Protein AF-A0A963FMV9-F1 (afdb_monomer)

Sequence (1105 aa):
KDSAADVFRNVFNWAGANNTKIDSLSILSHGTEGAFQLGTDWITKSTLDADTELWQQLGGYMTADANIYILGCDVAGDEGEGQPLLDELASLTGADLFASDDITGVGGDWVLETASAGSDDELSSGIVLPFDMQSLKATDVSLAWFDVNWGYRQQVTIDQSMVSGSNDLSNFAVLVTLTDASLKSTSNGGNVGQTDGGDIVFTSADGTTQLDHQIESYNAATGELVVWVEIPTLSATADTELFLYYGNAGAVNQWNDAGTWDASYAGVWHLGADYQDSTSNNNDGTNSGTTNDPTGQIGAGDDFNGTSNYISTTSNEAKTANSFTISTWFNADATDYAHHLLWEGTATGNGWGSPEAEMHISLGTNNDGSPLSDYVSFFLGDDSAFGQDPLEIFTAFTDTTGWHQVTVVVSDMSTTPTAAMYLDGVLVGTDTGSLADTSRSNWNTDLQFGKPGLASRYFDGQLDEVRLATTTRSADWIATEYNNQNAPATYLTFGSESTPNDIINTVPGSQTTNEDTALVFSSGNGNAISVTGDAGQTYYMVLSVTNGSLSLSGVSGLTFTDGDGTSDASMSFSGTLEDVNAALAGLGFSPTADYNGGSTLTITSNDATLYQLNIDANLKGYYSFDNTGDLGNDDSPGGTNDGTVNGATATVNGTRGDVLSFDGNDYAQINGHFGNPANVTLAAWVNLTAADTSGSEVISLGDSVALRLDAPTHGVQAFMYNGSTWTNINSGQFLAGSGWHHVAYTYDNATHVQTLYIDGVAAGSNTVSGSISYTLGANSFIGKHGDGQTTFDFNGLIDDVRVYDRTLDASEVGALADDLNLQDTDTVAITVTPVNDAPTGTNGTITAIEDTDYVFTTSDFGFSDADGDAFDRVWIATLPSQGTLKWNGSGFSAGNYIMAEDIDLGLLTWTPPANVSGAALTSFTFQVQDDSASSNLDLTPNTMTVDVTAQNDLPTAGNNTVTTNEDTSYTFAAGDFNFADIDGDTLSSVKVTSLESAGSLKLNGSDVTLNQVISKADIDAGLLTFAPAANANGNGYDSFNFSVNDGTADSASSYTMTVDVTAQNDLPTAGNNTVTTDEDVTYTFAAGDFNFADIDGDTLASVKV

Solvent-accessible surface area (backbone atoms only — not comparable to full-atom values): 56507 Å² total; per-residue (Å²): 134,47,41,48,69,55,52,50,49,52,53,52,51,52,32,62,74,68,75,48,67,39,58,66,48,79,45,81,36,61,32,38,69,24,26,36,42,38,70,74,36,70,48,30,57,74,47,44,71,73,44,47,69,60,44,36,51,52,22,73,41,38,40,85,84,11,38,36,40,40,52,15,20,17,25,34,18,92,90,71,45,8,56,63,31,34,39,50,52,22,70,43,29,54,29,46,28,35,22,10,48,43,61,38,54,94,96,32,83,66,61,61,83,38,54,15,89,86,43,58,70,46,59,77,72,54,76,82,67,99,62,67,69,68,58,66,76,60,66,75,70,76,67,36,70,65,50,89,64,37,49,30,36,26,43,37,36,37,49,17,90,62,36,41,66,85,56,63,42,68,46,40,60,44,59,46,56,53,72,37,63,56,51,4,9,49,93,56,74,21,47,21,42,31,69,77,47,36,27,45,46,40,19,38,65,64,29,54,54,73,39,36,19,29,75,80,44,64,38,30,75,63,10,35,38,37,31,35,36,29,30,68,70,43,38,30,82,43,65,42,52,27,30,43,32,26,29,19,60,82,53,66,74,55,65,32,45,45,64,16,46,48,90,50,47,58,31,35,32,52,46,45,79,74,32,47,24,46,29,84,68,60,33,38,43,46,79,47,75,49,42,69,32,82,82,27,83,64,70,25,5,32,38,25,74,35,59,73,17,25,34,38,34,66,40,51,55,90,61,69,43,52,22,26,24,40,35,33,35,37,30,48,76,59,48,91,44,61,20,19,53,36,26,34,21,26,81,81,16,59,85,68,28,57,86,23,36,37,35,37,36,32,38,17,34,58,89,84,77,62,92,47,68,30,28,41,35,42,41,34,16,36,53,70,61,95,88,66,40,40,30,61,40,74,36,80,40,86,79,62,76,63,79,44,39,44,36,38,32,34,39,41,61,83,73,60,26,32,36,38,38,25,50,68,40,38,81,63,44,66,34,72,21,40,62,81,20,48,48,52,84,72,44,73,46,41,38,21,36,18,38,44,47,33,78,86,15,19,18,28,28,35,42,25,53,38,34,34,27,55,42,69,70,52,68,38,54,43,29,25,51,37,53,36,62,75,43,29,67,80,37,47,48,72,50,70,79,44,54,78,64,59,54,43,73,46,69,42,73,76,44,74,35,47,38,72,38,67,42,61,24,17,69,93,69,76,36,36,41,43,64,45,50,52,75,91,42,50,34,38,37,38,41,36,39,75,52,33,26,33,27,44,59,49,65,68,73,51,48,68,83,40,56,83,52,63,70,25,40,46,35,26,35,33,20,34,52,69,36,46,34,52,16,33,48,39,26,30,41,32,44,35,78,81,40,61,45,79,31,44,40,37,44,32,41,28,61,29,71,50,59,74,69,44,60,69,63,57,42,50,35,24,35,56,37,68,47,87,88,53,74,23,50,29,73,24,89,85,44,80,51,48,28,52,65,42,85,47,42,77,45,83,39,101,82,58,47,36,24,37,36,27,84,36,81,17,30,30,45,25,81,37,48,74,84,64,49,70,18,31,23,44,36,28,35,37,28,36,63,56,68,40,90,63,11,23,20,51,41,13,40,9,61,15,35,37,39,33,38,28,23,75,95,29,14,35,31,37,39,38,19,42,77,84,55,75,51,74,49,58,51,65,48,71,49,52,65,73,47,79,43,28,42,34,39,28,30,35,56,90,77,26,38,37,38,35,29,48,60,28,39,77,55,40,74,50,76,58,78,72,53,74,31,80,78,65,29,74,31,19,22,36,21,24,36,21,77,69,55,69,71,22,25,18,37,29,39,43,33,51,37,36,34,27,53,39,53,66,51,66,68,57,43,26,50,65,40,73,51,73,55,71,60,30,77,50,72,34,48,33,38,27,38,80,65,92,61,48,22,46,51,40,69,26,77,48,81,38,47,35,71,38,72,36,65,46,46,64,81,56,51,39,80,49,44,81,85,64,57,54,79,38,30,38,37,29,65,42,65,46,86,52,44,47,52,23,47,76,86,38,81,60,65,61,76,40,74,45,48,32,68,45,21,68,71,50,30,31,32,36,36,50,42,77,90,52,59,33,81,64,62,26,45,29,30,32,28,32,20,37,57,93,59,88,72,21,43,20,90,59,78,27,45,41,35,35,25,24,42,79,65,92,66,68,24,46,65,43,66,35,77,49,78,34,45,37,71,36,65,38,65,48,48,68,77,62,48,46,70,49,45,87,83,65,59,53,76,38,29,41,29,29,71,37,67,60,88,58,51,47,53,21,48,75,84,39,77,65,53,80,64,40,74,42,45,37,69,45,24,68,68,50,30,33,32,40,34,51,41,82,87,39,60,32,83,67,54,29,44,31,29,29,30,43,21,42,79,85,47,63,20,91,60,76,36,45,44,30,36,26,23,41,81,69,92,66,78,72,45,71,42,93,67,86,88,86,73,62,88,98,52,90,79,81,88,53,80,82,60,41,52,68,50,38,88,82,66,65,73,93,82,79,81,91,130

Mean predicted aligned error: 20.45 Å

Secondary structure (DSSP, 8-state):
---HHHHHHHHHHHHHHHT--EEEEEEE--EETTEEEETTEEEEHHHHHHSHHHHHHHHTTEEEEEEEEEE-TTTT-TTTTHHHHHHHHHHHH-SEEEE-SS--STTS-----EE-TT-HHHHHH----SS-HHHHHT-------S-TT--EEEEEEE-GGGS-SSSPEEEEEEEEEEE-STTSBGGGTSSBSSTT-TT-EEEETTSSSEEPEEEEEEETTTTEEEEEEEEEEE-SSSPEEEEEEE--TTPPP---HHHHS-TTEEEEE--TT----SSTT----EESS-EEETT-SSS-EEEEESSS--EE-S--HHHH-SSEEEEEEEEES--SS-EEEEEEE-TT--SS-SS--EEEEEEEE-TTS-S-SEEEEEEEE--SSTT---EEEEEE----SS-EEEEEEEE-TTSS-EEEEEETTEEEEEEE--TTTT--TT--S--EES--SSTT---EEEEEEEEEESSPPPHHHHHHHHHHHH-HHHHEEEEEEE-TT--EEE--S-EEEETT--EEE-GGGT---EEE--TT-EEEEEEEESSEEEE-S--TT-EEEE--SSSBSEEEEEEEHHHHHHHHTTEEEEEPTT--EEEEEEEEEEEHHHHHTTTTTTEEEEE----TT-TT---STT----EEEES-EEEEETTTEEEEEEESS-EEEEEB-TT--SSEEEEEEEEESS--TT-EEEEEETTTEEEEEEETTTEEEEEEE-SS-EEEEE-----TTS--EEEEEEEETTTTEEEEEETTEEEEEEE-SS-----S-SEEEESS-TT--STT--EEEEEEEEEESS---HHHHHHHHH-S---EEEEEEEEEE--PPPPEE--EEEEEETTSPEEP-GGGS-EE-SS-----EEEE-S--SSSEEEETTEEP-TTEEEEHHHHHTT-EEEEPPTT--EEEEEEEEEEEESSSSTT-B-SS-EEEEEEEE--PPPPB---EEEEEETT--EE--GGGG--B-SS-----EEEEEE--SSSEEEETTEEP-TT-EEEHHHHHTT-EEEEPPTT--EEEEEEEEEEEE-SS-B-SS-EEEEEEEE--PPPPEE--------TT------GGGG-EE-TT---------

Radius of gyration: 59.3 Å; Cα contacts (8 Å, |Δi|>4): 2983; chains: 1; bounding box: 165×88×192 Å

Nearest PDB structures (foldseek):
  5hon-assembly2_B  TM=8.305E-01  e=1.292E-09  Geobacillus stearothermophilus
  1okq-assembly1_A  TM=3.606E-01  e=1.432E-09  Mus musculus
  5ho0-assembly1_A  TM=3.288E-01  e=2.246E-10  Geobacillus stearothermophilus
  3v0b-assembly1_B  TM=4.441E-01  e=4.269E-08  Clostridium botulinum
  8qft-assembly1_A  TM=4.259E-01  e=3.342E-07  Clostridium botulinum

Foldseek 3Di:
DAQLLRVVVVVCVVCVVVVAAAQEEEAEFAAAAQWTDDDNDIQHPVVCVVVLVSLLVQLVRHDQAHEYEYQHAQQLADPPNNQVSQQSSCVSNNYKYFAPNHGGDVLDPSDGQDIHPPCVVCVVVPDDDLADPVVVVVPDDQQAAQDQLQFKKKKKKFDLCLQFDQAKDFFFWFKDKDWDQQLADVVQQHQALDQQSQFKWKAFRSNHHTWAKDWPDAHNNGSITIMITTDRIGHNRDIGMMMITHRNNPDGRHHDQQRSHPPQWCFKAQAQPFQFGSHPNGQRKDWDDWDWACPDLGGIWTFWALFTTKIATNAPLVLPFQKKKKKWKWAAPDQAAKAFQKKFWALQDDNPQPQTFIWTWTWHADPPPDPQGIWTKIWGFHPHDPPFFTWIDIDRDDDNDDMKMKMKIWHGLPAWTKIWIDILLHTRDIGIGDNRGRNRPRIDGHMMGQDDSDSNHGTGGIMGTIIMGSDGDDSSSSSSVSSSSNCVVVRIDMGDMDGAWDKDKDFAAAAEDAAQDKDWAASSVVTAIAIRHHFPFKKKKKKAKDFWFKAWPDQPQKDWPADDRHRHRMTIIMGTRVNVSNRSRTIITHGHHLDFFKMKMKMKMFGCVLVVLVLLVQWQAKQFCQPQVANQFGPRDVYDFGWDWDPWHWDQDPQFGTWTFFALQIKTWTFAQSVQFFKKKKKWKFAAQAAAQQWAWFKPRLVQWTWTARGPQFGTKIWHDAPPDIDMDGLSHHRHPSGIKMWMWTADQVQQKIFIDILLHTSDIDHDPHTTDSPHARIMMGQDDSNGDSSRGTGGIIRTIIMGSHGDDSVSSNCVNSDSDRMDMDMHMYGHHYDFAAKAWAAFEDEAAAQDKDFAAPVRTHIDGSVPFAFFKKAWQFAKPFWFWFAQNHGDDHRDIDTNVSSNVRRTITHGDHLDFAFQNIKTWMWIARDDDPNHIHPDIHMYGYGYDYDFDAKDWAAAEEEDAAQDKDFAAPVRGRIDGSVPFDWFWKFWQFDKPFFAWFAQNHGDDHRDIGGNVSSNVSRTITHGDHQDFAFQSIKTKIWTGRPPDTHPDIYMYGYGYHYDFDDKDWDDADDDDDPPDDDDDDPVRTRIDGSVPDDDDDDDD

pLDDT: mean 87.96, std 10.29, range [36.44, 98.69]

Structure (mmCIF, N/CA/C/O backbone):
data_AF-A0A963FMV9-F1
#
_entry.id   AF-A0A963FMV9-F1
#
loop_
_atom_site.group_PDB
_atom_site.id
_atom_site.type_symbol
_atom_site.label_atom_id
_atom_site.label_alt_id
_atom_site.label_comp_id
_atom_site.label_asym_id
_atom_site.label_entity_id
_atom_site.label_seq_id
_atom_site.pdbx_PDB_ins_code
_atom_site.Cartn_x
_atom_site.Cartn_y
_atom_site.Cartn_z
_atom_site.occupancy
_atom_site.B_iso_or_equiv
_atom_site.auth_seq_id
_atom_site.auth_comp_id
_atom_site.auth_asym_id
_atom_site.auth_atom_id
_atom_site.pdbx_PDB_model_num
ATOM 1 N N . LYS A 1 1 ? -2.535 32.143 -3.770 1.00 53.50 1 LYS A N 1
ATOM 2 C CA . LYS A 1 1 ? -1.208 32.198 -3.128 1.00 53.50 1 LYS A CA 1
ATOM 3 C C . LYS A 1 1 ? -1.382 33.122 -1.947 1.00 53.50 1 LYS A C 1
ATOM 5 O O . LYS A 1 1 ? -1.699 34.286 -2.165 1.00 53.50 1 LYS A O 1
ATOM 10 N N . ASP A 1 2 ? -1.333 32.546 -0.762 1.00 80.00 2 ASP A N 1
ATOM 11 C CA . ASP A 1 2 ? -1.685 33.211 0.486 1.00 80.00 2 ASP A CA 1
ATOM 12 C C . ASP A 1 2 ? -0.477 34.020 0.974 1.00 80.00 2 ASP A C 1
ATOM 14 O O . ASP A 1 2 ? 0.660 33.595 0.777 1.00 80.00 2 ASP A O 1
ATOM 18 N N . SER A 1 3 ? -0.709 35.205 1.541 1.00 88.31 3 SER A N 1
ATOM 19 C CA . SER A 1 3 ? 0.335 35.982 2.230 1.00 88.31 3 SER A CA 1
ATOM 20 C C . SER A 1 3 ? 0.704 35.332 3.571 1.00 88.31 3 SER A C 1
ATOM 22 O O . SER A 1 3 ? -0.048 34.492 4.074 1.00 88.31 3 SER A O 1
ATOM 24 N N . ALA A 1 4 ? 1.797 35.748 4.213 1.00 85.94 4 ALA A N 1
ATOM 25 C CA . ALA A 1 4 ? 2.149 35.271 5.556 1.00 85.94 4 ALA A CA 1
ATOM 26 C C . ALA A 1 4 ? 1.018 35.531 6.574 1.00 85.94 4 ALA A C 1
ATOM 28 O O . ALA A 1 4 ? 0.709 34.691 7.421 1.00 85.94 4 ALA A O 1
ATOM 29 N N . ALA A 1 5 ? 0.324 36.666 6.441 1.00 87.75 5 ALA A N 1
ATOM 30 C CA . ALA A 1 5 ? -0.841 36.996 7.257 1.00 87.75 5 ALA A CA 1
ATOM 31 C C . ALA A 1 5 ? -2.038 36.063 6.994 1.00 87.75 5 ALA A C 1
ATOM 33 O O . ALA A 1 5 ? -2.768 35.712 7.924 1.00 87.75 5 ALA A O 1
ATOM 34 N N . ASP A 1 6 ? -2.251 35.649 5.741 1.00 87.06 6 ASP A N 1
ATOM 35 C CA . ASP A 1 6 ? -3.307 34.697 5.391 1.00 87.06 6 ASP A CA 1
ATOM 36 C C . ASP A 1 6 ? -3.003 33.297 5.949 1.00 87.06 6 ASP A C 1
ATOM 38 O O . ASP A 1 6 ? -3.913 32.657 6.482 1.00 87.06 6 ASP A O 1
ATOM 42 N N . VAL A 1 7 ? -1.733 32.869 5.906 1.00 85.62 7 VAL A N 1
ATOM 43 C CA . VAL A 1 7 ? -1.257 31.607 6.498 1.00 85.62 7 VAL A CA 1
ATOM 44 C C . VAL A 1 7 ? -1.500 31.603 8.007 1.00 85.62 7 VAL A C 1
ATOM 46 O O . VAL A 1 7 ? -2.199 30.727 8.521 1.00 85.62 7 VAL A O 1
ATOM 49 N N . PHE A 1 8 ? -1.023 32.620 8.730 1.00 89.62 8 PHE A N 1
ATOM 50 C CA . PHE A 1 8 ? -1.202 32.671 10.182 1.00 89.62 8 PHE A CA 1
ATOM 51 C C . PHE A 1 8 ? -2.652 32.851 10.614 1.00 89.62 8 PHE A C 1
ATOM 53 O O . PHE A 1 8 ? -3.048 32.333 11.655 1.00 89.62 8 PHE A O 1
ATOM 60 N N . ARG A 1 9 ? -3.498 33.502 9.810 1.00 87.25 9 ARG A N 1
ATOM 61 C CA . ARG A 1 9 ? -4.933 33.575 10.107 1.00 87.25 9 ARG A CA 1
ATOM 62 C C . ARG A 1 9 ? -5.572 32.187 10.178 1.00 87.25 9 ARG A C 1
ATOM 64 O O . ARG A 1 9 ? -6.443 31.982 11.021 1.00 87.25 9 ARG A O 1
ATOM 71 N N . ASN A 1 10 ? -5.148 31.242 9.341 1.00 82.94 10 ASN A N 1
ATOM 72 C CA . ASN A 1 10 ? -5.631 29.862 9.419 1.00 82.94 10 ASN A CA 1
ATOM 73 C C . ASN A 1 10 ? -5.149 29.176 10.704 1.00 82.94 10 ASN A C 1
ATOM 75 O O . ASN A 1 10 ? -5.958 28.558 11.392 1.00 82.94 10 ASN A O 1
ATOM 79 N N . VAL A 1 11 ? -3.883 29.383 11.083 1.00 84.38 11 VAL A N 1
ATOM 80 C CA . VAL A 1 11 ? -3.312 28.882 12.347 1.00 84.38 11 VAL A CA 1
ATOM 81 C C . VAL A 1 11 ? -4.075 29.432 13.559 1.00 84.38 11 VAL A C 1
ATOM 83 O O . VAL A 1 11 ? -4.491 28.673 14.433 1.00 84.38 11 VAL A O 1
ATOM 86 N N . PHE A 1 12 ? -4.351 30.738 13.590 1.00 89.50 12 PHE A N 1
ATOM 87 C CA . PHE A 1 12 ? -5.097 31.379 14.679 1.00 89.50 12 PHE A CA 1
ATOM 88 C C . PHE A 1 12 ? -6.544 30.894 14.754 1.00 89.50 12 PHE A C 1
ATOM 90 O O . PHE A 1 12 ? -7.062 30.670 15.847 1.00 89.50 12 PHE A O 1
ATOM 97 N N . ASN A 1 13 ? -7.204 30.727 13.604 1.00 85.88 13 ASN A N 1
ATOM 98 C CA . ASN A 1 13 ? -8.569 30.210 13.549 1.00 85.88 13 ASN A CA 1
ATOM 99 C C . ASN A 1 13 ? -8.635 28.770 14.064 1.00 85.88 13 ASN A C 1
ATOM 101 O O . ASN A 1 13 ? -9.553 28.443 14.813 1.00 85.88 13 ASN A O 1
ATOM 105 N N . TRP A 1 14 ? -7.663 27.931 13.699 1.00 84.50 14 TRP A N 1
ATOM 106 C CA . TRP A 1 14 ? -7.573 26.556 14.178 1.00 84.50 14 TRP A CA 1
ATOM 107 C C . TRP A 1 14 ? -7.334 26.497 15.693 1.00 84.50 14 TRP A C 1
ATOM 109 O O . TRP A 1 14 ? -8.122 25.876 16.406 1.00 84.50 14 TRP A O 1
ATOM 119 N N . ALA A 1 15 ? -6.324 27.203 16.211 1.00 80.50 15 ALA A N 1
ATOM 120 C CA . ALA A 1 15 ? -6.013 27.210 17.644 1.00 80.50 15 ALA A CA 1
ATOM 121 C C . ALA A 1 15 ? -7.169 27.800 18.474 1.00 80.50 15 ALA A C 1
ATOM 123 O O . ALA A 1 15 ? -7.563 27.263 19.510 1.00 80.50 15 ALA A O 1
ATOM 124 N N . GLY A 1 16 ? -7.782 28.879 17.976 1.00 80.62 16 GLY A N 1
ATOM 125 C CA . GLY A 1 16 ? -8.936 29.517 18.601 1.00 80.62 16 GLY A CA 1
ATOM 126 C C . GLY A 1 16 ? -10.192 28.640 18.620 1.00 80.62 16 GLY A C 1
ATOM 127 O O . GLY A 1 16 ? -10.906 28.639 19.620 1.00 80.62 16 GLY A O 1
ATOM 128 N N . ALA A 1 17 ? -10.461 27.879 17.553 1.00 79.56 17 ALA A N 1
ATOM 129 C CA . ALA A 1 17 ? -11.604 26.965 17.490 1.00 79.56 17 ALA A CA 1
ATOM 130 C C . ALA A 1 17 ? -11.465 25.777 18.454 1.00 79.56 17 ALA A C 1
ATOM 132 O O . ALA A 1 17 ? -12.466 25.324 19.006 1.00 79.56 17 ALA A O 1
ATOM 133 N N . ASN A 1 18 ? -10.235 25.313 18.685 1.00 75.31 18 ASN A N 1
ATOM 134 C CA . ASN A 1 18 ? -9.944 24.169 19.549 1.00 75.31 18 ASN A CA 1
ATOM 135 C C . ASN A 1 18 ? -9.617 24.561 21.002 1.00 75.31 18 ASN A C 1
ATOM 137 O O . ASN A 1 18 ? -9.492 23.690 21.857 1.00 75.31 18 ASN A O 1
ATOM 141 N N . ASN A 1 19 ? -9.515 25.862 21.307 1.00 84.94 19 ASN A N 1
ATOM 142 C CA . ASN A 1 19 ? -9.095 26.381 22.615 1.00 84.94 19 ASN A CA 1
ATOM 143 C C . ASN A 1 19 ? -7.755 25.777 23.093 1.00 84.94 19 ASN A C 1
ATOM 145 O O . ASN A 1 19 ? -7.551 25.546 24.287 1.00 84.94 19 ASN A O 1
ATOM 149 N N . THR A 1 20 ? -6.848 25.527 22.149 1.00 83.19 20 THR A N 1
ATOM 150 C CA . THR A 1 20 ? -5.520 24.948 22.370 1.00 83.19 20 THR A CA 1
ATOM 151 C C . THR A 1 20 ? -4.431 25.998 22.157 1.00 83.19 20 THR A C 1
ATOM 153 O O . THR A 1 20 ? -4.591 26.953 21.392 1.00 83.19 20 THR A O 1
ATOM 156 N N . LYS A 1 21 ? -3.321 25.845 22.882 1.00 88.94 21 LYS A N 1
ATOM 157 C CA . LYS A 1 21 ? -2.078 26.589 22.651 1.00 88.94 21 LYS A CA 1
ATOM 158 C C . LYS A 1 21 ? -1.136 25.741 21.801 1.00 88.94 21 LYS A C 1
ATOM 160 O O . LYS A 1 21 ? -1.277 24.523 21.777 1.00 88.94 21 LYS A O 1
ATOM 165 N N . ILE A 1 22 ? -0.227 26.392 21.088 1.00 90.69 22 ILE A N 1
ATOM 166 C CA . ILE A 1 22 ? 0.716 25.744 20.177 1.00 90.69 22 ILE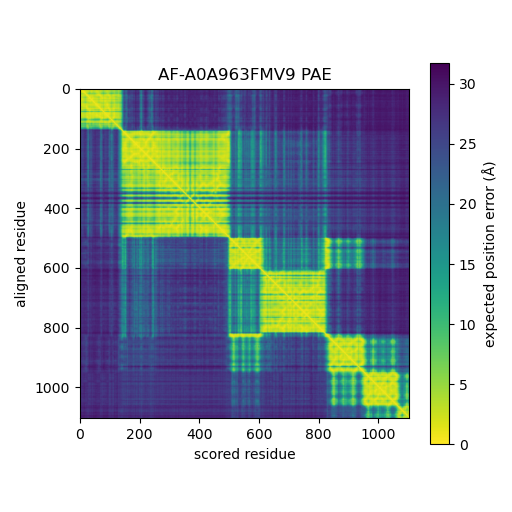 A CA 1
ATOM 167 C C . ILE A 1 22 ? 2.029 25.508 20.932 1.00 90.69 22 ILE A C 1
ATOM 169 O O . ILE A 1 22 ? 2.647 26.469 21.385 1.00 90.69 22 ILE A O 1
ATOM 173 N N . ASP A 1 23 ? 2.416 24.241 21.077 1.00 89.25 23 ASP A N 1
ATOM 174 C CA . ASP A 1 23 ? 3.684 23.836 21.703 1.00 89.25 23 ASP A CA 1
ATOM 175 C C . ASP A 1 23 ? 4.843 23.790 20.701 1.00 89.25 23 ASP A C 1
ATOM 177 O O . ASP A 1 23 ? 5.993 24.012 21.060 1.00 89.25 23 ASP A O 1
ATOM 181 N N . SER A 1 24 ? 4.563 23.530 19.423 1.00 90.12 24 SER A N 1
ATOM 182 C CA . SER A 1 24 ? 5.574 23.630 18.373 1.00 90.12 24 SER A CA 1
ATOM 183 C C . SER A 1 24 ? 4.977 24.030 17.028 1.00 90.12 24 SER A C 1
ATOM 185 O O . SER A 1 24 ? 3.820 23.727 16.726 1.00 90.12 24 SER A O 1
ATOM 187 N N . LEU A 1 25 ? 5.769 24.723 16.209 1.00 90.06 25 LEU A N 1
ATOM 188 C CA . LEU A 1 25 ? 5.427 25.108 14.843 1.00 90.06 25 LEU A CA 1
ATOM 189 C C . LEU A 1 25 ? 6.611 24.833 13.919 1.00 90.06 25 LEU A C 1
ATOM 191 O O . LEU A 1 25 ? 7.680 25.406 14.086 1.00 90.06 25 LEU A O 1
ATOM 195 N N . SER A 1 26 ? 6.403 24.002 12.904 1.00 89.75 26 SER A N 1
ATOM 196 C CA . SER A 1 26 ? 7.406 23.770 11.861 1.00 89.75 26 SER A CA 1
ATOM 197 C C . SER A 1 26 ? 7.026 24.522 10.590 1.00 89.75 26 SER A C 1
ATOM 199 O O . SER A 1 26 ? 5.882 24.452 10.140 1.00 89.75 26 SER A O 1
ATOM 201 N N . ILE A 1 27 ? 7.977 25.256 10.020 1.00 89.88 27 ILE A N 1
ATOM 202 C CA . ILE A 1 27 ? 7.827 26.035 8.793 1.00 89.88 27 ILE A CA 1
ATOM 203 C C . ILE A 1 27 ? 8.748 25.430 7.742 1.00 89.88 27 ILE A C 1
ATOM 205 O O . ILE A 1 27 ? 9.957 25.632 7.779 1.00 89.88 27 ILE A O 1
ATOM 209 N N . LEU A 1 28 ? 8.164 24.713 6.786 1.00 86.94 28 LEU A N 1
ATOM 210 C CA . LEU A 1 28 ? 8.874 24.233 5.606 1.00 86.94 28 LEU A CA 1
ATOM 211 C C . LEU A 1 28 ? 8.822 25.300 4.514 1.00 86.94 28 LEU A C 1
ATOM 213 O O . LEU A 1 28 ? 7.735 25.708 4.096 1.00 86.94 28 LEU A O 1
ATOM 217 N N . SER A 1 29 ? 9.980 25.779 4.067 1.00 87.25 29 SER A N 1
ATOM 218 C CA . SER A 1 29 ? 10.051 26.880 3.106 1.00 87.25 29 SER A CA 1
ATOM 219 C C . SER A 1 29 ? 11.324 26.862 2.268 1.00 87.25 29 SER A C 1
ATOM 221 O O . SER A 1 29 ? 12.273 26.153 2.570 1.00 87.25 29 SER A O 1
ATOM 223 N N . HIS A 1 30 ? 11.367 27.674 1.212 1.00 87.62 30 HIS A N 1
ATOM 224 C CA . HIS A 1 30 ? 12.655 28.068 0.649 1.00 87.62 30 HIS A CA 1
ATOM 225 C C . HIS A 1 30 ? 13.301 29.109 1.561 1.00 87.62 30 HIS A C 1
ATOM 227 O O . HIS A 1 30 ? 12.621 30.026 2.032 1.00 87.62 30 HIS A O 1
ATOM 233 N N . GLY A 1 31 ? 14.606 28.979 1.767 1.00 89.62 31 GLY A N 1
ATOM 234 C CA . GLY A 1 31 ? 15.411 29.918 2.533 1.00 89.62 31 GLY A CA 1
ATOM 235 C C . GLY A 1 31 ? 16.593 30.439 1.727 1.00 89.62 31 GLY A C 1
ATOM 236 O O . GLY A 1 31 ? 16.942 29.887 0.680 1.00 89.62 31 GLY A O 1
ATOM 237 N N . THR A 1 32 ? 17.170 31.520 2.229 1.00 91.75 32 THR A N 1
ATOM 238 C CA . THR A 1 32 ? 18.525 32.002 1.941 1.00 91.75 32 THR A CA 1
ATOM 239 C C . THR A 1 32 ? 19.047 32.685 3.205 1.00 91.75 32 THR A C 1
ATOM 241 O O . THR A 1 32 ? 18.236 33.047 4.057 1.00 91.75 32 THR A O 1
ATOM 244 N N . GLU A 1 33 ? 20.335 33.012 3.275 1.00 92.06 33 GLU A N 1
ATOM 245 C CA . GLU A 1 33 ? 20.893 33.735 4.427 1.00 92.06 33 GLU A CA 1
ATOM 246 C C . GLU A 1 33 ? 20.064 34.959 4.866 1.00 92.06 33 GLU A C 1
ATOM 248 O O . GLU A 1 33 ? 19.763 35.870 4.081 1.00 92.06 33 GLU A O 1
ATOM 253 N N . GLY A 1 34 ? 19.634 34.941 6.133 1.00 93.81 34 GLY A N 1
ATOM 254 C CA . GLY A 1 34 ? 18.797 35.966 6.761 1.00 93.81 34 GLY A CA 1
ATOM 255 C C . GLY A 1 34 ? 17.360 36.081 6.230 1.00 93.81 34 GLY A C 1
ATOM 256 O O . GLY A 1 34 ? 16.714 37.118 6.457 1.00 93.81 34 GLY A O 1
ATOM 257 N N . ALA A 1 35 ? 16.839 35.077 5.513 1.00 94.00 35 ALA A N 1
ATOM 258 C CA . ALA A 1 35 ? 15.493 35.118 4.943 1.00 94.00 35 ALA A CA 1
ATOM 259 C C . ALA A 1 35 ? 14.840 33.743 4.710 1.00 94.00 35 ALA A C 1
ATOM 261 O O . ALA A 1 35 ? 15.469 32.803 4.243 1.00 94.00 35 ALA A O 1
ATOM 262 N N . PHE A 1 36 ? 13.522 33.650 4.890 1.00 94.88 36 PHE A N 1
ATOM 263 C CA . PHE A 1 36 ? 12.745 32.481 4.449 1.00 94.88 36 PHE A CA 1
ATOM 264 C C . PHE A 1 36 ? 11.396 32.878 3.859 1.00 94.88 36 PHE A C 1
ATOM 266 O O . PHE A 1 36 ? 10.861 33.946 4.157 1.00 94.88 36 PHE A O 1
ATOM 273 N N . GLN A 1 37 ? 10.829 32.038 2.999 1.00 93.00 37 GLN A N 1
ATOM 274 C CA . GLN A 1 37 ? 9.565 32.329 2.333 1.00 93.00 37 GLN A CA 1
ATOM 275 C C . GLN A 1 37 ? 8.366 31.761 3.105 1.00 93.00 37 GLN A C 1
ATOM 277 O O . GLN A 1 37 ? 8.268 30.559 3.313 1.00 93.00 37 GLN A O 1
ATOM 282 N N . LEU A 1 38 ? 7.385 32.596 3.453 1.00 90.88 38 LEU A N 1
ATOM 283 C CA . LEU A 1 38 ? 6.119 32.155 4.042 1.00 90.88 38 LEU A CA 1
ATOM 284 C C . LEU A 1 38 ? 4.943 32.648 3.198 1.00 90.88 38 LEU A C 1
ATOM 286 O O . LEU A 1 38 ? 4.632 33.840 3.144 1.00 90.88 38 LEU A O 1
ATOM 290 N N . GLY A 1 39 ? 4.286 31.713 2.511 1.00 86.06 39 GLY A N 1
ATOM 291 C CA . GLY A 1 39 ? 3.282 32.059 1.510 1.00 86.06 39 GLY A CA 1
ATOM 292 C C . GLY A 1 39 ? 3.922 32.788 0.324 1.00 86.06 39 GLY A C 1
ATOM 293 O O . GLY A 1 39 ? 4.855 32.284 -0.297 1.00 86.06 39 GLY A O 1
ATOM 294 N N . THR A 1 40 ? 3.420 33.972 -0.030 1.00 86.44 40 THR A N 1
ATOM 295 C CA . THR A 1 40 ? 4.046 34.831 -1.053 1.00 86.44 40 THR A CA 1
ATOM 296 C C . THR A 1 40 ? 5.155 35.732 -0.530 1.00 86.44 40 THR A C 1
ATOM 298 O O . THR A 1 40 ? 5.828 36.371 -1.343 1.00 86.44 40 THR A O 1
ATOM 301 N N . ASP A 1 41 ? 5.327 35.820 0.786 1.00 91.31 41 ASP A N 1
ATOM 302 C CA . ASP A 1 41 ? 6.137 36.858 1.411 1.00 91.31 41 ASP A CA 1
ATOM 303 C C . ASP A 1 41 ? 7.495 36.299 1.832 1.00 91.31 41 ASP A C 1
ATOM 305 O O . ASP A 1 41 ? 7.598 35.175 2.315 1.00 91.31 41 ASP A O 1
ATOM 309 N N . TRP A 1 42 ? 8.546 37.094 1.642 1.00 93.25 42 TRP A N 1
ATOM 310 C CA . TRP A 1 42 ? 9.867 36.795 2.186 1.00 93.25 42 TRP A CA 1
ATOM 311 C C . TRP A 1 42 ? 9.983 37.412 3.571 1.00 93.25 42 TRP A C 1
ATOM 313 O O . TRP A 1 42 ? 9.899 38.632 3.723 1.00 93.25 42 TRP A O 1
ATOM 323 N N . ILE A 1 43 ? 10.171 36.563 4.569 1.00 94.81 43 ILE A N 1
ATOM 324 C CA . ILE A 1 43 ? 10.375 36.944 5.954 1.00 94.81 43 ILE A CA 1
ATOM 325 C C . ILE A 1 43 ? 11.856 37.237 6.149 1.00 94.81 43 ILE A C 1
ATOM 327 O O . ILE A 1 43 ? 12.699 36.356 6.072 1.00 94.81 43 ILE A O 1
ATOM 331 N N . THR A 1 44 ? 12.145 38.508 6.389 1.00 94.19 44 THR A N 1
ATOM 332 C CA . THR A 1 44 ? 13.455 39.074 6.714 1.00 94.19 44 THR A CA 1
ATOM 333 C C . THR A 1 44 ? 13.305 39.935 7.964 1.00 94.19 44 THR A C 1
ATOM 335 O O . THR A 1 44 ? 12.190 40.327 8.320 1.00 94.19 44 THR A O 1
ATOM 338 N N . LYS A 1 45 ? 14.408 40.369 8.578 1.00 88.69 45 LYS A N 1
ATOM 339 C CA . LYS A 1 45 ? 14.341 41.317 9.704 1.00 88.69 45 LYS A CA 1
ATOM 340 C C . LYS A 1 45 ? 13.521 42.574 9.371 1.00 88.69 45 LYS A C 1
ATOM 342 O O . LYS A 1 45 ? 12.691 43.021 10.155 1.00 88.69 45 LYS A O 1
ATOM 347 N N . SER A 1 46 ? 13.695 43.105 8.159 1.00 86.12 46 SER A N 1
ATOM 348 C CA . SER A 1 46 ? 13.011 44.325 7.714 1.00 86.12 46 SER A CA 1
ATOM 349 C C . SER A 1 46 ? 11.493 44.176 7.578 1.00 86.12 46 SER A C 1
ATOM 351 O O . SER A 1 46 ? 10.755 45.139 7.789 1.00 86.12 46 SER A O 1
ATOM 353 N N . THR A 1 47 ? 11.018 42.980 7.228 1.00 88.25 47 THR A N 1
ATOM 354 C CA . THR A 1 47 ? 9.585 42.693 7.103 1.00 88.25 47 THR A CA 1
ATOM 355 C C . THR A 1 47 ? 8.983 42.325 8.455 1.00 88.25 47 THR A C 1
ATOM 357 O O . THR A 1 47 ? 7.841 42.683 8.715 1.00 88.25 47 THR A O 1
ATOM 360 N N . LEU A 1 48 ? 9.753 41.716 9.365 1.00 87.81 48 LEU A N 1
ATOM 361 C CA . LEU A 1 48 ? 9.331 41.530 10.761 1.00 87.81 48 LEU A CA 1
ATOM 362 C C . LEU A 1 48 ? 9.081 42.864 11.472 1.00 87.81 48 LEU A C 1
ATOM 364 O O . LEU A 1 48 ? 8.070 43.019 12.158 1.00 87.81 48 LEU A O 1
ATOM 368 N N . ASP A 1 49 ? 9.954 43.849 11.254 1.00 83.00 49 ASP A N 1
ATOM 369 C CA . ASP A 1 49 ? 9.775 45.208 11.780 1.00 83.00 49 ASP A CA 1
ATOM 370 C C . ASP A 1 49 ? 8.501 45.878 11.233 1.00 83.00 49 ASP A C 1
ATOM 372 O O . ASP A 1 49 ? 7.885 46.711 11.902 1.00 83.00 49 ASP A O 1
ATOM 376 N N . ALA A 1 50 ? 8.100 45.537 10.004 1.00 83.50 50 ALA A N 1
ATOM 377 C CA . ALA A 1 50 ? 6.884 46.054 9.385 1.00 83.50 50 ALA A CA 1
ATOM 378 C C . ALA A 1 50 ? 5.615 45.360 9.912 1.00 83.50 50 ALA A C 1
ATOM 380 O O . ALA A 1 50 ? 4.589 46.025 10.066 1.00 83.50 50 ALA A O 1
ATOM 381 N N . ASP A 1 51 ? 5.707 44.067 10.242 1.00 86.88 51 ASP A N 1
ATOM 382 C CA . ASP A 1 51 ? 4.584 43.200 10.622 1.00 86.88 51 ASP A CA 1
ATOM 383 C C . ASP A 1 51 ? 4.666 42.693 12.075 1.00 86.88 51 ASP A C 1
ATOM 385 O O . ASP A 1 51 ? 4.168 41.620 12.417 1.00 86.88 51 ASP A O 1
ATOM 389 N N . THR A 1 52 ? 5.258 43.484 12.972 1.00 91.44 52 THR A N 1
ATOM 390 C CA . THR A 1 52 ? 5.488 43.130 14.385 1.00 91.44 52 THR A CA 1
ATOM 391 C C . THR A 1 52 ? 4.226 42.633 15.104 1.00 91.44 52 THR A C 1
ATOM 393 O O . THR A 1 52 ? 4.285 41.689 15.891 1.00 91.44 52 THR A O 1
ATOM 396 N N . GLU A 1 53 ? 3.067 43.242 14.830 1.00 91.62 53 GLU A N 1
ATOM 397 C CA . GLU A 1 53 ? 1.794 42.865 15.462 1.00 91.62 53 GLU A CA 1
ATOM 398 C C . GLU A 1 53 ? 1.363 41.430 15.107 1.00 91.62 53 GLU A C 1
ATOM 400 O O . GLU A 1 53 ? 0.793 40.742 15.953 1.00 91.62 53 GLU A O 1
ATOM 405 N N . LEU A 1 54 ? 1.666 40.955 13.892 1.00 92.12 54 LEU A N 1
ATOM 406 C CA . LEU A 1 54 ? 1.312 39.611 13.426 1.00 92.12 54 LEU A CA 1
ATOM 407 C C . LEU A 1 54 ? 2.091 38.531 14.188 1.00 92.12 54 LEU A C 1
ATOM 409 O O . LEU A 1 54 ? 1.514 37.542 14.640 1.00 92.12 54 LEU A O 1
ATOM 413 N N . TRP A 1 55 ? 3.390 38.747 14.382 1.00 93.31 55 TRP A N 1
ATOM 414 C CA . TRP A 1 55 ? 4.272 37.809 15.081 1.00 93.31 55 TRP A CA 1
ATOM 415 C C . TRP A 1 55 ? 4.056 37.820 16.598 1.00 93.31 55 TRP A C 1
ATOM 417 O O . TRP A 1 55 ? 4.042 36.764 17.226 1.00 93.31 55 TRP A O 1
ATOM 427 N N . GLN A 1 56 ? 3.749 38.982 17.184 1.00 94.81 56 GLN A N 1
ATOM 428 C CA . GLN A 1 56 ? 3.291 39.058 18.578 1.00 94.81 56 GLN A CA 1
ATOM 429 C C . GLN A 1 56 ? 1.946 38.359 18.784 1.00 94.81 56 GLN A C 1
ATOM 431 O O . GLN A 1 56 ? 1.711 37.738 19.823 1.00 94.81 56 GLN A O 1
ATOM 436 N N . GLN A 1 57 ? 1.053 38.439 17.795 1.00 93.56 57 GLN A N 1
ATOM 437 C CA . GLN A 1 57 ? -0.201 37.700 17.829 1.00 93.56 57 GLN A CA 1
ATOM 438 C C . GLN A 1 57 ? 0.045 36.190 17.791 1.00 93.56 57 GLN A C 1
ATOM 440 O O . GLN A 1 57 ? -0.590 35.481 18.570 1.00 93.56 57 GLN A O 1
ATOM 445 N N . LEU A 1 58 ? 0.981 35.709 16.964 1.00 93.19 58 LEU A N 1
ATOM 446 C CA . LEU A 1 58 ? 1.408 34.307 16.965 1.00 93.19 58 LEU A CA 1
ATOM 447 C C . LEU A 1 58 ? 1.927 33.878 18.339 1.00 93.19 58 LEU A C 1
ATOM 449 O O . LEU A 1 58 ? 1.438 32.884 18.872 1.00 93.19 58 LEU A O 1
ATOM 453 N N . GLY A 1 59 ? 2.798 34.673 18.965 1.00 93.62 59 GLY A N 1
ATOM 454 C CA . GLY A 1 59 ? 3.258 34.421 20.335 1.00 93.62 59 GLY A CA 1
ATOM 455 C C . GLY A 1 59 ? 2.124 34.347 21.361 1.00 93.62 59 GLY A C 1
ATOM 456 O O . GLY A 1 59 ? 2.120 33.513 22.262 1.00 93.62 59 GLY A O 1
ATOM 457 N N . GLY A 1 60 ? 1.066 35.138 21.168 1.00 92.62 60 GLY A N 1
ATOM 458 C CA . GLY A 1 60 ? -0.160 35.060 21.961 1.00 92.62 60 GLY A CA 1
ATOM 459 C C . GLY A 1 60 ? -0.907 33.721 21.874 1.00 92.62 60 GLY A C 1
ATOM 460 O O . GLY A 1 60 ? -1.753 33.465 22.734 1.00 92.62 60 GLY A O 1
ATOM 461 N N . TYR A 1 61 ? -0.611 32.861 20.896 1.00 92.06 61 TYR A N 1
ATOM 462 C CA . TYR A 1 61 ? -1.160 31.505 20.744 1.00 92.06 61 TYR A CA 1
ATOM 463 C C . TYR A 1 61 ? -0.160 30.387 21.078 1.00 92.06 61 TYR A C 1
ATOM 465 O O . TYR A 1 61 ? -0.586 29.239 21.183 1.00 92.06 61 TYR A O 1
ATOM 473 N N . MET A 1 62 ? 1.109 30.709 21.328 1.00 92.94 62 MET A N 1
ATOM 474 C CA . MET A 1 62 ? 2.140 29.752 21.746 1.00 92.94 62 MET A CA 1
ATOM 475 C C . MET A 1 62 ? 2.084 29.474 23.262 1.00 92.94 62 MET A C 1
ATOM 477 O O . MET A 1 62 ? 1.509 30.263 24.033 1.00 92.94 62 MET A O 1
ATOM 481 N N . THR A 1 63 ? 2.627 28.335 23.699 1.00 93.00 63 THR A N 1
ATOM 482 C CA . THR A 1 63 ? 2.937 28.068 25.116 1.00 93.00 63 THR A CA 1
ATOM 483 C C . THR A 1 63 ? 4.241 28.747 25.546 1.00 93.00 63 THR A C 1
ATOM 485 O O . THR A 1 63 ? 4.883 29.430 24.757 1.00 93.00 63 THR A O 1
ATOM 488 N N . ALA A 1 64 ? 4.571 28.669 26.841 1.00 86.81 64 ALA A N 1
ATOM 489 C CA . ALA A 1 64 ? 5.724 29.376 27.406 1.00 86.81 64 ALA A CA 1
ATOM 490 C C . ALA A 1 64 ? 7.081 28.765 27.012 1.00 86.81 64 ALA A C 1
ATOM 492 O O . ALA A 1 64 ? 8.076 29.474 27.094 1.00 86.81 64 ALA A O 1
ATOM 493 N N . ASP A 1 65 ? 7.081 27.497 26.592 1.00 86.62 65 ASP A N 1
ATOM 494 C CA . ASP A 1 65 ? 8.259 26.709 26.208 1.00 86.62 65 ASP A CA 1
ATOM 495 C C . ASP A 1 65 ? 8.095 26.208 24.755 1.00 86.62 65 ASP A C 1
ATOM 497 O O . ASP A 1 65 ? 8.400 25.063 24.435 1.00 86.62 65 ASP A O 1
ATOM 501 N N . ALA A 1 66 ? 7.460 27.021 23.902 1.00 91.75 66 ALA A N 1
ATOM 502 C CA . ALA A 1 66 ? 7.132 26.619 22.540 1.00 91.75 66 ALA A CA 1
ATOM 503 C C . ALA A 1 66 ? 8.347 26.712 21.612 1.00 91.75 66 ALA A C 1
ATOM 505 O O . ALA A 1 66 ? 9.136 27.646 21.730 1.00 91.75 66 ALA A O 1
ATOM 506 N N . ASN A 1 67 ? 8.416 25.820 20.622 1.00 92.62 67 ASN A N 1
ATOM 507 C CA . ASN A 1 67 ? 9.509 25.775 19.647 1.00 92.62 67 ASN A CA 1
ATOM 508 C C . ASN A 1 67 ? 9.033 26.102 18.226 1.00 92.62 67 ASN A C 1
ATOM 510 O O . ASN A 1 67 ? 7.982 25.633 17.783 1.00 92.62 67 ASN A O 1
ATOM 514 N N . ILE A 1 68 ? 9.819 26.869 17.474 1.00 93.25 68 ILE A N 1
ATOM 515 C CA . ILE A 1 68 ? 9.594 27.143 16.055 1.00 93.25 68 ILE A CA 1
ATOM 516 C C . ILE A 1 68 ? 10.791 26.634 15.245 1.00 93.25 68 ILE A C 1
ATOM 518 O O . ILE A 1 68 ? 11.908 27.125 15.387 1.00 93.25 68 ILE A O 1
ATOM 522 N N . TYR A 1 69 ? 10.538 25.682 14.351 1.00 92.38 69 TYR A N 1
ATOM 523 C CA . TYR A 1 69 ? 11.541 25.076 13.475 1.00 92.38 69 TYR A CA 1
ATOM 524 C C . TYR A 1 69 ? 11.391 25.633 12.058 1.00 92.38 69 TYR A C 1
ATOM 526 O O . TYR A 1 69 ? 10.342 25.454 11.438 1.00 92.38 69 TYR A O 1
ATOM 534 N N . ILE A 1 70 ? 12.408 26.312 11.530 1.00 92.94 70 ILE A N 1
ATOM 535 C CA . ILE A 1 70 ? 12.416 26.865 10.172 1.00 92.94 70 ILE A CA 1
ATOM 536 C C . ILE A 1 70 ? 13.301 25.985 9.296 1.00 92.94 70 ILE A C 1
ATOM 538 O O . ILE A 1 70 ? 14.525 26.029 9.367 1.00 92.94 70 ILE A O 1
ATOM 542 N N . LEU A 1 71 ? 12.657 25.203 8.440 1.00 87.94 71 LEU A N 1
ATOM 543 C CA . LEU A 1 71 ? 13.300 24.294 7.499 1.00 87.94 71 LEU A CA 1
ATOM 544 C C . LEU A 1 71 ? 13.344 24.990 6.145 1.00 87.94 71 LEU A C 1
ATOM 546 O O . LEU A 1 71 ? 12.505 24.753 5.273 1.00 87.94 71 LEU A O 1
ATOM 550 N N . GLY A 1 72 ? 14.263 25.938 6.026 1.00 85.06 72 GLY A N 1
ATOM 551 C CA . GLY A 1 72 ? 14.599 26.586 4.769 1.00 85.06 72 GLY A CA 1
ATOM 552 C C . GLY A 1 72 ? 16.103 26.567 4.571 1.00 85.06 72 GLY A C 1
ATOM 553 O O . GLY A 1 72 ? 16.849 26.634 5.547 1.00 85.06 72 GLY A O 1
ATOM 554 N N . CYS A 1 73 ? 16.534 26.466 3.313 1.00 87.56 73 CYS A N 1
ATOM 555 C CA . CYS A 1 73 ? 17.950 26.457 2.963 1.00 87.56 73 CYS A CA 1
ATOM 556 C C . CYS A 1 73 ? 18.654 27.691 3.547 1.00 87.56 73 CYS A C 1
ATOM 558 O O . CYS A 1 73 ? 18.233 28.808 3.264 1.00 87.56 73 CYS A O 1
ATOM 560 N N . ASP A 1 74 ? 19.726 27.501 4.308 1.00 90.00 74 ASP A N 1
ATOM 561 C CA . ASP A 1 74 ? 20.697 28.533 4.679 1.00 90.00 74 ASP A CA 1
ATOM 562 C C . ASP A 1 74 ? 20.070 29.739 5.400 1.00 90.00 74 ASP A C 1
ATOM 564 O O . ASP A 1 74 ? 20.530 30.858 5.262 1.00 90.00 74 ASP A O 1
ATOM 568 N N . VAL A 1 75 ? 18.966 29.572 6.136 1.00 94.12 75 VAL A N 1
ATOM 569 C CA . VAL A 1 75 ? 18.247 30.705 6.765 1.00 94.12 75 VAL A CA 1
ATOM 570 C C . VAL A 1 75 ? 19.083 31.388 7.852 1.00 94.12 75 VAL A C 1
ATOM 572 O O . VAL A 1 75 ? 18.922 32.589 8.093 1.00 94.12 75 VAL A O 1
ATOM 575 N N . ALA A 1 76 ? 19.937 30.619 8.523 1.00 92.56 76 ALA A N 1
ATOM 576 C CA . ALA A 1 76 ? 20.772 31.033 9.641 1.00 92.56 76 ALA A CA 1
ATOM 577 C C . ALA A 1 76 ? 22.274 31.038 9.314 1.00 92.56 76 ALA A C 1
ATOM 579 O O . ALA A 1 76 ? 23.083 30.942 10.233 1.00 92.56 76 ALA A O 1
ATOM 580 N N . GLY A 1 77 ? 22.632 31.144 8.036 1.00 87.19 77 GLY A N 1
ATOM 581 C CA . GLY A 1 77 ? 24.008 31.197 7.562 1.00 87.19 77 GLY A CA 1
ATOM 582 C C . GLY A 1 77 ? 24.906 32.248 8.243 1.00 87.19 77 GLY A C 1
ATOM 583 O O . GLY A 1 77 ? 24.504 33.161 8.971 1.00 87.19 77 GLY A O 1
ATOM 584 N N . ASP A 1 78 ? 26.205 32.117 7.982 1.00 77.19 78 ASP A N 1
ATOM 585 C CA . ASP A 1 78 ? 27.267 32.809 8.725 1.00 77.19 78 ASP A CA 1
ATOM 586 C C . ASP A 1 78 ? 27.618 34.225 8.203 1.00 77.19 78 ASP A C 1
ATOM 588 O O . ASP A 1 78 ? 28.599 34.838 8.651 1.00 77.19 78 ASP A O 1
ATOM 592 N N . GLU A 1 79 ? 26.857 34.796 7.257 1.00 76.12 79 GLU A N 1
ATOM 593 C CA . GLU A 1 79 ? 27.159 36.131 6.696 1.00 76.12 79 GLU A CA 1
ATOM 594 C C . GLU A 1 79 ? 26.653 37.301 7.561 1.00 76.12 79 GLU A C 1
ATOM 596 O O . GLU A 1 79 ? 26.986 38.465 7.301 1.00 76.12 79 GLU A O 1
ATOM 601 N N . GLY A 1 80 ? 25.950 36.997 8.655 1.00 80.19 80 GLY A N 1
ATOM 602 C CA . GLY A 1 80 ? 25.681 37.915 9.761 1.00 80.19 80 GLY A CA 1
ATOM 603 C C . GLY A 1 80 ? 24.254 38.455 9.834 1.00 80.19 80 GLY A C 1
ATOM 604 O O . GLY A 1 80 ? 24.004 39.333 10.665 1.00 80.19 80 GLY A O 1
ATOM 605 N N . GLU A 1 81 ? 23.329 37.947 9.016 1.00 86.50 81 GLU A N 1
ATOM 606 C CA . GLU A 1 81 ? 21.915 38.350 9.006 1.00 86.50 81 GLU A CA 1
ATOM 607 C C . GLU A 1 81 ? 20.975 37.231 9.501 1.00 86.50 81 GLU A C 1
ATOM 609 O O . GLU A 1 81 ? 19.895 37.544 10.014 1.00 86.50 81 GLU A O 1
ATOM 614 N N . GLY A 1 82 ? 21.407 35.964 9.463 1.00 91.94 82 GLY A N 1
ATOM 615 C CA . GLY A 1 82 ? 20.689 34.802 9.996 1.00 91.94 82 GLY A CA 1
ATOM 616 C C . GLY A 1 82 ? 20.386 34.877 11.499 1.00 91.94 82 GLY A C 1
ATOM 617 O O . GLY A 1 82 ? 19.224 34.932 11.910 1.00 91.94 82 GLY A O 1
ATOM 618 N N . GLN A 1 83 ? 21.414 34.974 12.350 1.00 92.44 83 GLN A N 1
ATOM 619 C CA . GLN A 1 83 ? 21.225 35.050 13.811 1.00 92.44 83 GLN A CA 1
ATOM 620 C C . GLN A 1 83 ? 20.331 36.233 14.257 1.00 92.44 83 GLN A C 1
ATOM 622 O O . GLN A 1 83 ? 19.408 36.029 15.051 1.00 92.44 83 GLN A O 1
ATOM 627 N N . PRO A 1 84 ? 20.511 37.472 13.743 1.00 93.31 84 PRO A N 1
ATOM 628 C CA . PRO A 1 84 ? 19.615 38.583 14.067 1.00 93.31 84 PRO A CA 1
ATOM 629 C C . PRO A 1 84 ? 18.148 38.386 13.665 1.00 93.31 84 PRO A C 1
ATOM 631 O O . PRO A 1 84 ? 17.293 39.081 14.226 1.00 93.31 84 PRO A O 1
ATOM 634 N N . LEU A 1 85 ? 17.854 37.530 12.678 1.00 94.56 85 LEU A N 1
ATOM 635 C CA . LEU A 1 85 ? 16.491 37.165 12.291 1.00 94.56 85 LEU A CA 1
ATOM 636 C C . LEU A 1 85 ? 15.863 36.230 13.333 1.00 94.56 85 LEU A C 1
ATOM 638 O O . LEU A 1 85 ? 14.752 36.507 13.792 1.00 94.56 85 LEU A O 1
ATOM 642 N N . LEU A 1 86 ? 16.578 35.173 13.735 1.00 95.12 86 LEU A N 1
ATOM 643 C CA . LEU A 1 86 ? 16.104 34.209 14.738 1.00 95.12 86 LEU A CA 1
ATOM 644 C C . LEU A 1 86 ? 15.852 34.877 16.092 1.00 95.12 86 LEU A C 1
ATOM 646 O O . LEU A 1 86 ? 14.791 34.690 16.686 1.00 95.12 86 LEU A O 1
ATOM 650 N N . ASP A 1 87 ? 16.778 35.725 16.542 1.00 94.12 87 ASP A N 1
ATOM 651 C CA . ASP A 1 87 ? 16.658 36.444 17.815 1.00 94.12 87 ASP A CA 1
ATOM 652 C C . ASP A 1 87 ? 15.448 37.397 17.837 1.00 94.12 87 ASP A C 1
ATOM 654 O O . ASP A 1 87 ? 14.775 37.555 18.860 1.00 94.12 87 ASP A O 1
ATOM 658 N N . GLU A 1 88 ? 15.148 38.048 16.706 1.00 94.38 88 GLU A N 1
ATOM 659 C CA . GLU A 1 88 ? 13.988 38.938 16.590 1.00 94.38 88 GLU A CA 1
ATOM 660 C C . GLU A 1 88 ? 12.681 38.136 16.620 1.00 94.38 88 GLU A C 1
ATOM 662 O O . GLU A 1 88 ? 11.752 38.500 17.341 1.00 94.38 88 GLU A O 1
ATOM 667 N N . LEU A 1 89 ? 12.612 37.013 15.896 1.00 94.25 89 LEU A N 1
ATOM 668 C CA . LEU A 1 89 ? 11.457 36.110 15.919 1.00 94.25 89 LEU A CA 1
ATOM 669 C C . LEU A 1 89 ? 11.193 35.552 17.317 1.00 94.25 89 LEU A C 1
ATOM 671 O O . LEU A 1 89 ? 10.045 35.580 17.769 1.00 94.25 89 LEU A O 1
ATOM 675 N N . ALA A 1 90 ? 12.239 35.118 18.020 1.00 94.81 90 ALA A N 1
ATOM 676 C CA . ALA A 1 90 ? 12.147 34.643 19.398 1.00 94.81 90 ALA A CA 1
ATOM 677 C C . ALA A 1 90 ? 11.625 35.740 20.334 1.00 94.81 90 ALA A C 1
ATOM 679 O O . ALA A 1 90 ? 10.687 35.531 21.101 1.00 94.81 90 ALA A O 1
ATOM 680 N N . SER A 1 91 ? 12.144 36.965 20.210 1.00 94.31 91 SER A N 1
ATOM 681 C CA . SER A 1 91 ? 11.682 38.125 20.985 1.00 94.31 91 SER A CA 1
ATOM 682 C C . SER A 1 91 ? 10.205 38.468 20.735 1.00 94.31 91 SER A C 1
ATOM 684 O O . SER A 1 91 ? 9.484 38.851 21.661 1.00 94.31 91 SER A O 1
ATOM 686 N N . LEU A 1 92 ? 9.734 38.340 19.491 1.00 94.62 92 LEU A N 1
ATOM 687 C CA . LEU A 1 92 ? 8.357 38.670 19.117 1.00 94.62 92 LEU A CA 1
ATOM 688 C C . LEU A 1 92 ? 7.351 37.582 19.493 1.00 94.62 92 LEU A C 1
ATOM 690 O O . LEU A 1 92 ? 6.229 37.911 19.881 1.00 94.62 92 LEU A O 1
ATOM 694 N N . THR A 1 93 ? 7.732 36.314 19.372 1.00 94.06 93 THR A N 1
ATOM 695 C CA . THR A 1 93 ? 6.836 35.169 19.595 1.00 94.06 93 THR A CA 1
ATOM 696 C C . THR A 1 93 ? 6.926 34.608 21.014 1.00 94.06 93 THR A C 1
ATOM 698 O O . THR A 1 93 ? 5.948 34.057 21.510 1.00 94.06 93 THR A O 1
ATOM 701 N N . GLY A 1 94 ? 8.061 34.781 21.691 1.00 92.88 94 GLY A N 1
ATOM 702 C CA . GLY A 1 94 ? 8.359 34.132 22.967 1.00 92.88 94 GLY A CA 1
ATOM 703 C C . GLY A 1 94 ? 8.668 32.637 22.851 1.00 92.88 94 GLY A C 1
ATOM 704 O O . GLY A 1 94 ? 8.727 31.986 23.887 1.00 92.88 94 GLY A O 1
ATOM 705 N N . ALA A 1 95 ? 8.823 32.117 21.630 1.00 93.94 95 ALA A N 1
ATOM 706 C CA . ALA A 1 95 ? 9.230 30.745 21.346 1.00 93.94 95 ALA A CA 1
ATOM 707 C C . ALA A 1 95 ? 10.747 30.659 21.118 1.00 93.94 95 ALA A C 1
ATOM 709 O O . ALA A 1 95 ? 11.367 31.659 20.745 1.00 93.94 95 ALA A O 1
ATOM 710 N N . ASP A 1 96 ? 11.317 29.470 21.285 1.00 93.94 96 ASP A N 1
ATOM 711 C CA . ASP A 1 96 ? 12.683 29.156 20.870 1.00 93.94 96 ASP A CA 1
ATOM 712 C C . ASP A 1 96 ? 12.705 28.848 19.365 1.00 93.94 96 ASP A C 1
ATOM 714 O O . ASP A 1 96 ? 11.843 28.134 18.851 1.00 93.94 96 ASP A O 1
ATOM 718 N N . LEU A 1 97 ? 13.649 29.435 18.628 1.00 94.19 97 LEU A N 1
ATOM 719 C CA . LEU A 1 97 ? 13.733 29.335 17.168 1.00 94.19 97 LEU A CA 1
ATOM 720 C C . LEU A 1 97 ? 14.923 28.474 16.769 1.00 94.19 97 LEU A C 1
ATOM 722 O O . LEU A 1 97 ? 16.009 28.668 17.303 1.00 94.19 97 LEU A O 1
ATOM 726 N N . PHE A 1 98 ? 14.738 27.613 15.771 1.00 94.00 98 PHE A N 1
ATOM 727 C CA . PHE A 1 98 ? 15.785 26.760 15.209 1.00 94.00 98 PHE A CA 1
ATOM 728 C C . PHE A 1 98 ? 15.752 26.827 13.685 1.00 94.00 98 PHE A C 1
ATOM 730 O O . PHE A 1 98 ? 14.675 26.760 13.089 1.00 94.00 98 PHE A O 1
ATOM 737 N N . ALA A 1 99 ? 16.910 26.958 13.052 1.00 93.69 99 ALA A N 1
ATOM 738 C CA . ALA A 1 99 ? 17.052 27.033 11.603 1.00 93.69 99 ALA A CA 1
ATOM 739 C C . ALA A 1 99 ? 18.415 26.477 11.175 1.00 93.69 99 ALA A C 1
ATOM 741 O O . ALA A 1 99 ? 19.306 26.310 12.009 1.00 93.69 99 ALA A O 1
ATOM 742 N N . SER A 1 100 ? 18.562 26.198 9.883 1.00 91.06 100 SER A N 1
ATOM 743 C CA . SER A 1 100 ? 19.822 25.696 9.348 1.00 91.06 100 SER A CA 1
ATOM 744 C C . SER A 1 100 ? 20.759 26.804 8.885 1.00 91.06 100 SER A C 1
ATOM 746 O O . SER A 1 100 ? 20.286 27.821 8.365 1.00 91.06 100 SER A O 1
ATOM 748 N N . ASP A 1 101 ? 22.061 26.598 9.078 1.00 89.88 101 ASP A N 1
ATOM 749 C CA . ASP A 1 101 ? 23.141 27.441 8.548 1.00 89.88 101 ASP A CA 1
ATOM 750 C C . ASP A 1 101 ? 23.715 26.930 7.211 1.00 89.88 101 ASP A C 1
ATOM 752 O O . ASP A 1 101 ? 24.677 27.502 6.692 1.00 89.88 101 ASP A O 1
ATOM 756 N N . ASP A 1 102 ? 23.107 25.889 6.629 1.00 85.62 102 ASP A N 1
ATOM 757 C CA . ASP A 1 102 ? 23.470 25.326 5.335 1.00 85.62 102 ASP A CA 1
ATOM 758 C C . ASP A 1 102 ? 22.248 24.847 4.515 1.00 85.62 102 ASP A C 1
ATOM 760 O O . ASP A 1 102 ? 21.092 25.215 4.749 1.00 85.62 102 ASP A O 1
ATOM 764 N N . ILE A 1 103 ? 22.485 24.092 3.439 1.00 79.06 103 ILE A N 1
ATOM 765 C CA . ILE A 1 103 ? 21.402 23.615 2.576 1.00 79.06 103 ILE A CA 1
ATOM 766 C C . ILE A 1 103 ? 20.595 22.530 3.306 1.00 79.06 103 ILE A C 1
ATOM 768 O O . ILE A 1 103 ? 21.039 21.396 3.444 1.00 79.06 103 ILE A O 1
ATOM 772 N N . THR A 1 104 ? 19.331 22.831 3.610 1.00 72.56 104 THR A N 1
ATOM 773 C CA . THR A 1 104 ? 18.306 21.845 3.998 1.00 72.56 104 THR A CA 1
ATOM 774 C C . THR A 1 104 ? 17.381 21.520 2.825 1.00 72.56 104 THR A C 1
ATOM 776 O O . THR A 1 104 ? 17.105 22.381 1.988 1.00 72.56 104 THR A O 1
ATOM 779 N N . GLY A 1 105 ? 16.899 20.274 2.723 1.00 67.94 105 GLY A N 1
ATOM 780 C CA . GLY A 1 105 ? 16.046 19.830 1.610 1.00 67.94 105 GLY A CA 1
ATOM 781 C C . GLY A 1 105 ? 16.666 18.744 0.720 1.00 67.94 105 GLY A C 1
ATOM 782 O O . GLY A 1 105 ? 17.456 17.914 1.173 1.00 67.94 105 GLY A O 1
ATOM 783 N N . VAL A 1 106 ? 16.279 18.711 -0.560 1.00 51.09 106 VAL A N 1
ATOM 784 C CA . VAL A 1 106 ? 16.880 17.822 -1.575 1.00 51.09 106 VAL A CA 1
ATOM 785 C C . VAL A 1 106 ? 18.350 18.217 -1.765 1.00 51.09 106 VAL A C 1
ATOM 787 O O . VAL A 1 106 ? 18.633 19.364 -2.093 1.00 51.09 106 VAL A O 1
ATOM 790 N N . GLY A 1 107 ? 19.277 17.286 -1.508 1.00 59.38 107 GLY A N 1
ATOM 791 C CA . GLY A 1 107 ? 20.726 17.550 -1.480 1.00 59.38 107 GLY A CA 1
ATOM 792 C C . GLY A 1 107 ? 21.274 18.068 -0.139 1.00 59.38 107 GLY A C 1
ATOM 793 O O . GLY A 1 107 ? 22.484 18.229 -0.012 1.00 59.38 107 GLY A O 1
ATOM 794 N N . GLY A 1 108 ? 20.405 18.285 0.856 1.00 67.38 108 GLY A N 1
ATOM 795 C CA . GLY A 1 108 ? 20.737 18.733 2.211 1.00 67.38 108 GLY A CA 1
ATOM 796 C C . GLY A 1 108 ? 20.602 17.649 3.288 1.00 67.38 108 GLY A C 1
ATOM 797 O O . GLY A 1 108 ? 19.999 16.583 3.068 1.00 67.38 108 GLY A O 1
ATOM 798 N N . ASP A 1 109 ? 21.133 17.909 4.482 1.00 73.81 109 ASP A N 1
ATOM 799 C CA . ASP A 1 109 ? 21.121 16.946 5.593 1.00 73.81 109 ASP A CA 1
ATOM 800 C C . ASP A 1 109 ? 19.896 17.071 6.522 1.00 73.81 109 ASP A C 1
ATOM 802 O O . ASP A 1 109 ? 19.617 16.139 7.279 1.00 73.81 109 ASP A O 1
ATOM 806 N N . TRP A 1 110 ? 19.098 18.136 6.352 1.00 79.12 110 TRP A N 1
ATOM 807 C CA . TRP A 1 110 ? 17.897 18.443 7.146 1.00 79.12 110 TRP A CA 1
ATOM 808 C C . TRP A 1 110 ? 18.175 18.660 8.637 1.00 79.12 110 TRP A C 1
ATOM 810 O O . TRP A 1 110 ? 17.277 18.499 9.471 1.00 79.12 110 TRP A O 1
ATOM 820 N N . VAL A 1 111 ? 19.407 19.023 8.973 1.00 84.44 111 VAL A N 1
ATOM 821 C CA . VAL A 1 111 ? 19.801 19.411 10.318 1.00 84.44 111 VAL A CA 1
ATOM 822 C C . VAL A 1 111 ? 19.500 20.906 10.506 1.00 84.44 111 VAL A C 1
ATOM 824 O O . VAL A 1 111 ? 19.347 21.663 9.552 1.00 84.44 111 VAL A O 1
ATOM 827 N N . LEU A 1 112 ? 19.215 21.297 11.750 1.00 89.25 112 LEU A N 1
ATOM 828 C CA . LEU A 1 112 ? 19.060 22.695 12.145 1.00 89.25 112 LEU A CA 1
ATOM 829 C C . LEU A 1 112 ? 20.189 22.988 13.130 1.00 89.25 112 LEU A C 1
ATOM 831 O O . LEU A 1 112 ? 20.150 22.541 14.277 1.00 89.25 112 LEU A O 1
ATOM 835 N N . GLU A 1 113 ? 21.226 23.665 12.663 1.00 89.50 113 GLU A N 1
ATOM 836 C CA . GLU A 1 113 ? 22.489 23.854 13.381 1.00 89.50 113 GLU A CA 1
ATOM 837 C C . GLU A 1 113 ? 22.446 25.053 14.322 1.00 89.50 113 GLU A C 1
ATOM 839 O O . GLU A 1 113 ? 23.221 25.119 15.280 1.00 89.50 113 GLU A O 1
ATOM 844 N N . THR A 1 114 ? 21.535 25.992 14.060 1.00 92.19 114 THR A N 1
ATOM 845 C CA . THR A 1 114 ? 21.506 27.297 14.714 1.00 92.19 114 THR A CA 1
ATOM 846 C C . THR A 1 114 ? 20.185 27.525 15.438 1.00 92.19 114 THR A C 1
ATOM 848 O O . THR A 1 114 ? 19.111 27.137 14.974 1.00 92.19 114 THR A O 1
ATOM 851 N N . ALA A 1 115 ? 20.263 28.185 16.595 1.00 93.25 115 ALA A N 1
ATOM 852 C CA . ALA A 1 115 ? 19.118 28.528 17.423 1.00 93.25 115 ALA A CA 1
ATOM 853 C C . ALA A 1 115 ? 19.103 30.018 17.794 1.00 93.25 115 ALA A C 1
ATOM 855 O O . ALA A 1 115 ? 20.114 30.715 17.692 1.00 93.25 115 ALA A O 1
ATOM 856 N N . SER A 1 116 ? 17.957 30.531 18.243 1.00 92.75 116 SER A N 1
ATOM 857 C CA . SER A 1 116 ? 17.875 31.866 18.845 1.00 92.75 116 SER A CA 1
ATOM 858 C C . SER A 1 116 ? 18.674 31.971 20.144 1.00 92.75 116 SER A C 1
ATOM 860 O O . SER A 1 116 ? 18.784 31.019 20.918 1.00 92.75 116 SER A O 1
ATOM 862 N N . ALA A 1 117 ? 19.167 33.174 20.441 1.00 84.81 117 ALA A N 1
ATOM 863 C CA . ALA A 1 117 ? 19.969 33.451 21.624 1.00 84.81 117 ALA A CA 1
ATOM 864 C C . ALA A 1 117 ? 19.243 33.076 22.934 1.00 84.81 117 ALA A C 1
ATOM 866 O O . ALA A 1 117 ? 18.323 33.767 23.377 1.00 84.81 117 ALA A O 1
ATOM 867 N N . GLY A 1 118 ? 19.735 32.029 23.602 1.00 76.06 118 GLY A N 1
ATOM 868 C CA . GLY A 1 118 ? 19.178 31.494 24.852 1.00 76.06 118 GLY A CA 1
ATOM 869 C C . GLY A 1 118 ? 18.713 30.039 24.762 1.00 76.06 118 GLY A C 1
ATOM 870 O O . GLY A 1 118 ? 18.614 29.399 25.807 1.00 76.06 118 GLY A O 1
ATOM 871 N N . SER A 1 119 ? 18.521 29.521 23.546 1.00 82.00 119 SER A N 1
ATOM 872 C CA . SER A 1 119 ? 18.019 28.168 23.256 1.00 82.00 119 SER A CA 1
ATOM 873 C C . SER A 1 119 ? 19.140 27.189 22.840 1.00 82.00 119 SER A C 1
ATOM 875 O O . SER A 1 119 ? 18.891 26.008 22.611 1.00 82.00 119 SER A O 1
ATOM 877 N N . ASP A 1 120 ? 20.399 27.654 22.801 1.00 72.62 120 ASP A N 1
ATOM 878 C CA . ASP A 1 120 ? 21.594 26.893 22.375 1.00 72.62 120 ASP A CA 1
ATOM 879 C C . ASP A 1 120 ? 21.822 25.577 23.147 1.00 72.62 120 ASP A C 1
ATOM 881 O O . ASP A 1 120 ? 22.430 24.633 22.636 1.00 72.62 120 ASP A O 1
ATOM 885 N N . ASP A 1 121 ? 21.347 25.492 24.393 1.00 72.38 121 ASP A N 1
ATOM 886 C CA . ASP A 1 121 ? 21.479 24.283 25.212 1.00 72.38 121 ASP A CA 1
ATOM 887 C C . ASP A 1 121 ? 20.647 23.110 24.640 1.00 72.38 121 ASP A C 1
ATOM 889 O O . ASP A 1 121 ? 21.031 21.945 24.818 1.00 72.38 121 ASP A O 1
ATOM 893 N N . GLU A 1 122 ? 19.564 23.383 23.900 1.00 75.81 122 GLU A N 1
ATOM 894 C CA . GLU A 1 122 ? 18.736 22.352 23.255 1.00 75.81 122 GLU A CA 1
ATOM 895 C C . GLU A 1 122 ? 19.447 21.695 22.065 1.00 75.81 122 GLU A C 1
ATOM 897 O O . GLU A 1 122 ? 19.430 20.468 21.953 1.00 75.81 122 GLU A O 1
ATOM 902 N N . LEU A 1 123 ? 20.186 22.465 21.254 1.00 79.88 123 LEU A N 1
ATOM 903 C CA . LEU A 1 123 ? 21.030 21.933 20.171 1.00 79.88 123 LEU A CA 1
ATOM 904 C C . LEU A 1 123 ? 22.034 20.900 20.695 1.00 79.88 123 LEU A C 1
ATOM 906 O O . LEU A 1 123 ? 22.228 19.837 20.106 1.00 79.88 123 LEU A O 1
ATOM 910 N N . SER A 1 124 ? 22.635 21.177 21.858 1.00 72.88 124 SER A N 1
ATOM 911 C CA . SER A 1 124 ? 23.613 20.281 22.488 1.00 72.88 124 SER A CA 1
ATOM 912 C C . SER A 1 124 ? 23.012 18.958 22.985 1.00 72.88 124 SER A C 1
ATOM 914 O O . SER A 1 124 ? 23.733 17.967 23.135 1.00 72.88 124 SER A O 1
ATOM 916 N N . SER A 1 125 ? 21.699 18.941 23.225 1.00 71.38 125 SER A N 1
ATOM 917 C CA . SER A 1 125 ? 20.936 17.760 23.641 1.00 71.38 125 SER A CA 1
ATOM 918 C C . SER A 1 125 ? 20.329 16.999 22.453 1.00 71.38 125 SER A C 1
ATOM 920 O O . SER A 1 125 ? 19.823 15.892 22.645 1.00 71.38 125 SER A O 1
ATOM 922 N N . GLY A 1 126 ? 20.444 17.555 21.242 1.00 70.88 126 GLY A N 1
ATOM 923 C CA . GLY A 1 126 ? 19.777 17.097 20.029 1.00 70.88 126 GLY A CA 1
ATOM 924 C C . GLY A 1 126 ? 18.360 17.661 19.931 1.00 70.88 126 GLY A C 1
ATOM 925 O O . GLY A 1 126 ? 17.556 17.488 20.847 1.00 70.88 126 GLY A O 1
ATOM 926 N N . ILE A 1 127 ? 18.043 18.308 18.806 1.00 78.06 127 ILE A N 1
ATOM 927 C CA . ILE A 1 127 ? 16.682 18.776 18.532 1.00 78.06 127 ILE A CA 1
ATOM 928 C C . ILE A 1 127 ? 15.788 17.566 18.248 1.00 78.06 127 ILE A C 1
ATOM 930 O O . ILE A 1 127 ? 16.058 16.776 17.342 1.00 78.06 127 ILE A O 1
ATOM 934 N N . VAL A 1 128 ? 14.687 17.449 18.988 1.00 71.50 128 VAL A N 1
ATOM 935 C CA . VAL A 1 128 ? 13.599 16.527 18.649 1.00 71.50 128 VAL A CA 1
ATOM 936 C C . VAL A 1 128 ? 12.629 17.269 17.737 1.00 71.50 128 VAL A C 1
ATOM 938 O O . VAL A 1 128 ? 11.842 18.090 18.203 1.00 71.50 128 VAL A O 1
ATOM 941 N N . LEU A 1 129 ? 12.700 17.004 16.432 1.00 72.75 129 LEU A N 1
ATOM 942 C CA . LEU A 1 129 ? 11.744 17.559 15.476 1.00 72.75 129 LEU A CA 1
ATOM 943 C C . LEU A 1 129 ? 10.381 16.861 15.632 1.00 72.75 129 LEU A C 1
ATOM 945 O O . LEU A 1 129 ? 10.335 15.649 15.851 1.00 72.75 129 LEU A O 1
ATOM 949 N N . PRO A 1 130 ? 9.258 17.591 15.508 1.00 64.50 130 PRO A N 1
ATOM 950 C CA . PRO A 1 130 ? 7.921 17.030 15.702 1.00 64.50 130 PRO A CA 1
ATOM 951 C C . PRO A 1 130 ? 7.440 16.151 14.531 1.00 64.50 130 PRO A C 1
ATOM 953 O O . PRO A 1 130 ? 6.282 15.745 14.515 1.00 64.50 130 PRO A O 1
ATOM 956 N N . PHE A 1 131 ? 8.298 15.863 13.548 1.00 64.06 131 PHE A N 1
ATOM 957 C CA . PHE A 1 131 ? 8.011 15.000 12.404 1.00 64.06 131 PHE A CA 1
ATOM 958 C C . PHE A 1 131 ? 9.288 14.274 11.946 1.00 64.06 131 PHE A C 1
ATOM 960 O O . PHE A 1 131 ? 10.402 14.760 12.147 1.00 64.06 131 PHE A O 1
ATOM 967 N N . ASP A 1 132 ? 9.124 13.088 11.353 1.00 64.19 132 ASP A N 1
ATOM 968 C CA . ASP A 1 132 ? 10.235 12.275 10.852 1.00 64.19 132 ASP A CA 1
ATOM 969 C C . ASP A 1 132 ? 10.745 12.816 9.507 1.00 64.19 132 ASP A C 1
ATOM 971 O O . ASP A 1 132 ? 10.102 12.658 8.466 1.00 64.19 132 ASP A O 1
ATOM 975 N N . MET A 1 133 ? 11.930 13.427 9.520 1.00 56.22 133 MET A N 1
ATOM 976 C CA . MET A 1 133 ? 12.589 13.978 8.331 1.00 56.22 133 MET A CA 1
ATOM 977 C C . MET A 1 133 ? 12.865 12.934 7.242 1.00 56.22 133 MET A C 1
ATOM 979 O O . MET A 1 133 ? 12.912 13.285 6.061 1.00 56.22 133 MET A O 1
ATOM 983 N N . GLN A 1 134 ? 13.038 11.656 7.605 1.00 50.50 134 GLN A N 1
ATOM 984 C CA . GLN A 1 134 ? 13.264 10.589 6.626 1.00 50.50 134 GLN A CA 1
ATOM 985 C C . GLN A 1 134 ? 11.993 10.287 5.826 1.00 50.50 134 GLN A C 1
ATOM 987 O O . GLN A 1 134 ? 12.084 10.033 4.628 1.00 50.50 134 GLN A O 1
ATOM 992 N N . SER A 1 135 ? 10.814 10.419 6.442 1.00 50.69 135 SER A N 1
ATOM 993 C CA . SER A 1 135 ? 9.524 10.250 5.757 1.00 50.69 135 SER A CA 1
ATOM 994 C C . SER A 1 135 ? 9.247 11.344 4.718 1.00 50.69 135 SER A C 1
ATOM 996 O O . SER A 1 135 ? 8.657 11.066 3.680 1.00 50.69 135 SER A O 1
ATOM 998 N N . LEU A 1 136 ? 9.734 12.574 4.941 1.00 47.25 136 LEU A N 1
ATOM 999 C CA . LEU A 1 136 ? 9.574 13.678 3.987 1.00 47.25 136 LEU A CA 1
ATOM 1000 C C . LEU A 1 136 ? 10.488 13.527 2.759 1.00 47.25 136 LEU A C 1
ATOM 1002 O O . LEU A 1 136 ? 10.083 13.891 1.655 1.00 47.25 136 LEU A O 1
ATOM 1006 N N . LYS A 1 137 ? 11.694 12.957 2.938 1.00 44.62 137 LYS A N 1
ATOM 1007 C CA . LYS A 1 137 ? 12.584 12.554 1.830 1.00 44.62 137 LYS A CA 1
ATOM 1008 C C . LYS A 1 137 ? 11.983 11.429 0.981 1.00 44.62 137 LYS A C 1
ATOM 1010 O O . LYS A 1 137 ? 12.257 11.381 -0.209 1.00 44.62 137 LYS A O 1
ATOM 1015 N N . ALA A 1 138 ? 11.179 10.562 1.595 1.00 40.12 138 ALA A N 1
ATOM 1016 C CA . ALA A 1 138 ? 10.594 9.365 0.995 1.00 40.12 138 ALA A CA 1
ATOM 1017 C C . ALA A 1 138 ? 9.141 9.561 0.524 1.00 40.12 138 ALA A C 1
ATOM 1019 O O . ALA A 1 138 ? 8.388 8.593 0.455 1.00 40.12 138 ALA A O 1
ATOM 1020 N N . THR A 1 139 ? 8.711 10.798 0.236 1.00 38.66 139 THR A N 1
ATOM 1021 C CA . THR A 1 139 ? 7.376 11.020 -0.344 1.00 38.66 139 THR A CA 1
ATOM 1022 C C . THR A 1 139 ? 7.397 10.570 -1.807 1.00 38.66 139 THR A C 1
ATOM 1024 O O . THR A 1 139 ? 7.537 11.391 -2.713 1.00 38.66 139 THR A O 1
ATOM 1027 N N . ASP A 1 140 ? 7.301 9.259 -2.019 1.00 38.75 140 ASP A N 1
ATOM 1028 C CA . ASP A 1 140 ? 7.114 8.622 -3.317 1.00 38.75 140 ASP A CA 1
ATOM 1029 C C . ASP A 1 140 ? 5.814 9.147 -3.928 1.00 38.75 140 ASP A C 1
ATOM 1031 O O . ASP A 1 140 ? 4.699 8.799 -3.528 1.00 38.75 140 ASP A O 1
ATOM 1035 N N . VAL A 1 141 ? 5.952 10.050 -4.894 1.00 36.44 141 VAL A N 1
ATOM 1036 C CA . VAL A 1 141 ? 4.858 10.402 -5.792 1.00 36.44 141 VAL A CA 1
ATOM 1037 C C . VAL A 1 141 ? 4.577 9.151 -6.618 1.00 36.44 141 VAL A C 1
ATOM 1039 O O . VAL A 1 141 ? 5.490 8.633 -7.252 1.00 36.44 141 VAL A O 1
ATOM 1042 N N . SER A 1 142 ? 3.332 8.666 -6.622 1.00 45.47 142 SER A N 1
ATOM 1043 C CA . SER A 1 142 ? 2.902 7.561 -7.487 1.00 45.47 142 SER A CA 1
ATOM 1044 C C . SER A 1 142 ? 3.395 7.800 -8.922 1.00 45.47 142 SER A C 1
ATOM 1046 O O . SER A 1 142 ? 2.962 8.756 -9.576 1.00 45.47 142 SER A O 1
ATOM 1048 N N . LEU A 1 143 ? 4.332 6.975 -9.388 1.00 58.34 143 LEU A N 1
ATOM 1049 C CA . LEU A 1 143 ? 5.029 7.169 -10.657 1.00 58.34 143 LEU A CA 1
ATOM 1050 C C . LEU A 1 143 ? 4.114 6.796 -11.824 1.00 58.34 143 LEU A C 1
ATOM 1052 O O . LEU A 1 143 ? 3.897 5.613 -12.093 1.00 58.34 143 LEU A O 1
ATOM 1056 N N . ALA A 1 144 ? 3.588 7.808 -12.513 1.00 65.12 144 ALA A N 1
ATOM 1057 C CA . ALA A 1 144 ? 2.681 7.634 -13.640 1.00 65.12 144 ALA A CA 1
ATOM 1058 C C . ALA A 1 144 ? 3.311 6.785 -14.763 1.00 65.12 144 ALA A C 1
ATOM 1060 O O . ALA A 1 144 ? 4.512 6.850 -15.022 1.00 65.12 144 ALA A O 1
ATOM 1061 N N . TRP A 1 145 ? 2.490 5.966 -15.420 1.00 76.38 145 TRP A N 1
ATOM 1062 C CA . TRP A 1 145 ? 2.904 5.135 -16.551 1.00 76.38 145 TRP A CA 1
ATOM 1063 C C . TRP A 1 145 ? 2.914 5.950 -17.854 1.00 76.38 145 TRP A C 1
ATOM 1065 O O . TRP A 1 145 ? 2.010 6.759 -18.067 1.00 76.38 145 TRP A O 1
ATOM 1075 N N . PHE A 1 146 ? 3.901 5.733 -18.733 1.00 83.88 146 PHE A N 1
ATOM 1076 C CA . PHE A 1 146 ? 4.086 6.528 -19.960 1.00 83.88 146 PHE A CA 1
ATOM 1077 C C . PHE A 1 146 ? 2.853 6.506 -20.869 1.00 83.88 146 PHE A C 1
ATOM 1079 O O . PHE A 1 146 ? 2.311 7.548 -21.239 1.00 83.88 146 PHE A O 1
ATOM 1086 N N . ASP A 1 147 ? 2.409 5.300 -21.215 1.00 82.00 147 ASP A N 1
ATOM 1087 C CA . ASP A 1 147 ? 1.199 5.029 -21.981 1.00 82.00 147 ASP A CA 1
ATOM 1088 C C . ASP A 1 147 ? 0.818 3.558 -21.765 1.00 82.00 147 ASP A C 1
ATOM 1090 O O . ASP A 1 147 ? 1.677 2.678 -21.800 1.00 82.00 147 ASP A O 1
ATOM 1094 N N . VAL A 1 148 ? -0.468 3.283 -21.537 1.00 68.88 148 VAL A N 1
ATOM 1095 C CA . VAL A 1 148 ? -0.978 1.941 -21.192 1.00 68.88 148 VAL A CA 1
ATOM 1096 C C . VAL A 1 148 ? -0.672 0.867 -22.245 1.00 68.88 148 VAL A C 1
ATOM 1098 O O . VAL A 1 148 ? -0.688 -0.320 -21.944 1.00 68.88 148 VAL A O 1
ATOM 1101 N N . ASN A 1 149 ? -0.390 1.252 -23.493 1.00 78.56 149 ASN A N 1
ATOM 1102 C CA . ASN A 1 149 ? -0.039 0.298 -24.544 1.00 78.56 149 ASN A CA 1
ATOM 1103 C C . ASN A 1 149 ? 1.401 -0.228 -24.414 1.00 78.56 149 ASN A C 1
ATOM 1105 O O . ASN A 1 149 ? 1.750 -1.185 -25.103 1.00 78.56 149 ASN A O 1
ATOM 1109 N N . TRP A 1 150 ? 2.242 0.392 -23.580 1.00 87.12 150 TRP A N 1
ATOM 1110 C CA . TRP A 1 150 ? 3.552 -0.139 -23.210 1.00 87.12 150 TRP A CA 1
ATOM 1111 C C . TRP A 1 150 ? 3.398 -1.084 -22.027 1.00 87.12 150 TRP A C 1
ATOM 1113 O O . TRP A 1 150 ? 3.226 -0.644 -20.895 1.00 87.12 150 TRP A O 1
ATOM 1123 N N . GLY A 1 151 ? 3.447 -2.385 -22.310 1.00 78.12 151 GLY A N 1
ATOM 1124 C CA . GLY A 1 151 ? 3.173 -3.438 -21.333 1.00 78.12 151 GLY A CA 1
ATOM 1125 C C . GLY A 1 151 ? 4.253 -3.649 -20.274 1.00 78.12 151 GLY A C 1
ATOM 1126 O O . GLY A 1 151 ? 4.008 -4.397 -19.336 1.00 78.12 151 GLY A O 1
ATOM 1127 N N . TYR A 1 152 ? 5.429 -3.027 -20.405 1.00 86.00 152 TYR A N 1
ATOM 1128 C CA . TYR A 1 152 ? 6.552 -3.260 -19.495 1.00 86.00 152 TYR A CA 1
ATOM 1129 C C . TYR A 1 152 ? 7.404 -2.004 -19.309 1.00 86.00 152 TYR A C 1
ATOM 1131 O O . TYR A 1 152 ? 7.579 -1.222 -20.252 1.00 86.00 152 TYR A O 1
ATOM 1139 N N . ARG A 1 153 ? 7.977 -1.834 -18.111 1.00 91.12 153 ARG A N 1
ATOM 1140 C CA . ARG A 1 153 ? 9.042 -0.855 -17.850 1.00 91.12 153 ARG A CA 1
ATOM 1141 C C . ARG A 1 153 ? 10.125 -1.398 -16.924 1.00 91.12 153 ARG A C 1
ATOM 1143 O O . ARG A 1 153 ? 9.858 -2.254 -16.090 1.00 91.12 153 ARG A O 1
ATOM 1150 N N . GLN A 1 154 ? 11.329 -0.848 -17.025 1.00 91.25 154 GLN A N 1
ATOM 1151 C CA . GLN A 1 154 ? 12.422 -1.021 -16.067 1.00 91.25 154 GLN A CA 1
ATOM 1152 C C . GLN A 1 154 ? 12.947 0.353 -15.650 1.00 91.25 154 GLN A C 1
ATOM 1154 O O . GLN A 1 154 ? 13.135 1.232 -16.494 1.00 91.25 154 GLN A O 1
ATOM 1159 N N . GLN A 1 155 ? 13.200 0.541 -14.355 1.00 91.38 155 GLN A N 1
ATOM 1160 C CA . GLN A 1 155 ? 13.927 1.717 -13.883 1.00 91.38 155 GLN A CA 1
ATOM 1161 C C . GLN A 1 155 ? 15.395 1.608 -14.298 1.00 91.38 155 GLN A C 1
ATOM 1163 O O . GLN A 1 155 ? 15.995 0.539 -14.191 1.00 91.38 155 GLN A O 1
ATOM 1168 N N . VAL A 1 156 ? 15.972 2.717 -14.741 1.00 92.62 156 VAL A N 1
ATOM 1169 C CA . VAL A 1 156 ? 17.398 2.864 -15.011 1.00 92.62 156 VAL A CA 1
ATOM 1170 C C . VAL A 1 156 ? 17.917 3.976 -14.110 1.00 92.62 156 VAL A C 1
ATOM 1172 O O . VAL A 1 156 ? 17.404 5.094 -14.132 1.00 92.62 156 VAL A O 1
ATOM 1175 N N . THR A 1 157 ? 18.941 3.672 -13.324 1.00 92.44 157 THR A N 1
ATOM 1176 C CA . THR A 1 157 ? 19.568 4.633 -12.418 1.00 92.44 157 THR A CA 1
ATOM 1177 C C . THR A 1 157 ? 20.997 4.876 -12.867 1.00 92.44 157 THR A C 1
ATOM 1179 O O . THR A 1 157 ? 21.788 3.938 -12.971 1.00 92.44 157 THR A O 1
ATOM 1182 N N . ILE A 1 158 ? 21.322 6.138 -13.130 1.00 91.88 158 ILE A N 1
ATOM 1183 C CA . ILE A 1 158 ? 22.675 6.599 -13.425 1.00 91.88 158 ILE A CA 1
ATOM 1184 C C . ILE A 1 158 ? 23.318 7.043 -12.110 1.00 91.88 158 ILE A C 1
ATOM 1186 O O . ILE A 1 158 ? 22.838 7.982 -11.473 1.00 91.88 158 ILE A O 1
ATOM 1190 N N . ASP A 1 159 ? 24.403 6.375 -11.724 1.00 87.88 159 ASP A N 1
ATOM 1191 C CA . ASP A 1 159 ? 25.135 6.653 -10.484 1.00 87.88 159 ASP A CA 1
ATOM 1192 C C . ASP A 1 159 ? 25.831 8.023 -10.556 1.00 87.88 159 ASP A C 1
ATOM 1194 O O . ASP A 1 159 ? 26.713 8.254 -11.394 1.00 87.88 159 ASP A O 1
ATOM 1198 N N . GLN A 1 160 ? 25.473 8.933 -9.649 1.00 88.62 160 GLN A N 1
ATOM 1199 C CA . GLN A 1 160 ? 26.049 10.282 -9.607 1.00 88.62 160 GLN A CA 1
ATOM 1200 C C . GLN A 1 160 ? 27.550 10.293 -9.331 1.00 88.62 160 GLN A C 1
ATOM 1202 O O . GLN A 1 160 ? 28.250 11.193 -9.783 1.00 88.62 160 GLN A O 1
ATOM 1207 N N . SER A 1 161 ? 28.079 9.277 -8.639 1.00 86.06 161 SER A N 1
ATOM 1208 C CA . SER A 1 161 ? 29.512 9.178 -8.338 1.00 86.06 161 SER A CA 1
ATOM 1209 C C . SER A 1 161 ? 30.364 8.983 -9.589 1.00 86.06 161 SER A C 1
ATOM 1211 O O . SER A 1 161 ? 31.580 9.195 -9.568 1.00 86.06 161 SER A O 1
ATOM 1213 N N . MET A 1 162 ? 29.713 8.607 -10.685 1.00 83.50 162 MET A N 1
ATOM 1214 C CA . MET A 1 162 ? 30.318 8.444 -11.987 1.00 83.50 162 MET A CA 1
ATOM 1215 C C . MET A 1 162 ? 30.213 9.739 -12.824 1.00 83.50 162 MET A C 1
ATOM 1217 O O . MET A 1 162 ? 30.913 9.894 -13.825 1.00 83.50 162 MET A O 1
ATOM 1221 N N . VAL A 1 163 ? 29.429 10.737 -12.414 1.00 91.50 163 VAL A N 1
ATOM 1222 C CA . VAL A 1 163 ? 29.423 12.068 -13.042 1.00 91.50 163 VAL A CA 1
ATOM 1223 C C . VAL A 1 163 ? 30.603 12.873 -12.498 1.00 91.50 163 VAL A C 1
ATOM 1225 O O . VAL A 1 163 ? 30.727 13.133 -11.305 1.00 91.50 163 VAL A O 1
ATOM 1228 N N . SER A 1 164 ? 31.536 13.235 -13.376 1.00 92.19 164 SER A N 1
ATOM 1229 C CA . SER A 1 164 ? 32.762 13.923 -12.967 1.00 92.19 164 SER A CA 1
ATOM 1230 C C . SER A 1 164 ? 32.504 15.403 -12.701 1.00 92.19 164 SER A C 1
ATOM 1232 O O . SER A 1 164 ? 31.832 16.068 -13.482 1.00 92.19 164 SER A O 1
ATOM 1234 N N . GLY A 1 165 ? 33.117 15.936 -11.644 1.00 89.25 165 GLY A N 1
ATOM 1235 C CA . GLY A 1 165 ? 33.016 17.350 -11.279 1.00 89.25 165 GLY A CA 1
ATOM 1236 C C . GLY A 1 165 ? 32.046 17.593 -10.126 1.00 89.25 165 GLY A C 1
ATOM 1237 O O . GLY A 1 165 ? 31.776 16.703 -9.330 1.00 89.25 165 GLY A O 1
ATOM 1238 N N . SER A 1 166 ? 31.585 18.836 -9.996 1.00 86.75 166 SER A N 1
ATOM 1239 C CA . SER A 1 166 ? 30.640 19.255 -8.946 1.00 86.75 166 SER A CA 1
ATOM 1240 C C . SER A 1 166 ? 29.423 20.001 -9.494 1.00 86.75 166 SER A C 1
ATOM 1242 O O . SER A 1 166 ? 28.688 20.607 -8.722 1.00 86.75 166 SER A O 1
ATOM 1244 N N . ASN A 1 167 ? 29.271 20.058 -10.818 1.00 89.25 167 ASN A N 1
ATOM 1245 C CA . ASN A 1 167 ? 28.185 20.768 -11.484 1.00 89.25 167 ASN A CA 1
ATOM 1246 C C . ASN A 1 167 ? 27.456 19.804 -12.410 1.00 89.25 167 ASN A C 1
ATOM 1248 O O . ASN A 1 167 ? 28.102 19.005 -13.088 1.00 89.25 167 ASN A O 1
ATOM 1252 N N . ASP A 1 168 ? 26.142 19.956 -12.489 1.00 93.69 168 ASP A N 1
ATOM 1253 C CA . ASP A 1 168 ? 25.312 19.173 -13.395 1.00 93.69 168 ASP A CA 1
ATOM 1254 C C . ASP A 1 168 ? 25.670 19.452 -14.862 1.00 93.69 168 ASP A C 1
ATOM 1256 O O . ASP A 1 168 ? 26.032 20.574 -15.246 1.00 93.69 168 ASP A O 1
ATOM 1260 N N . LEU A 1 169 ? 25.544 18.424 -15.699 1.00 94.75 169 LEU A N 1
ATOM 1261 C CA . LEU A 1 169 ? 25.759 18.518 -17.140 1.00 94.75 169 LEU A CA 1
ATOM 1262 C C . LEU A 1 169 ? 24.410 18.649 -17.849 1.00 94.75 169 LEU A C 1
ATOM 1264 O O . LEU A 1 169 ? 23.491 17.880 -17.589 1.00 94.75 169 LEU A O 1
ATOM 1268 N N . SER A 1 170 ? 24.277 19.622 -18.751 1.00 95.38 170 SER A N 1
ATOM 1269 C CA . SER A 1 170 ? 23.021 19.855 -19.479 1.00 95.38 170 SER A CA 1
ATOM 1270 C C . SER A 1 170 ? 23.029 19.238 -20.876 1.00 95.38 170 SER A C 1
ATOM 1272 O O . SER A 1 170 ? 23.996 19.429 -21.616 1.00 95.38 170 SER A O 1
ATOM 1274 N N . ASN A 1 171 ? 21.916 18.612 -21.261 1.00 94.81 171 ASN A N 1
ATOM 1275 C CA . ASN A 1 171 ? 21.699 17.919 -22.538 1.00 94.81 171 ASN A CA 1
ATOM 1276 C C . ASN A 1 171 ? 22.818 16.913 -22.862 1.00 94.81 171 ASN A C 1
ATOM 1278 O O . ASN A 1 171 ? 23.447 16.966 -23.922 1.00 94.81 171 ASN A O 1
ATOM 1282 N N . PHE A 1 172 ? 23.142 16.057 -21.894 1.00 96.25 172 PHE A N 1
ATOM 1283 C CA . PHE A 1 172 ? 24.220 15.079 -22.009 1.00 96.25 172 PHE A CA 1
ATOM 1284 C C . PHE A 1 172 ? 23.678 13.759 -22.568 1.00 96.25 172 PHE A C 1
ATOM 1286 O O . PHE A 1 172 ? 22.749 13.191 -22.002 1.00 96.25 172 PHE A O 1
ATOM 1293 N N . ALA A 1 173 ? 24.269 13.254 -23.653 1.00 96.19 173 ALA A N 1
ATOM 1294 C CA . ALA A 1 173 ? 23.902 11.962 -24.230 1.00 96.19 173 ALA A CA 1
ATOM 1295 C C . ALA A 1 173 ? 24.587 10.817 -23.465 1.00 96.19 173 ALA A C 1
ATOM 1297 O O . ALA A 1 173 ? 25.803 10.634 -23.566 1.00 96.19 173 ALA A O 1
ATOM 1298 N N . VAL A 1 174 ? 23.809 10.055 -22.699 1.00 96.31 174 VAL A N 1
ATOM 1299 C CA . VAL A 1 174 ? 24.278 8.900 -21.922 1.00 96.31 174 VAL A CA 1
ATOM 1300 C C . VAL A 1 174 ? 24.174 7.631 -22.760 1.00 96.31 174 VAL A C 1
ATOM 1302 O O . VAL A 1 174 ? 23.122 7.337 -23.325 1.00 96.31 174 VAL A O 1
ATOM 1305 N N . LEU A 1 175 ? 25.256 6.855 -22.805 1.00 96.25 175 LEU A N 1
ATOM 1306 C CA . LEU A 1 175 ? 25.259 5.502 -23.346 1.00 96.25 175 LEU A CA 1
ATOM 1307 C C . LEU A 1 175 ? 24.611 4.539 -22.351 1.00 96.25 175 LEU A C 1
ATOM 1309 O O . LEU A 1 175 ? 25.098 4.376 -21.228 1.00 96.25 175 LEU A O 1
ATOM 1313 N N . VAL A 1 176 ? 23.565 3.856 -22.802 1.00 94.62 176 VAL A N 1
ATOM 1314 C CA . VAL A 1 176 ? 22.877 2.783 -22.092 1.00 94.62 176 VAL A CA 1
ATOM 1315 C C . VAL A 1 176 ? 23.118 1.474 -22.836 1.00 94.62 176 VAL A C 1
ATOM 1317 O O . VAL A 1 176 ? 22.702 1.296 -23.980 1.00 94.62 176 VAL A O 1
ATOM 1320 N N . THR A 1 177 ? 23.798 0.539 -22.170 1.00 92.00 177 THR A N 1
ATOM 1321 C CA . THR A 1 177 ? 24.017 -0.817 -22.687 1.00 92.00 177 THR A CA 1
ATOM 1322 C C . THR A 1 177 ? 23.471 -1.844 -21.714 1.00 92.00 177 THR A C 1
ATOM 1324 O O . THR A 1 177 ? 23.876 -1.853 -20.547 1.00 92.00 177 THR A O 1
ATOM 1327 N N . LEU A 1 178 ? 22.623 -2.753 -22.186 1.00 92.19 178 LEU A N 1
ATOM 1328 C CA . LEU A 1 178 ? 22.189 -3.898 -21.393 1.00 92.19 178 LEU A CA 1
ATOM 1329 C C . LEU A 1 178 ? 21.894 -5.120 -22.256 1.00 92.19 178 LEU A C 1
ATOM 1331 O O . LEU A 1 178 ? 21.663 -5.030 -23.458 1.00 92.19 178 LEU A O 1
ATOM 1335 N N . THR A 1 179 ? 21.915 -6.289 -21.627 1.00 93.25 179 THR A N 1
ATOM 1336 C CA . THR A 1 179 ? 21.394 -7.525 -22.210 1.00 93.25 179 THR A CA 1
ATOM 1337 C C . THR A 1 179 ? 20.449 -8.147 -21.203 1.00 93.25 179 THR A C 1
ATOM 1339 O O . THR A 1 179 ? 20.898 -8.653 -20.173 1.00 93.25 179 THR A O 1
ATOM 1342 N N . ASP A 1 180 ? 19.159 -8.124 -21.514 1.00 91.19 180 ASP A N 1
ATOM 1343 C CA . ASP A 1 180 ? 18.112 -8.693 -20.669 1.00 91.19 180 ASP A CA 1
ATOM 1344 C C . ASP A 1 180 ? 17.262 -9.676 -21.480 1.00 91.19 180 ASP A C 1
ATOM 1346 O O . ASP A 1 180 ? 16.973 -9.464 -22.657 1.00 91.19 180 ASP A O 1
ATOM 1350 N N . ALA A 1 181 ? 16.862 -10.785 -20.862 1.00 90.06 181 ALA A N 1
ATOM 1351 C CA . ALA A 1 181 ? 15.963 -11.732 -21.497 1.00 90.06 181 ALA A CA 1
ATOM 1352 C C . ALA A 1 181 ? 14.587 -11.114 -21.789 1.00 90.06 181 ALA A C 1
ATOM 1354 O O . ALA A 1 181 ? 14.005 -11.477 -22.816 1.00 90.06 181 ALA A O 1
ATOM 1355 N N . SER A 1 182 ? 14.104 -10.188 -20.950 1.00 90.12 182 SER A N 1
ATOM 1356 C CA . SER A 1 182 ? 12.852 -9.461 -21.194 1.00 90.12 182 SER A CA 1
ATOM 1357 C C . SER A 1 182 ? 12.936 -8.593 -22.447 1.00 90.12 182 SER A C 1
ATOM 1359 O O . SER A 1 182 ? 11.974 -8.500 -23.202 1.00 90.12 182 SER A O 1
ATOM 1361 N N . LEU A 1 183 ? 14.116 -8.059 -22.764 1.00 94.62 183 LEU A N 1
ATOM 1362 C CA . LEU A 1 183 ? 14.321 -7.249 -23.959 1.00 94.62 183 LEU A CA 1
ATOM 1363 C C . LEU A 1 183 ? 14.377 -8.052 -25.262 1.00 94.62 183 LEU A C 1
ATOM 1365 O O . LEU A 1 183 ? 14.505 -7.464 -26.333 1.00 94.62 183 LEU A O 1
ATOM 1369 N N . LYS A 1 184 ? 14.270 -9.384 -25.250 1.00 95.19 184 LYS A N 1
ATOM 1370 C CA . LYS A 1 184 ? 14.067 -10.131 -26.504 1.00 95.19 184 LYS A CA 1
ATOM 1371 C C . LYS A 1 184 ? 12.724 -9.757 -27.117 1.00 95.19 184 LYS A C 1
ATOM 1373 O O . LYS A 1 184 ? 11.788 -9.383 -26.417 1.00 95.19 184 LYS A O 1
ATOM 1378 N N . SER A 1 185 ? 12.594 -9.920 -28.429 1.00 91.25 185 SER A N 1
ATOM 1379 C CA . SER A 1 185 ? 11.284 -9.732 -29.039 1.00 91.25 185 SER A CA 1
ATOM 1380 C C . SER A 1 185 ? 10.314 -10.829 -28.601 1.00 91.25 185 SER A C 1
ATOM 1382 O O . SER A 1 185 ? 10.724 -11.960 -28.317 1.00 91.25 185 SER A O 1
ATOM 1384 N N . THR A 1 186 ? 9.017 -10.539 -28.643 1.00 87.31 186 THR A N 1
ATOM 1385 C CA . THR A 1 186 ? 7.938 -11.513 -28.380 1.00 87.31 186 THR A CA 1
ATOM 1386 C C . THR A 1 186 ? 8.108 -12.820 -29.161 1.00 87.31 186 THR A C 1
ATOM 1388 O O . THR A 1 186 ? 7.955 -13.914 -28.622 1.00 87.31 186 THR A O 1
ATOM 1391 N N . SER A 1 187 ? 8.550 -12.751 -30.421 1.00 86.25 187 SER A N 1
ATOM 1392 C CA . SER A 1 187 ? 8.830 -13.941 -31.242 1.00 86.25 187 SER A CA 1
ATOM 1393 C C . SER A 1 187 ? 10.013 -14.800 -30.764 1.00 86.25 187 SER A C 1
ATOM 1395 O O . SER A 1 187 ? 10.148 -15.944 -31.198 1.00 86.25 187 SER A O 1
ATOM 1397 N N . ASN A 1 188 ? 10.879 -14.252 -29.909 1.00 83.94 188 ASN A N 1
ATOM 1398 C CA . ASN A 1 188 ? 12.045 -14.910 -29.316 1.00 83.94 188 ASN A CA 1
ATOM 1399 C C . ASN A 1 188 ? 11.882 -15.149 -27.800 1.00 83.94 188 ASN A C 1
ATOM 1401 O O . ASN A 1 188 ? 12.863 -15.480 -27.131 1.00 83.94 188 ASN A O 1
ATOM 1405 N N . GLY A 1 189 ? 10.657 -15.024 -27.275 1.00 77.81 189 GLY A N 1
ATOM 1406 C CA . GLY A 1 189 ? 10.331 -15.303 -25.876 1.00 77.81 189 GLY A CA 1
ATOM 1407 C C . GLY A 1 189 ? 10.731 -14.203 -24.891 1.00 77.81 189 GLY A C 1
ATOM 1408 O O . GLY A 1 189 ? 10.999 -14.531 -23.739 1.00 77.81 189 GLY A O 1
ATOM 1409 N N . GLY A 1 190 ? 10.831 -12.949 -25.345 1.00 88.19 190 GLY A N 1
ATOM 1410 C CA . GLY A 1 190 ? 10.842 -11.773 -24.466 1.00 88.19 190 GLY A CA 1
ATOM 1411 C C . GLY A 1 190 ? 9.600 -10.910 -24.670 1.00 88.19 190 GLY A C 1
ATOM 1412 O O . GLY A 1 190 ? 8.595 -11.379 -25.199 1.00 88.19 190 GLY A O 1
ATOM 1413 N N . ASN A 1 191 ? 9.698 -9.645 -24.286 1.00 91.62 191 ASN A N 1
ATOM 1414 C CA . ASN A 1 191 ? 8.577 -8.736 -24.094 1.00 91.62 191 ASN A CA 1
ATOM 1415 C C . ASN A 1 191 ? 8.575 -7.551 -25.070 1.00 91.62 191 ASN A C 1
ATOM 1417 O O . ASN A 1 191 ? 7.569 -6.861 -25.175 1.00 91.62 191 ASN A O 1
ATOM 1421 N N . VAL A 1 192 ? 9.645 -7.322 -25.842 1.00 94.31 192 VAL A N 1
ATOM 1422 C CA . VAL A 1 192 ? 9.679 -6.241 -26.847 1.00 94.31 192 VAL A CA 1
ATOM 1423 C C . VAL A 1 192 ? 8.752 -6.586 -28.015 1.00 94.31 192 VAL A C 1
ATOM 1425 O O . VAL A 1 192 ? 8.853 -7.650 -28.643 1.00 94.31 192 VAL A O 1
ATOM 1428 N N . GLY A 1 193 ? 7.820 -5.688 -28.319 1.00 87.69 193 GLY A N 1
ATOM 1429 C CA . GLY A 1 193 ? 6.761 -5.910 -29.293 1.00 87.69 193 GLY A CA 1
ATOM 1430 C C . GLY A 1 193 ? 7.270 -5.979 -30.732 1.00 87.69 193 GLY A C 1
ATOM 1431 O O . GLY A 1 193 ? 6.722 -6.742 -31.534 1.00 87.69 193 GLY A O 1
ATOM 1432 N N . GLN A 1 194 ? 8.328 -5.232 -31.066 1.00 91.69 194 GLN A N 1
ATOM 1433 C CA . GLN A 1 194 ? 8.866 -5.129 -32.424 1.00 91.69 194 GLN A CA 1
ATOM 1434 C C . GLN A 1 194 ? 10.290 -5.690 -32.537 1.00 91.69 194 GLN A C 1
ATOM 1436 O O . GLN A 1 194 ? 11.164 -5.452 -31.712 1.00 91.69 194 GLN A O 1
ATOM 1441 N N . THR A 1 195 ? 10.566 -6.453 -33.599 1.00 93.75 195 THR A N 1
ATOM 1442 C CA . THR A 1 195 ? 11.881 -7.101 -33.799 1.00 93.75 195 THR A CA 1
ATOM 1443 C C . THR A 1 195 ? 13.019 -6.134 -34.128 1.00 93.75 195 THR A C 1
ATOM 1445 O O . THR A 1 195 ? 14.171 -6.555 -34.148 1.00 93.75 195 THR A O 1
ATOM 1448 N N . ASP A 1 196 ? 12.708 -4.884 -34.451 1.00 92.75 196 ASP A N 1
ATOM 1449 C CA . ASP A 1 196 ? 13.668 -3.797 -34.660 1.00 92.75 196 ASP A CA 1
ATOM 1450 C C . ASP A 1 196 ? 13.814 -2.888 -33.428 1.00 92.75 196 ASP A C 1
ATOM 1452 O O . ASP A 1 196 ? 14.631 -1.976 -33.462 1.00 92.75 196 ASP A O 1
ATOM 1456 N N . GLY A 1 197 ? 13.072 -3.151 -32.344 1.00 94.19 197 GLY A N 1
ATOM 1457 C CA . GLY A 1 197 ? 13.094 -2.335 -31.129 1.00 94.19 197 GLY A CA 1
ATOM 1458 C C . GLY A 1 197 ? 12.332 -1.015 -31.260 1.00 94.19 197 GLY A C 1
ATOM 1459 O O . GLY A 1 197 ? 12.459 -0.165 -30.387 1.00 94.19 197 GLY A O 1
ATOM 1460 N N . GLY A 1 198 ? 11.529 -0.825 -32.317 1.00 95.00 198 GLY A N 1
ATOM 1461 C CA . GLY A 1 198 ? 10.823 0.436 -32.575 1.00 95.00 198 GLY A CA 1
ATOM 1462 C C . GLY A 1 198 ? 9.804 0.847 -31.502 1.00 95.00 198 GLY A C 1
ATOM 1463 O O . GLY A 1 198 ? 9.340 1.986 -31.516 1.00 95.00 198 GLY A O 1
ATOM 1464 N N . ASP A 1 199 ? 9.453 -0.058 -30.584 1.00 95.75 199 ASP A N 1
ATOM 1465 C CA . ASP A 1 199 ? 8.610 0.190 -29.415 1.00 95.75 199 ASP A CA 1
ATOM 1466 C C . ASP A 1 199 ? 9.386 0.409 -28.110 1.00 95.75 199 ASP A C 1
ATOM 1468 O O . ASP A 1 199 ? 8.771 0.444 -27.050 1.00 95.75 199 ASP A O 1
ATOM 1472 N N . ILE A 1 200 ? 10.706 0.566 -28.154 1.00 97.06 200 ILE A N 1
ATOM 1473 C CA . ILE A 1 200 ? 11.503 0.955 -26.987 1.00 97.06 200 ILE A CA 1
ATOM 1474 C C . ILE A 1 200 ? 11.421 2.474 -26.816 1.00 97.06 200 ILE A C 1
ATOM 1476 O O . ILE A 1 200 ? 11.605 3.220 -27.774 1.00 97.06 200 ILE A O 1
ATOM 1480 N N . VAL A 1 201 ? 11.135 2.946 -25.603 1.00 96.81 201 VAL A N 1
ATOM 1481 C CA . VAL A 1 201 ? 11.096 4.381 -25.291 1.00 96.81 201 VAL A CA 1
ATOM 1482 C C . VAL A 1 201 ? 11.657 4.655 -23.905 1.00 96.81 201 VAL A C 1
ATOM 1484 O O . VAL A 1 201 ? 11.489 3.857 -22.987 1.00 96.81 201 VAL A O 1
ATOM 1487 N N . PHE A 1 202 ? 12.320 5.798 -23.758 1.00 97.44 202 PHE A N 1
ATOM 1488 C CA . PHE A 1 202 ? 12.841 6.269 -22.484 1.00 97.44 202 PHE A CA 1
ATOM 1489 C C . PHE A 1 202 ? 12.024 7.452 -21.980 1.00 97.44 202 PHE A C 1
ATOM 1491 O O . PHE A 1 202 ? 11.643 8.314 -22.773 1.00 97.44 202 PHE A O 1
ATOM 1498 N N . THR A 1 203 ? 11.779 7.525 -20.674 1.00 95.75 203 THR A N 1
ATOM 1499 C CA . THR A 1 203 ? 11.195 8.709 -20.029 1.00 95.75 203 THR A CA 1
ATOM 1500 C C . THR A 1 203 ? 12.057 9.192 -18.877 1.00 95.75 203 THR A C 1
ATOM 1502 O O . THR A 1 203 ? 12.818 8.417 -18.308 1.00 95.75 203 THR A O 1
ATOM 1505 N N . SER A 1 204 ? 11.886 10.450 -18.474 1.00 91.94 204 SER A N 1
ATOM 1506 C CA . SER A 1 204 ? 12.436 10.963 -17.217 1.00 91.94 204 SER A CA 1
ATOM 1507 C C . SER A 1 204 ? 11.884 10.194 -16.001 1.00 91.94 204 SER A C 1
ATOM 1509 O O . SER A 1 204 ? 10.968 9.370 -16.130 1.00 91.94 204 SER A O 1
ATOM 1511 N N . ALA A 1 205 ? 12.408 10.503 -14.811 1.00 86.25 205 ALA A N 1
ATOM 1512 C CA . ALA A 1 205 ? 11.951 9.953 -13.534 1.00 86.25 205 ALA A CA 1
ATOM 1513 C C . ALA A 1 205 ? 10.441 10.119 -13.268 1.00 86.25 205 ALA A C 1
ATOM 1515 O O . ALA A 1 205 ? 9.892 9.382 -12.463 1.00 86.25 205 ALA A O 1
ATOM 1516 N N . ASP A 1 206 ? 9.743 11.046 -13.939 1.00 79.12 206 ASP A N 1
ATOM 1517 C CA . ASP A 1 206 ? 8.288 11.204 -13.778 1.00 79.12 206 ASP A CA 1
ATOM 1518 C C . ASP A 1 206 ? 7.460 10.093 -14.460 1.00 79.12 206 ASP A C 1
ATOM 1520 O O . ASP A 1 206 ? 6.238 10.052 -14.308 1.00 79.12 206 ASP A O 1
ATOM 1524 N N . GLY A 1 207 ? 8.117 9.217 -15.229 1.00 82.44 207 GLY A N 1
ATOM 1525 C CA . GLY A 1 207 ? 7.505 8.086 -15.919 1.00 82.44 207 GLY A CA 1
ATOM 1526 C C . GLY A 1 207 ? 6.705 8.440 -17.177 1.00 82.44 207 GLY A C 1
ATOM 1527 O O . GLY A 1 207 ? 6.186 7.531 -17.818 1.00 82.44 207 GLY A O 1
ATOM 1528 N N . THR A 1 208 ? 6.615 9.717 -17.567 1.00 85.75 208 THR A N 1
ATOM 1529 C CA . THR A 1 208 ? 5.742 10.213 -18.653 1.00 85.75 208 THR A CA 1
ATOM 1530 C C . THR A 1 208 ? 6.435 11.134 -19.661 1.00 85.75 208 THR A C 1
ATOM 1532 O O . THR A 1 208 ? 6.037 11.189 -20.826 1.00 85.75 208 THR A O 1
ATOM 1535 N N . THR A 1 209 ? 7.477 11.861 -19.260 1.00 91.31 209 THR A N 1
ATOM 1536 C CA . THR A 1 209 ? 8.213 12.776 -20.134 1.00 91.31 209 THR A CA 1
ATOM 1537 C C . THR A 1 209 ? 9.202 11.985 -20.976 1.00 91.31 209 THR A C 1
ATOM 1539 O O . THR A 1 209 ? 10.268 11.619 -20.490 1.00 91.31 209 THR A O 1
ATOM 1542 N N . GLN A 1 210 ? 8.853 11.732 -22.238 1.00 95.56 210 GLN A N 1
ATOM 1543 C CA . GLN A 1 210 ? 9.722 11.050 -23.199 1.00 95.56 210 GLN A CA 1
ATOM 1544 C C . GLN A 1 210 ? 11.054 11.788 -23.388 1.00 95.56 210 GLN A C 1
ATOM 1546 O O . GLN A 1 210 ? 11.074 13.007 -23.572 1.00 95.56 210 GLN A O 1
ATOM 1551 N N . LEU A 1 211 ? 12.143 11.025 -23.373 1.00 97.44 211 LEU A N 1
ATOM 1552 C CA . LEU A 1 211 ? 13.501 11.473 -23.657 1.00 97.44 211 LEU A CA 1
ATOM 1553 C C . LEU A 1 211 ? 13.882 11.098 -25.092 1.00 97.44 211 LEU A C 1
ATOM 1555 O O . LEU A 1 211 ? 13.537 10.014 -25.587 1.00 97.44 211 LEU A O 1
ATOM 1559 N N . ASP A 1 212 ? 14.599 12.002 -25.755 1.00 97.69 212 ASP A N 1
ATOM 1560 C CA . ASP A 1 212 ? 15.154 11.731 -27.075 1.00 97.69 212 ASP A CA 1
ATOM 1561 C C . ASP A 1 212 ? 16.234 10.649 -26.953 1.00 97.69 212 ASP A C 1
ATOM 1563 O O . ASP A 1 212 ? 17.075 10.680 -26.054 1.00 97.69 212 ASP A O 1
ATOM 1567 N N . HIS A 1 213 ? 16.184 9.654 -27.835 1.00 97.50 213 HIS A N 1
ATOM 1568 C CA . HIS A 1 213 ? 17.132 8.546 -27.823 1.00 97.50 213 HIS A CA 1
ATOM 1569 C C . HIS A 1 213 ? 17.411 8.017 -29.232 1.00 97.50 213 HIS A C 1
ATOM 1571 O O . HIS A 1 213 ? 16.573 8.142 -30.130 1.00 97.50 213 HIS A O 1
ATOM 1577 N N . GLN A 1 214 ? 18.572 7.388 -29.396 1.00 95.50 214 GLN A N 1
ATOM 1578 C CA . GLN A 1 214 ? 19.046 6.766 -30.627 1.00 95.50 214 GLN A CA 1
ATOM 1579 C C . GLN A 1 214 ? 19.488 5.335 -30.342 1.00 95.50 214 GLN A C 1
ATOM 1581 O O . GLN A 1 214 ? 20.463 5.119 -29.622 1.00 95.50 214 GLN A O 1
ATOM 1586 N N . ILE A 1 215 ? 18.797 4.350 -30.920 1.00 93.88 215 ILE A N 1
ATOM 1587 C CA . ILE A 1 215 ? 19.228 2.950 -30.832 1.00 93.88 215 ILE A CA 1
ATOM 1588 C C . ILE A 1 215 ? 20.309 2.714 -31.878 1.00 93.88 215 ILE A C 1
ATOM 1590 O O . ILE A 1 215 ? 20.048 2.744 -33.078 1.00 93.88 215 ILE A O 1
ATOM 1594 N N . GLU A 1 216 ? 21.517 2.443 -31.405 1.00 91.19 216 GLU A N 1
ATOM 1595 C CA . GLU A 1 216 ? 22.650 2.098 -32.255 1.00 91.19 216 GLU A CA 1
ATOM 1596 C C . GLU A 1 216 ? 22.590 0.624 -32.664 1.00 91.19 216 GLU A C 1
ATOM 1598 O O . GLU A 1 216 ? 22.784 0.269 -33.828 1.00 91.19 216 GLU A O 1
ATOM 1603 N N . SER A 1 217 ? 22.240 -0.258 -31.722 1.00 91.25 217 SER A N 1
ATOM 1604 C CA . SER A 1 217 ? 21.935 -1.649 -32.043 1.00 91.25 217 SER A CA 1
ATOM 1605 C C . SER A 1 217 ? 20.929 -2.275 -31.083 1.00 91.25 217 SER A C 1
ATOM 1607 O O . SER A 1 217 ? 20.911 -2.008 -29.882 1.00 91.25 217 SER A O 1
ATOM 1609 N N . TYR A 1 218 ? 20.093 -3.150 -31.637 1.00 94.69 218 TYR A N 1
ATOM 1610 C CA . TYR A 1 218 ? 19.169 -3.985 -30.887 1.00 94.69 218 TYR A CA 1
ATOM 1611 C C . TYR A 1 218 ? 19.152 -5.398 -31.471 1.00 94.69 218 TYR A C 1
ATOM 1613 O O . TYR A 1 218 ? 18.961 -5.599 -32.675 1.00 94.69 218 TYR A O 1
ATOM 1621 N N . ASN A 1 219 ? 19.343 -6.401 -30.617 1.00 95.56 219 ASN A N 1
ATOM 1622 C CA . ASN A 1 219 ? 19.311 -7.803 -31.004 1.00 95.56 219 ASN A CA 1
ATOM 1623 C C . ASN A 1 219 ? 18.081 -8.499 -30.420 1.00 95.56 219 ASN A C 1
ATOM 1625 O O . ASN A 1 219 ? 18.095 -9.003 -29.298 1.00 95.56 219 ASN A O 1
ATOM 1629 N N . ALA A 1 220 ? 17.042 -8.634 -31.242 1.00 95.88 220 ALA A N 1
ATOM 1630 C CA . ALA A 1 220 ? 15.774 -9.256 -30.866 1.00 95.88 220 ALA A CA 1
ATOM 1631 C C . ALA A 1 220 ? 15.867 -10.702 -30.340 1.00 95.88 220 ALA A C 1
ATOM 1633 O O . ALA A 1 220 ? 14.917 -11.177 -29.719 1.00 95.88 220 ALA A O 1
ATOM 1634 N N . ALA A 1 221 ? 16.957 -11.430 -30.609 1.00 95.31 221 ALA A N 1
ATOM 1635 C CA . ALA A 1 221 ? 17.127 -12.813 -30.160 1.00 95.31 221 ALA A CA 1
ATOM 1636 C C . ALA A 1 221 ? 17.826 -12.922 -28.798 1.00 95.31 221 ALA A C 1
ATOM 1638 O O . ALA A 1 221 ? 17.562 -13.864 -28.046 1.00 95.31 221 ALA A O 1
ATOM 1639 N N . THR A 1 222 ? 18.733 -11.995 -28.487 1.00 95.62 222 THR A N 1
ATOM 1640 C CA . THR A 1 222 ? 19.485 -11.985 -27.223 1.00 95.62 222 THR A CA 1
ATOM 1641 C C . THR A 1 222 ? 18.916 -11.003 -26.206 1.00 95.62 222 THR A C 1
ATOM 1643 O O . THR A 1 222 ? 19.068 -11.269 -25.018 1.00 95.62 222 THR A O 1
ATOM 1646 N N . GLY A 1 223 ? 18.224 -9.953 -26.661 1.00 94.25 223 GLY A N 1
ATOM 1647 C CA . GLY A 1 223 ? 17.772 -8.822 -25.847 1.00 94.25 223 GLY A CA 1
ATOM 1648 C C . GLY A 1 223 ? 18.895 -7.835 -25.520 1.00 94.25 223 GLY A C 1
ATOM 1649 O O . GLY A 1 223 ? 18.833 -7.124 -24.525 1.00 94.25 223 GLY A O 1
ATOM 1650 N N . GLU A 1 224 ? 19.953 -7.836 -26.332 1.00 94.81 224 GLU A N 1
ATOM 1651 C CA . GLU A 1 224 ? 21.045 -6.866 -26.249 1.00 94.81 224 GLU A CA 1
ATOM 1652 C C . GLU A 1 224 ? 20.607 -5.535 -26.870 1.00 94.81 224 GLU A C 1
ATOM 1654 O O . GLU A 1 224 ? 20.094 -5.518 -27.993 1.00 94.81 224 GLU A O 1
ATOM 1659 N N . LEU A 1 225 ? 20.802 -4.445 -26.129 1.00 94.69 225 LEU A N 1
ATOM 1660 C CA . LEU A 1 225 ? 20.457 -3.077 -26.503 1.00 94.69 225 LEU A CA 1
ATOM 1661 C C . LEU A 1 225 ? 21.665 -2.162 -26.270 1.00 94.69 225 LEU A C 1
ATOM 1663 O O . LEU A 1 225 ? 22.220 -2.142 -25.170 1.00 94.69 225 LEU A O 1
ATOM 1667 N N . VAL A 1 226 ? 22.028 -1.393 -27.297 1.00 93.81 226 VAL A N 1
ATOM 1668 C CA . VAL A 1 226 ? 23.006 -0.296 -27.256 1.00 93.81 226 VAL A CA 1
ATOM 1669 C C . VAL A 1 226 ? 22.286 0.958 -27.736 1.00 93.81 226 VAL A C 1
ATOM 1671 O O . VAL A 1 226 ? 21.862 1.030 -28.892 1.00 93.81 226 VAL A O 1
ATOM 1674 N N . VAL A 1 227 ? 22.082 1.914 -26.834 1.00 95.75 227 VAL A N 1
ATOM 1675 C CA . VAL A 1 227 ? 21.255 3.099 -27.085 1.00 95.75 227 VAL A CA 1
ATOM 1676 C C . VAL A 1 227 ? 21.845 4.332 -26.411 1.00 95.75 227 VAL A C 1
ATOM 1678 O O . VAL A 1 227 ? 22.352 4.265 -25.294 1.00 95.75 227 VAL A O 1
ATOM 1681 N N . TRP A 1 228 ? 21.758 5.466 -27.094 1.00 97.12 228 TRP A N 1
ATOM 1682 C CA . TRP A 1 228 ? 22.093 6.784 -26.567 1.00 97.12 228 TRP A CA 1
ATOM 1683 C C . TRP A 1 228 ? 20.819 7.481 -26.114 1.00 97.12 228 TRP A C 1
ATOM 1685 O O . TRP A 1 228 ? 19.852 7.502 -26.869 1.00 97.12 228 TRP A O 1
ATOM 1695 N N . VAL A 1 229 ? 20.805 8.052 -24.911 1.00 97.69 229 VAL A N 1
ATOM 1696 C CA . VAL A 1 229 ? 19.646 8.767 -24.353 1.00 97.69 229 VAL A CA 1
ATOM 1697 C C . VAL A 1 229 ? 20.070 10.177 -23.956 1.00 97.69 229 VAL A C 1
ATOM 1699 O O . VAL A 1 229 ? 21.036 10.349 -23.213 1.00 97.69 229 VAL A O 1
ATOM 1702 N N . GLU A 1 230 ? 19.364 11.191 -24.449 1.00 97.44 230 GLU A N 1
ATOM 1703 C CA . GLU A 1 230 ? 19.575 12.583 -24.053 1.00 97.44 230 GLU A CA 1
ATOM 1704 C C . GLU A 1 230 ? 19.021 12.813 -22.649 1.00 97.44 230 GLU A C 1
ATOM 1706 O O . GLU A 1 230 ? 17.847 12.570 -22.369 1.00 97.44 230 GLU A O 1
ATOM 1711 N N . ILE A 1 231 ? 19.896 13.260 -21.750 1.00 96.94 231 ILE A N 1
ATOM 1712 C CA . ILE A 1 231 ? 19.549 13.617 -20.381 1.00 96.94 231 ILE A CA 1
ATOM 1713 C C . ILE A 1 231 ? 19.605 15.147 -20.264 1.00 96.94 231 ILE A C 1
ATOM 1715 O O . ILE A 1 231 ? 20.706 15.716 -20.251 1.00 96.94 231 ILE A O 1
ATOM 1719 N N . PRO A 1 232 ? 18.450 15.832 -20.126 1.00 95.44 232 PRO A N 1
ATOM 1720 C CA . PRO A 1 232 ? 18.398 17.293 -20.073 1.00 95.44 232 PRO A CA 1
ATOM 1721 C C . PRO A 1 232 ? 19.259 17.892 -18.958 1.00 95.44 232 PRO A C 1
ATOM 1723 O O . PRO A 1 232 ? 19.910 18.920 -19.161 1.00 95.44 232 PRO A O 1
ATOM 1726 N N . THR A 1 233 ? 19.295 17.221 -17.803 1.00 94.25 233 THR A N 1
ATOM 1727 C CA . THR A 1 233 ? 20.161 17.547 -16.666 1.00 94.25 233 THR A CA 1
ATOM 1728 C C . THR A 1 233 ? 20.673 16.256 -16.037 1.00 94.25 233 THR A C 1
ATOM 1730 O O . THR A 1 233 ? 19.914 15.544 -15.387 1.00 94.25 233 THR A O 1
ATOM 1733 N N . LEU A 1 234 ? 21.956 15.962 -16.224 1.00 94.56 234 LEU A N 1
ATOM 1734 C CA . LEU A 1 234 ? 22.655 14.857 -15.578 1.00 94.56 234 LEU A CA 1
ATOM 1735 C C . LEU A 1 234 ? 23.307 15.369 -14.288 1.00 94.56 234 LEU A C 1
ATOM 1737 O O . LEU A 1 234 ? 24.208 16.211 -14.344 1.00 94.56 234 LEU A O 1
ATOM 1741 N N . SER A 1 235 ? 22.822 14.893 -13.142 1.00 92.38 235 SER A N 1
ATOM 1742 C CA . SER A 1 235 ? 23.196 15.427 -11.829 1.00 92.38 235 SER A CA 1
ATOM 1743 C C . SER A 1 235 ? 24.564 14.932 -11.359 1.00 92.38 235 SER A C 1
ATOM 1745 O O . SER A 1 235 ? 24.866 13.744 -11.441 1.00 92.38 235 SER A O 1
ATOM 1747 N N . ALA A 1 236 ? 25.376 15.842 -10.816 1.00 89.50 236 ALA A N 1
ATOM 1748 C CA . ALA A 1 236 ? 26.664 15.516 -10.191 1.00 89.50 236 ALA A CA 1
ATOM 1749 C C . ALA A 1 236 ? 26.566 15.294 -8.670 1.00 89.50 236 ALA A C 1
ATOM 1751 O O . ALA A 1 236 ? 27.586 15.159 -7.998 1.00 89.50 236 ALA A O 1
ATOM 1752 N N . THR A 1 237 ? 25.356 15.352 -8.103 1.00 86.56 237 THR A N 1
ATOM 1753 C CA . THR A 1 237 ? 25.143 15.326 -6.642 1.00 86.56 237 THR A CA 1
ATOM 1754 C C . THR A 1 237 ? 24.055 14.358 -6.182 1.00 86.56 237 THR A C 1
ATOM 1756 O O . THR A 1 237 ? 23.935 14.095 -4.986 1.00 86.56 237 THR A O 1
ATOM 1759 N N . ALA A 1 238 ? 23.269 13.817 -7.110 1.00 88.38 238 ALA A N 1
ATOM 1760 C CA . ALA A 1 238 ? 22.205 12.857 -6.846 1.00 88.38 238 ALA A CA 1
ATOM 1761 C C . ALA A 1 238 ? 22.056 11.920 -8.042 1.00 88.38 238 ALA A C 1
ATOM 1763 O O . ALA A 1 238 ? 22.244 12.355 -9.180 1.00 88.38 238 ALA A O 1
ATOM 1764 N N . ASP A 1 239 ? 21.731 10.655 -7.784 1.00 90.38 239 ASP A N 1
ATOM 1765 C CA . ASP A 1 239 ? 21.520 9.679 -8.851 1.00 90.38 239 ASP A CA 1
ATOM 1766 C C . ASP A 1 239 ? 20.439 10.180 -9.815 1.00 90.38 239 ASP A C 1
ATOM 1768 O O . ASP A 1 239 ? 19.451 10.798 -9.409 1.00 90.38 239 ASP A O 1
ATOM 1772 N N . THR A 1 240 ? 20.653 9.961 -11.110 1.00 92.50 240 THR A N 1
ATOM 1773 C CA . THR A 1 240 ? 19.686 10.367 -12.135 1.00 92.50 240 THR A CA 1
ATOM 1774 C C . THR A 1 240 ? 18.841 9.164 -12.522 1.00 92.50 240 THR A C 1
ATOM 1776 O O . THR A 1 240 ? 19.366 8.164 -13.005 1.00 92.50 240 THR A O 1
ATOM 1779 N N . GLU A 1 241 ? 17.531 9.264 -12.316 1.00 92.75 241 GLU A N 1
ATOM 1780 C CA . GLU A 1 241 ? 16.580 8.189 -12.593 1.00 92.75 241 GLU A CA 1
ATOM 1781 C C . GLU A 1 241 ? 15.809 8.435 -13.893 1.00 92.75 241 GLU A C 1
ATOM 1783 O O . GLU A 1 241 ? 15.443 9.565 -14.234 1.00 92.75 241 GLU A O 1
ATOM 1788 N N . LEU A 1 242 ? 15.553 7.354 -14.622 1.00 94.06 242 LEU A N 1
ATOM 1789 C CA . LEU A 1 242 ? 14.763 7.330 -15.848 1.00 94.06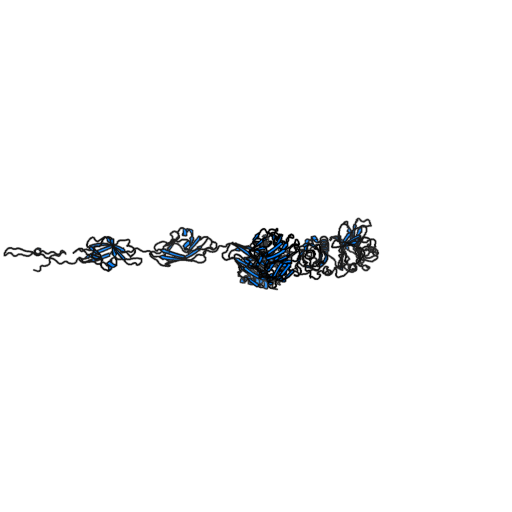 242 LEU A CA 1
ATOM 1790 C C . LEU A 1 242 ? 14.096 5.957 -16.011 1.00 94.06 242 LEU A C 1
ATOM 1792 O O . LEU A 1 242 ? 14.453 4.998 -15.327 1.00 94.06 242 LEU A O 1
ATOM 1796 N N . PHE A 1 243 ? 13.129 5.849 -16.918 1.00 94.31 243 PHE A N 1
ATOM 1797 C CA . PHE A 1 243 ? 12.448 4.585 -17.206 1.00 94.31 243 PHE A CA 1
ATOM 1798 C C . PHE A 1 243 ? 12.662 4.154 -18.649 1.00 94.31 243 PHE A C 1
ATOM 1800 O O . PHE A 1 243 ? 12.544 4.961 -19.565 1.00 94.31 243 PHE A O 1
ATOM 1807 N N . LEU A 1 244 ? 12.934 2.865 -18.831 1.00 96.06 244 LEU A N 1
ATOM 1808 C CA . LEU A 1 244 ? 12.949 2.150 -20.101 1.00 96.06 244 LEU A CA 1
ATOM 1809 C C . LEU A 1 244 ? 11.617 1.412 -20.254 1.00 96.06 244 LEU A C 1
ATOM 1811 O O . LEU A 1 244 ? 11.360 0.480 -19.501 1.00 96.06 244 LEU A O 1
ATOM 1815 N N . TYR A 1 245 ? 10.796 1.795 -21.226 1.00 95.31 245 TYR A N 1
ATOM 1816 C CA . TYR A 1 245 ? 9.520 1.155 -21.548 1.00 95.31 245 TYR A CA 1
ATOM 1817 C C . TYR A 1 245 ? 9.612 0.333 -22.838 1.00 95.31 245 TYR A C 1
ATOM 1819 O O . TYR A 1 245 ? 10.292 0.726 -23.789 1.00 95.31 245 TYR A O 1
ATOM 1827 N N . TYR A 1 246 ? 8.885 -0.786 -22.894 1.00 95.69 246 TYR A N 1
ATOM 1828 C CA . TYR A 1 246 ? 8.743 -1.640 -24.083 1.00 95.69 246 TYR A CA 1
ATOM 1829 C C . TYR A 1 246 ? 7.427 -2.444 -24.063 1.00 95.69 246 TYR A C 1
ATOM 1831 O O . TYR A 1 246 ? 6.634 -2.355 -23.126 1.00 95.69 246 TYR A O 1
ATOM 1839 N N . GLY A 1 247 ? 7.155 -3.205 -25.127 1.00 91.62 247 GLY A N 1
ATOM 1840 C CA . GLY A 1 247 ? 6.003 -4.111 -25.218 1.00 91.62 247 GLY A CA 1
ATOM 1841 C C . GLY A 1 247 ? 4.816 -3.582 -26.009 1.00 91.62 247 GLY A C 1
ATOM 1842 O O . GLY A 1 247 ? 3.759 -4.208 -26.018 1.00 91.62 247 GLY A O 1
ATOM 1843 N N . ASN A 1 248 ? 4.983 -2.476 -26.733 1.00 91.25 248 ASN A N 1
ATOM 1844 C CA . ASN A 1 248 ? 3.947 -1.938 -27.606 1.00 91.25 248 ASN A CA 1
ATOM 1845 C C . ASN A 1 248 ? 4.180 -2.343 -29.069 1.00 91.25 248 ASN A C 1
ATOM 1847 O O . ASN A 1 248 ? 4.672 -1.567 -29.891 1.00 91.25 248 ASN A O 1
ATOM 1851 N N . ALA A 1 249 ? 3.743 -3.545 -29.450 1.00 89.38 249 ALA A N 1
ATOM 1852 C CA . ALA A 1 249 ? 3.879 -4.042 -30.826 1.00 89.38 249 ALA A CA 1
ATOM 1853 C C . ALA A 1 249 ? 3.191 -3.158 -31.896 1.00 89.38 249 ALA A C 1
ATOM 1855 O O . ALA A 1 249 ? 3.466 -3.307 -33.088 1.00 89.38 249 ALA A O 1
ATOM 1856 N N . GLY A 1 250 ? 2.275 -2.267 -31.493 1.00 85.38 250 GLY A N 1
ATOM 1857 C CA . GLY A 1 250 ? 1.575 -1.327 -32.369 1.00 85.38 250 GLY A CA 1
ATOM 1858 C C . GLY A 1 250 ? 2.198 0.071 -32.446 1.00 85.38 250 GLY A C 1
ATOM 1859 O O . GLY A 1 250 ? 1.671 0.909 -33.186 1.00 85.38 250 GLY A O 1
ATOM 1860 N N . ALA A 1 251 ? 3.272 0.343 -31.698 1.00 90.81 251 ALA A N 1
ATOM 1861 C CA . ALA A 1 251 ? 3.903 1.656 -31.659 1.00 90.81 251 ALA A CA 1
ATOM 1862 C C . ALA A 1 251 ? 4.451 2.067 -33.033 1.00 90.81 251 ALA A C 1
ATOM 1864 O O . ALA A 1 251 ? 4.960 1.257 -33.809 1.00 90.81 251 ALA A O 1
ATOM 1865 N N . VAL A 1 252 ? 4.386 3.364 -33.331 1.00 92.69 252 VAL A N 1
ATOM 1866 C CA . VAL A 1 252 ? 5.287 3.928 -34.343 1.00 92.69 252 VAL A CA 1
ATOM 1867 C C . VAL A 1 252 ? 6.701 3.948 -33.776 1.00 92.69 252 VAL A C 1
ATOM 1869 O O . VAL A 1 252 ? 6.862 3.974 -32.563 1.00 92.69 252 VAL A O 1
ATOM 1872 N N . ASN A 1 253 ? 7.702 3.974 -34.647 1.00 92.38 253 ASN A N 1
ATOM 1873 C CA . ASN A 1 253 ? 9.091 4.109 -34.232 1.00 92.38 253 ASN A CA 1
ATOM 1874 C C . ASN A 1 253 ? 9.304 5.317 -33.292 1.00 92.38 253 ASN A C 1
ATOM 1876 O O . ASN A 1 253 ? 8.855 6.419 -33.624 1.00 92.38 253 ASN A O 1
ATOM 1880 N N . GLN A 1 254 ? 9.957 5.087 -32.150 1.00 94.12 254 GLN A N 1
ATOM 1881 C CA . GLN A 1 254 ? 10.094 6.051 -31.052 1.00 94.12 254 GLN A CA 1
ATOM 1882 C C . GLN A 1 254 ? 11.433 6.796 -30.998 1.00 94.12 254 GLN A C 1
ATOM 1884 O O . GLN A 1 254 ? 11.511 7.807 -30.300 1.00 94.12 254 GLN A O 1
ATOM 1889 N N . TRP A 1 255 ? 12.469 6.340 -31.706 1.00 92.31 255 TRP A N 1
ATOM 1890 C CA . TRP A 1 255 ? 13.781 6.987 -31.644 1.00 92.31 255 TRP A CA 1
ATOM 1891 C C . TRP A 1 255 ? 13.824 8.332 -32.395 1.00 92.31 255 TRP A C 1
ATOM 1893 O O . TRP A 1 255 ? 13.133 8.538 -33.402 1.00 92.31 255 TRP A O 1
ATOM 1903 N N . ASN A 1 256 ? 14.654 9.252 -31.897 1.00 94.44 256 ASN A N 1
ATOM 1904 C CA . ASN A 1 256 ? 14.900 10.588 -32.438 1.00 94.44 256 ASN A CA 1
ATOM 1905 C C . ASN A 1 256 ? 16.407 10.889 -32.439 1.00 94.44 256 ASN A C 1
ATOM 1907 O O . ASN A 1 256 ? 16.919 11.634 -31.600 1.00 94.44 256 ASN A O 1
ATOM 1911 N N . ASP A 1 257 ? 17.108 10.326 -33.420 1.00 91.69 257 ASP A N 1
ATOM 1912 C CA . ASP A 1 257 ? 18.566 10.400 -33.549 1.00 91.69 257 ASP A CA 1
ATOM 1913 C C . ASP A 1 257 ? 19.073 11.847 -33.470 1.00 91.69 257 ASP A C 1
ATOM 1915 O O . ASP A 1 257 ? 19.881 12.195 -32.614 1.00 91.69 257 ASP A O 1
ATOM 1919 N N . ALA A 1 258 ? 18.492 12.740 -34.277 1.00 90.12 258 ALA A N 1
ATOM 1920 C CA . ALA A 1 258 ? 18.902 14.139 -34.330 1.00 90.12 258 ALA A CA 1
ATOM 1921 C C . ALA A 1 258 ? 18.604 14.933 -33.044 1.00 90.12 258 ALA A C 1
ATOM 1923 O O . ALA A 1 258 ? 19.257 15.951 -32.820 1.00 90.12 258 ALA A O 1
ATOM 1924 N N . GLY A 1 259 ? 17.611 14.518 -32.248 1.00 93.44 259 GLY A N 1
ATOM 1925 C CA . GLY A 1 259 ? 17.289 15.123 -30.949 1.00 93.44 259 GLY A CA 1
ATOM 1926 C C . GLY A 1 259 ? 18.152 14.599 -29.801 1.00 93.44 259 GLY A C 1
ATOM 1927 O O . GLY A 1 259 ? 18.350 15.307 -28.822 1.00 93.44 259 GLY A O 1
ATOM 1928 N N . THR A 1 260 ? 18.727 13.402 -29.959 1.00 96.56 260 THR A N 1
ATOM 1929 C CA . THR A 1 260 ? 19.566 12.748 -28.938 1.00 96.56 260 THR A CA 1
ATOM 1930 C C . THR A 1 260 ? 20.862 13.520 -28.675 1.00 96.56 260 THR A C 1
ATOM 1932 O O . THR A 1 260 ? 21.419 13.500 -27.578 1.00 96.56 260 THR A O 1
ATOM 1935 N N . TRP A 1 261 ? 21.354 14.223 -29.695 1.00 95.12 261 TRP A N 1
ATOM 1936 C CA . TRP A 1 261 ? 22.586 15.000 -29.639 1.00 95.12 261 TRP A CA 1
ATOM 1937 C C . TRP A 1 261 ? 22.270 16.481 -29.475 1.00 95.12 261 TRP A C 1
ATOM 1939 O O . TRP A 1 261 ? 21.520 17.054 -30.269 1.00 95.12 261 TRP A O 1
ATOM 1949 N N . ASP A 1 262 ? 22.889 17.144 -28.492 1.00 93.56 262 ASP A N 1
ATOM 1950 C CA . ASP A 1 262 ? 22.675 18.580 -28.335 1.00 93.56 262 ASP A CA 1
ATOM 1951 C C . ASP A 1 262 ? 23.086 19.352 -29.599 1.00 93.56 262 ASP A C 1
ATOM 1953 O O . ASP A 1 262 ? 24.019 18.989 -30.322 1.00 93.56 262 ASP A O 1
ATOM 1957 N N . ALA A 1 263 ? 22.404 20.472 -29.840 1.00 92.62 263 ALA A N 1
ATOM 1958 C CA . ALA A 1 263 ? 22.488 21.223 -31.091 1.00 92.62 263 ALA A CA 1
ATOM 1959 C C . ALA A 1 263 ? 23.890 21.761 -31.448 1.00 92.62 263 ALA A C 1
ATOM 1961 O O . ALA A 1 263 ? 24.059 22.334 -32.527 1.00 92.62 263 ALA A O 1
ATOM 1962 N N . SER A 1 264 ? 24.886 21.648 -30.561 1.00 94.25 264 SER A N 1
ATOM 1963 C CA . SER A 1 264 ? 26.259 22.033 -30.874 1.00 94.25 264 SER A CA 1
ATOM 1964 C C . SER A 1 264 ? 27.068 20.959 -31.603 1.00 94.25 264 SER A C 1
ATOM 1966 O O . SER A 1 264 ? 28.083 21.320 -32.211 1.00 94.25 264 SER A O 1
ATOM 1968 N N . TYR A 1 265 ? 26.644 19.690 -31.603 1.00 96.12 265 TYR A N 1
ATOM 1969 C CA . TYR A 1 265 ? 27.275 18.651 -32.419 1.00 96.12 265 TYR A CA 1
ATOM 1970 C C . TYR A 1 265 ? 27.067 18.937 -33.916 1.00 96.12 265 TYR A C 1
ATOM 1972 O O . TYR A 1 265 ? 25.948 19.058 -34.409 1.00 96.12 265 TYR A O 1
ATOM 1980 N N . ALA A 1 266 ? 28.180 19.084 -34.634 1.00 94.94 266 ALA A N 1
ATOM 1981 C CA . ALA A 1 266 ? 28.254 19.207 -36.089 1.00 94.94 266 ALA A CA 1
ATOM 1982 C C . ALA A 1 266 ? 28.309 17.851 -36.800 1.00 94.94 266 ALA A C 1
ATOM 1984 O O . ALA A 1 266 ? 28.008 17.773 -37.991 1.00 94.94 266 ALA A O 1
ATOM 1985 N N . GLY A 1 267 ? 28.727 16.811 -36.081 1.00 96.06 267 GLY A N 1
ATOM 1986 C CA . GLY A 1 267 ? 28.661 15.443 -36.557 1.00 96.06 267 GLY A CA 1
ATOM 1987 C C . GLY A 1 267 ? 28.936 14.437 -35.449 1.00 96.06 267 GLY A C 1
ATOM 1988 O O . GLY A 1 267 ? 29.789 14.680 -34.586 1.00 96.06 267 GLY A O 1
ATOM 1989 N N . VAL A 1 268 ? 28.205 13.328 -35.486 1.00 96.75 268 VAL A N 1
ATOM 1990 C CA . VAL A 1 268 ? 28.418 12.142 -34.648 1.00 96.75 268 VAL A CA 1
ATOM 1991 C C . VAL A 1 268 ? 28.342 10.925 -35.559 1.00 96.75 268 VAL A C 1
ATOM 1993 O O . VAL A 1 268 ? 27.337 10.733 -36.237 1.00 96.75 268 VAL A O 1
ATOM 1996 N N . TRP A 1 269 ? 29.416 10.142 -35.606 1.00 96.12 269 TRP A N 1
ATOM 1997 C CA . TRP A 1 269 ? 29.540 8.975 -36.473 1.00 96.12 269 TRP A CA 1
ATOM 1998 C C . TRP A 1 269 ? 29.897 7.746 -35.633 1.00 96.12 269 TRP A C 1
ATOM 2000 O O . TRP A 1 269 ? 31.039 7.628 -35.185 1.00 96.12 269 TRP A O 1
ATOM 2010 N N . HIS A 1 270 ? 28.931 6.836 -35.476 1.00 93.38 270 HIS A N 1
ATOM 2011 C CA . HIS A 1 270 ? 29.096 5.551 -34.776 1.00 93.38 270 HIS A CA 1
ATOM 2012 C C . HIS A 1 270 ? 29.981 4.565 -35.550 1.00 93.38 270 HIS A C 1
ATOM 2014 O O . HIS A 1 270 ? 30.699 3.787 -34.954 1.00 93.38 270 HIS A O 1
ATOM 2020 N N . LEU A 1 271 ? 30.015 4.667 -36.890 1.00 92.25 271 LEU A N 1
ATOM 2021 C CA . LEU A 1 271 ? 30.720 3.736 -37.791 1.00 92.25 271 LEU A CA 1
ATOM 2022 C C . LEU A 1 271 ? 30.041 2.345 -37.837 1.00 92.25 271 LEU A C 1
ATOM 2024 O O . LEU A 1 271 ? 28.856 2.225 -37.545 1.00 92.25 271 LEU A O 1
ATOM 2028 N N . GLY A 1 272 ? 30.680 1.317 -38.408 1.00 83.94 272 GLY A N 1
ATOM 2029 C CA . GLY A 1 272 ? 30.150 -0.051 -38.311 1.00 83.94 272 GLY A CA 1
ATOM 2030 C C . GLY A 1 272 ? 29.022 -0.447 -39.277 1.00 83.94 272 GLY A C 1
ATOM 2031 O O . GLY A 1 272 ? 28.509 -1.556 -39.151 1.00 83.94 272 GLY A O 1
ATOM 2032 N N . ALA A 1 273 ? 28.646 0.388 -40.263 1.00 71.00 273 ALA A N 1
ATOM 2033 C 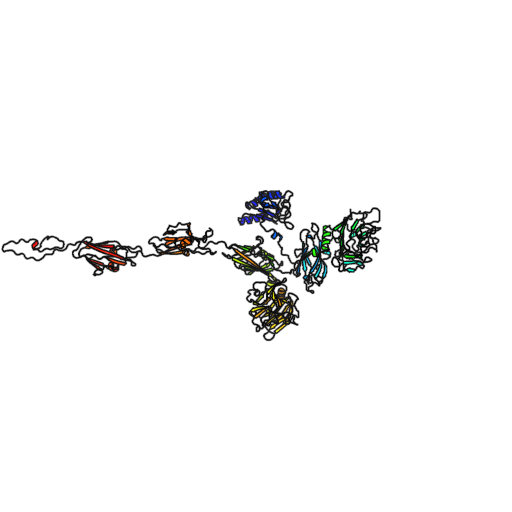CA . ALA A 1 273 ? 28.107 0.022 -41.601 1.00 71.00 273 ALA A CA 1
ATOM 2034 C C . ALA A 1 273 ? 27.274 1.129 -42.277 1.00 71.00 273 ALA A C 1
ATOM 2036 O O . ALA A 1 273 ? 27.127 1.089 -43.505 1.00 71.00 273 ALA A O 1
ATOM 2037 N N . ASP A 1 274 ? 26.684 2.060 -41.525 1.00 76.12 274 ASP A N 1
ATOM 2038 C CA . ASP A 1 274 ? 25.803 3.095 -42.084 1.00 76.12 274 ASP A CA 1
ATOM 2039 C C . ASP A 1 274 ? 26.551 4.384 -42.456 1.00 76.12 274 ASP A C 1
ATOM 2041 O O . ASP A 1 274 ? 26.156 5.051 -43.414 1.00 76.12 274 ASP A O 1
ATOM 2045 N N . TYR A 1 275 ? 27.674 4.666 -41.783 1.00 89.88 275 TYR A N 1
ATOM 2046 C CA . TYR A 1 275 ? 28.497 5.871 -41.931 1.00 89.88 275 TYR A CA 1
ATOM 2047 C C . TYR A 1 275 ? 27.686 7.170 -41.812 1.00 89.88 275 TYR A C 1
ATOM 2049 O O . TYR A 1 275 ? 28.141 8.208 -42.290 1.00 89.88 275 TYR A O 1
ATOM 2057 N N . GLN A 1 276 ? 26.487 7.125 -41.232 1.00 92.88 276 GLN A N 1
ATOM 2058 C CA . GLN A 1 276 ? 25.587 8.274 -41.177 1.00 92.88 276 GLN A CA 1
ATOM 2059 C C . GLN A 1 276 ? 26.030 9.237 -40.083 1.00 92.88 276 GLN A C 1
ATOM 2061 O O . GLN A 1 276 ? 26.639 8.840 -39.092 1.00 92.88 276 GLN A O 1
ATOM 2066 N N . ASP A 1 277 ? 25.763 10.519 -40.304 1.00 94.75 277 ASP A N 1
ATOM 2067 C CA . ASP A 1 277 ? 25.839 11.514 -39.244 1.00 94.75 277 ASP A CA 1
ATOM 2068 C C . ASP A 1 277 ? 24.532 11.485 -38.442 1.00 94.75 277 ASP A C 1
ATOM 2070 O O . ASP A 1 277 ? 23.474 11.824 -38.973 1.00 94.75 277 ASP A O 1
ATOM 2074 N N . SER A 1 278 ? 24.613 11.117 -37.163 1.00 94.62 278 SER A N 1
ATOM 2075 C CA . SER A 1 278 ? 23.460 11.040 -36.256 1.00 94.62 278 SER A CA 1
ATOM 2076 C C . SER A 1 278 ? 22.850 12.407 -35.922 1.00 94.62 278 SER A C 1
ATOM 2078 O O . SER A 1 278 ? 21.770 12.491 -35.339 1.00 94.62 278 SER A O 1
ATOM 2080 N N . THR A 1 279 ? 23.518 13.508 -36.275 1.00 94.19 279 THR A N 1
ATOM 2081 C CA . THR A 1 279 ? 23.011 14.864 -36.050 1.00 94.19 279 THR A CA 1
ATOM 2082 C C . THR A 1 279 ? 22.115 15.341 -37.195 1.00 94.19 279 THR A C 1
ATOM 2084 O O . THR A 1 279 ? 22.117 14.829 -38.312 1.00 94.19 279 THR A O 1
ATOM 2087 N N . SER A 1 280 ? 21.388 16.438 -36.968 1.00 91.31 280 SER A N 1
ATOM 2088 C CA . SER A 1 280 ? 20.577 17.071 -38.022 1.00 91.31 280 SER A CA 1
ATOM 2089 C C . SER A 1 280 ? 21.374 17.642 -39.217 1.00 91.31 280 SER A C 1
ATOM 2091 O O . SER A 1 280 ? 20.763 18.105 -40.189 1.00 91.31 280 SER A O 1
ATOM 2093 N N . ASN A 1 281 ? 22.714 17.630 -39.173 1.00 91.75 281 ASN A N 1
ATOM 2094 C CA . ASN A 1 281 ? 23.569 18.231 -40.200 1.00 91.75 281 ASN A CA 1
ATOM 2095 C C . ASN A 1 281 ? 23.754 17.337 -41.438 1.00 91.75 281 ASN A C 1
ATOM 2097 O O . ASN A 1 281 ? 23.999 17.871 -42.522 1.00 91.75 281 ASN A O 1
ATOM 2101 N N . ASN A 1 282 ? 23.523 16.023 -41.326 1.00 90.88 282 ASN A N 1
ATOM 2102 C CA . ASN A 1 282 ? 23.686 15.037 -42.405 1.00 90.88 282 ASN A CA 1
ATOM 2103 C C . ASN A 1 282 ? 25.088 15.079 -43.043 1.00 90.88 282 ASN A C 1
ATOM 2105 O O . ASN A 1 282 ? 25.230 14.999 -44.269 1.00 90.88 282 ASN A O 1
ATOM 2109 N N . ASN A 1 283 ? 26.133 15.252 -42.233 1.00 94.50 283 ASN A N 1
ATOM 2110 C CA . ASN A 1 283 ? 27.523 15.197 -42.670 1.00 94.50 283 ASN A CA 1
ATOM 2111 C C . ASN A 1 283 ? 28.006 13.747 -42.885 1.00 94.50 283 ASN A C 1
ATOM 2113 O O . ASN A 1 283 ? 29.086 13.369 -42.432 1.00 94.50 283 ASN A O 1
ATOM 2117 N N . ASP A 1 284 ? 27.214 12.932 -43.584 1.00 94.94 284 ASP A N 1
ATOM 2118 C CA . ASP A 1 284 ? 27.433 11.493 -43.750 1.00 94.94 284 ASP A CA 1
ATOM 2119 C C . ASP A 1 284 ? 28.837 11.164 -44.291 1.00 94.94 284 ASP A C 1
ATOM 2121 O O . ASP A 1 284 ? 29.380 11.804 -45.203 1.00 94.94 284 ASP A O 1
ATOM 2125 N N . GLY A 1 285 ? 29.425 10.112 -43.736 1.00 94.06 285 GLY A N 1
ATOM 2126 C CA . GLY A 1 285 ? 30.691 9.536 -44.147 1.00 94.06 285 GLY A CA 1
ATOM 2127 C C . GLY A 1 285 ? 30.591 8.741 -45.450 1.00 94.06 285 GLY A C 1
ATOM 2128 O O . GLY A 1 285 ? 29.628 8.042 -45.751 1.00 94.06 285 GLY A O 1
ATOM 2129 N N . THR A 1 286 ? 31.653 8.805 -46.245 1.00 95.19 286 THR A N 1
ATOM 2130 C CA . THR A 1 286 ? 31.865 7.968 -47.426 1.00 95.19 286 THR A CA 1
ATOM 2131 C C . THR A 1 286 ? 33.050 7.043 -47.177 1.00 95.19 286 THR A C 1
ATOM 2133 O O . THR A 1 286 ? 34.204 7.484 -47.186 1.00 95.19 286 THR A O 1
ATOM 2136 N N . ASN A 1 287 ? 32.774 5.751 -46.993 1.00 94.62 287 ASN A N 1
ATOM 2137 C CA . ASN A 1 287 ? 33.804 4.732 -46.808 1.00 94.62 287 ASN A CA 1
ATOM 2138 C C . ASN A 1 287 ? 34.623 4.498 -48.097 1.00 94.62 287 ASN A C 1
ATOM 2140 O O . ASN A 1 287 ? 34.082 4.277 -49.185 1.00 94.62 287 ASN A O 1
ATOM 2144 N N . SER A 1 288 ? 35.950 4.511 -47.959 1.00 94.31 288 SER A N 1
ATOM 2145 C CA . SER A 1 288 ? 36.942 4.188 -48.984 1.00 94.31 288 SER A CA 1
ATOM 2146 C C . SER A 1 288 ? 37.801 2.965 -48.623 1.00 94.31 288 SER A C 1
ATOM 2148 O O . SER A 1 288 ? 39.028 3.012 -48.702 1.00 94.31 288 SER A O 1
ATOM 2150 N N . GLY A 1 289 ? 37.159 1.843 -48.298 1.00 92.88 289 GLY A N 1
ATOM 2151 C CA . GLY A 1 289 ? 37.796 0.527 -48.178 1.00 92.88 289 GLY A CA 1
ATOM 2152 C C . GLY A 1 289 ? 38.030 0.024 -46.755 1.00 92.88 289 GLY A C 1
ATOM 2153 O O . GLY A 1 289 ? 38.618 -1.051 -46.625 1.00 92.88 289 GLY A O 1
ATOM 2154 N N . THR A 1 290 ? 37.575 0.748 -45.725 1.00 94.25 290 THR A N 1
ATOM 2155 C CA . THR A 1 290 ? 37.506 0.224 -44.351 1.00 94.25 290 THR A CA 1
ATOM 2156 C C . THR A 1 290 ? 36.546 -0.957 -44.289 1.00 94.25 290 THR A C 1
ATOM 2158 O O . THR A 1 290 ? 35.656 -1.106 -45.141 1.00 94.25 290 THR A O 1
ATOM 2161 N N . THR A 1 291 ? 36.743 -1.818 -43.300 1.00 93.19 291 THR A N 1
ATOM 2162 C CA . THR A 1 291 ? 35.860 -2.954 -43.039 1.00 93.19 291 THR A CA 1
ATOM 2163 C C . THR A 1 291 ? 35.221 -2.812 -41.673 1.00 93.19 291 THR A C 1
ATOM 2165 O O . THR A 1 291 ? 35.938 -2.627 -40.700 1.00 93.19 291 THR A O 1
ATOM 2168 N N . ASN A 1 292 ? 33.897 -2.967 -41.624 1.00 91.88 292 ASN A N 1
ATOM 2169 C CA . ASN A 1 292 ? 33.141 -3.063 -40.379 1.00 91.88 292 ASN A CA 1
ATOM 2170 C C . ASN A 1 292 ? 33.743 -4.150 -39.473 1.00 91.88 292 ASN A C 1
ATOM 2172 O O . ASN A 1 292 ? 33.937 -5.290 -39.922 1.00 91.88 292 ASN A O 1
ATOM 2176 N N . ASP A 1 293 ? 33.995 -3.781 -38.224 1.00 89.44 293 ASP A N 1
ATOM 2177 C CA . ASP A 1 293 ? 34.435 -4.663 -37.162 1.00 89.44 293 ASP A CA 1
ATOM 2178 C C . ASP A 1 293 ? 33.399 -4.707 -36.019 1.00 89.44 293 ASP A C 1
ATOM 2180 O O . ASP A 1 293 ? 33.189 -3.702 -35.338 1.00 89.44 293 ASP A O 1
ATOM 2184 N N . PRO A 1 294 ? 32.769 -5.868 -35.748 1.00 86.75 294 PRO A N 1
ATOM 2185 C CA . PRO A 1 294 ? 31.807 -6.007 -34.656 1.00 86.75 294 PRO A CA 1
ATOM 2186 C C . PRO A 1 294 ? 32.443 -5.954 -33.257 1.00 86.75 294 PRO A C 1
ATOM 2188 O O . PRO A 1 294 ? 31.724 -6.110 -32.276 1.00 86.75 294 PRO A O 1
ATOM 2191 N N . THR A 1 295 ? 33.769 -5.815 -33.136 1.00 88.00 295 THR A N 1
ATOM 2192 C CA . THR A 1 295 ? 34.460 -5.606 -31.853 1.00 88.00 295 THR A CA 1
ATOM 2193 C C . THR A 1 295 ? 34.826 -4.136 -31.618 1.00 88.00 295 THR A C 1
ATOM 2195 O O . THR A 1 295 ? 35.895 -3.857 -31.068 1.00 88.00 295 THR A O 1
ATOM 2198 N N . GLY A 1 296 ? 33.965 -3.212 -32.065 1.00 90.88 296 GLY A N 1
ATOM 2199 C CA . GLY A 1 296 ? 34.029 -1.790 -31.710 1.00 90.88 296 GLY A CA 1
ATOM 2200 C C . GLY A 1 296 ? 34.082 -1.575 -30.195 1.00 90.88 296 GLY A C 1
ATOM 2201 O O . GLY A 1 296 ? 33.806 -2.492 -29.414 1.00 90.88 296 GLY A O 1
ATOM 2202 N N . GLN A 1 297 ? 34.470 -0.376 -29.768 1.00 93.31 297 GLN A N 1
ATOM 2203 C CA . GLN A 1 297 ? 34.371 0.007 -28.361 1.00 93.31 297 GLN A CA 1
ATOM 2204 C C . GLN A 1 297 ? 32.904 0.160 -27.957 1.00 93.31 297 GLN A C 1
ATOM 2206 O O . GLN A 1 297 ? 32.521 -0.265 -26.865 1.00 93.31 297 GLN A O 1
ATOM 2211 N N . ILE A 1 298 ? 32.092 0.753 -28.832 1.00 93.25 298 ILE A N 1
ATOM 2212 C CA . ILE A 1 298 ? 30.648 0.901 -28.681 1.00 93.25 298 ILE A CA 1
ATOM 2213 C C . ILE A 1 298 ? 30.023 0.380 -29.970 1.00 93.25 298 ILE A C 1
ATOM 2215 O O . ILE A 1 298 ? 30.405 0.780 -31.060 1.00 93.25 298 ILE A O 1
ATOM 2219 N N . GLY A 1 299 ? 29.141 -0.613 -29.846 1.00 89.56 299 GLY A N 1
ATOM 2220 C CA . GLY A 1 299 ? 28.586 -1.274 -31.023 1.00 89.56 299 GLY A CA 1
ATOM 2221 C C . GLY A 1 299 ? 29.676 -1.814 -31.961 1.00 89.56 299 GLY A C 1
ATOM 2222 O O . GLY A 1 299 ? 30.506 -2.638 -31.566 1.00 89.56 299 GLY A O 1
ATOM 2223 N N . ALA A 1 300 ? 29.635 -1.399 -33.226 1.00 91.44 300 ALA A N 1
ATOM 2224 C CA . ALA A 1 300 ? 30.569 -1.838 -34.258 1.00 91.44 300 ALA A CA 1
ATOM 2225 C C . ALA A 1 300 ? 31.394 -0.660 -34.793 1.00 91.44 300 ALA A C 1
ATOM 2227 O O . ALA A 1 300 ? 30.834 0.342 -35.217 1.00 91.44 300 ALA A O 1
ATOM 2228 N N . GLY A 1 301 ? 32.715 -0.835 -34.870 1.00 93.81 301 GLY A N 1
ATOM 2229 C CA . GLY A 1 301 ? 33.642 0.160 -35.415 1.00 93.81 301 GLY A CA 1
ATOM 2230 C C . GLY A 1 301 ? 34.094 -0.166 -36.843 1.00 93.81 301 GLY A C 1
ATOM 2231 O O . GLY A 1 301 ? 33.550 -1.044 -37.521 1.00 93.81 301 GLY A O 1
ATOM 2232 N N . ASP A 1 302 ? 35.147 0.506 -37.310 1.00 95.38 302 ASP A N 1
ATOM 2233 C CA . ASP A 1 302 ? 35.769 0.233 -38.613 1.00 95.38 302 ASP A CA 1
ATOM 2234 C C . ASP A 1 302 ? 37.282 -0.002 -38.502 1.00 95.38 302 ASP A C 1
ATOM 2236 O O . ASP A 1 302 ? 37.997 0.727 -37.816 1.00 95.38 302 ASP A O 1
ATOM 2240 N N . ASP A 1 303 ? 37.772 -0.990 -39.255 1.00 94.81 303 ASP A N 1
ATOM 2241 C CA . ASP A 1 303 ? 39.186 -1.357 -39.372 1.00 94.81 303 ASP A CA 1
ATOM 2242 C C . ASP A 1 303 ? 39.872 -0.696 -40.590 1.00 94.81 303 ASP A C 1
ATOM 2244 O O . ASP A 1 303 ? 39.364 -0.692 -41.728 1.00 94.81 303 ASP A O 1
ATOM 2248 N N . PHE A 1 304 ? 41.062 -0.142 -40.357 1.00 94.88 304 PHE A N 1
ATOM 2249 C CA . PHE A 1 304 ? 41.883 0.614 -41.301 1.00 94.88 304 PHE A CA 1
ATOM 2250 C C . PHE A 1 304 ? 43.231 -0.087 -41.504 1.00 94.88 304 PHE A C 1
ATOM 2252 O O . PHE A 1 304 ? 43.913 -0.452 -40.563 1.00 94.88 304 PHE A O 1
ATOM 2259 N N . ASN A 1 305 ? 43.652 -0.232 -42.764 1.00 92.94 305 ASN A N 1
ATOM 2260 C CA . ASN A 1 305 ? 44.759 -1.119 -43.151 1.00 92.94 305 ASN A CA 1
ATOM 2261 C C . ASN A 1 305 ? 46.158 -0.472 -43.235 1.00 92.94 305 ASN A C 1
ATOM 2263 O O . ASN A 1 305 ? 47.026 -0.988 -43.957 1.00 92.94 305 ASN A O 1
ATOM 2267 N N . GLY A 1 306 ? 46.327 0.748 -42.727 1.00 90.56 306 GLY A N 1
ATOM 2268 C CA . GLY A 1 306 ? 47.610 1.455 -42.725 1.00 90.56 306 GLY A CA 1
ATOM 2269 C C . GLY A 1 306 ? 48.131 1.926 -44.085 1.00 90.56 306 GLY A C 1
ATOM 2270 O O . GLY A 1 306 ? 49.203 2.531 -44.160 1.00 90.56 306 GLY A O 1
ATOM 2271 N N . THR A 1 307 ? 47.421 1.680 -45.196 1.00 91.06 307 THR A N 1
ATOM 2272 C CA . THR A 1 307 ? 47.963 1.928 -46.550 1.00 91.06 307 THR A CA 1
ATOM 2273 C C . THR A 1 307 ? 47.030 2.635 -47.527 1.00 91.06 307 THR A C 1
ATOM 2275 O O . THR A 1 307 ? 47.519 3.310 -48.439 1.00 91.06 307 THR A O 1
ATOM 2278 N N . SER A 1 308 ? 45.713 2.476 -47.397 1.00 91.69 308 SER A N 1
ATOM 2279 C CA . SER A 1 308 ? 44.753 3.054 -48.348 1.00 91.69 308 SER A CA 1
ATOM 2280 C C . SER A 1 308 ? 43.372 3.362 -47.787 1.00 91.69 308 SER A C 1
ATOM 2282 O O . SER A 1 308 ? 42.621 4.069 -48.458 1.00 91.69 308 SER A O 1
ATOM 2284 N N . ASN A 1 309 ? 43.013 2.782 -46.644 1.00 94.75 309 ASN A N 1
ATOM 2285 C CA . ASN A 1 309 ? 41.659 2.850 -46.108 1.00 94.75 309 ASN A CA 1
ATOM 2286 C C . ASN A 1 309 ? 41.406 4.191 -45.430 1.00 94.75 309 ASN A C 1
ATOM 2288 O O . ASN A 1 309 ? 42.275 4.711 -44.737 1.00 94.75 309 ASN A O 1
ATOM 2292 N N . TYR A 1 310 ? 40.217 4.744 -45.645 1.00 94.50 310 TYR A N 1
ATOM 2293 C CA . TYR A 1 310 ? 39.760 5.938 -44.950 1.00 94.50 310 TYR A CA 1
ATOM 2294 C C . TYR A 1 310 ? 38.252 6.129 -45.070 1.00 94.50 310 TYR A C 1
ATOM 2296 O O . TYR A 1 310 ? 37.614 5.540 -45.946 1.00 94.50 310 TYR A O 1
ATOM 2304 N N . ILE A 1 311 ? 37.716 7.042 -44.266 1.00 95.81 311 ILE A N 1
ATOM 2305 C CA . ILE A 1 311 ? 36.357 7.571 -44.396 1.00 95.81 311 ILE A CA 1
ATOM 2306 C C . ILE A 1 311 ? 36.467 9.084 -44.600 1.00 95.81 311 ILE A C 1
ATOM 2308 O O . ILE A 1 311 ? 37.297 9.746 -43.982 1.00 95.81 311 ILE A O 1
ATOM 2312 N N . SER A 1 312 ? 35.690 9.647 -45.522 1.00 93.88 312 SER A N 1
ATOM 2313 C CA . SER A 1 312 ? 35.611 11.102 -45.719 1.00 93.88 312 SER A CA 1
ATOM 2314 C C . SER A 1 312 ? 34.200 11.594 -45.475 1.00 93.88 312 SER A C 1
ATOM 2316 O O . SER A 1 312 ? 33.278 11.010 -46.040 1.00 93.88 312 SER A O 1
ATOM 2318 N N . THR A 1 313 ? 34.038 12.672 -44.721 1.00 95.50 313 THR A N 1
ATOM 2319 C CA . THR A 1 313 ? 32.735 13.299 -44.471 1.00 95.50 313 THR A CA 1
ATOM 2320 C C . THR A 1 313 ? 32.547 14.523 -45.368 1.00 95.50 313 THR A C 1
ATOM 2322 O O . THR A 1 313 ? 33.407 14.833 -46.199 1.00 95.50 313 THR A O 1
ATOM 2325 N N . THR A 1 314 ? 31.421 15.219 -45.217 1.00 93.88 314 THR A N 1
ATOM 2326 C CA . THR A 1 314 ? 31.199 16.557 -45.797 1.00 93.88 314 THR A CA 1
ATOM 2327 C C . THR A 1 314 ? 31.367 17.692 -44.784 1.00 93.88 314 THR A C 1
ATOM 2329 O O . THR A 1 314 ? 31.137 18.854 -45.128 1.00 93.88 314 THR A O 1
ATOM 2332 N N . SER A 1 315 ? 31.765 17.364 -43.551 1.00 94.12 315 SER A N 1
ATOM 2333 C CA . SER A 1 315 ? 31.931 18.334 -42.470 1.00 94.12 315 SER A CA 1
ATOM 2334 C C . SER A 1 315 ? 33.144 19.230 -42.733 1.00 94.12 315 SER A C 1
ATOM 2336 O O . SER A 1 315 ? 34.253 18.745 -42.965 1.00 94.12 315 SER A O 1
ATOM 2338 N N . ASN A 1 316 ? 32.938 20.541 -42.627 1.00 92.06 316 ASN A N 1
ATOM 2339 C CA . ASN A 1 316 ? 33.975 21.581 -42.643 1.00 92.06 316 ASN A CA 1
ATOM 2340 C C . ASN A 1 316 ? 33.923 22.458 -41.377 1.00 92.06 316 ASN A C 1
ATOM 2342 O O . ASN A 1 316 ? 34.393 23.600 -41.346 1.00 92.06 316 ASN A O 1
ATOM 2346 N N . GLU A 1 317 ? 33.302 21.967 -40.313 1.00 93.75 317 GLU A N 1
ATOM 2347 C CA . GLU A 1 317 ? 33.028 22.733 -39.109 1.00 93.75 317 GLU A CA 1
ATOM 2348 C C . GLU A 1 317 ? 34.314 22.989 -38.320 1.00 93.75 317 GLU A C 1
ATOM 2350 O O . GLU A 1 317 ? 34.498 24.098 -37.817 1.00 93.75 317 GLU A O 1
ATOM 2355 N N . ALA A 1 318 ? 35.287 22.070 -38.330 1.00 91.50 318 ALA A N 1
ATOM 2356 C CA . ALA A 1 318 ? 36.599 22.333 -37.736 1.00 91.50 318 ALA A CA 1
ATOM 2357 C C . ALA A 1 318 ? 37.393 23.411 -38.505 1.00 91.50 318 ALA A C 1
ATOM 2359 O O . ALA A 1 318 ? 38.246 24.078 -37.916 1.00 91.50 318 ALA A O 1
ATOM 2360 N N . LYS A 1 319 ? 37.071 23.692 -39.778 1.00 91.69 319 LYS A N 1
ATOM 2361 C CA . LYS A 1 319 ? 37.591 24.854 -40.525 1.00 91.69 319 LYS A CA 1
ATOM 2362 C C . LYS A 1 319 ? 36.940 26.175 -40.118 1.00 91.69 319 LYS A C 1
ATOM 2364 O O . LYS A 1 319 ? 37.601 27.219 -40.132 1.00 91.69 319 LYS A O 1
ATOM 2369 N N . THR A 1 320 ? 35.637 26.167 -39.845 1.00 92.38 320 THR A N 1
ATOM 2370 C CA . THR A 1 320 ? 34.818 27.388 -39.763 1.00 92.38 320 THR A CA 1
ATOM 2371 C C . THR A 1 320 ? 34.484 27.816 -38.335 1.00 92.38 320 THR A C 1
ATOM 2373 O O . THR A 1 320 ? 34.346 29.017 -38.086 1.00 92.38 320 THR A O 1
ATOM 2376 N N . ALA A 1 321 ? 34.397 26.879 -37.390 1.00 95.06 321 ALA A N 1
ATOM 2377 C CA . ALA A 1 321 ? 33.972 27.134 -36.020 1.00 95.06 321 ALA A CA 1
ATOM 2378 C C . ALA A 1 321 ? 35.007 27.953 -35.236 1.00 95.06 321 ALA A C 1
ATOM 2380 O O . ALA A 1 321 ? 36.218 27.759 -35.370 1.00 95.06 321 ALA A O 1
ATOM 2381 N N . ASN A 1 322 ? 34.541 28.886 -34.403 1.00 95.31 322 ASN A N 1
ATOM 2382 C CA . ASN A 1 322 ? 35.431 29.686 -33.553 1.00 95.31 322 ASN A CA 1
ATOM 2383 C C . ASN A 1 322 ? 36.051 28.867 -32.412 1.00 95.31 322 ASN A C 1
ATOM 2385 O O . ASN A 1 322 ? 37.178 29.130 -32.007 1.00 95.31 322 ASN A O 1
ATOM 2389 N N . SER A 1 323 ? 35.308 27.887 -31.921 1.00 97.12 323 SER A N 1
ATOM 2390 C CA . SER A 1 323 ? 35.754 26.883 -30.967 1.00 97.12 323 SER A CA 1
ATOM 2391 C C . SER A 1 323 ? 35.152 25.552 -31.393 1.00 97.12 323 SER A C 1
ATOM 2393 O O . SER A 1 323 ? 34.118 25.548 -32.059 1.00 97.12 323 SER A O 1
ATOM 2395 N N . PHE A 1 324 ? 35.778 24.441 -31.040 1.00 97.94 324 PHE A N 1
ATOM 2396 C CA . PHE A 1 324 ? 35.223 23.117 -31.284 1.00 97.94 324 PHE A CA 1
ATOM 2397 C C . PHE A 1 324 ? 35.831 22.087 -30.333 1.00 97.94 324 PHE A C 1
ATOM 2399 O O . PHE A 1 324 ? 36.911 22.296 -29.783 1.00 97.94 324 PHE A O 1
ATOM 2406 N N . THR A 1 325 ? 35.139 20.968 -30.166 1.00 98.56 325 THR A N 1
ATOM 2407 C CA . THR A 1 325 ? 35.635 19.776 -29.477 1.00 98.56 325 THR A CA 1
ATOM 2408 C C . THR A 1 325 ? 35.537 18.609 -30.442 1.00 98.56 325 THR A C 1
ATOM 2410 O O . THR A 1 325 ? 34.484 18.423 -31.046 1.00 98.56 325 THR A O 1
ATOM 2413 N N . ILE A 1 326 ? 36.617 17.854 -30.619 1.00 98.44 326 ILE A N 1
ATOM 2414 C CA . ILE A 1 326 ? 36.646 16.685 -31.502 1.00 98.44 326 ILE A CA 1
ATOM 2415 C C . ILE A 1 326 ? 37.171 15.471 -30.737 1.00 98.44 326 ILE A C 1
ATOM 2417 O O . ILE A 1 326 ? 38.164 15.598 -30.016 1.00 98.44 326 ILE A O 1
ATOM 2421 N N . SER A 1 327 ? 36.513 14.322 -30.872 1.00 98.00 327 SER A N 1
ATOM 2422 C CA . SER A 1 327 ? 36.896 13.079 -30.199 1.00 98.00 327 SER A CA 1
ATOM 2423 C C . SER A 1 327 ? 36.749 11.852 -31.095 1.00 98.00 327 SER A C 1
ATOM 2425 O O . SER A 1 327 ? 36.040 11.886 -32.102 1.00 98.00 327 SER A O 1
ATOM 2427 N N . THR A 1 328 ? 37.482 10.790 -30.761 1.00 97.88 328 THR A N 1
ATOM 2428 C CA . THR A 1 328 ? 37.329 9.447 -31.339 1.00 97.88 328 THR A CA 1
ATOM 2429 C C . THR A 1 328 ? 37.925 8.408 -30.397 1.00 97.88 328 THR A C 1
ATOM 2431 O O . THR A 1 328 ? 38.906 8.685 -29.692 1.00 97.88 328 THR A O 1
ATOM 2434 N N . TRP A 1 329 ? 37.354 7.209 -30.413 1.00 97.88 329 TRP A N 1
ATOM 2435 C CA . TRP A 1 329 ? 37.987 6.015 -29.878 1.00 97.88 329 TRP A CA 1
ATOM 2436 C C . TRP A 1 329 ? 38.895 5.383 -30.931 1.00 97.88 329 TRP A C 1
ATOM 2438 O O . TRP A 1 329 ? 38.564 5.339 -32.116 1.00 97.88 329 TRP A O 1
ATOM 2448 N N . PHE A 1 330 ? 40.056 4.890 -30.507 1.00 95.75 330 PHE A N 1
ATOM 2449 C CA . PHE A 1 330 ? 41.005 4.220 -31.385 1.00 95.75 330 PHE A CA 1
ATOM 2450 C C . PHE A 1 330 ? 41.661 3.013 -30.708 1.00 95.75 330 PHE A C 1
ATOM 2452 O O . PHE A 1 330 ? 41.920 3.020 -29.505 1.00 95.75 330 PHE A O 1
ATOM 2459 N N . ASN A 1 331 ? 41.980 1.997 -31.506 1.00 93.81 331 ASN A N 1
ATOM 2460 C CA . ASN A 1 331 ? 42.803 0.853 -31.122 1.00 93.81 331 ASN A CA 1
ATOM 2461 C C . ASN A 1 331 ? 43.821 0.601 -32.242 1.00 93.81 331 ASN A C 1
ATOM 2463 O O . ASN A 1 331 ? 43.451 0.257 -33.361 1.00 93.81 331 ASN A O 1
ATOM 2467 N N . ALA A 1 332 ? 45.101 0.866 -31.981 1.00 89.88 332 ALA A N 1
ATOM 2468 C CA . ALA A 1 332 ? 46.127 0.901 -33.022 1.00 89.88 332 ALA A CA 1
ATOM 2469 C C . ALA A 1 332 ? 46.807 -0.463 -33.217 1.00 89.88 332 ALA A C 1
ATOM 2471 O O . ALA A 1 332 ? 47.335 -1.034 -32.264 1.00 89.88 332 ALA A O 1
ATOM 2472 N N . ASP A 1 333 ? 46.914 -0.921 -34.466 1.00 87.31 333 ASP A N 1
ATOM 2473 C CA . ASP A 1 333 ? 47.685 -2.122 -34.822 1.00 87.31 333 ASP A CA 1
ATOM 2474 C C . ASP A 1 333 ? 49.188 -1.821 -34.963 1.00 87.31 333 ASP A C 1
ATOM 2476 O O . ASP A 1 333 ? 50.041 -2.688 -34.725 1.00 87.31 333 ASP A O 1
ATOM 2480 N N . ALA A 1 334 ? 49.531 -0.581 -35.333 1.00 80.62 334 ALA A N 1
ATOM 2481 C CA . ALA A 1 334 ? 50.905 -0.121 -35.492 1.00 80.62 334 ALA A CA 1
ATOM 2482 C C . ALA A 1 334 ? 51.104 1.338 -35.044 1.00 80.62 334 ALA A C 1
ATOM 2484 O O . ALA A 1 334 ? 50.278 2.214 -35.290 1.00 80.62 334 ALA A O 1
ATOM 2485 N N . THR A 1 335 ? 52.262 1.602 -34.429 1.00 78.12 335 THR A N 1
ATOM 2486 C CA . THR A 1 335 ? 52.771 2.946 -34.081 1.00 78.12 335 THR A CA 1
ATOM 2487 C C . THR A 1 335 ? 54.039 3.302 -34.877 1.00 78.12 335 THR A C 1
ATOM 2489 O O . THR A 1 335 ? 54.724 4.289 -34.595 1.00 78.12 335 THR A O 1
ATOM 2492 N N . ASP A 1 336 ? 54.416 2.479 -35.861 1.00 74.00 336 ASP A N 1
ATOM 2493 C CA . ASP A 1 336 ? 55.746 2.475 -36.486 1.00 74.00 336 ASP A CA 1
ATOM 2494 C C . ASP A 1 336 ? 56.036 3.699 -37.376 1.00 74.00 336 ASP A C 1
ATOM 2496 O O . ASP A 1 336 ? 57.180 3.915 -37.800 1.00 74.00 336 ASP A O 1
ATOM 2500 N N . TYR A 1 337 ? 55.030 4.545 -37.599 1.00 74.31 337 TYR A N 1
ATOM 2501 C CA . TYR A 1 337 ? 55.156 5.860 -38.208 1.00 74.31 337 TYR A CA 1
ATOM 2502 C C . TYR A 1 337 ? 54.091 6.835 -37.677 1.00 74.31 337 TYR A C 1
ATOM 2504 O O . TYR A 1 337 ? 53.307 6.492 -36.807 1.00 74.31 337 TYR A O 1
ATOM 2512 N N . ALA A 1 338 ? 54.071 8.081 -38.162 1.00 79.88 338 ALA A N 1
ATOM 2513 C CA . ALA A 1 338 ? 52.975 9.003 -37.858 1.00 79.88 338 ALA A CA 1
ATOM 2514 C C . ALA A 1 338 ? 51.719 8.591 -38.649 1.00 79.88 338 ALA A C 1
ATOM 2516 O O . ALA A 1 338 ? 51.710 8.718 -39.876 1.00 79.88 338 ALA A O 1
ATOM 2517 N N . HIS A 1 339 ? 50.693 8.113 -37.950 1.00 87.38 339 HIS A N 1
ATOM 2518 C CA . HIS A 1 339 ? 49.393 7.682 -38.458 1.00 87.38 339 HIS A CA 1
ATOM 2519 C C . HIS A 1 339 ? 48.318 8.692 -38.053 1.00 87.38 339 HIS A C 1
ATOM 2521 O O . HIS A 1 339 ? 48.223 9.045 -36.880 1.00 87.38 339 HIS A O 1
ATOM 2527 N N . HIS A 1 340 ? 47.505 9.160 -39.000 1.00 90.31 340 HIS A N 1
ATOM 2528 C CA . HIS A 1 340 ? 46.470 10.160 -38.715 1.00 90.31 340 HIS A CA 1
ATOM 2529 C C . HIS A 1 340 ? 45.133 9.500 -38.393 1.00 90.31 340 HIS A C 1
ATOM 2531 O O . HIS A 1 340 ? 44.546 8.869 -39.269 1.00 90.31 340 HIS A O 1
ATOM 2537 N N . LEU A 1 341 ? 44.638 9.708 -37.173 1.00 95.12 341 LEU A N 1
ATOM 2538 C CA . LEU A 1 341 ? 43.302 9.281 -36.756 1.00 95.12 341 LEU A CA 1
ATOM 2539 C C . LEU A 1 341 ? 42.249 10.168 -37.426 1.00 95.12 341 LEU A C 1
ATOM 2541 O O . LEU A 1 341 ? 41.401 9.683 -38.167 1.00 95.12 341 LEU A O 1
ATOM 2545 N N . LEU A 1 342 ? 42.377 11.485 -37.240 1.00 95.69 342 LEU A N 1
ATOM 2546 C CA . LEU A 1 342 ? 41.498 12.509 -37.805 1.00 95.69 342 LEU A CA 1
ATOM 2547 C C . LEU A 1 342 ? 42.347 13.571 -38.507 1.00 95.69 342 LEU A C 1
ATOM 2549 O O . LEU A 1 342 ? 43.391 13.971 -37.985 1.00 95.69 342 LEU A O 1
ATOM 2553 N N . TRP A 1 343 ? 41.910 14.038 -39.677 1.00 93.31 343 TRP A N 1
ATOM 2554 C CA . TRP A 1 343 ? 42.639 15.029 -40.472 1.00 93.31 343 TRP A CA 1
ATOM 2555 C C . TRP A 1 343 ? 41.696 15.935 -41.274 1.00 93.31 343 TRP A C 1
ATOM 2557 O O . TRP A 1 343 ? 40.735 15.470 -41.889 1.00 93.31 343 TRP A O 1
ATOM 2567 N N . GLU A 1 344 ? 42.006 17.229 -41.320 1.00 92.31 344 GLU A N 1
ATOM 2568 C CA . GLU A 1 344 ? 41.388 18.202 -42.227 1.00 92.31 344 GLU A CA 1
ATOM 2569 C C . GLU A 1 344 ? 42.425 19.263 -42.616 1.00 92.31 344 GLU A C 1
ATOM 2571 O O . GLU A 1 344 ? 43.209 19.714 -41.784 1.00 92.31 344 GLU A O 1
ATOM 2576 N N . GLY A 1 345 ? 42.471 19.700 -43.874 1.00 89.56 345 GLY A N 1
ATOM 2577 C CA . GLY A 1 345 ? 43.456 20.699 -44.267 1.00 89.56 345 GLY A CA 1
ATOM 2578 C C . GLY A 1 345 ? 43.470 21.015 -45.751 1.00 89.56 345 GLY A C 1
ATOM 2579 O O . GLY A 1 345 ? 42.440 21.134 -46.420 1.00 89.56 345 GLY A O 1
ATOM 2580 N N . THR A 1 346 ? 44.669 21.220 -46.288 1.00 86.06 346 THR A N 1
ATOM 2581 C CA . THR A 1 346 ? 44.858 21.320 -47.739 1.00 86.06 346 THR A CA 1
ATOM 2582 C C . THR A 1 346 ? 45.097 19.942 -48.350 1.00 86.06 346 THR A C 1
ATOM 2584 O O . THR A 1 346 ? 45.839 19.132 -47.809 1.00 86.06 346 THR A O 1
ATOM 2587 N N . ALA A 1 347 ? 44.555 19.690 -49.541 1.00 74.00 347 ALA A N 1
ATOM 2588 C CA . ALA A 1 347 ? 44.703 18.418 -50.256 1.00 74.00 347 ALA A CA 1
ATOM 2589 C C . ALA A 1 347 ? 46.156 18.031 -50.611 1.00 74.00 347 ALA A C 1
ATOM 2591 O O . ALA A 1 347 ? 46.387 16.925 -51.097 1.00 74.00 347 ALA A O 1
ATOM 2592 N N . THR A 1 348 ? 47.122 18.939 -50.441 1.00 70.44 348 THR A N 1
ATOM 2593 C CA . THR A 1 348 ? 48.559 18.677 -50.624 1.00 70.44 348 THR A CA 1
ATOM 2594 C C . THR A 1 348 ? 49.323 18.566 -49.307 1.00 70.44 348 THR A C 1
ATOM 2596 O O . THR A 1 348 ? 50.532 18.368 -49.365 1.00 70.44 348 THR A O 1
ATOM 2599 N N . GLY A 1 349 ? 48.641 18.689 -48.163 1.00 69.81 349 GLY A N 1
ATOM 2600 C CA . GLY A 1 349 ? 49.240 18.635 -46.834 1.00 69.81 349 GLY A CA 1
ATOM 2601 C C . GLY A 1 349 ? 49.971 17.334 -46.570 1.00 69.81 349 GLY A C 1
ATOM 2602 O O . GLY A 1 349 ? 49.709 16.313 -47.206 1.00 69.81 349 GLY A O 1
ATOM 2603 N N . ASN A 1 350 ? 50.934 17.370 -45.658 1.00 67.44 350 ASN A N 1
ATOM 2604 C CA . ASN A 1 350 ? 51.809 16.235 -45.414 1.00 67.44 350 ASN A CA 1
ATOM 2605 C C . ASN A 1 350 ? 51.785 15.686 -43.991 1.00 67.44 350 ASN A C 1
ATOM 2607 O O . ASN A 1 350 ? 52.533 14.745 -43.702 1.00 67.44 350 ASN A O 1
ATOM 2611 N N . GLY A 1 351 ? 50.905 16.209 -43.141 1.00 62.66 351 GLY A N 1
ATOM 2612 C CA . GLY A 1 351 ? 50.788 15.788 -41.755 1.00 62.66 351 GLY A CA 1
ATOM 2613 C C . GLY A 1 351 ? 51.900 16.316 -40.850 1.00 62.66 351 GLY A C 1
ATOM 2614 O O . GLY A 1 351 ? 52.059 15.759 -39.771 1.00 62.66 351 GLY A O 1
ATOM 2615 N N . TRP A 1 352 ? 52.701 17.290 -41.303 1.00 67.75 352 TRP A N 1
ATOM 2616 C CA . TRP A 1 352 ? 53.665 18.080 -40.517 1.00 67.75 352 TRP A CA 1
ATOM 2617 C C . TRP A 1 352 ? 53.873 19.460 -41.147 1.00 67.75 352 TRP A C 1
ATOM 2619 O O . TRP A 1 352 ? 54.980 19.799 -41.571 1.00 67.75 352 TRP A O 1
ATOM 2629 N N . GLY A 1 353 ? 52.791 20.228 -41.273 1.00 61.03 353 GLY A N 1
ATOM 2630 C CA . GLY A 1 353 ? 52.799 21.689 -41.389 1.00 61.03 353 GLY A CA 1
ATOM 2631 C C . GLY A 1 353 ? 53.555 22.325 -42.568 1.00 61.03 353 GLY A C 1
ATOM 2632 O O . GLY A 1 353 ? 53.552 23.547 -42.688 1.00 61.03 353 GLY A O 1
ATOM 2633 N N . SER A 1 354 ? 54.207 21.586 -43.469 1.00 57.25 354 SER A N 1
ATOM 2634 C CA . SER A 1 354 ? 55.155 22.201 -44.407 1.00 57.25 354 SER A CA 1
ATOM 2635 C C . SER A 1 354 ? 55.063 21.651 -45.828 1.00 57.25 354 SER A C 1
ATOM 2637 O O . SER A 1 354 ? 55.469 20.506 -46.041 1.00 57.25 354 SER A O 1
ATOM 2639 N N . PRO A 1 355 ? 54.716 22.465 -46.849 1.00 53.84 355 PRO A N 1
ATOM 2640 C CA . PRO A 1 355 ? 54.308 23.883 -46.845 1.00 53.84 355 PRO A CA 1
ATOM 2641 C C . PRO A 1 355 ? 52.780 24.119 -46.746 1.00 53.84 355 PRO A C 1
ATOM 2643 O O . PRO A 1 355 ? 52.243 24.964 -47.467 1.00 53.84 355 PRO A O 1
ATOM 2646 N N . GLU A 1 356 ? 52.061 23.372 -45.909 1.00 71.19 356 GLU A N 1
ATOM 2647 C CA . GLU A 1 356 ? 50.597 23.302 -45.954 1.00 71.19 356 GLU A CA 1
ATOM 2648 C C . GLU A 1 356 ? 49.908 23.483 -44.592 1.00 71.19 356 GLU A C 1
ATOM 2650 O O . GLU A 1 356 ? 50.337 22.915 -43.595 1.00 71.19 356 GLU A O 1
ATOM 2655 N N . ALA A 1 357 ? 48.788 24.220 -44.582 1.00 83.62 357 ALA A N 1
ATOM 2656 C CA . ALA A 1 357 ? 47.944 24.414 -43.401 1.00 83.62 357 ALA A CA 1
ATOM 2657 C C . ALA A 1 357 ? 46.987 23.227 -43.183 1.00 83.62 357 ALA A C 1
ATOM 2659 O O . ALA A 1 357 ? 46.253 22.850 -44.104 1.00 83.62 357 ALA A O 1
ATOM 2660 N N . GLU A 1 358 ? 46.946 22.678 -41.970 1.00 88.56 358 GLU A N 1
ATOM 2661 C CA . GLU A 1 358 ? 46.144 21.491 -41.631 1.00 88.56 358 GLU A CA 1
ATOM 2662 C C . GLU A 1 358 ? 45.830 21.398 -40.130 1.00 88.56 358 GLU A C 1
ATOM 2664 O O . GLU A 1 358 ? 46.379 22.141 -39.315 1.00 88.56 358 GLU A O 1
ATOM 2669 N N . MET A 1 359 ? 44.944 20.469 -39.787 1.00 92.31 359 MET A N 1
ATOM 2670 C CA . MET A 1 359 ? 44.709 19.942 -38.452 1.00 92.31 359 MET A CA 1
ATOM 2671 C C . MET A 1 359 ? 44.806 18.428 -38.496 1.00 92.31 359 MET A C 1
ATOM 2673 O O . MET A 1 359 ? 44.303 17.796 -39.429 1.00 92.31 359 MET A O 1
ATOM 2677 N N . HIS A 1 360 ? 45.403 17.846 -37.463 1.00 91.81 360 HIS A N 1
ATOM 2678 C CA . HIS A 1 360 ? 45.340 16.413 -37.270 1.00 91.81 360 HIS A CA 1
ATOM 2679 C C . HIS A 1 360 ? 45.451 15.974 -35.818 1.00 91.81 360 HIS A C 1
ATOM 2681 O O . HIS A 1 360 ? 46.136 16.602 -35.010 1.00 91.81 360 HIS A O 1
ATOM 2687 N N . ILE A 1 361 ? 44.831 14.828 -35.543 1.00 94.38 361 ILE A N 1
ATOM 2688 C CA . ILE A 1 361 ? 45.165 13.978 -34.405 1.00 94.38 361 ILE A CA 1
ATOM 2689 C C . ILE A 1 361 ? 45.932 12.781 -34.953 1.00 94.38 361 ILE A C 1
ATOM 2691 O O . ILE A 1 361 ? 45.465 12.114 -35.881 1.00 94.38 361 ILE A O 1
ATOM 2695 N N . SER A 1 362 ? 47.111 12.530 -34.400 1.00 91.25 362 SER A N 1
ATOM 2696 C CA . SER A 1 362 ? 48.001 11.475 -34.871 1.00 91.25 362 SER A CA 1
ATOM 2697 C C . SER A 1 362 ? 48.480 10.597 -33.735 1.00 91.25 362 SER A C 1
ATOM 2699 O O . SER A 1 362 ? 48.669 11.066 -32.614 1.00 91.25 362 SER A O 1
ATOM 2701 N N . LEU A 1 363 ? 48.771 9.348 -34.069 1.00 89.81 363 LEU A N 1
ATOM 2702 C CA . LEU A 1 363 ? 49.578 8.460 -33.250 1.00 89.81 363 LEU A CA 1
ATOM 2703 C C . LEU A 1 363 ? 50.896 8.169 -33.972 1.00 89.81 363 LEU A C 1
ATOM 2705 O O . LEU A 1 363 ? 50.942 8.207 -35.203 1.00 89.81 363 LEU A O 1
ATOM 2709 N N . GLY A 1 364 ? 51.966 7.847 -33.257 1.00 85.06 364 GLY A N 1
ATOM 2710 C CA . GLY A 1 364 ? 53.161 7.338 -33.923 1.00 85.06 364 GLY A CA 1
ATOM 2711 C C . GLY A 1 364 ? 54.433 7.387 -33.107 1.00 85.06 364 GLY A C 1
ATOM 2712 O O . GLY A 1 364 ? 54.423 7.672 -31.916 1.00 85.06 364 GLY A O 1
ATOM 2713 N N . THR A 1 365 ? 55.551 7.141 -33.785 1.00 76.94 365 THR A N 1
ATOM 2714 C CA . THR A 1 365 ? 56.898 7.148 -33.202 1.00 76.94 365 THR A CA 1
ATOM 2715 C C . THR A 1 365 ? 57.721 8.339 -33.696 1.00 76.94 365 THR A C 1
ATOM 2717 O O . THR A 1 365 ? 57.693 8.718 -34.875 1.00 76.94 365 THR A O 1
ATOM 2720 N N . ASN A 1 366 ? 58.479 8.972 -32.794 1.00 66.38 366 ASN A N 1
ATOM 2721 C CA . ASN A 1 366 ? 59.347 10.092 -33.158 1.00 66.38 366 ASN A CA 1
ATOM 2722 C C . ASN A 1 366 ? 60.598 9.596 -33.897 1.00 66.38 366 ASN A C 1
ATOM 2724 O O . ASN A 1 366 ? 61.455 8.911 -33.340 1.00 66.38 366 ASN A O 1
ATOM 2728 N N . ASN A 1 367 ? 60.749 9.996 -35.162 1.00 57.09 367 ASN A N 1
ATOM 2729 C CA . ASN A 1 367 ? 61.898 9.629 -36.003 1.00 57.09 367 ASN A CA 1
ATOM 2730 C C . ASN A 1 367 ? 63.125 10.556 -35.835 1.00 57.09 367 ASN A C 1
ATOM 2732 O O . ASN A 1 367 ? 64.115 10.416 -36.558 1.00 57.09 367 ASN A O 1
ATOM 2736 N N . ASP A 1 368 ? 63.082 11.511 -34.902 1.00 56.56 368 ASP A N 1
ATOM 2737 C CA . ASP A 1 368 ? 64.097 12.558 -34.702 1.00 56.56 368 ASP A CA 1
ATOM 2738 C C . ASP A 1 368 ? 65.146 12.233 -33.615 1.00 56.56 368 ASP A C 1
ATOM 2740 O O . ASP A 1 368 ? 66.142 12.948 -33.472 1.00 56.56 368 ASP A O 1
ATOM 2744 N N . GLY A 1 369 ? 64.966 11.127 -32.881 1.00 51.91 369 GLY A N 1
ATOM 2745 C CA . GLY A 1 369 ? 65.835 10.712 -31.777 1.00 51.91 369 GLY A CA 1
ATOM 2746 C C . GLY A 1 369 ? 65.479 11.316 -30.411 1.00 51.91 369 GLY A C 1
ATOM 2747 O O . GLY A 1 369 ? 66.318 11.259 -29.504 1.00 51.91 369 GLY A O 1
ATOM 2748 N N . SER A 1 370 ? 64.281 11.890 -30.247 1.00 58.12 370 SER A N 1
ATOM 2749 C CA . SER A 1 370 ? 63.735 12.311 -28.949 1.00 58.12 370 SER A CA 1
ATOM 2750 C C . SER A 1 370 ? 63.344 11.106 -28.058 1.00 58.12 370 SER A C 1
ATOM 2752 O O . SER A 1 370 ? 63.233 9.980 -28.546 1.00 58.12 370 SER A O 1
ATOM 2754 N N . PRO A 1 371 ? 63.196 11.286 -26.728 1.00 53.22 371 PRO A N 1
ATOM 2755 C CA . PRO A 1 371 ? 62.944 10.189 -25.786 1.00 53.22 371 PRO A CA 1
ATOM 2756 C C . PRO A 1 371 ? 61.502 9.644 -25.779 1.00 53.22 371 PRO A C 1
ATOM 2758 O O . PRO A 1 371 ? 61.234 8.721 -25.013 1.00 53.22 371 PRO A O 1
ATOM 2761 N N . LEU A 1 372 ? 60.584 10.192 -26.581 1.00 59.38 372 LEU A N 1
ATOM 2762 C CA . LEU A 1 372 ? 59.223 9.663 -26.726 1.00 59.38 372 LEU A CA 1
ATOM 2763 C C . LEU A 1 372 ? 59.251 8.558 -27.793 1.00 59.38 372 LEU A C 1
ATOM 2765 O O . LEU A 1 372 ? 59.422 8.870 -28.970 1.00 59.38 372 LEU A O 1
ATOM 2769 N N . SER A 1 373 ? 59.158 7.283 -27.389 1.00 65.00 373 SER A N 1
ATOM 2770 C CA . SER A 1 373 ? 59.127 6.173 -28.352 1.00 65.00 373 SER A CA 1
ATOM 2771 C C . SER A 1 373 ? 57.841 6.206 -29.161 1.00 65.00 373 SER A C 1
ATOM 2773 O O . SER A 1 373 ? 57.927 6.182 -30.377 1.00 65.00 373 SER A O 1
ATOM 2775 N N . ASP A 1 374 ? 56.706 6.387 -28.493 1.00 82.00 374 ASP A N 1
ATOM 2776 C CA . ASP A 1 374 ? 55.359 6.385 -29.053 1.00 82.00 374 ASP A CA 1
ATOM 2777 C C . ASP A 1 374 ? 54.571 7.569 -28.451 1.00 82.00 374 ASP A C 1
ATOM 2779 O O . ASP A 1 374 ? 54.770 7.922 -27.278 1.00 82.00 374 ASP A O 1
ATOM 2783 N N . TYR A 1 375 ? 53.731 8.231 -29.246 1.00 88.38 375 TYR A N 1
ATOM 2784 C CA . TYR A 1 375 ? 52.971 9.416 -28.842 1.00 88.38 375 TYR A CA 1
ATOM 2785 C C . TYR A 1 375 ? 51.563 9.444 -29.436 1.00 88.38 375 TYR A C 1
ATOM 2787 O O . TYR A 1 375 ? 51.310 8.863 -30.491 1.00 88.38 375 TYR A O 1
ATOM 2795 N N . VAL A 1 376 ? 50.694 10.211 -28.777 1.00 92.44 376 VAL A N 1
ATOM 2796 C CA . VAL A 1 376 ? 49.494 10.809 -29.375 1.00 92.44 376 VAL A CA 1
ATOM 2797 C C . VAL A 1 376 ? 49.738 12.312 -29.462 1.00 92.44 376 VAL A C 1
ATOM 2799 O O . VAL A 1 376 ? 50.284 12.914 -28.528 1.00 92.44 376 VAL A O 1
ATOM 2802 N N . SER A 1 377 ? 49.396 12.914 -30.597 1.00 91.88 377 SER A N 1
ATOM 2803 C CA . SER A 1 377 ? 49.592 14.339 -30.831 1.00 91.88 377 SER A CA 1
ATOM 2804 C C . SER A 1 377 ? 48.384 15.008 -31.454 1.00 91.88 377 SER A C 1
ATOM 2806 O O . SER A 1 377 ? 47.656 14.411 -32.245 1.00 91.88 377 SER A O 1
ATOM 2808 N N . PHE A 1 378 ? 48.249 16.292 -31.152 1.00 94.69 378 PHE A N 1
ATOM 2809 C CA . PHE A 1 378 ? 47.365 17.206 -31.851 1.00 94.69 378 PHE A CA 1
ATOM 2810 C C . PHE A 1 378 ? 48.190 18.314 -32.497 1.00 94.69 378 PHE A C 1
ATOM 2812 O O . PHE A 1 378 ? 49.081 18.870 -31.856 1.00 94.69 378 PHE A O 1
ATOM 2819 N N . PHE A 1 379 ? 47.860 18.650 -33.739 1.00 91.88 379 PHE A N 1
ATOM 2820 C CA . PHE A 1 379 ? 48.412 19.796 -34.451 1.00 91.88 379 PHE A CA 1
ATOM 2821 C C . PHE A 1 379 ? 47.289 20.572 -35.134 1.00 91.88 379 PHE A C 1
ATOM 2823 O O . PHE A 1 379 ? 46.405 19.971 -35.747 1.00 91.88 379 PHE A O 1
ATOM 2830 N N . LEU A 1 380 ? 47.361 21.902 -35.096 1.00 92.19 380 LEU A N 1
ATOM 2831 C CA . LEU A 1 380 ? 46.569 22.799 -35.932 1.00 92.19 380 LEU A CA 1
ATOM 2832 C C . LEU A 1 380 ? 47.394 24.040 -36.280 1.00 92.19 380 LEU A C 1
ATOM 2834 O O . LEU A 1 380 ? 47.679 24.876 -35.419 1.00 92.19 380 LEU A O 1
ATOM 2838 N N . GLY A 1 381 ? 47.719 24.204 -37.563 1.00 87.44 381 GLY A N 1
ATOM 2839 C CA . GLY A 1 381 ? 48.393 25.406 -38.048 1.00 87.44 381 GLY A CA 1
ATOM 2840 C C . GLY A 1 381 ? 49.117 25.274 -39.389 1.00 87.44 381 GLY A C 1
ATOM 2841 O O . GLY A 1 381 ? 48.861 24.354 -40.163 1.00 87.44 381 GLY A O 1
ATOM 2842 N N . ASP A 1 382 ? 49.993 26.242 -39.670 1.00 78.81 382 ASP A N 1
ATOM 2843 C CA . ASP A 1 382 ? 50.871 26.357 -40.846 1.00 78.81 382 ASP A CA 1
ATOM 2844 C C . ASP A 1 382 ? 52.340 26.494 -40.382 1.00 78.81 382 ASP A C 1
ATOM 2846 O O . ASP A 1 382 ? 52.675 27.420 -39.643 1.00 78.81 382 ASP A O 1
ATOM 2850 N N . ASP A 1 383 ? 53.232 25.602 -40.827 1.00 66.25 383 ASP A N 1
ATOM 2851 C CA . ASP A 1 383 ? 54.672 25.560 -40.492 1.00 66.25 383 ASP A CA 1
ATOM 2852 C C . ASP A 1 383 ? 55.565 26.047 -41.666 1.00 66.25 383 ASP A C 1
ATOM 2854 O O . ASP A 1 383 ? 56.736 25.688 -41.821 1.00 66.25 383 ASP A O 1
ATOM 2858 N N . SER A 1 384 ? 55.033 26.887 -42.565 1.00 60.06 384 SER A N 1
ATOM 2859 C CA . SER A 1 384 ? 55.762 27.349 -43.760 1.00 60.06 384 SER A CA 1
ATOM 2860 C C . SER A 1 384 ? 56.725 28.540 -43.550 1.00 60.06 384 SER A C 1
ATOM 2862 O O . SER A 1 384 ? 57.431 28.921 -44.496 1.00 60.06 384 SER A O 1
ATOM 2864 N N . ALA A 1 385 ? 56.846 29.118 -42.344 1.00 53.34 385 ALA A N 1
ATOM 2865 C CA . ALA A 1 385 ? 57.758 30.238 -42.049 1.00 53.34 385 ALA A CA 1
ATOM 2866 C C . ALA A 1 385 ? 58.606 30.038 -40.770 1.00 53.34 385 ALA A C 1
ATOM 2868 O O . ALA A 1 385 ? 58.288 29.254 -39.896 1.00 53.34 385 ALA A O 1
ATOM 2869 N N . PHE A 1 386 ? 59.747 30.729 -40.645 1.00 45.91 386 PHE A N 1
ATOM 2870 C CA . PHE A 1 386 ? 60.590 30.643 -39.440 1.00 45.91 386 PHE A CA 1
ATOM 2871 C C . PHE A 1 386 ? 60.048 31.561 -38.328 1.00 45.91 386 PHE A C 1
ATOM 2873 O O . PHE A 1 386 ? 60.114 32.783 -38.483 1.00 45.91 386 PHE A O 1
ATOM 2880 N N . GLY A 1 387 ? 59.622 30.980 -37.198 1.00 58.75 387 GLY A N 1
ATOM 2881 C CA . GLY A 1 387 ? 59.146 31.696 -36.000 1.00 58.75 387 GLY A CA 1
ATOM 2882 C C . GLY A 1 387 ? 57.644 31.571 -35.707 1.00 58.75 387 GLY A C 1
ATOM 2883 O O . GLY A 1 387 ? 57.094 32.511 -35.141 1.00 58.75 387 GLY A O 1
ATOM 2884 N N . GLN A 1 388 ? 57.024 30.462 -36.124 1.00 68.06 388 GLN A N 1
ATOM 2885 C CA . GLN A 1 388 ? 55.588 30.171 -36.012 1.00 68.06 388 GLN A CA 1
ATOM 2886 C C . GLN A 1 388 ? 55.221 29.652 -34.616 1.00 68.06 388 GLN A C 1
ATOM 2888 O O . GLN A 1 388 ? 56.064 29.056 -33.944 1.00 68.06 388 GLN A O 1
ATOM 2893 N N . ASP A 1 389 ? 53.961 29.853 -34.236 1.00 85.25 389 ASP A N 1
ATOM 2894 C CA . ASP A 1 389 ? 53.343 29.391 -32.986 1.00 85.25 389 ASP A CA 1
ATOM 2895 C C . ASP A 1 389 ? 52.010 28.672 -33.314 1.00 85.25 389 ASP A C 1
ATOM 2897 O O . ASP A 1 389 ? 50.933 29.245 -33.105 1.00 85.25 389 ASP A O 1
ATOM 2901 N N . PRO A 1 390 ? 52.044 27.491 -33.980 1.00 89.38 390 PRO A N 1
ATOM 2902 C CA . PRO A 1 390 ? 50.845 26.678 -34.211 1.00 89.38 390 PRO A CA 1
ATOM 2903 C C . PRO A 1 390 ? 50.308 26.128 -32.882 1.00 89.38 390 PRO A C 1
ATOM 2905 O O . PRO A 1 390 ? 50.969 26.244 -31.859 1.00 89.38 390 PRO A O 1
ATOM 2908 N N . LEU A 1 391 ? 49.125 25.510 -32.897 1.00 92.94 391 LEU A N 1
ATOM 2909 C CA . LEU A 1 391 ? 48.683 24.698 -31.761 1.00 92.94 391 LEU A CA 1
ATOM 2910 C C . LEU A 1 391 ? 49.276 23.299 -31.898 1.00 92.94 391 LEU A C 1
ATOM 2912 O O . LEU A 1 391 ? 48.958 22.605 -32.863 1.00 92.94 391 LEU A O 1
ATOM 2916 N N . GLU A 1 392 ? 50.113 22.886 -30.954 1.00 91.25 392 GLU A N 1
ATOM 2917 C CA . GLU A 1 392 ? 50.807 21.603 -30.983 1.00 91.25 392 GLU A CA 1
ATOM 2918 C C . GLU A 1 392 ? 50.928 20.989 -29.579 1.00 91.25 392 GLU A C 1
ATOM 2920 O O . GLU A 1 392 ? 51.519 21.556 -28.661 1.00 91.25 392 GLU A O 1
ATOM 2925 N N . ILE A 1 393 ? 50.374 19.788 -29.403 1.00 93.38 393 ILE A N 1
ATOM 2926 C CA . ILE A 1 393 ? 50.409 19.060 -28.130 1.00 93.38 393 ILE A CA 1
ATOM 2927 C C . ILE A 1 393 ? 50.924 17.645 -28.379 1.00 93.38 393 ILE A C 1
ATOM 2929 O O . ILE A 1 393 ? 50.407 16.942 -29.242 1.00 93.38 393 ILE A O 1
ATOM 2933 N N . PHE A 1 394 ? 51.895 17.208 -27.571 1.00 90.12 394 PHE A N 1
ATOM 2934 C CA . PHE A 1 394 ? 52.392 15.831 -27.541 1.00 90.12 394 PHE A CA 1
ATOM 2935 C C . PHE A 1 394 ? 52.214 15.220 -26.163 1.00 90.12 394 PHE A C 1
ATOM 2937 O O . PHE A 1 394 ? 52.610 15.817 -25.160 1.00 90.12 394 PHE A O 1
ATOM 2944 N N . THR A 1 395 ? 51.730 13.983 -26.126 1.00 91.06 395 THR A N 1
ATOM 2945 C CA . THR A 1 395 ? 51.803 13.138 -24.935 1.00 91.06 395 THR A CA 1
ATOM 2946 C C . THR A 1 395 ? 52.474 11.812 -25.262 1.00 91.06 395 THR A C 1
ATOM 2948 O O . THR A 1 395 ? 52.335 11.292 -26.367 1.00 91.06 395 THR A O 1
ATOM 2951 N N . ALA A 1 396 ? 53.218 11.263 -24.302 1.00 88.31 396 ALA A N 1
ATOM 2952 C CA . ALA A 1 396 ? 53.753 9.912 -24.425 1.00 88.31 396 ALA A CA 1
ATOM 2953 C C . ALA A 1 396 ? 52.596 8.907 -24.409 1.00 88.31 396 ALA A C 1
ATOM 2955 O O . ALA A 1 396 ? 51.723 9.003 -23.548 1.00 88.31 396 ALA A O 1
ATOM 2956 N N . PHE A 1 397 ? 52.620 7.927 -25.305 1.00 86.81 397 PHE A N 1
ATOM 2957 C CA . PHE A 1 397 ? 51.565 6.927 -25.417 1.00 86.81 397 PHE A CA 1
ATOM 2958 C C . PHE A 1 397 ? 52.175 5.554 -25.652 1.00 86.81 397 PHE A C 1
ATOM 2960 O O . PHE A 1 397 ? 52.585 5.248 -26.757 1.00 86.81 397 PHE A O 1
ATOM 2967 N N . THR A 1 398 ? 52.295 4.740 -24.607 1.00 77.88 398 THR A N 1
ATOM 2968 C CA . THR A 1 398 ? 52.984 3.438 -24.686 1.00 77.88 398 THR A CA 1
ATOM 2969 C C . THR A 1 398 ? 52.044 2.239 -24.634 1.00 77.88 398 THR A C 1
ATOM 2971 O O . THR A 1 398 ? 52.509 1.106 -24.753 1.00 77.88 398 THR A O 1
ATOM 2974 N N . ASP A 1 399 ? 50.758 2.474 -24.381 1.00 79.75 399 ASP A N 1
ATOM 2975 C CA . ASP A 1 399 ? 49.740 1.430 -24.362 1.00 79.75 399 ASP A CA 1
ATOM 2976 C C . ASP A 1 399 ? 49.153 1.311 -25.762 1.00 79.75 399 ASP A C 1
ATOM 2978 O O . ASP A 1 399 ? 48.596 2.258 -26.276 1.00 79.75 399 ASP A O 1
ATOM 2982 N N . THR A 1 400 ? 49.375 0.185 -26.425 1.00 73.00 400 THR A N 1
ATOM 2983 C CA . THR A 1 400 ? 48.856 -0.075 -27.783 1.00 73.00 400 THR A CA 1
ATOM 2984 C C . THR A 1 400 ? 47.842 -1.207 -27.752 1.00 73.00 400 THR A C 1
ATOM 2986 O O . THR A 1 400 ? 47.585 -1.848 -28.764 1.00 73.00 400 THR A O 1
ATOM 2989 N N . THR A 1 401 ? 47.339 -1.536 -26.561 1.00 79.06 401 THR A N 1
ATOM 2990 C CA . THR A 1 401 ? 46.464 -2.680 -26.358 1.00 79.06 401 THR A CA 1
ATOM 2991 C C . THR A 1 401 ? 45.115 -2.224 -25.841 1.00 79.06 401 THR A C 1
ATOM 2993 O O . THR A 1 401 ? 45.008 -1.788 -24.704 1.00 79.06 401 THR A O 1
ATOM 2996 N N . GLY A 1 402 ? 44.077 -2.428 -26.649 1.00 88.81 402 GLY A N 1
ATOM 2997 C CA . GLY A 1 402 ? 42.716 -2.044 -26.294 1.00 88.81 402 GLY A CA 1
ATOM 2998 C C . GLY A 1 402 ? 42.350 -0.656 -26.808 1.00 88.81 402 GLY A C 1
ATOM 2999 O O . GLY A 1 402 ? 43.127 0.007 -27.492 1.00 88.81 402 GLY A O 1
ATOM 3000 N N . TRP A 1 403 ? 41.119 -0.259 -26.512 1.00 95.50 403 TRP A N 1
ATOM 3001 C CA . TRP A 1 403 ? 40.543 0.998 -26.959 1.00 95.50 403 TRP A CA 1
ATOM 3002 C C . TRP A 1 403 ? 40.961 2.154 -26.051 1.00 95.50 403 TRP A C 1
ATOM 3004 O O . TRP A 1 403 ? 40.914 2.043 -24.828 1.00 95.50 403 TRP A O 1
ATOM 3014 N N . HIS A 1 404 ? 41.331 3.270 -26.671 1.00 96.12 404 HIS A N 1
ATOM 3015 C CA . HIS A 1 404 ? 41.648 4.532 -26.010 1.00 96.12 404 HIS A CA 1
ATOM 3016 C C . HIS A 1 404 ? 40.823 5.660 -26.619 1.00 96.12 404 HIS A C 1
ATOM 3018 O O . HIS A 1 404 ? 40.543 5.644 -27.819 1.00 96.12 404 HIS A O 1
ATOM 3024 N N . GLN A 1 405 ? 40.473 6.664 -25.820 1.00 97.62 405 GLN A N 1
ATOM 3025 C CA . GLN A 1 405 ? 39.748 7.839 -26.300 1.00 97.62 405 GLN A CA 1
ATOM 3026 C C . GLN A 1 405 ? 40.682 9.042 -26.351 1.00 97.62 405 GLN A C 1
ATOM 3028 O O . GLN A 1 405 ? 41.320 9.390 -25.357 1.00 97.62 405 GLN A O 1
ATOM 3033 N N . VAL A 1 406 ? 40.726 9.732 -27.488 1.00 97.94 406 VAL A N 1
ATOM 3034 C CA . VAL A 1 406 ? 41.389 11.035 -27.594 1.00 97.94 406 VAL A CA 1
ATOM 3035 C C . VAL A 1 406 ? 40.357 12.119 -27.851 1.00 97.94 406 VAL A C 1
ATOM 3037 O O . VAL A 1 406 ? 39.559 12.013 -28.778 1.00 97.94 406 VAL A O 1
ATOM 3040 N N . THR A 1 407 ? 40.417 13.185 -27.053 1.00 98.69 407 THR A N 1
ATOM 3041 C CA . THR A 1 407 ? 39.533 14.348 -27.171 1.00 98.69 407 THR A CA 1
ATOM 3042 C C . THR A 1 407 ? 40.360 15.623 -27.191 1.00 98.69 407 THR A C 1
ATOM 3044 O O . THR A 1 407 ? 41.208 15.843 -26.327 1.00 98.69 407 THR A O 1
ATOM 3047 N N . VAL A 1 408 ? 40.114 16.499 -28.162 1.00 98.62 408 VAL A N 1
ATOM 3048 C CA . VAL A 1 408 ? 40.778 17.802 -28.263 1.00 98.62 408 VAL A CA 1
ATOM 3049 C C . VAL A 1 408 ? 39.745 18.916 -28.220 1.00 98.62 408 VAL A C 1
ATOM 3051 O O . VAL A 1 408 ? 38.823 18.955 -29.032 1.00 98.62 408 VAL A O 1
ATOM 3054 N N . VAL A 1 409 ? 39.941 19.857 -27.299 1.00 98.69 409 VAL A N 1
ATOM 3055 C CA . VAL A 1 409 ? 39.158 21.089 -27.179 1.00 98.69 409 VAL A CA 1
ATOM 3056 C C . VAL A 1 409 ? 39.973 22.240 -27.744 1.00 98.69 409 VAL A C 1
ATOM 3058 O O . VAL A 1 409 ? 41.007 22.602 -27.184 1.00 98.69 409 VAL A O 1
ATOM 3061 N N . VAL A 1 410 ? 39.497 22.851 -28.823 1.00 98.19 410 VAL A N 1
ATOM 3062 C CA . VAL A 1 410 ? 40.083 24.056 -29.417 1.00 98.19 410 VAL A CA 1
ATOM 3063 C C . VAL A 1 410 ? 39.190 25.250 -29.112 1.00 98.19 410 VAL A C 1
ATOM 3065 O O . VAL A 1 410 ? 37.991 25.233 -29.393 1.00 98.19 410 VAL A O 1
ATOM 3068 N N . SER A 1 411 ? 39.768 26.311 -28.553 1.00 96.69 411 SER A N 1
ATOM 3069 C CA . SER A 1 411 ? 39.025 27.495 -28.115 1.00 96.69 411 SER A CA 1
ATOM 3070 C C . SER A 1 411 ? 39.586 28.786 -28.700 1.00 96.69 411 SER A C 1
ATOM 3072 O O . SER A 1 411 ? 40.798 28.974 -28.786 1.00 96.69 411 SER A O 1
ATOM 3074 N N . ASP A 1 412 ? 38.674 29.700 -29.034 1.00 92.00 412 ASP A N 1
ATOM 3075 C CA . ASP A 1 412 ? 38.948 31.091 -29.405 1.00 92.00 412 ASP A CA 1
ATOM 3076 C C . ASP A 1 412 ? 39.922 31.289 -30.580 1.00 92.00 412 ASP A C 1
ATOM 3078 O O . ASP A 1 412 ? 40.896 32.045 -30.534 1.00 92.00 412 ASP A O 1
ATOM 3082 N N . MET A 1 413 ? 39.574 30.680 -31.710 1.00 92.94 413 MET A N 1
ATOM 3083 C CA . MET A 1 413 ? 40.283 30.829 -32.983 1.00 92.94 413 MET A CA 1
ATOM 3084 C C . MET A 1 413 ? 40.221 32.251 -33.574 1.00 92.94 413 MET A C 1
ATOM 3086 O O . MET A 1 413 ? 40.827 32.513 -34.614 1.00 92.94 413 MET A O 1
ATOM 3090 N N . SER A 1 414 ? 39.474 33.174 -32.955 1.00 91.31 414 SER A N 1
ATOM 3091 C CA . SER A 1 414 ? 39.334 34.564 -33.402 1.00 91.31 414 SER A CA 1
ATOM 3092 C C . SER A 1 414 ? 40.244 35.556 -32.684 1.00 91.31 414 SER A C 1
ATOM 3094 O O . SER A 1 414 ? 40.549 36.602 -33.270 1.00 91.31 414 SER A O 1
ATOM 3096 N N . THR A 1 415 ? 40.681 35.264 -31.449 1.00 91.62 415 THR A N 1
ATOM 3097 C CA . THR A 1 415 ? 41.582 36.156 -30.702 1.00 91.62 415 THR A CA 1
ATOM 3098 C C . THR A 1 415 ? 42.850 35.475 -30.199 1.00 91.62 415 THR A C 1
ATOM 3100 O O . THR A 1 415 ? 43.937 35.873 -30.621 1.00 91.62 415 THR A O 1
ATOM 3103 N N . THR A 1 416 ? 42.735 34.466 -29.337 1.00 93.25 416 THR A N 1
ATOM 3104 C CA . THR A 1 416 ? 43.872 33.746 -28.750 1.00 93.25 416 THR A CA 1
ATOM 3105 C C . THR A 1 416 ? 43.604 32.247 -28.860 1.00 93.25 416 THR A C 1
ATOM 3107 O O . THR A 1 416 ? 43.016 31.672 -27.944 1.00 93.25 416 THR A O 1
ATOM 3110 N N . PRO A 1 417 ? 44.001 31.622 -29.981 1.00 95.38 417 PRO A N 1
ATOM 3111 C CA . PRO A 1 417 ? 43.816 30.196 -30.204 1.00 95.38 417 PRO A CA 1
ATOM 3112 C C . PRO A 1 417 ? 44.443 29.383 -29.076 1.00 95.38 417 PRO A C 1
ATOM 3114 O O . PRO A 1 417 ? 45.620 29.552 -28.761 1.00 95.38 417 PRO A O 1
ATOM 3117 N N . THR A 1 418 ? 43.667 28.486 -28.484 1.00 97.38 418 THR A N 1
ATOM 3118 C CA . THR A 1 418 ? 44.135 27.558 -27.447 1.00 97.38 418 THR A CA 1
ATOM 3119 C C . THR A 1 418 ? 43.653 26.151 -27.749 1.00 97.38 418 THR A C 1
ATOM 3121 O O . THR A 1 418 ? 42.583 25.975 -28.332 1.00 97.38 418 THR A O 1
ATOM 3124 N N . ALA A 1 419 ? 44.434 25.155 -27.346 1.00 98.06 419 ALA A N 1
ATOM 3125 C CA . ALA A 1 419 ? 44.061 23.750 -27.416 1.00 98.06 419 ALA A CA 1
ATOM 3126 C C . ALA A 1 419 ? 44.288 23.071 -26.065 1.00 98.06 419 ALA A C 1
ATOM 3128 O O . ALA A 1 419 ? 45.238 23.392 -25.349 1.00 98.06 419 ALA A O 1
ATOM 3129 N N . ALA A 1 420 ? 43.431 22.114 -25.736 1.00 98.56 420 ALA A N 1
ATOM 3130 C CA . ALA A 1 420 ? 43.604 21.176 -24.638 1.00 98.56 420 ALA A CA 1
ATOM 3131 C C . ALA A 1 420 ? 43.350 19.764 -25.167 1.00 98.56 420 ALA A C 1
ATOM 3133 O O . ALA A 1 420 ? 42.321 19.524 -25.795 1.00 98.56 420 ALA A O 1
ATOM 3134 N N . MET A 1 421 ? 44.288 18.848 -24.938 1.00 98.50 421 MET A N 1
ATOM 3135 C CA . MET A 1 421 ? 44.171 17.450 -25.348 1.00 98.50 421 MET A CA 1
ATOM 3136 C C . MET A 1 421 ? 43.968 16.578 -24.118 1.00 98.50 421 MET A C 1
ATOM 3138 O O . MET A 1 421 ? 44.698 16.703 -23.130 1.00 98.50 421 MET A O 1
ATOM 3142 N N . TYR A 1 422 ? 42.995 15.685 -24.211 1.00 98.56 422 TYR A N 1
ATOM 3143 C CA . TYR A 1 422 ? 42.640 14.693 -23.217 1.00 98.56 422 TYR A CA 1
ATOM 3144 C C . TYR A 1 422 ? 42.858 13.310 -23.825 1.00 98.56 422 TYR A C 1
ATOM 3146 O O . TYR A 1 422 ? 42.515 13.081 -24.985 1.00 98.56 422 TYR A O 1
ATOM 3154 N N . LEU A 1 423 ? 43.449 12.414 -23.044 1.00 97.00 423 LEU A N 1
ATOM 3155 C CA . LEU A 1 423 ? 43.577 11.000 -23.369 1.00 97.00 423 LEU A CA 1
ATOM 3156 C C . LEU A 1 423 ? 42.902 10.225 -22.241 1.00 97.00 423 LEU A C 1
ATOM 3158 O O . LEU A 1 423 ? 43.215 10.467 -21.074 1.00 97.00 423 LEU A O 1
ATOM 3162 N N . ASP A 1 424 ? 41.970 9.348 -22.592 1.00 96.19 424 ASP A N 1
ATOM 3163 C CA . ASP A 1 424 ? 41.204 8.524 -21.656 1.00 96.19 424 ASP A CA 1
ATOM 3164 C C . ASP A 1 424 ? 40.531 9.367 -20.554 1.00 96.19 424 ASP A C 1
ATOM 3166 O O . ASP A 1 424 ? 40.675 9.121 -19.356 1.00 96.19 424 ASP A O 1
ATOM 3170 N N . GLY A 1 425 ? 39.881 10.464 -20.963 1.00 95.88 425 GLY A N 1
ATOM 3171 C CA . GLY A 1 425 ? 39.217 11.419 -20.066 1.00 95.88 425 GLY A CA 1
ATOM 3172 C C . GLY A 1 425 ? 40.154 12.353 -19.280 1.00 95.88 425 GLY A C 1
ATOM 3173 O O . GLY A 1 425 ? 39.687 13.292 -18.634 1.00 95.88 425 GLY A O 1
ATOM 3174 N N . VAL A 1 426 ? 41.477 12.161 -19.339 1.00 96.62 426 VAL A N 1
ATOM 3175 C CA . VAL A 1 426 ? 42.460 12.907 -18.532 1.00 96.62 426 VAL A CA 1
ATOM 3176 C C . VAL A 1 426 ? 43.189 13.957 -19.364 1.00 96.62 426 VAL A C 1
ATOM 3178 O O . VAL A 1 426 ? 43.730 13.659 -20.424 1.00 96.62 426 VAL A O 1
ATOM 3181 N N . LEU A 1 427 ? 43.279 15.194 -18.858 1.00 97.81 427 LEU A N 1
ATOM 3182 C CA . LEU A 1 427 ? 44.045 16.266 -19.503 1.00 97.81 427 LEU A CA 1
ATOM 3183 C C . LEU A 1 427 ? 45.538 15.902 -19.574 1.00 97.81 427 LEU A C 1
ATOM 3185 O O . LEU A 1 427 ? 46.205 15.799 -18.543 1.00 97.81 427 LEU A O 1
ATOM 3189 N N . VAL A 1 428 ? 46.078 15.782 -20.786 1.00 96.94 428 VAL A N 1
ATOM 3190 C CA . VAL A 1 428 ? 47.490 15.432 -21.026 1.00 96.94 428 VAL A CA 1
ATOM 3191 C C . VAL A 1 428 ? 48.344 16.614 -21.471 1.00 96.94 428 VAL A C 1
ATOM 3193 O O . VAL A 1 428 ? 49.563 16.590 -21.302 1.00 96.94 428 VAL A O 1
ATOM 3196 N N . GLY A 1 429 ? 47.732 17.677 -21.992 1.00 96.62 429 GLY A N 1
ATOM 3197 C CA . GLY A 1 429 ? 48.465 18.879 -22.368 1.00 96.62 429 GLY A CA 1
ATOM 3198 C C . GLY A 1 429 ? 47.567 20.015 -22.825 1.00 96.62 429 GLY A C 1
ATOM 3199 O O . GLY A 1 429 ? 46.412 19.811 -23.194 1.00 96.62 429 GLY A O 1
ATOM 3200 N N . THR A 1 430 ? 48.125 21.221 -22.800 1.00 97.62 430 THR A N 1
ATOM 3201 C CA . THR A 1 430 ? 47.507 22.425 -23.349 1.00 97.62 430 THR A CA 1
ATOM 3202 C C . THR A 1 430 ? 48.530 23.206 -24.153 1.00 97.62 430 THR A C 1
ATOM 3204 O O . THR A 1 430 ? 49.729 23.127 -23.879 1.00 97.62 430 THR A O 1
ATOM 3207 N N . ASP A 1 431 ? 48.050 23.978 -25.119 1.00 96.44 431 ASP A N 1
ATOM 3208 C CA . ASP A 1 431 ? 48.883 24.880 -25.899 1.00 96.44 431 ASP A CA 1
ATOM 3209 C C . ASP A 1 431 ? 48.134 26.167 -26.273 1.00 96.44 431 ASP A C 1
ATOM 3211 O O . ASP A 1 431 ? 46.903 26.239 -26.217 1.00 96.44 431 ASP A O 1
ATOM 3215 N N . THR A 1 432 ? 48.879 27.221 -26.593 1.00 95.38 432 THR A N 1
ATOM 3216 C CA . THR A 1 432 ? 48.360 28.528 -27.007 1.00 95.38 432 THR A CA 1
ATOM 3217 C C . THR A 1 432 ? 49.133 29.004 -28.224 1.00 95.38 432 THR A C 1
ATOM 3219 O O . THR A 1 432 ? 50.308 29.322 -28.103 1.00 95.38 432 THR A O 1
ATOM 3222 N N . GLY A 1 433 ? 48.449 29.102 -29.363 1.00 90.00 433 GLY A N 1
ATOM 3223 C CA . GLY A 1 433 ? 49.047 29.483 -30.638 1.00 90.00 433 GLY A CA 1
ATOM 3224 C C . GLY A 1 433 ? 48.732 30.922 -31.052 1.00 90.00 433 GLY A C 1
ATOM 3225 O O . GLY A 1 433 ? 47.984 31.656 -30.396 1.00 90.00 433 GLY A O 1
ATOM 3226 N N . SER A 1 434 ? 49.263 31.338 -32.203 1.00 89.25 434 SER A N 1
ATOM 3227 C CA . SER A 1 434 ? 49.009 32.653 -32.798 1.00 89.25 434 SER A CA 1
ATOM 3228 C C . SER A 1 434 ? 47.900 32.619 -33.857 1.00 89.25 434 SER A C 1
ATOM 3230 O O . SER A 1 434 ? 47.724 31.643 -34.585 1.00 89.25 434 SER A O 1
ATOM 3232 N N . LEU A 1 435 ? 47.171 33.731 -34.026 1.00 86.38 435 LEU A N 1
ATOM 3233 C CA . LEU A 1 435 ? 46.150 33.865 -35.082 1.00 86.38 435 LEU A CA 1
ATOM 3234 C C . LEU A 1 435 ? 46.704 33.751 -36.507 1.00 86.38 435 LEU A C 1
ATOM 3236 O O . LEU A 1 435 ? 45.971 33.402 -37.431 1.00 86.38 435 LEU A O 1
ATOM 3240 N N . ALA A 1 436 ? 47.966 34.135 -36.708 1.00 83.50 436 ALA A N 1
ATOM 3241 C CA . ALA A 1 436 ? 48.587 34.063 -38.025 1.00 83.50 436 ALA A CA 1
ATOM 3242 C C . ALA A 1 436 ? 48.846 32.603 -38.412 1.00 83.50 436 ALA A C 1
ATOM 3244 O O . ALA A 1 436 ? 48.591 32.222 -39.554 1.00 83.50 436 ALA A O 1
ATOM 3245 N N . ASP A 1 437 ? 49.275 31.804 -37.436 1.00 84.88 437 ASP A N 1
ATOM 3246 C CA . ASP A 1 437 ? 49.808 30.463 -37.665 1.00 84.88 437 ASP A CA 1
ATOM 3247 C C . ASP A 1 437 ? 48.749 29.376 -37.507 1.00 84.88 437 ASP A C 1
ATOM 3249 O O . ASP A 1 437 ? 48.927 28.279 -38.008 1.00 84.88 437 ASP A O 1
ATOM 3253 N N . THR A 1 438 ? 47.601 29.699 -36.914 1.00 88.69 438 THR A N 1
ATOM 3254 C CA . THR A 1 438 ? 46.420 28.822 -36.817 1.00 88.69 438 THR A CA 1
ATOM 3255 C C . THR A 1 438 ? 45.369 29.115 -37.900 1.00 88.69 438 THR A C 1
ATOM 3257 O O . THR A 1 438 ? 44.206 28.715 -37.803 1.00 88.69 438 THR A O 1
ATOM 3260 N N . SER A 1 439 ? 45.742 29.844 -38.962 1.00 86.25 439 SER A N 1
ATOM 3261 C CA . SER A 1 439 ? 44.809 30.221 -40.030 1.00 86.25 439 SER A CA 1
ATOM 3262 C C . SER A 1 439 ? 44.328 29.013 -40.841 1.00 86.25 439 SER A C 1
ATOM 3264 O O . SER A 1 439 ? 45.090 28.366 -41.552 1.00 86.25 439 SER A O 1
ATOM 3266 N N . ARG A 1 440 ? 43.010 28.793 -40.851 1.00 89.69 440 ARG A N 1
ATOM 3267 C CA . ARG A 1 440 ? 42.338 27.711 -41.604 1.00 89.69 440 ARG A CA 1
ATOM 3268 C C . ARG A 1 440 ? 41.823 28.155 -42.980 1.00 89.69 440 ARG A C 1
ATOM 3270 O O . ARG A 1 440 ? 41.086 27.450 -43.665 1.00 89.69 440 ARG A O 1
ATOM 3277 N N . SER A 1 441 ? 42.193 29.366 -43.405 1.00 87.19 441 SER A N 1
ATOM 3278 C CA . SER A 1 441 ? 41.644 30.019 -44.605 1.00 87.19 441 SER A CA 1
ATOM 3279 C C . SER A 1 441 ? 41.953 29.287 -45.917 1.00 87.19 441 SER A C 1
ATOM 3281 O O . SER A 1 441 ? 41.187 29.399 -46.875 1.00 87.19 441 SER A O 1
ATOM 3283 N N . ASN A 1 442 ? 43.045 28.519 -45.949 1.00 84.56 442 ASN A N 1
ATOM 3284 C CA . ASN A 1 442 ? 43.490 27.776 -47.127 1.00 84.56 442 ASN A CA 1
ATOM 3285 C C . ASN A 1 442 ? 42.976 26.330 -47.180 1.00 84.56 442 ASN A C 1
ATOM 3287 O O . ASN A 1 442 ? 43.160 25.684 -48.212 1.00 84.56 442 ASN A O 1
ATOM 3291 N N . TRP A 1 443 ? 42.336 25.825 -46.118 1.00 90.12 443 TRP A N 1
ATOM 3292 C CA . TRP A 1 443 ? 41.828 24.452 -46.087 1.00 90.12 443 TRP A CA 1
ATOM 3293 C C . TRP A 1 443 ? 40.816 24.230 -47.216 1.00 90.12 443 TRP A C 1
ATOM 3295 O O . TRP A 1 443 ? 39.983 25.097 -47.511 1.00 90.12 443 TRP A O 1
ATOM 3305 N N . ASN A 1 444 ? 40.910 23.093 -47.896 1.00 88.56 444 ASN A N 1
ATOM 3306 C CA . ASN A 1 444 ? 40.096 22.775 -49.072 1.00 88.56 444 ASN A CA 1
ATOM 3307 C C . ASN A 1 444 ? 39.656 21.308 -49.136 1.00 88.56 444 ASN A C 1
ATOM 3309 O O . ASN A 1 444 ? 39.158 20.875 -50.177 1.00 88.56 444 ASN A O 1
ATOM 3313 N N . THR A 1 445 ? 39.835 20.577 -48.042 1.00 89.31 445 THR A N 1
ATOM 3314 C CA . THR A 1 445 ? 39.243 19.265 -47.806 1.00 89.31 445 THR A CA 1
ATOM 3315 C C . THR A 1 445 ? 38.224 19.370 -46.683 1.00 89.31 445 THR A C 1
ATOM 3317 O O . THR A 1 445 ? 38.334 20.267 -45.852 1.00 89.31 445 THR A O 1
ATOM 3320 N N . ASP A 1 446 ? 37.279 18.440 -46.676 1.00 92.62 446 ASP A N 1
ATOM 3321 C CA . ASP A 1 446 ? 36.403 18.176 -45.536 1.00 92.62 446 ASP A CA 1
ATOM 3322 C C . ASP A 1 446 ? 37.126 17.241 -44.546 1.00 92.62 446 ASP A C 1
ATOM 3324 O O . ASP A 1 446 ? 38.216 16.738 -44.861 1.00 92.62 446 ASP A O 1
ATOM 3328 N N . LEU A 1 447 ? 36.543 17.016 -43.368 1.00 94.81 447 LEU A N 1
ATOM 3329 C CA . LEU A 1 447 ? 37.086 16.138 -42.330 1.00 94.81 447 LEU A CA 1
ATOM 3330 C C . LEU A 1 447 ? 37.202 14.683 -42.824 1.00 94.81 447 LEU A C 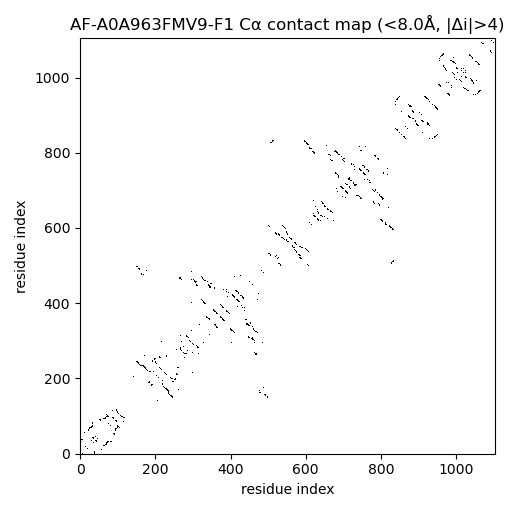1
ATOM 3332 O O . LEU A 1 447 ? 36.317 14.140 -43.492 1.00 94.81 447 LEU A O 1
ATOM 3336 N N . GLN A 1 448 ? 38.326 14.039 -42.515 1.00 94.12 448 GLN A N 1
ATOM 3337 C CA . GLN A 1 448 ? 38.618 12.664 -42.918 1.00 94.12 448 GLN A CA 1
ATOM 3338 C C . GLN A 1 448 ? 39.113 11.838 -41.733 1.00 94.12 448 GLN A C 1
ATOM 3340 O O . GLN A 1 448 ? 39.877 12.326 -40.901 1.00 94.12 448 GLN A O 1
ATOM 3345 N N . PHE A 1 449 ? 38.707 10.570 -41.698 1.00 96.12 449 PHE A N 1
ATOM 3346 C CA . PHE A 1 449 ? 39.091 9.587 -40.687 1.00 96.12 449 PHE A CA 1
ATOM 3347 C C . PHE A 1 449 ? 40.080 8.607 -41.312 1.00 96.12 449 PHE A C 1
ATOM 3349 O O . PHE A 1 449 ? 39.846 8.099 -42.413 1.00 96.12 449 PHE A O 1
ATOM 3356 N N . GLY A 1 450 ? 41.217 8.388 -40.662 1.00 93.06 450 GLY A N 1
ATOM 3357 C CA . GLY A 1 450 ? 42.282 7.505 -41.132 1.00 93.06 450 GLY A CA 1
ATOM 3358 C C . GLY A 1 450 ? 43.052 7.998 -42.365 1.00 93.06 450 GLY A C 1
ATOM 3359 O O . GLY A 1 450 ? 44.007 7.340 -42.787 1.00 93.06 450 GLY A O 1
ATOM 3360 N N . LYS A 1 451 ? 42.662 9.136 -42.970 1.00 88.00 451 LYS A N 1
ATOM 3361 C CA . LYS A 1 451 ? 43.290 9.667 -44.188 1.00 88.00 451 LYS A CA 1
ATOM 3362 C C . LYS A 1 451 ? 44.263 10.803 -43.903 1.00 88.00 451 LYS A C 1
ATOM 3364 O O . LYS A 1 451 ? 43.844 11.872 -43.478 1.00 88.00 451 LYS A O 1
ATOM 3369 N N . PRO A 1 452 ? 45.530 10.651 -44.286 1.00 78.25 452 PRO A N 1
ATOM 3370 C CA . PRO A 1 452 ? 46.480 11.748 -44.296 1.00 78.25 452 PRO A CA 1
ATOM 3371 C C . PRO A 1 452 ? 46.411 12.561 -45.591 1.00 78.25 452 PRO A C 1
ATOM 3373 O O . PRO A 1 452 ? 45.998 12.064 -46.643 1.00 78.25 452 PRO A O 1
ATOM 3376 N N . GLY A 1 453 ? 46.996 13.758 -45.575 1.00 70.88 453 GLY A N 1
ATOM 3377 C CA . GLY A 1 453 ? 47.362 14.436 -46.821 1.00 70.88 453 GLY A CA 1
ATOM 3378 C C . GLY A 1 453 ? 48.489 13.715 -47.603 1.00 70.88 453 GLY A C 1
ATOM 3379 O O . GLY A 1 453 ? 48.489 13.707 -48.837 1.00 70.88 453 GLY A O 1
ATOM 3380 N N . LEU A 1 454 ? 49.406 13.009 -46.913 1.00 74.56 454 LEU A N 1
ATOM 3381 C CA . LEU A 1 454 ? 50.465 12.170 -47.509 1.00 74.56 454 LEU A CA 1
ATOM 3382 C C . LEU A 1 454 ? 50.161 10.670 -47.416 1.00 74.56 454 LEU A C 1
ATOM 3384 O O . LEU A 1 454 ? 50.089 10.122 -46.326 1.00 74.56 454 LEU A O 1
ATOM 3388 N N . ALA A 1 455 ? 50.179 9.957 -48.546 1.00 76.81 455 ALA A N 1
ATOM 3389 C CA . ALA A 1 455 ? 49.814 8.535 -48.645 1.00 76.81 455 ALA A CA 1
ATOM 3390 C C . ALA A 1 455 ? 50.636 7.518 -47.809 1.00 76.81 455 ALA A C 1
ATOM 3392 O O . ALA A 1 455 ? 50.367 6.326 -47.889 1.00 76.81 455 ALA A O 1
ATOM 3393 N N . SER A 1 456 ? 51.651 7.939 -47.052 1.00 79.25 456 SER A N 1
ATOM 3394 C CA . SER A 1 456 ? 52.473 7.067 -46.195 1.00 79.25 456 SER A CA 1
ATOM 3395 C C . SER A 1 456 ? 52.061 7.084 -44.718 1.00 79.25 456 SER A C 1
ATOM 3397 O O . SER A 1 456 ? 52.871 6.715 -43.877 1.00 79.25 456 SER A O 1
ATOM 3399 N N . ARG A 1 457 ? 50.879 7.619 -44.396 1.00 85.31 457 ARG A N 1
ATOM 3400 C CA . ARG A 1 457 ? 50.451 7.932 -43.020 1.00 85.31 457 ARG A CA 1
ATOM 3401 C C . ARG A 1 457 ? 49.000 7.550 -42.728 1.00 85.31 457 ARG A C 1
ATOM 3403 O O . ARG A 1 457 ? 48.345 8.162 -41.886 1.00 85.31 457 ARG A O 1
ATOM 3410 N N . TYR A 1 458 ? 48.476 6.615 -43.514 1.00 91.06 458 TYR A N 1
ATOM 3411 C CA . TYR A 1 458 ? 47.155 6.062 -43.260 1.00 91.06 458 TYR A CA 1
ATOM 3412 C C . TYR A 1 458 ? 47.151 5.397 -41.893 1.00 91.06 458 TYR A C 1
ATOM 3414 O O . TYR A 1 458 ? 48.167 4.834 -41.475 1.00 91.06 458 TYR A O 1
ATOM 3422 N N . PHE A 1 459 ? 46.026 5.503 -41.203 1.00 93.06 459 PHE A N 1
ATOM 3423 C CA . PHE A 1 459 ? 45.855 4.826 -39.932 1.00 93.06 459 PHE A CA 1
ATOM 3424 C C . PHE A 1 459 ? 45.814 3.308 -40.121 1.00 93.06 459 PHE A C 1
ATOM 3426 O O . PHE A 1 459 ? 45.238 2.825 -41.099 1.00 93.06 459 PHE A O 1
ATOM 3433 N N . ASP A 1 460 ? 46.499 2.598 -39.225 1.00 91.25 460 ASP A N 1
ATOM 3434 C CA . ASP A 1 460 ? 46.567 1.137 -39.156 1.00 91.25 460 ASP A CA 1
ATOM 3435 C C . ASP A 1 460 ? 45.998 0.706 -37.800 1.00 91.25 460 ASP A C 1
ATOM 3437 O O . ASP A 1 460 ? 46.622 0.941 -36.759 1.00 91.25 460 ASP A O 1
ATOM 3441 N N . GLY A 1 461 ? 44.785 0.164 -37.811 1.00 92.50 461 GLY A N 1
ATOM 3442 C CA . GLY A 1 461 ? 44.002 -0.147 -36.618 1.00 92.50 461 GLY A CA 1
ATOM 3443 C C . GLY A 1 461 ? 42.533 0.246 -36.757 1.00 92.50 461 GLY A C 1
ATOM 3444 O O . GLY A 1 461 ? 42.045 0.539 -37.847 1.00 92.50 461 GLY A O 1
ATOM 3445 N N . GLN A 1 462 ? 41.830 0.291 -35.632 1.00 94.56 462 GLN A N 1
ATOM 3446 C CA . GLN A 1 462 ? 40.383 0.465 -35.560 1.00 94.56 462 GLN A CA 1
ATOM 3447 C C . GLN A 1 462 ? 40.014 1.859 -35.032 1.00 94.56 462 GLN A C 1
ATOM 3449 O O . GLN A 1 462 ? 40.667 2.366 -34.115 1.00 94.56 462 GLN A O 1
ATOM 3454 N N . LEU A 1 463 ? 38.988 2.483 -35.621 1.00 96.25 463 LEU A N 1
ATOM 3455 C CA . LEU A 1 463 ? 38.349 3.698 -35.099 1.00 96.25 463 LEU A CA 1
ATOM 3456 C C . LEU A 1 463 ? 36.893 3.422 -34.753 1.00 96.25 463 LEU A C 1
ATOM 3458 O O . LEU A 1 463 ? 36.244 2.594 -35.397 1.00 96.25 463 LEU A O 1
ATOM 3462 N N . ASP A 1 464 ? 36.404 4.180 -33.782 1.00 96.31 464 ASP A N 1
ATOM 3463 C CA . ASP A 1 464 ? 35.023 4.153 -33.330 1.00 96.31 464 ASP A CA 1
ATOM 3464 C C . ASP A 1 464 ? 34.596 5.539 -32.803 1.00 96.31 464 ASP A C 1
ATOM 3466 O O . ASP A 1 464 ? 35.449 6.361 -32.426 1.00 96.31 464 ASP A O 1
ATOM 3470 N N . GLU A 1 465 ? 33.290 5.810 -32.806 1.00 95.75 465 GLU A N 1
ATOM 3471 C CA . GLU A 1 465 ? 32.659 6.957 -32.135 1.00 95.75 465 GLU A CA 1
ATOM 3472 C C . GLU A 1 465 ? 33.325 8.318 -32.417 1.00 95.75 465 GLU A C 1
ATOM 3474 O O . GLU A 1 465 ? 33.796 9.021 -31.514 1.00 95.75 465 GLU A O 1
ATOM 3479 N N . VAL A 1 466 ? 33.395 8.717 -33.691 1.00 97.25 466 VAL A N 1
ATOM 3480 C CA . VAL A 1 466 ? 33.954 10.028 -34.052 1.00 97.25 466 VAL A CA 1
ATOM 3481 C C . VAL A 1 466 ? 32.919 11.118 -33.790 1.00 97.25 466 VAL A C 1
ATOM 3483 O O . VAL A 1 466 ? 31.797 11.051 -34.291 1.00 97.25 466 VAL A O 1
ATOM 3486 N N . ARG A 1 467 ? 33.298 12.173 -33.063 1.00 97.12 467 ARG A N 1
ATOM 3487 C CA . ARG A 1 467 ? 32.394 13.286 -32.729 1.00 97.12 467 ARG A CA 1
ATOM 3488 C C . ARG A 1 467 ? 33.045 14.635 -32.958 1.00 97.12 467 ARG A C 1
ATOM 3490 O O . ARG A 1 467 ? 34.218 14.826 -32.646 1.00 97.12 467 ARG A O 1
ATOM 3497 N N . LEU A 1 468 ? 32.267 15.598 -33.448 1.00 97.81 468 LEU A N 1
ATOM 3498 C CA . LEU A 1 468 ? 32.670 16.996 -33.593 1.00 97.81 468 LEU A CA 1
ATOM 3499 C C . LEU A 1 468 ? 31.570 17.919 -33.062 1.00 97.81 468 LEU A C 1
ATOM 3501 O O . LEU A 1 468 ? 30.493 18.002 -33.641 1.00 97.81 468 LEU A O 1
ATOM 3505 N N . ALA A 1 469 ? 31.858 18.672 -32.003 1.00 97.69 469 ALA A N 1
ATOM 3506 C CA . ALA A 1 469 ? 31.013 19.749 -31.491 1.00 97.69 469 ALA A CA 1
ATOM 3507 C C . ALA A 1 469 ? 31.611 21.119 -31.824 1.00 97.69 469 ALA A C 1
ATOM 3509 O O . ALA A 1 469 ? 32.815 21.317 -31.731 1.00 97.69 469 ALA A O 1
ATOM 3510 N N . THR A 1 470 ? 30.778 22.101 -32.158 1.00 96.69 470 THR A N 1
ATOM 3511 C CA . THR A 1 470 ? 31.174 23.492 -32.482 1.00 96.69 470 THR A CA 1
ATOM 3512 C C . THR A 1 470 ? 31.310 24.393 -31.250 1.00 96.69 470 THR A C 1
ATOM 3514 O O . THR A 1 470 ? 31.343 25.624 -31.338 1.00 96.69 470 THR A O 1
ATOM 3517 N N . THR A 1 471 ? 31.378 23.774 -30.076 1.00 95.62 471 THR A N 1
ATOM 3518 C CA . THR A 1 471 ? 31.519 24.403 -28.765 1.00 95.62 471 THR A CA 1
ATOM 3519 C C . THR A 1 471 ? 32.634 23.710 -27.985 1.00 95.62 471 THR A C 1
ATOM 3521 O O . THR A 1 471 ? 33.115 22.633 -28.345 1.00 95.62 471 THR A O 1
ATOM 3524 N N . THR A 1 472 ? 33.090 24.357 -26.918 1.00 96.94 472 THR A N 1
ATOM 3525 C CA . THR A 1 472 ? 34.061 23.782 -25.984 1.00 96.94 472 THR A CA 1
ATOM 3526 C C . THR A 1 472 ? 33.343 22.903 -24.966 1.00 96.94 472 THR A C 1
ATOM 3528 O O . THR A 1 472 ? 32.437 23.397 -24.291 1.00 96.94 472 THR A O 1
ATOM 3531 N N . ARG A 1 473 ? 33.773 21.652 -24.792 1.00 96.75 473 ARG A N 1
ATOM 3532 C CA . ARG A 1 473 ? 33.353 20.815 -23.658 1.00 96.75 473 ARG A CA 1
ATOM 3533 C C . ARG A 1 473 ? 34.265 21.037 -22.456 1.00 96.75 473 ARG A C 1
ATOM 3535 O O . ARG A 1 473 ? 35.461 21.285 -22.611 1.00 96.75 473 ARG A O 1
ATOM 3542 N N . SER A 1 474 ? 33.684 21.011 -21.258 1.00 96.38 474 SER A N 1
ATOM 3543 C CA . SER A 1 474 ? 34.437 21.130 -20.007 1.00 96.38 474 SER A CA 1
ATOM 3544 C C . SER A 1 474 ? 35.254 19.862 -19.737 1.00 96.38 474 SER A C 1
ATOM 3546 O O . SER A 1 474 ? 34.975 18.803 -20.294 1.00 96.38 474 SER A O 1
ATOM 3548 N N . ALA A 1 475 ? 36.250 19.956 -18.850 1.00 96.69 475 ALA A N 1
ATOM 3549 C CA . ALA A 1 475 ? 36.991 18.777 -18.394 1.00 96.69 475 ALA A CA 1
ATOM 3550 C C . ALA A 1 475 ? 36.056 17.733 -17.750 1.00 96.69 475 ALA A C 1
ATOM 3552 O O . ALA A 1 475 ? 36.199 16.545 -18.012 1.00 96.69 475 ALA A O 1
ATOM 3553 N N . ASP A 1 476 ? 35.074 18.203 -16.979 1.00 96.25 476 ASP A N 1
ATOM 3554 C CA . ASP A 1 476 ? 34.044 17.392 -16.323 1.00 96.25 476 ASP A CA 1
ATOM 3555 C C . ASP A 1 476 ? 33.174 16.632 -17.341 1.00 96.25 476 ASP A C 1
ATOM 3557 O O . ASP A 1 476 ? 32.945 15.432 -17.187 1.00 96.25 476 ASP A O 1
ATOM 3561 N N . TRP A 1 477 ? 32.768 17.293 -18.435 1.00 96.75 477 TRP A N 1
ATOM 3562 C CA . TRP A 1 477 ? 32.051 16.649 -19.541 1.00 96.75 477 TRP A CA 1
ATOM 3563 C C . TRP A 1 477 ? 32.887 15.538 -20.173 1.00 96.75 477 TRP A C 1
ATOM 3565 O O . TRP A 1 477 ? 32.393 14.437 -20.374 1.00 96.75 477 TRP A O 1
ATOM 3575 N N . ILE A 1 478 ? 34.156 15.818 -20.480 1.00 97.75 478 ILE A N 1
ATOM 3576 C CA . ILE A 1 478 ? 35.046 14.880 -21.181 1.00 97.75 478 ILE A CA 1
ATOM 3577 C C . ILE A 1 478 ? 35.357 13.659 -20.311 1.00 97.75 478 ILE A C 1
ATOM 3579 O O . ILE A 1 478 ? 35.350 12.537 -20.807 1.00 97.75 478 ILE A O 1
ATOM 3583 N N . ALA A 1 479 ? 35.596 13.861 -19.015 1.00 96.12 479 ALA A N 1
ATOM 3584 C CA . ALA A 1 479 ? 35.811 12.765 -18.078 1.00 96.12 479 ALA A CA 1
ATOM 3585 C C . ALA A 1 479 ? 34.547 11.903 -17.910 1.00 96.12 479 ALA A C 1
ATOM 3587 O O . ALA A 1 479 ? 34.641 10.677 -17.926 1.00 96.12 479 ALA A O 1
ATOM 3588 N N . THR A 1 480 ? 33.370 12.531 -17.816 1.00 95.69 480 THR A N 1
ATOM 3589 C CA . THR A 1 480 ? 32.081 11.821 -17.742 1.00 95.69 480 THR A CA 1
ATOM 3590 C C . THR A 1 480 ? 31.794 11.044 -19.029 1.00 95.69 480 THR A C 1
ATOM 3592 O O . THR A 1 480 ? 31.403 9.883 -18.961 1.00 95.69 480 THR A O 1
ATOM 3595 N N . GLU A 1 481 ? 32.056 11.643 -20.196 1.00 95.75 481 GLU A N 1
ATOM 3596 C CA . GLU A 1 481 ? 31.920 11.004 -21.512 1.00 95.75 481 GLU A CA 1
ATOM 3597 C C . GLU A 1 481 ? 32.818 9.769 -21.625 1.00 95.75 481 GLU A C 1
ATOM 3599 O O . GLU A 1 481 ? 32.323 8.687 -21.931 1.00 95.75 481 GLU A O 1
ATOM 3604 N N . TYR A 1 482 ? 34.110 9.895 -21.305 1.00 95.56 482 TYR A N 1
ATOM 3605 C CA . TYR A 1 482 ? 35.038 8.764 -21.324 1.00 95.56 482 TYR A CA 1
ATOM 3606 C C . TYR A 1 482 ? 34.572 7.631 -20.411 1.00 95.56 482 TYR A C 1
ATOM 3608 O O . TYR A 1 482 ? 34.474 6.484 -20.836 1.00 95.56 482 TYR A O 1
ATOM 3616 N N . ASN A 1 483 ? 34.284 7.942 -19.151 1.00 92.50 483 ASN A N 1
ATOM 3617 C CA . ASN A 1 483 ? 33.949 6.927 -18.168 1.00 92.50 483 ASN A CA 1
ATOM 3618 C C . ASN A 1 483 ? 32.635 6.196 -18.541 1.00 92.50 483 ASN A C 1
ATOM 3620 O O . ASN A 1 483 ? 32.588 4.966 -18.440 1.00 92.50 483 ASN A O 1
ATOM 3624 N N . ASN A 1 484 ? 31.605 6.917 -19.017 1.00 94.25 484 ASN A N 1
ATOM 3625 C CA . ASN A 1 484 ? 30.338 6.324 -19.469 1.00 94.25 484 ASN A CA 1
ATOM 3626 C C . ASN A 1 484 ? 30.543 5.405 -20.682 1.00 94.25 484 ASN A C 1
ATOM 3628 O O . ASN A 1 484 ? 29.981 4.317 -20.726 1.00 94.25 484 ASN A O 1
ATOM 3632 N N . GLN A 1 485 ? 31.396 5.799 -21.625 1.00 94.75 485 GLN A N 1
ATOM 3633 C CA . GLN A 1 485 ? 31.673 5.035 -22.844 1.00 94.75 485 GLN A CA 1
ATOM 3634 C C . GLN A 1 485 ? 32.624 3.852 -22.633 1.00 94.75 485 GLN A C 1
ATOM 3636 O O . GLN A 1 485 ? 32.512 2.823 -23.295 1.00 94.75 485 GLN A O 1
ATOM 3641 N N . ASN A 1 486 ? 33.562 3.975 -21.695 1.00 93.00 486 ASN A N 1
ATOM 3642 C CA . ASN A 1 486 ? 34.553 2.944 -21.411 1.00 93.00 486 ASN A CA 1
ATOM 3643 C C . ASN A 1 486 ? 33.945 1.736 -20.679 1.00 93.00 486 ASN A C 1
ATOM 3645 O O . ASN A 1 486 ? 34.339 0.594 -20.915 1.00 93.00 486 ASN A O 1
ATOM 3649 N N . ALA A 1 487 ? 33.017 1.985 -19.749 1.00 87.50 487 ALA A N 1
ATOM 3650 C CA . ALA A 1 487 ? 32.420 0.953 -18.903 1.00 87.50 487 ALA A CA 1
ATOM 3651 C C . ALA A 1 487 ? 30.938 1.248 -18.572 1.00 87.50 487 ALA A C 1
ATOM 3653 O O . ALA A 1 487 ? 30.586 1.364 -17.391 1.00 87.50 487 ALA A O 1
ATOM 3654 N N . PRO A 1 488 ? 30.046 1.319 -19.580 1.00 85.00 488 PRO A N 1
ATOM 3655 C CA . PRO A 1 488 ? 28.647 1.735 -19.402 1.00 85.00 488 PRO A CA 1
ATOM 3656 C C . PRO A 1 488 ? 27.874 0.870 -18.397 1.00 85.00 488 PRO A C 1
ATOM 3658 O O . PRO A 1 488 ? 27.092 1.380 -17.603 1.00 85.00 488 PRO A O 1
ATOM 3661 N N . ALA A 1 489 ? 28.161 -0.433 -18.326 1.00 78.81 489 ALA A N 1
ATOM 3662 C CA . ALA A 1 489 ? 27.526 -1.338 -17.364 1.00 78.81 489 ALA A CA 1
ATOM 3663 C C . ALA A 1 489 ? 27.850 -1.030 -15.885 1.00 78.81 489 ALA A C 1
ATOM 3665 O O . ALA A 1 489 ? 27.174 -1.537 -14.997 1.00 78.81 489 ALA A O 1
ATOM 3666 N N . THR A 1 490 ? 28.895 -0.242 -15.602 1.00 81.44 490 THR A N 1
ATOM 3667 C CA . THR A 1 490 ? 29.220 0.211 -14.233 1.00 81.44 490 THR A CA 1
ATOM 3668 C C . THR A 1 490 ? 28.604 1.563 -13.882 1.00 81.44 490 THR A C 1
ATOM 3670 O O . THR A 1 490 ? 28.619 1.939 -12.717 1.00 81.44 490 THR A O 1
ATOM 3673 N N . TYR A 1 491 ? 28.056 2.269 -14.874 1.00 80.56 491 TYR A N 1
ATOM 3674 C CA . TYR A 1 491 ? 27.363 3.550 -14.710 1.00 80.56 491 TYR A CA 1
ATOM 3675 C C . TYR A 1 491 ? 25.901 3.404 -14.316 1.00 80.56 491 TYR A C 1
ATOM 3677 O O . TYR A 1 491 ? 25.298 4.361 -13.836 1.00 80.56 491 TYR A O 1
ATOM 3685 N N . LEU A 1 492 ? 25.330 2.239 -14.610 1.00 88.44 492 LEU A N 1
ATOM 3686 C CA . LEU A 1 492 ? 23.896 2.038 -14.659 1.00 88.44 492 LEU A CA 1
ATOM 3687 C C . LEU A 1 492 ? 23.512 0.870 -13.769 1.00 88.44 492 LEU A C 1
ATOM 3689 O O . LEU A 1 492 ? 24.116 -0.204 -13.836 1.00 88.44 492 LEU A O 1
ATOM 3693 N N . THR A 1 493 ? 22.463 1.056 -12.983 1.00 89.06 493 THR A N 1
ATOM 3694 C CA . THR A 1 493 ? 21.730 -0.049 -12.373 1.00 89.06 493 THR A CA 1
ATOM 3695 C C . THR A 1 493 ? 20.333 -0.112 -12.970 1.00 89.06 493 THR A C 1
ATOM 3697 O O . THR A 1 493 ? 19.750 0.902 -13.351 1.00 89.06 493 THR A O 1
ATOM 3700 N N . PHE A 1 494 ? 19.823 -1.334 -13.103 1.00 86.25 494 PHE A N 1
ATOM 3701 C CA . PHE A 1 494 ? 18.507 -1.599 -13.666 1.00 86.25 494 PHE A CA 1
ATOM 3702 C C . PHE A 1 494 ? 17.622 -2.207 -12.585 1.00 86.25 494 PHE A C 1
ATOM 3704 O O . PHE A 1 494 ? 18.034 -3.139 -11.887 1.00 86.25 494 PHE A O 1
ATOM 3711 N N . GLY A 1 495 ? 16.422 -1.655 -12.439 1.00 80.62 495 GLY A N 1
ATOM 3712 C CA . GLY A 1 495 ? 15.372 -2.213 -11.600 1.00 80.62 495 GLY A CA 1
ATOM 3713 C C . GLY A 1 495 ? 14.764 -3.476 -12.210 1.00 80.62 495 GLY A C 1
ATOM 3714 O O . GLY A 1 495 ? 15.004 -3.817 -13.371 1.00 80.62 495 GLY A O 1
ATOM 3715 N N . SER A 1 496 ? 13.947 -4.166 -11.416 1.00 79.38 496 SER A N 1
ATOM 3716 C CA . SER A 1 496 ? 13.101 -5.247 -11.926 1.00 79.38 496 SER A CA 1
ATOM 3717 C C . SER A 1 496 ? 12.138 -4.721 -12.992 1.00 79.38 496 SER A C 1
ATOM 3719 O O . SER A 1 496 ? 11.758 -3.551 -12.979 1.00 79.38 496 SER A O 1
ATOM 3721 N N . GLU A 1 497 ? 11.739 -5.599 -13.910 1.00 82.69 497 GLU A N 1
ATOM 3722 C CA . GLU A 1 497 ? 10.631 -5.313 -14.818 1.00 82.69 497 GLU A CA 1
ATOM 3723 C C . GLU A 1 497 ? 9.333 -5.148 -14.017 1.00 82.69 497 GLU A C 1
ATOM 3725 O O . GLU A 1 497 ? 9.062 -5.921 -13.098 1.00 82.69 497 GLU A O 1
ATOM 3730 N N . SER A 1 498 ? 8.547 -4.141 -14.377 1.00 75.19 498 SER A N 1
ATOM 3731 C CA . SER A 1 498 ? 7.183 -3.923 -13.895 1.00 75.19 498 SER A CA 1
ATOM 3732 C C . SER A 1 498 ? 6.222 -3.938 -15.079 1.00 75.19 498 SER A C 1
ATOM 3734 O O . SER A 1 498 ? 6.619 -3.595 -16.197 1.00 75.19 498 SER A O 1
ATOM 3736 N N . THR A 1 499 ? 4.959 -4.272 -14.831 1.00 67.12 499 THR A N 1
ATOM 3737 C CA . THR A 1 499 ? 3.855 -4.189 -15.800 1.00 67.12 499 THR A CA 1
ATOM 3738 C C . THR A 1 499 ? 2.880 -3.071 -15.414 1.00 67.12 499 THR A C 1
ATOM 3740 O O . THR A 1 499 ? 2.853 -2.670 -14.248 1.00 67.12 499 THR A O 1
ATOM 3743 N N . PRO A 1 500 ? 2.065 -2.561 -16.355 1.00 58.03 500 PRO A N 1
ATOM 3744 C CA . PRO A 1 500 ? 0.889 -1.777 -16.010 1.00 58.03 500 PRO A CA 1
ATOM 3745 C C . PRO A 1 500 ? -0.004 -2.565 -15.039 1.00 58.03 500 PRO A C 1
ATOM 3747 O O . PRO A 1 500 ? -0.125 -3.784 -15.172 1.00 58.03 500 PRO A O 1
ATOM 3750 N N . ASN A 1 501 ? -0.679 -1.859 -14.137 1.00 54.44 501 ASN A N 1
ATOM 3751 C CA . ASN A 1 501 ? -1.705 -2.343 -13.206 1.00 54.44 501 ASN A CA 1
ATOM 3752 C C . ASN A 1 501 ? -1.249 -3.111 -11.948 1.00 54.44 501 ASN A C 1
ATOM 3754 O O . ASN A 1 501 ? -2.088 -3.752 -11.319 1.00 54.44 501 ASN A O 1
ATOM 3758 N N . ASP A 1 502 ? 0.009 -3.012 -11.502 1.00 57.81 502 ASP A N 1
ATOM 3759 C CA . ASP A 1 502 ? 0.346 -3.483 -10.146 1.00 57.81 502 ASP A CA 1
ATOM 3760 C C . ASP A 1 502 ? -0.329 -2.585 -9.096 1.00 57.81 502 ASP A C 1
ATOM 3762 O O . ASP A 1 502 ? 0.017 -1.409 -8.937 1.00 57.81 502 ASP A O 1
ATOM 3766 N N . ILE A 1 503 ? -1.308 -3.145 -8.381 1.00 68.25 503 ILE A N 1
ATOM 3767 C CA . ILE A 1 503 ? -1.903 -2.532 -7.196 1.00 68.25 503 ILE A CA 1
ATOM 3768 C C . ILE A 1 503 ? -1.173 -3.035 -5.953 1.00 68.25 503 ILE A C 1
ATOM 3770 O O . ILE A 1 503 ? -1.021 -4.237 -5.767 1.00 68.25 503 ILE A O 1
ATOM 3774 N N . ILE A 1 504 ? -0.678 -2.115 -5.126 1.00 71.88 504 ILE A N 1
ATOM 3775 C CA . ILE A 1 504 ? 0.088 -2.447 -3.918 1.00 71.88 504 ILE A CA 1
ATOM 3776 C C . ILE A 1 504 ? -0.472 -1.646 -2.746 1.00 71.88 504 ILE A C 1
ATOM 3778 O O . ILE A 1 504 ? -0.458 -0.413 -2.793 1.00 71.88 504 ILE A O 1
ATOM 3782 N N . ASN A 1 505 ? -0.916 -2.291 -1.668 1.00 78.75 505 ASN A N 1
ATOM 3783 C CA . ASN A 1 505 ? -1.140 -1.607 -0.405 1.00 78.75 505 ASN A CA 1
ATOM 3784 C C . ASN A 1 505 ? 0.179 -1.496 0.357 1.00 78.75 505 ASN A C 1
ATOM 3786 O O . ASN A 1 505 ? 0.971 -2.418 0.509 1.00 78.75 505 ASN A O 1
ATOM 3790 N N . THR A 1 506 ? 0.417 -0.310 0.888 1.00 80.56 506 THR A N 1
ATOM 3791 C CA . THR A 1 506 ? 1.465 -0.069 1.868 1.00 80.56 506 THR A CA 1
ATOM 3792 C C . THR A 1 506 ? 0.788 0.109 3.211 1.00 80.56 506 THR A C 1
ATOM 3794 O O . THR A 1 506 ? 0.006 1.044 3.405 1.00 80.56 506 THR A O 1
ATOM 3797 N N . VAL A 1 507 ? 1.076 -0.800 4.140 1.00 78.75 507 VAL A N 1
ATOM 3798 C CA . VAL A 1 507 ? 0.511 -0.794 5.491 1.00 78.75 507 VAL A CA 1
ATOM 3799 C C . VAL A 1 507 ? 1.610 -0.675 6.546 1.00 78.75 507 VAL A C 1
ATOM 3801 O O . VAL A 1 507 ? 2.736 -1.135 6.336 1.00 78.75 507 VAL A O 1
ATOM 3804 N N . PRO A 1 508 ? 1.323 -0.072 7.712 1.00 75.38 508 PRO A N 1
ATOM 3805 C CA . PRO A 1 508 ? 2.294 -0.013 8.790 1.00 75.38 508 PRO A CA 1
ATOM 3806 C C . PRO A 1 508 ? 2.464 -1.382 9.464 1.00 75.38 508 PRO A C 1
ATOM 3808 O O . PRO A 1 508 ? 1.620 -2.273 9.360 1.00 75.38 508 PRO A O 1
ATOM 3811 N N . GLY A 1 509 ? 3.530 -1.522 10.256 1.00 73.06 509 GLY A N 1
ATOM 3812 C CA . GLY A 1 509 ? 3.660 -2.641 11.192 1.00 73.06 509 GLY A CA 1
ATOM 3813 C C . GLY A 1 509 ? 2.565 -2.642 12.272 1.00 73.06 509 GLY A C 1
ATOM 3814 O O . GLY A 1 509 ? 1.680 -1.785 12.298 1.00 73.06 509 GLY A O 1
ATOM 3815 N N . SER A 1 510 ? 2.635 -3.589 13.213 1.00 81.69 510 SER A N 1
ATOM 3816 C CA . SER A 1 510 ? 1.634 -3.709 14.284 1.00 81.69 510 SER A CA 1
ATOM 3817 C C . SER A 1 510 ? 1.440 -2.408 15.068 1.00 81.69 510 SER A C 1
ATOM 3819 O O . SER A 1 510 ? 2.406 -1.752 15.454 1.00 81.69 510 SER A O 1
ATOM 3821 N N . GLN A 1 511 ? 0.182 -2.068 15.330 1.00 95.50 511 GLN A N 1
ATOM 3822 C CA . GLN A 1 511 ? -0.229 -0.846 16.011 1.00 95.50 511 GLN A CA 1
ATOM 3823 C C . GLN A 1 511 ? -0.750 -1.134 17.421 1.00 95.50 511 GLN A C 1
ATOM 3825 O O . GLN A 1 511 ? -1.128 -2.260 17.758 1.00 95.50 511 GLN A O 1
ATOM 3830 N N . THR A 1 512 ? -0.810 -0.092 18.245 1.00 90.31 512 THR A N 1
ATOM 3831 C CA . THR A 1 512 ? -1.379 -0.140 19.595 1.00 90.31 512 THR A CA 1
ATOM 3832 C C . THR A 1 512 ? -2.261 1.076 19.834 1.00 90.31 512 THR A C 1
ATOM 3834 O O . THR A 1 512 ? -1.884 2.183 19.457 1.00 90.31 512 THR A O 1
ATOM 3837 N N . THR A 1 513 ? -3.390 0.892 20.506 1.00 94.44 513 THR A N 1
ATOM 3838 C CA . THR A 1 513 ? -4.209 1.988 21.038 1.00 94.44 513 THR A CA 1
ATOM 3839 C C . THR A 1 513 ? -4.772 1.587 22.394 1.00 94.44 513 THR A C 1
ATOM 3841 O O . THR A 1 513 ? -4.828 0.401 22.701 1.00 94.44 513 THR A O 1
ATOM 3844 N N . ASN A 1 514 ? -5.183 2.555 23.203 1.00 92.00 514 ASN A N 1
ATOM 3845 C CA . ASN A 1 514 ? -5.959 2.273 24.406 1.00 92.00 514 ASN A CA 1
ATOM 3846 C C . ASN A 1 514 ? -7.403 1.924 24.031 1.00 92.00 514 ASN A C 1
ATOM 3848 O O . ASN A 1 514 ? -7.893 2.378 22.990 1.00 92.00 514 ASN A O 1
ATOM 3852 N N . GLU A 1 515 ? -8.097 1.164 24.876 1.00 87.88 515 GLU A N 1
ATOM 3853 C CA . GLU A 1 515 ? -9.547 1.036 24.729 1.00 87.88 515 GLU A CA 1
ATOM 3854 C C . GLU A 1 515 ? -10.233 2.407 24.795 1.00 87.88 515 GLU A C 1
ATOM 3856 O O . GLU A 1 515 ? -9.657 3.402 25.257 1.00 87.88 515 GLU A O 1
ATOM 3861 N N . ASP A 1 516 ? -11.388 2.492 24.135 1.00 87.06 516 ASP A N 1
ATOM 3862 C CA . ASP A 1 516 ? -12.158 3.721 23.891 1.00 87.06 516 ASP A CA 1
ATOM 3863 C C . ASP A 1 516 ? -11.410 4.878 23.210 1.00 87.06 516 ASP A C 1
ATOM 3865 O O . ASP A 1 516 ? -11.939 5.982 23.048 1.00 87.06 516 ASP A O 1
ATOM 3869 N N . THR A 1 517 ? -10.184 4.636 22.749 1.00 91.94 517 THR A N 1
ATOM 3870 C CA . THR A 1 517 ? -9.356 5.625 22.070 1.00 91.94 517 THR A CA 1
ATOM 3871 C C . THR A 1 517 ? -9.220 5.249 20.604 1.00 91.94 517 THR A C 1
ATOM 3873 O O . THR A 1 517 ? -8.662 4.207 20.252 1.00 91.94 517 THR A O 1
ATOM 3876 N N . ALA A 1 518 ? -9.722 6.117 19.725 1.00 93.62 518 ALA A N 1
ATOM 3877 C CA . ALA A 1 518 ? -9.595 5.914 18.291 1.00 93.62 518 ALA A CA 1
ATOM 3878 C C . ALA A 1 518 ? -8.126 6.032 17.844 1.00 93.62 518 ALA A C 1
ATOM 3880 O O . ALA A 1 518 ? -7.446 7.011 18.154 1.00 93.62 518 ALA A O 1
ATOM 3881 N N . LEU A 1 519 ? -7.662 5.053 17.072 1.00 96.12 519 LEU A N 1
ATOM 3882 C CA . LEU A 1 519 ? -6.392 5.083 16.357 1.00 96.12 519 LEU A CA 1
ATOM 3883 C C . LEU A 1 519 ? -6.611 5.721 14.985 1.00 96.12 519 LEU A C 1
ATOM 3885 O O . LEU A 1 519 ? -7.508 5.309 14.258 1.00 96.12 519 LEU A O 1
ATOM 3889 N N . VAL A 1 520 ? -5.783 6.690 14.607 1.00 96.56 520 VAL A N 1
ATOM 3890 C CA . VAL A 1 520 ? -5.846 7.321 13.281 1.00 96.56 520 VAL A CA 1
ATOM 3891 C C . VAL A 1 520 ? -4.624 6.906 12.470 1.00 96.56 520 VAL A C 1
ATOM 3893 O O . VAL A 1 520 ? -3.493 7.102 12.918 1.00 96.56 520 VAL A O 1
ATOM 3896 N N . PHE A 1 521 ? -4.855 6.357 11.281 1.00 94.50 521 PHE A N 1
ATOM 3897 C CA . PHE A 1 521 ? -3.829 6.024 10.299 1.00 94.50 521 PHE A CA 1
ATOM 3898 C C . PHE A 1 521 ? -3.533 7.257 9.455 1.00 94.50 521 PHE A C 1
ATOM 3900 O O . PHE A 1 521 ? -4.394 7.752 8.729 1.00 94.50 521 PHE A O 1
ATOM 3907 N N . SER A 1 522 ? -2.330 7.806 9.578 1.00 90.12 522 SER A N 1
ATOM 3908 C CA . SER A 1 522 ? -1.915 8.964 8.785 1.00 90.12 522 SER A CA 1
ATOM 3909 C C . SER A 1 522 ? -0.398 9.065 8.704 1.00 90.12 522 SER A C 1
ATOM 3911 O O . SER A 1 522 ? 0.320 8.554 9.565 1.00 90.12 522 SER A O 1
ATOM 3913 N N . SER A 1 523 ? 0.095 9.788 7.701 1.00 77.25 523 SER A N 1
ATOM 3914 C CA . SER A 1 523 ? 1.520 10.118 7.601 1.00 77.25 523 SER A CA 1
ATOM 3915 C C . SER A 1 523 ? 2.004 10.908 8.819 1.00 77.25 523 SER A C 1
ATOM 3917 O O . SER A 1 523 ? 3.084 10.636 9.329 1.00 77.25 523 SER A O 1
ATOM 3919 N N . GLY A 1 524 ? 1.166 11.801 9.361 1.00 74.31 524 GLY A N 1
ATOM 3920 C CA . GLY A 1 524 ? 1.471 12.569 10.573 1.00 74.31 524 GLY A CA 1
ATOM 3921 C C . GLY A 1 524 ? 1.696 11.714 11.826 1.00 74.31 524 GLY A C 1
ATOM 3922 O O . GLY A 1 524 ? 2.415 12.136 12.725 1.00 74.31 524 GLY A O 1
ATOM 3923 N N . ASN A 1 525 ? 1.135 10.503 11.867 1.00 78.56 525 ASN A N 1
ATOM 3924 C CA . ASN A 1 525 ? 1.316 9.550 12.964 1.00 78.56 525 ASN A CA 1
ATOM 3925 C C . ASN A 1 525 ? 2.395 8.488 12.667 1.00 78.56 525 ASN A C 1
ATOM 3927 O O . ASN A 1 525 ? 2.603 7.593 13.484 1.00 78.56 525 ASN A O 1
ATOM 3931 N N . GLY A 1 526 ? 3.061 8.548 11.506 1.00 75.31 526 GLY A N 1
ATOM 3932 C CA . GLY A 1 526 ? 4.056 7.553 11.086 1.00 75.31 526 GLY A CA 1
ATOM 3933 C C . GLY A 1 526 ? 3.475 6.159 10.817 1.00 75.31 526 GLY A C 1
ATOM 3934 O O . GLY A 1 526 ? 4.208 5.174 10.833 1.00 75.31 526 GLY A O 1
ATOM 3935 N N . ASN A 1 527 ? 2.161 6.056 10.601 1.00 84.19 527 ASN A N 1
ATOM 3936 C CA . ASN A 1 527 ? 1.445 4.793 10.414 1.00 84.19 527 ASN A CA 1
ATOM 3937 C C . ASN A 1 527 ? 0.459 4.855 9.235 1.00 84.19 527 ASN A C 1
ATOM 3939 O O . ASN A 1 527 ? -0.638 4.306 9.301 1.00 84.19 527 ASN A O 1
ATOM 3943 N N . ALA A 1 528 ? 0.816 5.584 8.179 1.00 87.12 528 ALA A N 1
ATOM 3944 C CA . ALA A 1 528 ? -0.042 5.756 7.015 1.00 87.12 528 ALA A CA 1
ATOM 3945 C C . ALA A 1 528 ? -0.387 4.417 6.352 1.00 87.12 528 ALA A C 1
ATOM 3947 O O . ALA A 1 528 ? 0.437 3.507 6.307 1.00 87.12 528 ALA A O 1
ATOM 3948 N N . ILE A 1 529 ? -1.598 4.351 5.804 1.00 88.31 529 ILE A N 1
ATOM 3949 C CA . ILE A 1 529 ? -2.004 3.327 4.847 1.00 88.31 529 ILE A CA 1
ATOM 3950 C C . ILE A 1 529 ? -2.159 4.032 3.504 1.00 88.31 529 ILE A C 1
ATOM 3952 O O . ILE A 1 529 ? -2.794 5.089 3.437 1.00 88.31 529 ILE A O 1
ATOM 3956 N N . SER A 1 530 ? -1.592 3.459 2.452 1.00 87.38 530 SER A N 1
ATOM 3957 C CA . SER A 1 530 ? -1.740 3.955 1.086 1.00 87.38 530 SER A CA 1
ATOM 3958 C C . SER A 1 530 ? -1.878 2.805 0.107 1.00 87.38 530 SER A C 1
ATOM 3960 O O . SER A 1 530 ? -1.461 1.686 0.382 1.00 87.38 530 SER A O 1
ATOM 3962 N N . VAL A 1 531 ? -2.457 3.103 -1.044 1.00 84.56 531 VAL A N 1
ATOM 3963 C CA . VAL A 1 531 ? -2.509 2.224 -2.205 1.00 84.56 531 VAL A CA 1
ATOM 3964 C C . VAL A 1 531 ? -1.679 2.877 -3.299 1.00 84.56 531 VAL A C 1
ATOM 3966 O O . VAL A 1 531 ? -1.836 4.067 -3.577 1.00 84.56 531 VAL A O 1
ATOM 3969 N N . THR A 1 532 ? -0.806 2.109 -3.926 1.00 75.56 532 THR A N 1
ATOM 3970 C CA . THR A 1 532 ? -0.086 2.505 -5.132 1.00 75.56 532 THR A CA 1
ATOM 3971 C C . THR A 1 532 ? -0.696 1.758 -6.306 1.00 75.56 532 THR A C 1
ATOM 3973 O O . THR A 1 532 ? -1.052 0.591 -6.184 1.00 75.56 532 THR A O 1
ATOM 3976 N N . GLY A 1 533 ? -0.855 2.453 -7.424 1.00 69.56 533 GLY A N 1
ATOM 3977 C CA . GLY A 1 533 ? -1.360 1.902 -8.672 1.00 69.56 533 GLY A CA 1
ATOM 3978 C C . GLY A 1 533 ? -1.226 2.934 -9.788 1.00 69.56 533 GLY A C 1
ATOM 3979 O O . GLY A 1 533 ? -0.735 4.047 -9.578 1.00 69.56 533 GLY A O 1
ATOM 3980 N N . ASP A 1 534 ? -1.700 2.590 -10.975 1.00 64.06 534 ASP A N 1
ATOM 3981 C CA . ASP A 1 534 ? -1.760 3.490 -12.118 1.00 64.06 534 ASP A CA 1
ATOM 3982 C C . ASP A 1 534 ? -2.706 4.682 -11.911 1.00 64.06 534 ASP A C 1
ATOM 3984 O O . ASP A 1 534 ? -3.856 4.567 -11.461 1.00 64.06 534 ASP A O 1
ATOM 3988 N N . ALA A 1 535 ? -2.221 5.859 -12.301 1.00 55.28 535 ALA A N 1
ATOM 3989 C CA . ALA A 1 535 ? -2.986 7.095 -12.276 1.00 55.28 535 ALA A CA 1
ATOM 3990 C C . ALA A 1 535 ? -4.127 7.076 -13.313 1.00 55.28 535 ALA A C 1
ATOM 3992 O O . ALA A 1 535 ? -3.967 6.625 -14.443 1.00 55.28 535 ALA A O 1
ATOM 3993 N N . GLY A 1 536 ? -5.287 7.629 -12.946 1.00 56.03 536 GLY A N 1
ATOM 3994 C CA . GLY A 1 536 ? -6.450 7.741 -13.838 1.00 56.03 536 GLY A CA 1
ATOM 3995 C C . GLY A 1 536 ? -7.367 6.513 -13.876 1.00 56.03 536 GLY A C 1
ATOM 3996 O O . GLY A 1 536 ? -8.473 6.616 -14.411 1.00 56.03 536 GLY A O 1
ATOM 3997 N N . GLN A 1 537 ? -6.961 5.406 -13.253 1.00 63.09 537 GLN A N 1
ATOM 3998 C CA . GLN A 1 537 ? -7.805 4.235 -13.041 1.00 63.09 537 GLN A CA 1
ATOM 3999 C C . GLN A 1 537 ? -8.708 4.413 -11.814 1.00 63.09 537 GLN A C 1
ATOM 4001 O O . GLN A 1 537 ? -8.482 5.262 -10.945 1.00 63.09 537 GLN A O 1
ATOM 4006 N N . THR A 1 538 ? -9.782 3.626 -11.777 1.00 72.25 538 THR A N 1
ATOM 4007 C CA . THR A 1 538 ? -10.591 3.438 -10.569 1.00 72.25 538 THR A CA 1
ATOM 4008 C C . THR A 1 538 ? -10.086 2.178 -9.871 1.00 72.25 538 THR A C 1
ATOM 4010 O O . THR A 1 538 ? -9.658 1.247 -10.539 1.00 72.25 538 THR A O 1
ATOM 4013 N N . TYR A 1 539 ? -10.160 2.135 -8.549 1.00 78.56 539 TYR A N 1
ATOM 4014 C CA . TYR A 1 539 ? -9.800 0.978 -7.734 1.00 78.56 539 TYR A CA 1
ATOM 4015 C C . TYR A 1 539 ? -10.984 0.571 -6.885 1.00 78.56 539 TYR A C 1
ATOM 4017 O O . TYR A 1 539 ? -11.759 1.441 -6.481 1.00 78.56 539 TYR A O 1
ATOM 4025 N N . TYR A 1 540 ? -11.136 -0.724 -6.624 1.00 81.62 540 TYR A N 1
ATOM 4026 C CA . TYR A 1 540 ? -12.156 -1.257 -5.727 1.00 81.62 540 TYR A CA 1
ATOM 4027 C C . TYR A 1 540 ? -11.517 -1.732 -4.421 1.00 81.62 540 TYR A C 1
ATOM 4029 O O . TYR A 1 540 ? -10.701 -2.651 -4.408 1.00 81.62 540 TYR A O 1
ATOM 4037 N N . MET A 1 541 ? -11.917 -1.109 -3.319 1.00 89.69 541 MET A N 1
ATOM 4038 C CA . MET A 1 541 ? -11.387 -1.319 -1.979 1.00 89.69 541 MET A CA 1
ATOM 4039 C C . MET A 1 541 ? -12.385 -2.084 -1.118 1.00 89.69 541 MET A C 1
ATOM 4041 O O . MET A 1 541 ? -13.577 -1.769 -1.121 1.00 89.69 541 MET A O 1
ATOM 4045 N N . VAL A 1 542 ? -11.887 -3.014 -0.309 1.00 88.12 542 VAL A N 1
ATOM 4046 C CA . VAL A 1 542 ? -12.611 -3.640 0.799 1.00 88.12 542 VAL A CA 1
ATOM 4047 C C . VAL A 1 542 ? -11.788 -3.448 2.066 1.00 88.12 542 VAL A C 1
ATOM 4049 O O . VAL A 1 542 ? -10.647 -3.890 2.148 1.00 88.12 542 VAL A O 1
ATOM 4052 N N . LEU A 1 543 ? -12.367 -2.787 3.066 1.00 94.62 543 LEU A N 1
ATOM 4053 C CA . LEU A 1 543 ? -11.763 -2.628 4.387 1.00 94.62 543 LEU A CA 1
ATOM 4054 C C . LEU A 1 543 ? -12.599 -3.396 5.409 1.00 94.62 543 LEU A C 1
ATOM 4056 O O . LEU A 1 543 ? -13.832 -3.382 5.341 1.00 94.62 543 LEU A O 1
ATOM 4060 N N . SER A 1 544 ? -11.963 -4.047 6.379 1.00 93.38 544 SER A N 1
ATOM 4061 C CA . SER A 1 544 ? -12.676 -4.683 7.495 1.00 93.38 544 SER A CA 1
ATOM 4062 C C . SER A 1 544 ? -11.852 -4.735 8.774 1.00 93.38 544 SER A C 1
ATOM 4064 O O . SER A 1 544 ? -10.625 -4.730 8.733 1.00 93.38 544 SER A O 1
ATOM 4066 N N . VAL A 1 545 ? -12.523 -4.788 9.926 1.00 96.44 545 VAL A N 1
ATOM 4067 C CA . VAL A 1 545 ? -11.878 -4.937 11.231 1.00 96.44 545 VAL A CA 1
ATOM 4068 C C . VAL A 1 545 ? -12.663 -5.872 12.153 1.00 96.44 545 VAL A C 1
ATOM 4070 O O . VAL A 1 545 ? -13.890 -5.909 12.120 1.00 96.44 545 VAL A O 1
ATOM 4073 N N . THR A 1 546 ? -11.966 -6.646 12.988 1.00 91.44 546 THR A N 1
ATOM 4074 C CA . THR A 1 546 ? -12.595 -7.699 13.808 1.00 91.44 546 THR A CA 1
ATOM 4075 C C . THR A 1 546 ? -13.218 -7.217 15.122 1.00 91.44 546 THR A C 1
ATOM 4077 O O . THR A 1 546 ? -14.259 -7.745 15.504 1.00 91.44 546 THR A O 1
ATOM 4080 N N . ASN A 1 547 ? -12.626 -6.235 15.817 1.00 90.94 547 ASN A N 1
ATOM 4081 C CA . ASN A 1 547 ? -13.088 -5.772 17.140 1.00 90.94 547 ASN A CA 1
ATOM 4082 C C . ASN A 1 547 ? -13.213 -4.241 17.230 1.00 90.94 547 ASN A C 1
ATOM 4084 O O . ASN A 1 547 ? -12.676 -3.600 18.134 1.00 90.94 547 ASN A O 1
ATOM 4088 N N . GLY A 1 548 ? -13.933 -3.636 16.287 1.00 95.12 548 GLY A N 1
ATOM 4089 C CA . GLY A 1 548 ? -14.214 -2.203 16.290 1.00 95.12 548 GLY A CA 1
ATOM 4090 C C . GLY A 1 548 ? -14.900 -1.738 15.011 1.00 95.12 548 GLY A C 1
ATOM 4091 O O . GLY A 1 548 ? -15.529 -2.528 14.310 1.00 95.12 548 GLY A O 1
ATOM 4092 N N . SER A 1 549 ? -14.765 -0.454 14.711 1.00 96.88 549 SER A N 1
ATOM 4093 C CA . SER A 1 549 ? -15.333 0.185 13.525 1.00 96.88 549 SER A CA 1
ATOM 4094 C C . SER A 1 549 ? -14.328 1.107 12.844 1.00 96.88 549 SER A C 1
ATOM 4096 O O . SER A 1 549 ? -13.467 1.693 13.503 1.00 96.88 549 SER A O 1
ATOM 4098 N N . LEU A 1 550 ? -14.475 1.275 11.535 1.00 98.06 550 LEU A N 1
ATOM 4099 C CA . LEU A 1 550 ? -13.639 2.092 10.668 1.00 98.06 550 LEU A CA 1
ATOM 4100 C C . LEU A 1 550 ? -14.390 3.344 10.208 1.00 98.06 550 LEU A C 1
ATOM 4102 O O . LEU A 1 550 ? -15.585 3.291 9.925 1.00 98.06 550 LEU A O 1
ATOM 4106 N N . SER A 1 551 ? -13.695 4.475 10.124 1.00 97.31 551 SER A N 1
ATOM 4107 C CA . SER A 1 551 ? -14.228 5.723 9.561 1.00 97.31 551 SER A CA 1
ATOM 4108 C C . SER A 1 551 ? -13.196 6.387 8.658 1.00 97.31 551 SER A C 1
ATOM 4110 O O . SER A 1 551 ? -12.085 6.657 9.101 1.00 97.31 551 SER A O 1
ATOM 4112 N N . LEU A 1 552 ? -13.550 6.667 7.407 1.00 97.00 552 LEU A N 1
ATOM 4113 C CA . LEU A 1 552 ? -12.682 7.365 6.457 1.00 97.00 552 LEU A CA 1
ATOM 4114 C C . LEU A 1 552 ? -12.624 8.865 6.775 1.00 97.00 552 LEU A C 1
ATOM 4116 O O . LEU A 1 552 ? -13.588 9.446 7.278 1.00 97.00 552 LEU A O 1
ATOM 4120 N N . SER A 1 553 ? -11.505 9.514 6.447 1.00 89.38 553 SER A N 1
ATOM 4121 C CA . SER A 1 553 ? -11.327 10.960 6.666 1.00 89.38 553 SER A CA 1
ATOM 4122 C C . SER A 1 553 ? -12.199 11.817 5.734 1.00 89.38 553 SER A C 1
ATOM 4124 O O . SER A 1 553 ? -12.534 12.963 6.050 1.00 89.38 553 SER A O 1
ATOM 4126 N N . GLY A 1 554 ? -12.608 11.245 4.599 1.00 92.25 554 GLY A N 1
ATOM 4127 C CA . GLY A 1 554 ? -13.513 11.830 3.621 1.00 92.25 554 GLY A CA 1
ATOM 4128 C C . GLY A 1 554 ? -14.011 10.788 2.618 1.00 92.25 554 GLY A C 1
ATOM 4129 O O . GLY A 1 554 ? -13.418 9.730 2.453 1.00 92.25 554 GLY A O 1
ATOM 4130 N N . VAL A 1 555 ? -15.121 11.098 1.945 1.00 95.00 555 VAL A N 1
ATOM 4131 C CA . VAL A 1 555 ? -15.780 10.193 0.976 1.00 95.00 555 VAL A CA 1
ATOM 4132 C C . VAL A 1 555 ? -15.981 10.829 -0.403 1.00 95.00 555 VAL A C 1
ATOM 4134 O O . VAL A 1 555 ? -16.745 10.339 -1.233 1.00 95.00 555 VAL A O 1
ATOM 4137 N N . SER A 1 556 ? -15.345 11.977 -0.648 1.00 93.00 556 SER A N 1
ATOM 4138 C CA . SER A 1 556 ? -15.419 12.645 -1.949 1.00 93.00 556 SER A CA 1
ATOM 4139 C C . SER A 1 556 ? -14.773 11.767 -3.018 1.00 93.00 556 SER A C 1
ATOM 4141 O O . SER A 1 556 ? -13.722 11.198 -2.773 1.00 93.00 556 SER A O 1
ATOM 4143 N N . GLY A 1 557 ? -15.412 11.645 -4.184 1.00 87.56 557 GLY A N 1
ATOM 4144 C CA . GLY A 1 557 ? -14.900 10.823 -5.289 1.00 87.56 557 GLY A CA 1
ATOM 4145 C C . GLY A 1 557 ? -15.101 9.311 -5.120 1.00 87.56 557 GLY A C 1
ATOM 4146 O O . GLY A 1 557 ? -14.913 8.568 -6.080 1.00 87.56 557 GLY A O 1
ATOM 4147 N N . LEU A 1 558 ? -15.578 8.857 -3.954 1.00 92.94 558 LEU A N 1
ATOM 4148 C CA . LEU A 1 558 ? -15.837 7.444 -3.683 1.00 92.94 558 LEU A CA 1
ATOM 4149 C C . LEU A 1 558 ? -17.284 7.040 -4.001 1.00 92.94 558 LEU A C 1
ATOM 4151 O O . LEU A 1 558 ? -18.234 7.803 -3.809 1.00 92.94 558 LEU A O 1
ATOM 4155 N N . THR A 1 559 ? -17.460 5.799 -4.447 1.00 86.81 559 THR A N 1
ATOM 4156 C CA . THR A 1 559 ? -18.758 5.140 -4.646 1.00 86.81 559 THR A CA 1
ATOM 4157 C C . THR A 1 559 ? -18.819 3.879 -3.793 1.00 86.81 559 THR A C 1
ATOM 4159 O O . THR A 1 559 ? -18.073 2.940 -4.039 1.00 86.81 559 THR A O 1
ATOM 4162 N N . PHE A 1 560 ? -19.715 3.844 -2.808 1.00 89.06 560 PHE A N 1
ATOM 4163 C CA . PHE A 1 560 ? -19.855 2.708 -1.894 1.00 89.06 560 PHE A CA 1
ATOM 4164 C C . PHE A 1 560 ? -20.776 1.627 -2.455 1.00 89.06 560 PHE A C 1
ATOM 4166 O O . PHE A 1 560 ? -21.802 1.910 -3.082 1.00 89.06 560 PHE A O 1
ATOM 4173 N N . THR A 1 561 ? -20.409 0.384 -2.180 1.00 81.00 561 THR A N 1
ATOM 4174 C CA . THR A 1 561 ? -21.195 -0.825 -2.457 1.00 81.00 561 THR A CA 1
ATOM 4175 C C . THR A 1 561 ? -21.612 -1.532 -1.171 1.00 81.00 561 THR A C 1
ATOM 4177 O O . THR A 1 561 ? -22.678 -2.147 -1.152 1.00 81.00 561 THR A O 1
ATOM 4180 N N . ASP A 1 562 ? -20.835 -1.358 -0.098 1.00 79.38 562 ASP A N 1
ATOM 4181 C CA . ASP A 1 562 ? -21.178 -1.699 1.281 1.00 79.38 562 ASP A CA 1
ATOM 4182 C C . ASP A 1 562 ? -20.552 -0.679 2.250 1.00 79.38 562 ASP A C 1
ATOM 4184 O O . ASP A 1 562 ? -19.492 -0.118 1.959 1.00 79.38 562 ASP A O 1
ATOM 4188 N N . GLY A 1 563 ? -21.205 -0.424 3.383 1.00 91.56 563 GLY A N 1
ATOM 4189 C CA . GLY A 1 563 ? -20.849 0.666 4.303 1.00 91.56 563 GLY A CA 1
ATOM 4190 C C . GLY A 1 563 ? -21.123 2.073 3.750 1.00 91.56 563 GLY A C 1
ATOM 4191 O O . GLY A 1 563 ? -21.602 2.250 2.624 1.00 91.56 563 GLY A O 1
ATOM 4192 N N . ASP A 1 564 ? -20.846 3.094 4.560 1.00 92.56 564 ASP A N 1
ATOM 4193 C CA . ASP A 1 564 ? -20.960 4.508 4.165 1.00 92.56 564 ASP A CA 1
ATOM 4194 C C . ASP A 1 564 ? -19.693 5.337 4.435 1.00 92.56 564 ASP A C 1
ATOM 4196 O O . ASP A 1 564 ? -19.663 6.545 4.171 1.00 92.56 564 ASP A O 1
ATOM 4200 N N . GLY A 1 565 ? -18.639 4.680 4.920 1.00 94.06 565 GLY A N 1
ATOM 4201 C CA . GLY A 1 565 ? -17.372 5.294 5.282 1.00 94.06 565 GLY A CA 1
ATOM 4202 C C . GLY A 1 565 ? -17.347 5.814 6.717 1.00 94.06 565 GLY A C 1
ATOM 4203 O O . GLY A 1 565 ? -16.358 6.440 7.094 1.00 94.06 565 GLY A O 1
ATOM 4204 N N . THR A 1 566 ? -18.395 5.592 7.519 1.00 95.62 566 THR A N 1
ATOM 4205 C CA . THR A 1 566 ? -18.512 6.088 8.896 1.00 95.62 566 THR A CA 1
ATOM 4206 C C . THR A 1 566 ? -18.937 4.982 9.859 1.00 95.62 566 THR A C 1
ATOM 4208 O O . THR A 1 566 ? -20.076 4.529 9.862 1.00 95.62 566 THR A O 1
ATOM 4211 N N . SER A 1 567 ? -18.059 4.647 10.804 1.00 95.31 567 SER A N 1
ATOM 4212 C CA . SER A 1 567 ? -18.332 3.673 11.870 1.00 95.31 567 SER A CA 1
ATOM 4213 C C . SER A 1 567 ? -18.758 2.292 11.338 1.00 95.31 567 SER A C 1
ATOM 4215 O O . SER A 1 567 ? -19.651 1.643 11.888 1.00 95.31 567 SER A O 1
ATOM 4217 N N . ASP A 1 568 ? -18.090 1.828 10.282 1.00 95.81 568 ASP A N 1
ATOM 4218 C CA . ASP A 1 568 ? -18.357 0.548 9.628 1.00 95.81 568 ASP A CA 1
ATOM 4219 C C . ASP A 1 568 ? -17.373 -0.532 10.110 1.00 95.81 568 ASP A C 1
ATOM 4221 O O . ASP A 1 568 ? -16.162 -0.335 10.076 1.00 95.81 568 ASP A O 1
ATOM 4225 N N . ALA A 1 569 ? -17.853 -1.708 10.524 1.00 92.44 569 ALA A N 1
ATOM 4226 C CA . ALA A 1 569 ? -16.963 -2.848 10.807 1.00 92.44 569 ALA A CA 1
ATOM 4227 C C . ALA A 1 569 ? -16.338 -3.428 9.520 1.00 92.44 569 ALA A C 1
ATOM 4229 O O . ALA A 1 569 ? -15.258 -4.016 9.551 1.00 92.44 569 ALA A O 1
ATOM 4230 N N . SER A 1 570 ? -17.015 -3.246 8.384 1.00 92.56 570 SER A N 1
ATOM 4231 C CA . SER A 1 570 ? -16.488 -3.483 7.045 1.00 92.56 570 SER A CA 1
ATOM 4232 C C . SER A 1 570 ? -17.150 -2.527 6.058 1.00 92.56 570 SER A C 1
ATOM 4234 O O . SER A 1 570 ? -18.326 -2.207 6.210 1.00 92.56 570 SER A O 1
ATOM 4236 N N . MET A 1 571 ? -16.394 -2.066 5.067 1.00 93.94 571 MET A N 1
ATOM 4237 C CA . MET A 1 571 ? -16.884 -1.216 3.986 1.00 93.94 571 MET A CA 1
ATOM 4238 C C . MET A 1 571 ? -16.266 -1.648 2.660 1.00 93.94 571 MET A C 1
ATOM 4240 O O . MET A 1 571 ? -15.163 -2.198 2.620 1.00 93.94 571 MET A O 1
ATOM 4244 N N . SER A 1 572 ? -16.966 -1.381 1.565 1.00 87.88 572 SER A N 1
ATOM 4245 C CA . SER A 1 572 ? -16.464 -1.614 0.216 1.00 87.88 572 SER A CA 1
ATOM 4246 C C . SER A 1 572 ? -16.817 -0.451 -0.697 1.00 87.88 572 SER A C 1
ATOM 4248 O O . SER A 1 572 ? -17.985 -0.064 -0.809 1.00 87.88 572 SER A O 1
ATOM 4250 N N . PHE A 1 573 ? -15.824 0.114 -1.372 1.00 90.94 573 PHE A N 1
ATOM 4251 C CA . PHE A 1 573 ? -15.995 1.314 -2.184 1.00 90.94 573 PHE A CA 1
ATOM 4252 C C . PHE A 1 573 ? -15.044 1.342 -3.372 1.00 90.94 573 PHE A C 1
ATOM 4254 O O . PHE A 1 573 ? -13.997 0.712 -3.354 1.00 90.94 573 PHE A O 1
ATOM 4261 N N . SER A 1 574 ? -15.395 2.114 -4.396 1.00 86.50 574 SER A N 1
ATOM 4262 C CA . SER A 1 574 ? -14.524 2.382 -5.535 1.00 86.50 574 SER A CA 1
ATOM 4263 C C . SER A 1 574 ? -14.224 3.868 -5.694 1.00 86.50 574 SER A C 1
ATOM 4265 O O . SER A 1 574 ? -15.127 4.684 -5.501 1.00 86.50 574 SER A O 1
ATOM 4267 N N . GLY A 1 575 ? -13.017 4.228 -6.119 1.00 85.94 575 GLY A N 1
ATOM 4268 C CA . GLY A 1 575 ? -12.615 5.616 -6.377 1.00 85.94 575 GLY A CA 1
ATOM 4269 C C . GLY A 1 575 ? -11.347 5.703 -7.220 1.00 85.94 575 GLY A C 1
ATOM 4270 O O . GLY A 1 575 ? -10.738 4.679 -7.514 1.00 85.94 575 GLY A O 1
ATOM 4271 N N . THR A 1 576 ? -10.951 6.910 -7.629 1.00 85.31 576 THR A N 1
ATOM 4272 C CA . THR A 1 576 ? -9.626 7.101 -8.246 1.00 85.31 576 THR A CA 1
ATOM 4273 C C . THR A 1 576 ? -8.521 6.872 -7.214 1.00 85.31 576 THR A C 1
ATOM 4275 O O . THR A 1 576 ? -8.783 6.979 -6.017 1.00 85.31 576 THR A O 1
ATOM 4278 N N . LEU A 1 577 ? -7.284 6.597 -7.645 1.00 82.31 577 LEU A N 1
ATOM 4279 C CA . LEU A 1 577 ? -6.153 6.434 -6.715 1.00 82.31 577 LEU A CA 1
ATOM 4280 C C . LEU A 1 577 ? -5.999 7.631 -5.760 1.00 82.31 577 LEU A C 1
ATOM 4282 O O . LEU A 1 577 ? -5.773 7.453 -4.566 1.00 82.31 577 LEU A O 1
ATOM 4286 N N . GLU A 1 578 ? -6.164 8.849 -6.286 1.00 84.56 578 GLU A N 1
ATOM 4287 C CA . GLU A 1 578 ? -6.100 10.092 -5.510 1.00 84.56 578 GLU A CA 1
ATOM 4288 C C . GLU A 1 578 ? -7.208 10.141 -4.449 1.00 84.56 578 GLU A C 1
ATOM 4290 O O . GLU A 1 578 ? -6.925 10.393 -3.280 1.00 84.56 578 GLU A O 1
ATOM 4295 N N . ASP A 1 579 ? -8.455 9.845 -4.831 1.00 90.19 579 ASP A N 1
ATOM 4296 C CA . ASP A 1 579 ? -9.596 9.860 -3.908 1.00 90.19 579 ASP A CA 1
ATOM 4297 C C . ASP A 1 579 ? -9.489 8.756 -2.840 1.00 90.19 579 ASP A C 1
ATOM 4299 O O . ASP A 1 579 ? -9.799 8.991 -1.670 1.00 90.19 579 ASP A O 1
ATOM 4303 N N . VAL A 1 580 ? -9.029 7.558 -3.224 1.00 91.94 580 VAL A N 1
ATOM 4304 C CA . VAL A 1 580 ? -8.801 6.427 -2.309 1.00 91.94 580 VAL A CA 1
ATOM 4305 C C . VAL A 1 580 ? -7.730 6.792 -1.284 1.00 91.94 580 VAL A C 1
ATOM 4307 O O . VAL A 1 580 ? -7.984 6.709 -0.083 1.00 91.94 580 VAL A O 1
ATOM 4310 N N . ASN A 1 581 ? -6.562 7.263 -1.728 1.00 92.25 581 ASN A N 1
ATOM 4311 C CA . ASN A 1 581 ? -5.483 7.657 -0.822 1.00 92.25 581 ASN A CA 1
ATOM 4312 C C . ASN A 1 581 ? -5.857 8.858 0.047 1.00 92.25 581 ASN A C 1
ATOM 4314 O O . ASN A 1 581 ? -5.495 8.894 1.222 1.00 92.25 581 ASN A O 1
ATOM 4318 N N . ALA A 1 582 ? -6.633 9.809 -0.477 1.00 90.12 582 ALA A N 1
ATOM 4319 C CA . ALA A 1 582 ? -7.157 10.913 0.319 1.00 90.12 582 ALA A CA 1
ATOM 4320 C C . ALA A 1 582 ? -8.082 10.425 1.446 1.00 90.12 582 ALA A C 1
ATOM 4322 O O . ALA A 1 582 ? -8.029 10.965 2.548 1.00 90.12 582 ALA A O 1
ATOM 4323 N N . ALA A 1 583 ? -8.902 9.402 1.193 1.00 93.50 583 ALA A N 1
ATOM 4324 C CA . ALA A 1 583 ? -9.801 8.823 2.189 1.00 93.50 583 ALA A CA 1
ATOM 4325 C C . ALA A 1 583 ? -9.077 7.951 3.231 1.00 93.50 583 ALA A C 1
ATOM 4327 O O . ALA A 1 583 ? -9.462 7.949 4.405 1.00 93.50 583 ALA A O 1
ATOM 4328 N N . LEU A 1 584 ? -8.030 7.228 2.814 1.00 94.81 584 LEU A N 1
ATOM 4329 C CA . LEU A 1 584 ? -7.167 6.432 3.696 1.00 94.81 584 LEU A CA 1
ATOM 4330 C C . LEU A 1 584 ? -6.254 7.312 4.562 1.00 94.81 584 LEU A C 1
ATOM 4332 O O . LEU A 1 584 ? -5.959 6.953 5.704 1.00 94.81 584 LEU A O 1
ATOM 4336 N N . ALA A 1 585 ? -5.864 8.489 4.065 1.00 90.44 585 ALA A N 1
ATOM 4337 C CA . ALA A 1 585 ? -5.136 9.503 4.817 1.00 90.44 585 ALA A CA 1
ATOM 4338 C C . ALA A 1 585 ? -6.023 10.087 5.931 1.00 90.44 585 ALA A C 1
ATOM 4340 O O . ALA A 1 585 ? -6.742 11.073 5.752 1.00 90.44 585 ALA A O 1
ATOM 4341 N N . GLY A 1 586 ? -5.968 9.463 7.107 1.00 88.81 586 GLY A N 1
ATOM 4342 C CA . GLY A 1 586 ? -6.808 9.768 8.262 1.00 88.81 586 GLY A CA 1
ATOM 4343 C C . GLY A 1 586 ? -7.901 8.733 8.535 1.00 88.81 586 GLY A C 1
ATOM 4344 O O . GLY A 1 586 ? -8.818 9.044 9.297 1.00 88.81 586 GLY A O 1
ATOM 4345 N N . LEU A 1 587 ? -7.822 7.531 7.950 1.00 97.44 587 LEU A N 1
ATOM 4346 C CA . LEU A 1 587 ? -8.668 6.398 8.332 1.00 97.44 587 LEU A CA 1
ATOM 4347 C C . LEU A 1 587 ? -8.592 6.199 9.855 1.00 97.44 587 LEU A C 1
ATOM 4349 O O . LEU A 1 587 ? -7.514 6.045 10.424 1.00 97.44 587 LEU A O 1
ATOM 4353 N N . GLY A 1 588 ? -9.737 6.222 10.525 1.00 96.94 588 GLY A N 1
ATOM 4354 C CA . GLY A 1 588 ? -9.862 6.004 11.959 1.00 96.94 588 GLY A CA 1
ATOM 4355 C C . GLY A 1 588 ? -10.329 4.588 12.268 1.00 96.94 588 GLY A C 1
ATOM 4356 O O . GLY A 1 588 ? -11.326 4.139 11.711 1.00 96.94 588 GLY A O 1
ATOM 4357 N N . PHE A 1 589 ? -9.655 3.910 13.191 1.00 97.94 589 PHE A N 1
ATOM 4358 C CA . PHE A 1 589 ? -10.128 2.704 13.861 1.00 97.94 589 PHE A CA 1
ATOM 4359 C C . PHE A 1 589 ? -10.587 3.056 15.277 1.00 97.94 589 PHE A C 1
ATOM 4361 O O . PHE A 1 589 ? -9.801 3.546 16.085 1.00 97.94 589 PHE A O 1
ATOM 4368 N N . SER A 1 590 ? -11.846 2.781 15.602 1.00 96.88 590 SER A N 1
ATOM 4369 C CA . SER A 1 590 ? -12.379 2.878 16.963 1.00 96.88 590 SER A CA 1
ATOM 4370 C C . SER A 1 590 ? -12.599 1.470 17.513 1.00 96.88 590 SER A C 1
ATOM 4372 O O . SER A 1 590 ? -13.395 0.735 16.921 1.00 96.88 590 SER A O 1
ATOM 4374 N N . PRO A 1 591 ? -11.920 1.072 18.605 1.00 96.25 591 PRO A N 1
ATOM 4375 C CA . PRO A 1 591 ? -12.209 -0.186 19.285 1.00 96.25 591 PRO A CA 1
ATOM 4376 C C . PRO A 1 591 ? -13.690 -0.296 19.662 1.00 96.25 591 PRO A C 1
ATOM 4378 O O . PRO A 1 591 ? -14.375 0.712 19.845 1.00 96.25 591 PRO A O 1
ATOM 4381 N N . THR A 1 592 ? -14.187 -1.526 19.794 1.00 93.56 592 THR A N 1
ATOM 4382 C CA . THR A 1 592 ? -15.475 -1.739 20.476 1.00 93.56 592 THR A CA 1
ATOM 4383 C C . THR A 1 592 ? -15.366 -1.186 21.897 1.00 93.56 592 THR A C 1
ATOM 4385 O O . THR A 1 592 ? -14.313 -1.342 22.509 1.00 93.56 592 THR A O 1
ATOM 4388 N N . ALA A 1 593 ? -16.421 -0.537 22.395 1.00 87.31 593 ALA A N 1
ATOM 4389 C CA . ALA A 1 593 ? -16.418 0.016 23.748 1.00 87.31 593 ALA A CA 1
ATOM 4390 C C . ALA A 1 593 ? -16.038 -1.058 24.779 1.00 87.31 593 ALA A C 1
ATOM 4392 O O . ALA A 1 593 ? -16.522 -2.193 24.669 1.00 87.31 593 ALA A O 1
ATOM 4393 N N . ASP A 1 594 ? -15.168 -0.692 25.719 1.00 81.75 594 ASP A N 1
ATOM 4394 C CA . ASP A 1 594 ? -14.672 -1.540 26.812 1.00 81.75 594 ASP A CA 1
ATOM 4395 C C . ASP A 1 594 ? -13.946 -2.831 26.336 1.00 81.75 594 ASP A C 1
ATOM 4397 O O . ASP A 1 594 ? -13.858 -3.834 27.050 1.00 81.75 594 ASP A O 1
ATOM 4401 N N . TYR A 1 595 ? -13.497 -2.882 25.071 1.00 88.06 595 TYR A N 1
ATOM 4402 C CA . TYR A 1 595 ? -12.757 -4.028 24.536 1.00 88.06 595 TYR A CA 1
ATOM 4403 C C . TYR A 1 595 ? -11.249 -3.834 24.663 1.00 88.06 595 TYR A C 1
ATOM 4405 O O . TYR A 1 595 ? -10.662 -3.008 23.963 1.00 88.06 595 TYR A O 1
ATOM 4413 N N . ASN A 1 596 ? -10.602 -4.748 25.383 1.00 87.19 596 ASN A N 1
ATOM 4414 C CA . ASN A 1 596 ? -9.158 -4.942 25.358 1.00 87.19 596 ASN A CA 1
ATOM 4415 C C . ASN A 1 596 ? -8.773 -6.294 24.726 1.00 87.19 596 ASN A C 1
ATOM 4417 O O . ASN A 1 596 ? -9.441 -7.319 24.883 1.00 87.19 596 ASN A O 1
ATOM 4421 N N . GLY A 1 597 ? -7.678 -6.308 23.961 1.00 90.19 597 GLY A N 1
ATOM 4422 C CA . GLY A 1 597 ? -7.225 -7.489 23.223 1.00 90.19 597 GLY A CA 1
ATOM 4423 C C . GLY A 1 597 ? -6.753 -7.195 21.799 1.00 90.19 597 GLY A C 1
ATOM 4424 O O . GLY A 1 597 ? -6.473 -6.060 21.427 1.00 90.19 597 GLY A O 1
ATOM 4425 N N . GLY A 1 598 ? -6.621 -8.244 20.985 1.00 89.69 598 GLY A N 1
ATOM 4426 C CA . GLY A 1 598 ? -6.190 -8.116 19.589 1.00 89.69 598 GLY A CA 1
ATOM 4427 C C . GLY A 1 598 ? -7.342 -7.750 18.650 1.00 89.69 598 GLY A C 1
ATOM 4428 O O . GLY A 1 598 ? -8.449 -8.266 18.784 1.00 89.69 598 GLY A O 1
ATOM 4429 N N . SER A 1 599 ? -7.078 -6.898 17.669 1.00 92.94 599 SER A N 1
ATOM 4430 C CA . SER A 1 599 ? -7.946 -6.603 16.529 1.00 92.94 599 SER A CA 1
ATOM 4431 C C . SER A 1 599 ? -7.113 -6.669 15.247 1.00 92.94 599 SER A C 1
ATOM 4433 O O . SER A 1 599 ? -5.903 -6.443 15.281 1.00 92.94 599 SER A O 1
ATOM 4435 N N . THR A 1 600 ? -7.732 -6.991 14.117 1.00 91.38 600 THR A N 1
ATOM 4436 C CA . THR A 1 600 ? -7.047 -7.079 12.820 1.00 91.38 600 THR A CA 1
ATOM 4437 C C . THR A 1 600 ? -7.794 -6.221 11.823 1.00 91.38 600 THR A C 1
ATOM 4439 O O . THR A 1 600 ? -8.957 -6.503 11.547 1.00 91.38 600 THR A O 1
ATOM 4442 N N . LEU A 1 601 ? -7.132 -5.187 11.308 1.00 93.56 601 LEU A N 1
ATOM 4443 C CA . LEU A 1 601 ? -7.589 -4.435 10.145 1.00 93.56 601 LEU A CA 1
ATOM 4444 C C . LEU A 1 601 ? -7.111 -5.173 8.891 1.00 93.56 601 LEU A C 1
ATOM 4446 O O . LEU A 1 601 ? -5.927 -5.475 8.790 1.00 93.56 601 LEU A O 1
ATOM 4450 N N . THR A 1 602 ? -8.018 -5.461 7.965 1.00 84.50 602 THR A N 1
ATOM 4451 C CA . THR A 1 602 ? -7.723 -6.052 6.652 1.00 84.50 602 THR A CA 1
ATOM 4452 C C . THR A 1 602 ? -8.038 -5.023 5.577 1.00 84.50 602 THR A C 1
ATOM 4454 O O . THR A 1 602 ? -9.112 -4.413 5.611 1.00 84.50 602 THR A O 1
ATOM 4457 N N . ILE A 1 603 ? -7.102 -4.825 4.657 1.00 89.88 603 ILE A N 1
ATOM 4458 C CA . ILE A 1 603 ? -7.203 -3.918 3.519 1.00 89.88 603 ILE A CA 1
ATOM 4459 C C . ILE A 1 603 ? -7.038 -4.765 2.273 1.00 89.88 603 ILE A C 1
ATOM 4461 O O . ILE A 1 603 ? -6.003 -5.391 2.102 1.00 89.88 603 ILE A O 1
ATOM 4465 N N . THR A 1 604 ? -8.044 -4.762 1.415 1.00 84.75 604 THR A N 1
ATOM 4466 C CA . THR A 1 604 ? -7.998 -5.434 0.123 1.00 84.75 604 THR A CA 1
ATOM 4467 C C . THR A 1 604 ? -8.252 -4.408 -0.967 1.00 84.75 604 THR A C 1
ATOM 4469 O O . THR A 1 604 ? -9.226 -3.653 -0.893 1.00 84.75 604 THR A O 1
ATOM 4472 N N . SER A 1 605 ? -7.409 -4.386 -1.986 1.00 82.56 605 SER A N 1
ATOM 4473 C CA . SER A 1 605 ? -7.520 -3.505 -3.142 1.00 82.56 605 SER A CA 1
ATOM 4474 C C . SER A 1 605 ? -7.553 -4.338 -4.424 1.00 82.56 605 SER A C 1
ATOM 4476 O O . SER A 1 605 ? -6.922 -5.385 -4.504 1.00 82.56 605 SER A O 1
ATOM 4478 N N . ASN A 1 606 ? -8.364 -3.927 -5.402 1.00 74.81 606 ASN A N 1
ATOM 4479 C CA . ASN A 1 606 ? -8.547 -4.630 -6.677 1.00 74.81 606 ASN A CA 1
ATOM 4480 C C . ASN A 1 606 ? -8.587 -3.622 -7.837 1.00 74.81 606 ASN A C 1
ATOM 4482 O O . ASN A 1 606 ? -9.074 -2.494 -7.659 1.00 74.81 606 ASN A O 1
ATOM 4486 N N . ASP A 1 607 ? -8.171 -4.044 -9.034 1.00 69.06 607 ASP A N 1
ATOM 4487 C CA . ASP A 1 607 ? -8.336 -3.262 -10.267 1.00 69.06 607 ASP A CA 1
ATOM 4488 C C . ASP A 1 607 ? -9.834 -3.102 -10.624 1.00 69.06 607 ASP A C 1
ATOM 4490 O O . ASP A 1 607 ? -10.626 -4.052 -10.618 1.00 69.06 607 ASP A O 1
ATOM 4494 N N . ALA A 1 608 ? -10.271 -1.877 -10.944 1.00 56.28 608 ALA A N 1
ATOM 4495 C CA . ALA A 1 608 ? -11.649 -1.628 -11.357 1.00 56.28 608 ALA A CA 1
ATOM 4496 C C . ALA A 1 608 ? -11.979 -2.054 -12.792 1.00 56.28 608 ALA A C 1
ATOM 4498 O O . ALA A 1 608 ? -13.170 -2.050 -13.129 1.00 56.28 608 ALA A O 1
ATOM 4499 N N . THR A 1 609 ? -11.012 -2.417 -13.645 1.00 57.25 609 THR A N 1
ATOM 4500 C CA . THR A 1 609 ? -11.327 -2.941 -14.989 1.00 57.25 609 THR A CA 1
ATOM 4501 C C . THR A 1 609 ? -12.172 -4.222 -14.899 1.00 57.25 609 THR A C 1
ATOM 4503 O O . THR A 1 609 ? -13.221 -4.325 -15.547 1.00 57.25 609 THR A O 1
ATOM 4506 N N . LEU A 1 610 ? -11.818 -5.133 -13.990 1.00 58.38 610 LEU A N 1
ATOM 4507 C CA . LEU A 1 610 ? -12.567 -6.351 -13.667 1.00 58.38 610 LEU A CA 1
ATOM 4508 C C . LEU A 1 610 ? -13.939 -6.067 -13.051 1.00 58.38 610 LEU A C 1
ATOM 4510 O O . LEU A 1 610 ? -14.947 -6.673 -13.437 1.00 58.38 610 LEU A O 1
ATOM 4514 N N . TYR A 1 611 ? -14.001 -5.115 -12.115 1.00 55.69 611 TYR A N 1
ATOM 4515 C CA . TYR A 1 611 ? -15.248 -4.727 -11.457 1.00 55.69 611 TYR A CA 1
ATOM 4516 C C . TYR A 1 611 ? -16.238 -4.102 -12.454 1.00 55.69 611 TYR A C 1
ATOM 4518 O O . TYR A 1 611 ? -17.436 -4.393 -12.426 1.00 55.69 611 TYR A O 1
ATOM 4526 N N . GLN A 1 612 ? -15.755 -3.283 -13.394 1.00 55.25 612 GLN A N 1
ATOM 4527 C CA . GLN A 1 612 ? -16.589 -2.642 -14.413 1.00 55.25 612 GLN A CA 1
ATOM 4528 C C . GLN A 1 612 ? -17.100 -3.626 -15.474 1.00 55.25 612 GLN A C 1
ATOM 4530 O O . GLN A 1 612 ? -18.223 -3.467 -15.963 1.00 55.25 612 GLN A O 1
ATOM 4535 N N . LEU A 1 613 ? -16.324 -4.668 -15.784 1.00 61.66 613 LEU A N 1
ATOM 4536 C CA . LEU A 1 613 ? -16.787 -5.819 -16.564 1.00 61.66 613 LEU A CA 1
ATOM 4537 C C . LEU A 1 613 ? -17.737 -6.724 -15.769 1.00 61.66 613 LEU A C 1
ATOM 4539 O O . LEU A 1 613 ? -18.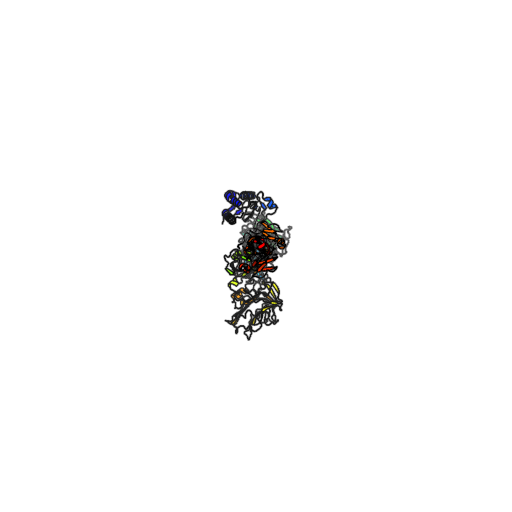375 -7.600 -16.349 1.00 61.66 613 LEU A O 1
ATOM 4543 N N . ASN A 1 614 ? -17.894 -6.472 -14.464 1.00 65.81 614 ASN A N 1
ATOM 4544 C CA . ASN A 1 614 ? -18.675 -7.285 -13.541 1.00 65.81 614 ASN A CA 1
ATOM 4545 C C . ASN A 1 614 ? -18.226 -8.748 -13.606 1.00 65.81 614 ASN A C 1
ATOM 4547 O O . ASN A 1 614 ? -19.056 -9.663 -13.656 1.00 65.81 614 ASN A O 1
ATOM 4551 N N . ILE A 1 615 ? -16.907 -8.958 -13.684 1.00 73.88 615 ILE A N 1
ATOM 4552 C CA . ILE A 1 615 ? -16.350 -10.272 -13.974 1.00 73.88 615 ILE A CA 1
ATOM 4553 C C . ILE A 1 615 ? -16.807 -11.282 -12.922 1.00 73.88 615 ILE A C 1
ATOM 4555 O O . ILE A 1 615 ? -17.273 -12.353 -13.296 1.00 73.88 615 ILE A O 1
ATOM 4559 N N . ASP A 1 616 ? -16.865 -10.873 -11.652 1.00 73.69 616 ASP A N 1
ATOM 4560 C CA . ASP A 1 616 ? -17.266 -11.704 -10.511 1.00 73.69 616 ASP A CA 1
ATOM 4561 C C . ASP A 1 616 ? -18.764 -12.000 -10.428 1.00 73.69 616 ASP A C 1
ATOM 4563 O O . ASP A 1 616 ? -19.195 -12.838 -9.625 1.00 73.69 616 ASP A O 1
ATOM 4567 N N . ALA A 1 617 ? -19.598 -11.373 -11.266 1.00 75.44 617 ALA A N 1
ATOM 4568 C CA . ALA A 1 617 ? -20.982 -11.802 -11.356 1.00 75.44 617 ALA A CA 1
ATOM 4569 C C . ALA A 1 617 ? -21.019 -13.283 -11.693 1.00 75.44 617 ALA A C 1
ATOM 4571 O O . ALA A 1 617 ? -20.424 -13.733 -12.676 1.00 75.44 617 ALA A O 1
ATOM 4572 N N . ASN A 1 618 ? -21.792 -14.032 -10.903 1.00 81.25 618 ASN A N 1
ATOM 4573 C CA . ASN A 1 618 ? -22.007 -15.449 -11.157 1.00 81.25 618 ASN A CA 1
ATOM 4574 C C . ASN A 1 618 ? -20.714 -16.298 -11.062 1.00 81.25 618 ASN A C 1
ATOM 4576 O O . ASN A 1 618 ? -20.692 -17.442 -11.525 1.00 81.25 618 ASN A O 1
ATOM 4580 N N . LEU A 1 619 ? -19.667 -15.772 -10.414 1.00 90.00 619 LEU A N 1
ATOM 4581 C CA . LEU A 1 619 ? -18.516 -16.538 -9.941 1.00 90.00 619 LEU A CA 1
ATOM 4582 C C . LEU A 1 619 ? -18.969 -17.462 -8.802 1.00 90.00 619 LEU A C 1
ATOM 4584 O O . LEU A 1 619 ? -19.734 -17.061 -7.923 1.00 90.00 619 LEU A O 1
ATOM 4588 N N . LYS A 1 620 ? -18.599 -18.739 -8.881 1.00 92.00 620 LYS A N 1
ATOM 4589 C CA . LYS A 1 620 ? -19.021 -19.795 -7.944 1.00 92.00 620 LYS A CA 1
ATOM 4590 C C . LYS A 1 620 ? -17.880 -20.415 -7.166 1.00 92.00 620 LYS A C 1
ATOM 4592 O O . LYS A 1 620 ? -18.146 -21.030 -6.141 1.00 92.00 620 LYS A O 1
ATOM 4597 N N . GLY A 1 621 ? -16.677 -20.336 -7.704 1.00 90.88 621 GLY A N 1
ATOM 4598 C CA . GLY A 1 621 ? -15.462 -20.756 -7.039 1.00 90.88 621 GLY A CA 1
ATOM 4599 C C . GLY A 1 621 ? -14.348 -19.849 -7.508 1.00 90.88 621 GLY A C 1
ATOM 4600 O O . GLY A 1 621 ? -14.194 -19.677 -8.721 1.00 90.88 621 GLY A O 1
ATOM 4601 N N . TYR A 1 622 ? -13.622 -19.277 -6.562 1.00 90.44 622 TYR A N 1
ATOM 4602 C CA . TYR A 1 622 ? -12.406 -18.522 -6.809 1.00 90.44 622 TYR A CA 1
ATOM 4603 C C . TYR A 1 622 ? -11.348 -18.991 -5.819 1.00 90.44 622 TYR A C 1
ATOM 4605 O O . TYR A 1 622 ? -11.625 -19.046 -4.631 1.00 90.44 622 TYR A O 1
ATOM 4613 N N . TYR A 1 623 ? -10.184 -19.392 -6.315 1.00 90.44 623 TYR A N 1
ATOM 4614 C CA . TYR A 1 623 ? -9.078 -19.862 -5.491 1.00 90.44 623 TYR A CA 1
ATOM 4615 C C . TYR A 1 623 ? -7.840 -19.091 -5.934 1.00 90.44 623 TYR A C 1
ATOM 4617 O O . TYR A 1 623 ? -7.259 -19.432 -6.971 1.00 90.44 623 TYR A O 1
ATOM 4625 N N . SER A 1 624 ? -7.509 -18.029 -5.196 1.00 82.31 624 SER A N 1
ATOM 4626 C CA . SER A 1 624 ? -6.364 -17.165 -5.510 1.00 82.31 624 SER A CA 1
ATOM 4627 C C . SER A 1 624 ? -5.050 -17.743 -4.992 1.00 82.31 624 SER A C 1
ATOM 4629 O O . SER A 1 624 ? -4.004 -17.495 -5.554 1.00 82.31 624 SER A O 1
ATOM 4631 N N . PHE A 1 625 ? -5.119 -18.576 -3.948 1.00 82.94 625 PHE A N 1
ATOM 4632 C CA . PHE A 1 625 ? -3.967 -19.170 -3.255 1.00 82.94 625 PHE A CA 1
ATOM 4633 C C . PHE A 1 625 ? -3.051 -18.185 -2.510 1.00 82.94 625 PHE A C 1
ATOM 4635 O O . PHE A 1 625 ? -2.097 -18.638 -1.874 1.00 82.94 625 PHE A O 1
ATOM 4642 N N . ASP A 1 626 ? -3.420 -16.904 -2.439 1.00 68.31 626 ASP A N 1
ATOM 4643 C CA . ASP A 1 626 ? -2.672 -15.865 -1.712 1.00 68.31 626 ASP A CA 1
ATOM 4644 C C . ASP A 1 626 ? -2.742 -16.025 -0.184 1.00 68.31 626 ASP A C 1
ATOM 4646 O O . ASP A 1 626 ? -1.897 -15.544 0.574 1.00 68.31 626 ASP A O 1
ATOM 4650 N N . ASN A 1 627 ? -3.748 -16.744 0.321 1.00 61.31 627 ASN A N 1
ATOM 4651 C CA . ASN A 1 627 ? -3.891 -16.990 1.750 1.00 61.31 627 ASN A CA 1
ATOM 4652 C C . ASN A 1 627 ? -3.088 -18.220 2.198 1.00 61.31 627 ASN A C 1
ATOM 4654 O O . ASN A 1 627 ? -3.595 -19.345 2.251 1.00 61.31 627 ASN A O 1
ATOM 4658 N N . THR A 1 628 ? -1.844 -17.995 2.630 1.00 58.72 628 THR A N 1
ATOM 4659 C CA . THR A 1 628 ? -0.944 -19.053 3.138 1.00 58.72 628 THR A CA 1
ATOM 4660 C C . THR A 1 628 ? -1.491 -19.864 4.331 1.00 58.72 628 THR A C 1
ATOM 4662 O O . THR A 1 628 ? -0.937 -20.917 4.663 1.00 58.72 628 THR A O 1
ATOM 4665 N N . GLY A 1 629 ? -2.573 -19.415 4.984 1.00 58.78 629 GLY A N 1
ATOM 4666 C CA . GLY A 1 629 ? -3.216 -20.091 6.114 1.00 58.78 629 GLY A CA 1
ATOM 4667 C C . GLY A 1 629 ? -4.245 -21.168 5.742 1.00 58.78 629 GLY A C 1
ATOM 4668 O O . GLY A 1 629 ? -4.408 -22.115 6.517 1.00 58.78 629 GLY A O 1
ATOM 4669 N N . ASP A 1 630 ? -4.913 -21.055 4.586 1.00 76.00 630 ASP A N 1
ATOM 4670 C CA . ASP A 1 630 ? -5.928 -22.013 4.113 1.00 76.00 630 ASP A CA 1
ATOM 4671 C C . ASP A 1 630 ? -6.013 -22.052 2.573 1.00 76.00 630 ASP A C 1
ATOM 4673 O O . ASP A 1 630 ? -6.848 -21.413 1.941 1.00 76.00 630 ASP A O 1
ATOM 4677 N N . LEU A 1 631 ? -5.128 -22.845 1.963 1.00 81.19 631 LEU A N 1
ATOM 4678 C CA . LEU A 1 631 ? -4.901 -22.919 0.508 1.00 81.19 631 LEU A CA 1
ATOM 4679 C C . LEU A 1 631 ? -6.090 -23.441 -0.321 1.00 81.19 631 LEU A C 1
ATOM 4681 O O . LEU A 1 631 ? -5.985 -23.573 -1.538 1.00 81.19 631 LEU A O 1
ATOM 4685 N N . GLY A 1 632 ? -7.182 -23.847 0.325 1.00 85.06 632 GLY A N 1
ATOM 4686 C CA . GLY A 1 632 ? -8.385 -24.342 -0.337 1.00 85.06 632 GLY A CA 1
ATOM 4687 C C . GLY A 1 632 ? -9.577 -23.396 -0.246 1.00 85.06 632 GLY A C 1
ATOM 4688 O O . GLY A 1 632 ? -10.656 -23.784 -0.688 1.00 85.06 632 GLY A O 1
ATOM 4689 N N . ASN A 1 633 ? -9.419 -22.214 0.346 1.00 87.44 633 ASN A N 1
ATOM 4690 C CA . ASN A 1 633 ? -10.524 -21.293 0.578 1.00 87.44 633 ASN A CA 1
ATOM 4691 C C . ASN A 1 633 ? -11.176 -20.825 -0.735 1.00 87.44 633 ASN A C 1
ATOM 4693 O O . ASN A 1 633 ? -10.490 -20.620 -1.733 1.00 87.44 633 ASN A O 1
ATOM 4697 N N . ASP A 1 634 ? -12.505 -20.704 -0.740 1.00 85.50 634 ASP A N 1
ATOM 4698 C CA . ASP A 1 634 ? -13.253 -20.106 -1.848 1.00 85.50 634 ASP A CA 1
ATOM 4699 C C . ASP A 1 634 ? -13.375 -18.590 -1.634 1.00 85.50 634 ASP A C 1
ATOM 4701 O O . ASP A 1 634 ? -14.222 -18.120 -0.874 1.00 85.50 634 ASP A O 1
ATOM 4705 N N . ASP A 1 635 ? -12.547 -17.827 -2.339 1.00 77.94 635 ASP A N 1
ATOM 4706 C CA . ASP A 1 635 ? -12.435 -16.368 -2.246 1.00 77.94 635 ASP A CA 1
ATOM 4707 C C . ASP A 1 635 ? -13.512 -15.633 -3.071 1.00 77.94 635 ASP A C 1
ATOM 4709 O O . ASP A 1 635 ? -13.502 -14.407 -3.200 1.00 77.94 635 ASP A O 1
ATOM 4713 N N . SER A 1 636 ? -14.473 -16.358 -3.659 1.00 77.69 636 SER A N 1
ATOM 4714 C CA . SER A 1 636 ? -15.529 -15.741 -4.467 1.00 77.69 636 SER A CA 1
ATOM 4715 C C . SER A 1 636 ? -16.523 -14.953 -3.598 1.00 77.69 636 SER A C 1
ATOM 4717 O O . SER A 1 636 ? -16.694 -15.253 -2.412 1.00 77.69 636 SER A O 1
ATOM 4719 N N . PRO A 1 637 ? -17.248 -13.954 -4.147 1.00 67.75 637 PRO A N 1
ATOM 4720 C CA . PRO A 1 637 ? -18.234 -13.200 -3.372 1.00 67.75 637 PRO A CA 1
ATOM 4721 C C . PRO A 1 637 ? -19.314 -14.100 -2.743 1.00 67.75 637 PRO A C 1
ATOM 4723 O O . PRO A 1 637 ? -20.202 -14.620 -3.425 1.00 67.75 637 PRO A O 1
ATOM 4726 N N . GLY A 1 638 ? -19.263 -14.258 -1.416 1.00 67.44 638 GLY A N 1
ATOM 4727 C CA . GLY A 1 638 ? -20.136 -15.178 -0.676 1.00 67.44 638 GLY A CA 1
ATOM 4728 C C . GLY A 1 638 ? -19.731 -16.654 -0.785 1.00 67.44 638 GLY A C 1
ATOM 4729 O O . GLY A 1 638 ? -20.611 -17.520 -0.716 1.00 67.44 638 GLY A O 1
ATOM 4730 N N . GLY A 1 639 ? -18.436 -16.919 -0.981 1.00 73.31 639 GLY A N 1
ATOM 4731 C CA . GLY A 1 639 ? -17.818 -18.230 -1.137 1.00 73.31 639 GLY A CA 1
ATOM 4732 C C . GLY A 1 639 ? -18.258 -19.243 -0.083 1.00 73.31 639 GLY A C 1
ATOM 4733 O O . GLY A 1 639 ? -18.416 -18.948 1.102 1.00 73.31 639 GLY A O 1
ATOM 4734 N N . THR A 1 640 ? -18.555 -20.451 -0.551 1.00 81.56 640 THR A N 1
ATOM 4735 C CA . THR A 1 640 ? -18.986 -21.588 0.290 1.00 81.56 640 THR A CA 1
ATOM 4736 C C . THR A 1 640 ? -18.470 -22.925 -0.236 1.00 81.56 640 THR A C 1
ATOM 4738 O O . THR A 1 640 ? -18.781 -23.974 0.336 1.00 81.56 640 THR A O 1
ATOM 4741 N N . ASN A 1 641 ? -17.735 -22.916 -1.350 1.00 89.50 641 ASN A N 1
ATOM 4742 C CA . ASN A 1 641 ? -17.257 -24.111 -2.029 1.00 89.50 641 ASN A CA 1
ATOM 4743 C C . ASN A 1 641 ? -15.785 -24.375 -1.700 1.00 89.50 641 ASN A C 1
ATOM 4745 O O . ASN A 1 641 ? -14.998 -24.673 -2.597 1.00 89.50 641 ASN A O 1
ATOM 4749 N N . ASP A 1 642 ? -15.421 -24.301 -0.421 1.00 91.69 642 ASP A N 1
ATOM 4750 C CA . ASP A 1 642 ? -14.046 -24.530 0.020 1.00 91.69 642 ASP A CA 1
ATOM 4751 C C . ASP A 1 642 ? -13.547 -25.916 -0.418 1.00 91.69 642 ASP A C 1
ATOM 4753 O O . ASP A 1 642 ? -14.235 -26.947 -0.321 1.00 91.69 642 ASP A O 1
ATOM 4757 N N . GLY A 1 643 ? -12.324 -25.928 -0.928 1.00 91.19 643 GLY A N 1
ATOM 4758 C CA . GLY A 1 643 ? -11.579 -27.104 -1.323 1.00 91.19 643 GLY A CA 1
ATOM 4759 C C . GLY A 1 643 ? -10.770 -27.685 -0.166 1.00 91.19 643 GLY A C 1
ATOM 4760 O O . GLY A 1 643 ? -10.262 -26.990 0.702 1.00 91.19 643 GLY A O 1
ATOM 4761 N N . THR A 1 644 ? -10.593 -29.002 -0.159 1.00 94.75 644 THR A N 1
ATOM 4762 C CA . THR A 1 644 ? -9.580 -29.656 0.678 1.00 94.75 644 THR A CA 1
ATOM 4763 C C . THR A 1 644 ? -8.328 -29.899 -0.156 1.00 94.75 644 THR A C 1
ATOM 4765 O O . THR A 1 644 ? -8.363 -30.720 -1.077 1.00 94.75 644 THR A O 1
ATOM 4768 N N . VAL A 1 645 ? -7.230 -29.219 0.178 1.00 93.94 645 VAL A N 1
ATOM 4769 C CA . VAL A 1 645 ? -5.924 -29.406 -0.472 1.00 93.94 645 VAL A CA 1
ATOM 4770 C C . VAL A 1 645 ? -5.249 -30.682 0.035 1.00 93.94 645 VAL A C 1
ATOM 4772 O O . VAL A 1 645 ? -5.178 -30.942 1.238 1.00 93.94 645 VAL A O 1
ATOM 4775 N N . ASN A 1 646 ? -4.764 -31.509 -0.888 1.00 93.88 646 ASN A N 1
ATOM 4776 C CA . ASN A 1 646 ? -4.088 -32.768 -0.611 1.00 93.88 646 ASN A CA 1
ATOM 4777 C C . ASN A 1 646 ? -2.726 -32.783 -1.309 1.00 93.88 646 ASN A C 1
ATOM 4779 O O . ASN A 1 646 ? -2.654 -32.956 -2.522 1.00 93.88 646 ASN A O 1
ATOM 4783 N N . GLY A 1 647 ? -1.670 -32.584 -0.519 1.00 91.81 647 GLY A N 1
ATOM 4784 C CA . GLY A 1 647 ? -0.275 -32.683 -0.949 1.00 91.81 647 GLY A CA 1
ATOM 4785 C C . GLY A 1 647 ? 0.309 -31.415 -1.581 1.00 91.81 647 GLY A C 1
ATOM 4786 O O . GLY A 1 647 ? 1.465 -31.111 -1.296 1.00 91.81 647 GLY A O 1
ATOM 4787 N N . ALA A 1 648 ? -0.497 -30.631 -2.309 1.00 92.06 648 ALA A N 1
ATOM 4788 C CA . ALA A 1 648 ? -0.041 -29.389 -2.936 1.00 92.06 648 ALA A CA 1
ATOM 4789 C C . ALA A 1 648 ? 0.426 -28.357 -1.891 1.00 92.06 648 ALA A C 1
ATOM 4791 O O . ALA A 1 648 ? -0.128 -28.279 -0.789 1.00 92.06 648 ALA A O 1
ATOM 4792 N N . THR A 1 649 ? 1.433 -27.553 -2.236 1.00 90.75 649 THR A N 1
ATOM 4793 C CA . THR A 1 649 ? 2.046 -26.572 -1.322 1.00 90.75 649 THR A CA 1
ATOM 4794 C C . THR A 1 649 ? 2.109 -25.183 -1.938 1.00 90.75 649 THR A C 1
ATOM 4796 O O . THR A 1 649 ? 2.492 -25.066 -3.100 1.00 90.75 649 THR A O 1
ATOM 4799 N N . ALA A 1 650 ? 1.822 -24.141 -1.155 1.00 87.62 650 ALA A N 1
ATOM 4800 C CA . ALA A 1 650 ? 2.055 -22.762 -1.578 1.00 87.62 650 ALA A CA 1
ATOM 4801 C C . ALA A 1 650 ? 3.543 -22.496 -1.832 1.00 87.62 650 ALA A C 1
ATOM 4803 O O . ALA A 1 650 ? 4.420 -23.037 -1.146 1.00 87.62 650 ALA A O 1
ATOM 4804 N N . THR A 1 651 ? 3.845 -21.688 -2.838 1.00 84.44 651 THR A N 1
ATOM 4805 C CA . THR A 1 651 ? 5.198 -21.241 -3.164 1.00 84.44 651 THR A CA 1
ATOM 4806 C C . THR A 1 651 ? 5.133 -19.846 -3.765 1.00 84.44 651 THR A C 1
ATOM 4808 O O . THR A 1 651 ? 4.394 -19.632 -4.715 1.00 84.44 651 THR A O 1
ATOM 4811 N N . VAL A 1 652 ? 5.976 -18.938 -3.272 1.00 76.75 652 VAL A N 1
ATOM 4812 C CA . VAL A 1 652 ? 6.119 -17.593 -3.839 1.00 76.75 652 VAL A CA 1
ATOM 4813 C C . VAL A 1 652 ? 6.782 -17.685 -5.217 1.00 76.75 652 VAL A C 1
ATOM 4815 O O . VAL A 1 652 ? 7.905 -18.186 -5.356 1.00 76.75 652 VAL A O 1
ATOM 4818 N N . ASN A 1 653 ? 6.099 -17.190 -6.240 1.00 80.50 653 ASN A N 1
ATOM 4819 C CA . ASN A 1 653 ? 6.558 -17.061 -7.611 1.00 80.50 653 ASN A CA 1
ATOM 4820 C C . ASN A 1 653 ? 6.798 -15.582 -7.941 1.00 80.50 653 ASN A C 1
ATOM 4822 O O . ASN A 1 653 ? 5.932 -14.746 -7.729 1.00 80.50 653 ASN A O 1
ATOM 4826 N N . GLY A 1 654 ? 7.956 -15.262 -8.523 1.00 53.81 654 GLY A N 1
ATOM 4827 C CA . GLY A 1 654 ? 8.328 -13.872 -8.820 1.00 53.81 654 GLY A CA 1
ATOM 4828 C C . GLY A 1 654 ? 7.448 -13.152 -9.851 1.00 53.81 654 GLY A C 1
ATOM 4829 O O . GLY A 1 654 ? 7.618 -11.955 -10.020 1.00 53.81 654 GLY A O 1
ATOM 4830 N N . THR A 1 655 ? 6.548 -13.860 -10.540 1.00 63.34 655 THR A N 1
ATOM 4831 C CA . THR A 1 655 ? 5.625 -13.285 -11.536 1.00 63.34 655 THR A CA 1
ATOM 4832 C C . THR A 1 655 ? 4.175 -13.255 -11.056 1.00 63.34 655 THR A C 1
ATOM 4834 O O . THR A 1 655 ? 3.378 -12.509 -11.600 1.00 63.34 655 THR A O 1
ATOM 4837 N N . ARG A 1 656 ? 3.809 -14.114 -10.101 1.00 73.62 656 ARG A N 1
ATOM 4838 C CA . ARG A 1 656 ? 2.409 -14.452 -9.797 1.00 73.62 656 ARG A CA 1
ATOM 4839 C C . ARG A 1 656 ? 2.092 -14.470 -8.300 1.00 73.62 656 ARG A C 1
ATOM 4841 O O . ARG A 1 656 ? 1.055 -14.969 -7.910 1.00 73.62 656 ARG A O 1
ATOM 4848 N N . GLY A 1 657 ? 3.008 -13.995 -7.458 1.00 72.25 657 GLY A N 1
ATOM 4849 C CA . GLY A 1 657 ? 2.805 -14.028 -6.012 1.00 72.25 657 GLY A CA 1
ATOM 4850 C C . GLY A 1 657 ? 2.738 -15.455 -5.466 1.00 72.25 657 GLY A C 1
ATOM 4851 O O . GLY A 1 657 ? 3.538 -16.315 -5.851 1.00 72.25 657 GLY A O 1
ATOM 4852 N N . ASP A 1 658 ? 1.833 -15.700 -4.527 1.00 80.31 658 ASP A N 1
ATOM 4853 C CA . ASP A 1 658 ? 1.682 -16.994 -3.870 1.00 80.31 658 ASP A CA 1
ATOM 4854 C C . ASP A 1 658 ? 0.859 -17.958 -4.733 1.00 80.31 658 ASP A C 1
ATOM 4856 O O . ASP A 1 658 ? -0.343 -17.823 -4.886 1.00 80.31 658 ASP A O 1
ATOM 4860 N N . VAL A 1 659 ? 1.509 -18.998 -5.265 1.00 86.88 659 VAL A N 1
ATOM 4861 C CA . VAL A 1 659 ? 0.858 -19.972 -6.157 1.00 86.88 659 VAL A CA 1
ATOM 4862 C C . VAL A 1 659 ? 0.834 -21.368 -5.555 1.00 86.88 659 VAL A C 1
ATOM 4864 O O . VAL A 1 659 ? 1.672 -21.719 -4.714 1.00 86.88 659 VAL A O 1
ATOM 4867 N N . LEU A 1 660 ? -0.063 -22.231 -6.037 1.00 92.12 660 LEU A N 1
ATOM 4868 C CA . LEU A 1 660 ? -0.141 -23.611 -5.572 1.00 92.12 660 LEU A CA 1
ATOM 4869 C C . LEU A 1 660 ? 0.708 -24.545 -6.453 1.00 92.12 660 LEU A C 1
ATOM 4871 O O . LEU A 1 660 ? 0.520 -24.647 -7.666 1.00 92.12 660 LEU A O 1
ATOM 4875 N N . SER A 1 661 ? 1.661 -25.240 -5.829 1.00 93.69 661 SER A N 1
ATOM 4876 C CA . SER A 1 661 ? 2.585 -26.175 -6.480 1.00 93.69 661 SER A CA 1
ATOM 4877 C C . SER A 1 661 ? 2.109 -27.620 -6.350 1.00 93.69 661 SER A C 1
ATOM 4879 O O . SER A 1 661 ? 1.812 -28.077 -5.245 1.00 93.69 661 SER A O 1
ATOM 4881 N N . PHE A 1 662 ? 2.066 -28.334 -7.477 1.00 93.75 662 PHE A N 1
ATOM 4882 C CA . PHE A 1 662 ? 1.575 -29.706 -7.607 1.00 93.75 662 PHE A CA 1
ATOM 4883 C C . PHE A 1 662 ? 2.669 -30.629 -8.154 1.00 93.75 662 PHE A C 1
ATOM 4885 O O . PHE A 1 662 ? 3.309 -30.315 -9.160 1.00 93.75 662 PHE A O 1
ATOM 4892 N N . ASP A 1 663 ? 2.843 -31.807 -7.553 1.00 90.75 663 ASP A N 1
ATOM 4893 C CA . ASP A 1 663 ? 3.909 -32.762 -7.892 1.00 90.75 663 ASP A CA 1
ATOM 4894 C C . ASP A 1 663 ? 3.505 -33.893 -8.863 1.00 90.75 663 ASP A C 1
ATOM 4896 O O . ASP A 1 663 ? 4.306 -34.787 -9.168 1.00 90.75 663 ASP A O 1
ATOM 4900 N N . GLY A 1 664 ? 2.271 -33.866 -9.375 1.00 88.19 664 GLY A N 1
ATOM 4901 C CA . GLY A 1 664 ? 1.698 -34.936 -10.195 1.00 88.19 664 GLY A CA 1
ATOM 4902 C C . GLY A 1 664 ? 0.935 -36.012 -9.418 1.00 88.19 664 GLY A C 1
ATOM 4903 O O . GLY A 1 664 ? 0.523 -36.997 -10.025 1.00 88.19 664 GLY A O 1
ATOM 4904 N N . ASN A 1 665 ? 0.741 -35.873 -8.103 1.00 89.06 665 ASN A N 1
ATOM 4905 C CA . ASN A 1 665 ? -0.255 -36.638 -7.332 1.00 89.06 665 ASN A CA 1
ATOM 4906 C C . ASN A 1 665 ? -1.139 -35.753 -6.437 1.00 89.06 665 ASN A C 1
ATOM 4908 O O . ASN A 1 665 ? -2.058 -36.263 -5.784 1.00 89.06 665 ASN A O 1
ATOM 4912 N N . ASP A 1 666 ? -0.848 -34.457 -6.407 1.00 94.19 666 ASP A N 1
ATOM 4913 C CA . ASP A 1 666 ? -1.504 -33.467 -5.566 1.00 94.19 666 ASP A CA 1
ATOM 4914 C C . ASP A 1 666 ? -2.804 -32.949 -6.192 1.00 94.19 666 ASP A C 1
ATOM 4916 O O . ASP A 1 666 ? -2.989 -33.006 -7.407 1.00 94.19 666 ASP A O 1
ATOM 4920 N N . TYR A 1 667 ? -3.729 -32.456 -5.366 1.00 94.88 667 TYR A N 1
ATOM 4921 C CA . TYR A 1 667 ? -4.980 -31.848 -5.837 1.00 94.88 667 TYR A CA 1
ATOM 4922 C C . TYR A 1 667 ? -5.679 -31.023 -4.756 1.00 94.88 667 TYR A C 1
ATOM 4924 O O . TYR A 1 667 ? -5.493 -31.270 -3.564 1.00 94.88 667 TYR A O 1
ATOM 4932 N N . ALA A 1 668 ? -6.579 -30.128 -5.166 1.00 95.56 668 ALA A N 1
ATOM 4933 C CA . ALA A 1 668 ? -7.627 -29.598 -4.294 1.00 95.56 668 ALA A CA 1
ATOM 4934 C C . ALA A 1 668 ? -8.976 -30.236 -4.659 1.00 95.56 668 ALA A C 1
ATOM 4936 O O . ALA A 1 668 ? -9.354 -30.272 -5.831 1.00 95.56 668 ALA A O 1
ATOM 4937 N N . GLN A 1 669 ? -9.696 -30.778 -3.673 1.00 96.31 669 GLN A N 1
ATOM 4938 C CA . GLN A 1 669 ? -11.015 -31.388 -3.872 1.00 96.31 669 GLN A CA 1
ATOM 4939 C C . GLN A 1 669 ? -12.125 -30.479 -3.353 1.00 96.31 669 GLN A C 1
ATOM 4941 O O . GLN A 1 669 ? -12.185 -30.209 -2.157 1.00 96.31 669 GLN A O 1
ATOM 4946 N N . ILE A 1 670 ? -13.075 -30.145 -4.221 1.00 96.81 670 ILE A N 1
ATOM 4947 C CA . ILE A 1 670 ? -14.255 -29.343 -3.908 1.00 96.81 670 ILE A CA 1
ATOM 4948 C C . ILE A 1 670 ? -15.495 -30.245 -3.946 1.00 96.81 670 ILE A C 1
ATOM 4950 O O . ILE A 1 670 ? -15.678 -31.049 -4.866 1.00 96.81 670 ILE A O 1
ATOM 4954 N N . ASN A 1 671 ? -16.373 -30.138 -2.948 1.00 95.00 671 ASN A N 1
ATOM 4955 C CA . ASN A 1 671 ? -17.572 -30.976 -2.881 1.00 95.00 671 ASN A CA 1
ATOM 4956 C C . ASN A 1 671 ? -18.651 -30.508 -3.875 1.00 95.00 671 ASN A C 1
ATOM 4958 O O . ASN A 1 671 ? -19.097 -29.365 -3.836 1.00 95.00 671 ASN A O 1
ATOM 4962 N N . GLY A 1 672 ? -19.147 -31.419 -4.717 1.00 94.94 672 GLY A N 1
ATOM 4963 C CA . GLY A 1 672 ? -20.151 -31.098 -5.740 1.00 94.94 672 GLY A CA 1
ATOM 4964 C C . GLY A 1 672 ? -19.578 -30.438 -7.001 1.00 94.94 672 GLY A C 1
ATOM 4965 O O . GLY A 1 672 ? -18.379 -30.493 -7.259 1.00 94.94 672 GLY A O 1
ATOM 4966 N N . HIS A 1 673 ? -20.459 -29.842 -7.815 1.00 95.00 673 HIS A N 1
ATOM 4967 C CA . HIS A 1 673 ? -20.126 -29.225 -9.114 1.00 95.00 673 HIS A CA 1
ATOM 4968 C C . HIS A 1 673 ? -20.633 -27.783 -9.218 1.00 95.00 673 HIS A C 1
ATOM 4970 O O . HIS A 1 673 ? -21.267 -27.427 -10.212 1.00 95.00 673 HIS A O 1
ATOM 4976 N N . PHE A 1 674 ? -20.469 -26.982 -8.160 1.00 94.56 674 PHE A N 1
ATOM 4977 C CA . PHE A 1 674 ? -20.843 -25.559 -8.171 1.00 94.56 674 PHE A CA 1
ATOM 4978 C C . PHE A 1 674 ? -22.302 -25.304 -8.607 1.00 94.56 674 PHE A C 1
ATOM 4980 O O . PHE A 1 674 ? -22.615 -24.381 -9.355 1.00 94.56 674 PHE A O 1
ATOM 4987 N N . GLY A 1 675 ? -23.222 -26.177 -8.178 1.00 92.69 675 GLY A N 1
ATOM 4988 C CA . GLY A 1 675 ? -24.647 -26.080 -8.516 1.00 92.69 675 GLY A CA 1
ATOM 4989 C C . GLY A 1 675 ? -25.066 -26.705 -9.855 1.00 92.69 675 GLY A C 1
ATOM 4990 O O . GLY A 1 675 ? -26.228 -26.558 -10.229 1.00 92.69 675 GLY A O 1
ATOM 4991 N N . ASN A 1 676 ? -24.185 -27.455 -10.531 1.00 95.31 676 ASN A N 1
ATOM 4992 C CA . ASN A 1 676 ? -24.418 -28.062 -11.853 1.00 95.31 676 ASN A CA 1
ATOM 4993 C C . ASN A 1 676 ? -24.783 -27.003 -12.912 1.00 95.31 676 ASN A C 1
ATOM 4995 O O . ASN A 1 676 ? -25.916 -26.993 -13.415 1.00 95.31 676 ASN A O 1
ATOM 4999 N N . PRO A 1 677 ? -23.860 -26.080 -13.216 1.00 95.69 677 PRO A N 1
ATOM 5000 C CA . PRO A 1 677 ? -24.170 -24.894 -13.992 1.00 95.69 677 PRO A CA 1
ATOM 5001 C C . PRO A 1 677 ? -24.546 -25.243 -15.441 1.00 95.69 677 PRO A C 1
ATOM 5003 O O . PRO A 1 677 ? -23.959 -26.116 -16.074 1.00 95.69 677 PRO A O 1
ATOM 5006 N N . ALA A 1 678 ? -25.578 -24.582 -15.976 1.00 94.81 678 ALA A N 1
ATOM 5007 C CA . ALA A 1 678 ? -26.013 -24.825 -17.353 1.00 94.81 678 ALA A CA 1
ATOM 5008 C C . ALA A 1 678 ? -25.037 -24.200 -18.360 1.00 94.81 678 ALA A C 1
ATOM 5010 O O . ALA A 1 678 ? -24.677 -24.843 -19.342 1.00 94.81 678 ALA A O 1
ATOM 5011 N N . ASN A 1 679 ? -24.623 -22.961 -18.093 1.00 96.38 679 ASN A N 1
ATOM 5012 C CA . ASN A 1 679 ? -23.532 -22.270 -18.772 1.00 96.38 679 ASN A CA 1
ATOM 5013 C C . ASN A 1 679 ? -22.309 -22.349 -17.868 1.00 96.38 679 ASN A C 1
ATOM 5015 O O . ASN A 1 679 ? -22.474 -22.235 -16.661 1.00 96.38 679 ASN A O 1
ATOM 5019 N N . VAL A 1 680 ? -21.110 -22.508 -18.412 1.00 96.88 680 VAL A N 1
ATOM 5020 C CA . VAL A 1 680 ? -19.909 -22.624 -17.578 1.00 96.88 680 VAL A CA 1
ATOM 5021 C C . VAL A 1 680 ? -18.762 -21.834 -18.175 1.00 96.88 680 VAL A C 1
ATOM 5023 O O . VAL A 1 680 ? -18.599 -21.818 -19.396 1.00 96.88 680 VAL A O 1
ATOM 5026 N N . THR A 1 681 ? -17.970 -21.217 -17.304 1.00 97.94 681 THR A N 1
ATOM 5027 C CA . THR A 1 681 ? -16.608 -20.790 -17.624 1.00 97.94 681 THR A CA 1
ATOM 5028 C C . THR A 1 681 ? -15.657 -21.384 -16.597 1.00 97.94 681 THR A C 1
ATOM 5030 O O . THR A 1 681 ? -15.923 -21.293 -15.401 1.00 97.94 681 THR A O 1
ATOM 5033 N N . LEU A 1 682 ? -14.590 -22.024 -17.066 1.00 98.25 682 LEU A N 1
ATOM 5034 C CA . LEU A 1 682 ? -13.457 -22.475 -16.259 1.00 98.25 682 LEU A CA 1
ATOM 5035 C C . LEU A 1 682 ? -12.251 -21.646 -16.683 1.00 98.25 682 LEU A C 1
ATOM 5037 O O . LEU A 1 682 ? -12.013 -21.561 -17.886 1.00 98.25 682 LEU A O 1
ATOM 5041 N N . ALA A 1 683 ? -11.513 -21.061 -15.750 1.00 96.88 683 ALA A N 1
ATOM 5042 C CA . ALA A 1 683 ? -10.327 -20.261 -16.041 1.00 96.88 683 ALA A CA 1
ATOM 5043 C C . ALA A 1 683 ? -9.258 -20.479 -14.964 1.00 96.88 683 ALA A C 1
ATOM 5045 O O . ALA A 1 683 ? -9.609 -20.721 -13.811 1.00 96.88 683 ALA A O 1
ATOM 5046 N N . ALA A 1 684 ? -7.984 -20.459 -15.343 1.00 96.12 684 ALA A N 1
ATOM 5047 C CA . ALA A 1 684 ? -6.858 -20.533 -14.414 1.00 96.12 684 ALA A CA 1
ATOM 5048 C C . ALA A 1 684 ? -5.574 -20.037 -15.077 1.00 96.12 684 ALA A C 1
ATOM 5050 O O . ALA A 1 684 ? -5.377 -20.225 -16.284 1.00 96.12 684 ALA A O 1
ATOM 5051 N N . TRP A 1 685 ? -4.667 -19.514 -14.262 1.00 93.75 685 TRP A N 1
ATOM 5052 C CA . TRP A 1 685 ? -3.265 -19.366 -14.616 1.00 93.75 685 TRP A CA 1
ATOM 5053 C C . TRP A 1 685 ? -2.530 -20.680 -14.356 1.00 93.75 685 TRP A C 1
ATOM 5055 O O . TRP A 1 685 ? -2.728 -21.351 -13.344 1.00 93.75 685 TRP A O 1
ATOM 5065 N N . VAL A 1 686 ? -1.701 -21.103 -15.307 1.00 94.75 686 VAL A N 1
ATOM 5066 C CA . VAL A 1 686 ? -1.004 -22.393 -15.255 1.00 94.75 686 VAL A CA 1
ATOM 5067 C C . VAL A 1 686 ? 0.436 -22.268 -15.725 1.00 94.75 686 VAL A C 1
ATOM 5069 O O . VAL A 1 686 ? 0.717 -21.631 -16.737 1.00 94.75 686 VAL A O 1
ATOM 5072 N N . ASN A 1 687 ? 1.347 -22.944 -15.031 1.00 93.12 687 ASN A N 1
ATOM 5073 C CA . ASN A 1 687 ? 2.731 -23.130 -15.452 1.00 93.12 687 ASN A CA 1
ATOM 5074 C C . ASN A 1 687 ? 3.076 -24.619 -15.386 1.00 93.12 687 ASN A C 1
ATOM 5076 O O . ASN A 1 687 ? 3.384 -25.181 -14.329 1.00 93.12 687 ASN A O 1
ATOM 5080 N N . LEU A 1 688 ? 2.957 -25.285 -16.534 1.00 90.19 688 LEU A N 1
ATOM 5081 C CA . LEU A 1 688 ? 3.148 -26.725 -16.639 1.00 90.19 688 LEU A CA 1
ATOM 5082 C C . LEU A 1 688 ? 4.641 -27.052 -16.758 1.00 90.19 688 LEU A C 1
ATOM 5084 O O . LEU A 1 688 ? 5.287 -26.707 -17.749 1.00 90.19 688 LEU A O 1
ATOM 5088 N N . THR A 1 689 ? 5.185 -27.784 -15.781 1.00 81.06 689 THR A N 1
ATOM 5089 C CA . THR A 1 689 ? 6.632 -28.073 -15.722 1.00 81.06 689 THR A CA 1
ATOM 5090 C C . THR A 1 689 ? 7.089 -28.959 -16.882 1.00 81.06 689 THR A C 1
ATOM 5092 O O . THR A 1 689 ? 8.145 -28.738 -17.475 1.00 81.06 689 THR A O 1
ATOM 5095 N N . ALA A 1 690 ? 6.304 -29.985 -17.212 1.00 80.38 690 ALA A N 1
ATOM 5096 C CA . ALA A 1 690 ? 6.575 -30.892 -18.318 1.00 80.38 690 ALA A CA 1
ATOM 5097 C C . ALA A 1 690 ? 5.274 -31.510 -18.841 1.00 80.38 690 ALA A C 1
ATOM 5099 O O . ALA A 1 690 ? 4.345 -31.756 -18.077 1.00 80.38 690 ALA A O 1
ATOM 5100 N N . ALA A 1 691 ? 5.227 -31.809 -20.141 1.00 75.06 691 ALA A N 1
ATOM 5101 C CA . ALA A 1 691 ? 4.062 -32.429 -20.759 1.00 75.06 691 ALA A CA 1
ATOM 5102 C C . ALA A 1 691 ? 3.830 -33.847 -20.210 1.00 75.06 691 ALA A C 1
ATOM 5104 O O . ALA A 1 691 ? 4.741 -34.684 -20.238 1.00 75.06 691 ALA A O 1
ATOM 5105 N N . ASP A 1 692 ? 2.600 -34.146 -19.783 1.00 76.00 692 ASP A N 1
ATOM 5106 C CA . ASP A 1 692 ? 2.192 -35.507 -19.437 1.00 76.00 692 ASP A CA 1
ATOM 5107 C C . ASP A 1 692 ? 1.825 -36.304 -20.700 1.00 76.00 692 ASP A C 1
ATOM 5109 O O . ASP A 1 692 ? 1.138 -35.851 -21.615 1.00 76.00 692 ASP A O 1
ATOM 5113 N N . THR A 1 693 ? 2.240 -37.564 -20.717 1.00 74.25 693 THR A N 1
ATOM 5114 C CA . THR A 1 693 ? 1.859 -38.586 -21.690 1.00 74.25 693 THR A CA 1
ATOM 5115 C C . THR A 1 693 ? 0.359 -38.790 -21.906 1.00 74.25 693 THR A C 1
ATOM 5117 O O . THR A 1 693 ? 0.011 -39.375 -22.930 1.00 74.25 693 THR A O 1
ATOM 5120 N N . SER A 1 694 ? -0.525 -38.360 -21.001 1.00 81.00 694 SER A N 1
ATOM 5121 C CA . SER A 1 694 ? -1.986 -38.423 -21.209 1.00 81.00 694 SER A CA 1
ATOM 5122 C C . SER A 1 694 ? -2.678 -37.051 -21.162 1.00 81.00 694 SER A C 1
ATOM 5124 O O . SER A 1 694 ? -3.876 -36.972 -21.444 1.00 81.00 694 SER A O 1
ATOM 5126 N N . GLY A 1 695 ? -1.920 -35.978 -20.917 1.00 87.00 695 GLY A N 1
ATOM 5127 C CA . GLY A 1 695 ? -2.406 -34.629 -20.612 1.00 87.00 695 GLY A CA 1
ATOM 5128 C C . GLY A 1 695 ? -2.695 -34.424 -19.121 1.00 87.00 695 GLY A C 1
ATOM 5129 O O . GLY A 1 695 ? -2.935 -35.393 -18.411 1.00 87.00 695 GLY A O 1
ATOM 5130 N N . SER A 1 696 ? -2.695 -33.174 -18.664 1.00 91.12 696 SER A N 1
ATOM 5131 C CA . SER A 1 696 ? -2.813 -32.795 -17.245 1.00 91.12 696 SER A CA 1
ATOM 5132 C C . SER A 1 696 ? -4.080 -31.973 -17.005 1.00 91.12 696 SER A C 1
ATOM 5134 O O . SER A 1 696 ? -4.259 -30.936 -17.641 1.00 91.12 696 SER A O 1
ATOM 5136 N N . GLU A 1 697 ? -4.991 -32.426 -16.141 1.00 93.25 697 GLU A N 1
ATOM 5137 C CA . GLU A 1 697 ? -6.233 -31.701 -15.839 1.00 93.25 697 GLU A CA 1
ATOM 5138 C C . GLU A 1 697 ? -6.003 -30.578 -14.836 1.00 93.25 697 GLU A C 1
ATOM 5140 O O . GLU A 1 697 ? -5.519 -30.801 -13.732 1.00 93.25 697 GLU A O 1
ATOM 5145 N N . VAL A 1 698 ? -6.398 -29.372 -15.236 1.00 96.12 698 VAL A N 1
ATOM 5146 C CA . VAL A 1 698 ? -6.302 -28.164 -14.415 1.00 96.12 698 VAL A CA 1
ATOM 5147 C C . VAL A 1 698 ? -7.540 -28.055 -13.538 1.00 96.12 698 VAL A C 1
ATOM 5149 O O . VAL A 1 698 ? -7.428 -27.991 -12.321 1.00 96.12 698 VAL A O 1
ATOM 5152 N N . ILE A 1 699 ? -8.726 -28.094 -14.154 1.00 97.75 699 ILE A N 1
ATOM 5153 C CA . ILE A 1 699 ? -10.023 -27.982 -13.480 1.00 97.75 699 ILE A CA 1
ATOM 5154 C C . ILE A 1 699 ? -10.946 -29.058 -14.043 1.00 97.75 699 ILE A C 1
ATOM 5156 O O . ILE A 1 699 ? -11.123 -29.144 -15.260 1.00 97.75 699 ILE A O 1
ATOM 5160 N N . SER A 1 700 ? -11.570 -29.847 -13.170 1.00 96.94 700 SER A N 1
ATOM 5161 C CA . SER A 1 700 ? -12.492 -30.922 -13.542 1.00 96.94 700 SER A CA 1
ATOM 5162 C C . SER A 1 700 ? -13.760 -30.858 -12.696 1.00 96.94 700 SER A C 1
ATOM 5164 O O . SER A 1 700 ? -13.710 -31.033 -11.481 1.00 96.94 700 SER A O 1
ATOM 5166 N N . LEU A 1 701 ? -14.921 -30.644 -13.321 1.00 97.19 701 LEU A N 1
ATOM 5167 C CA . LEU A 1 701 ? -16.230 -30.712 -12.664 1.00 97.19 701 LEU A CA 1
ATOM 5168 C C . LEU A 1 701 ? -16.795 -32.129 -12.807 1.00 97.19 701 LEU A C 1
ATOM 5170 O O . LEU A 1 701 ? -17.623 -32.408 -13.682 1.00 97.19 701 LEU A O 1
ATOM 5174 N N . GLY A 1 702 ? -16.284 -33.046 -11.983 1.00 94.00 702 GLY A N 1
ATOM 5175 C CA . GLY A 1 702 ? -16.710 -34.445 -11.941 1.00 94.00 702 GLY A CA 1
ATOM 5176 C C . GLY A 1 702 ? -16.588 -35.170 -13.282 1.00 94.00 702 GLY A C 1
ATOM 5177 O O . GLY A 1 702 ? -17.485 -35.941 -13.616 1.00 94.00 702 GLY A O 1
ATOM 5178 N N . ASP A 1 703 ? -15.555 -34.876 -14.087 1.00 93.50 703 ASP A N 1
ATOM 5179 C CA . ASP A 1 703 ? -15.332 -35.420 -15.447 1.00 93.50 703 ASP A CA 1
ATOM 5180 C C . ASP A 1 703 ? -16.456 -35.077 -16.457 1.00 93.50 703 ASP A C 1
ATOM 5182 O O . ASP A 1 703 ? -16.516 -35.562 -17.589 1.00 93.50 703 ASP A O 1
ATOM 5186 N N . SER A 1 704 ? -17.392 -34.213 -16.054 1.00 95.50 704 SER A N 1
ATOM 5187 C CA . SER A 1 704 ? -18.514 -33.780 -16.891 1.00 95.50 704 SER A CA 1
ATOM 5188 C C . SER A 1 704 ? -18.159 -32.552 -17.717 1.00 95.50 704 SER A C 1
ATOM 5190 O O . SER A 1 704 ? -18.675 -32.396 -18.821 1.00 95.50 704 SER A O 1
ATOM 5192 N N . VAL A 1 705 ? -17.276 -31.703 -17.195 1.00 96.25 705 VAL A N 1
ATOM 5193 C CA . VAL A 1 705 ? -16.615 -30.602 -17.900 1.00 96.25 705 VAL A CA 1
ATOM 5194 C C . VAL A 1 705 ? -15.199 -30.514 -17.356 1.00 96.25 705 VAL A C 1
ATOM 5196 O O . VAL A 1 705 ? -15.043 -30.539 -16.136 1.00 96.25 705 VAL A O 1
ATOM 5199 N N . ALA A 1 706 ? -14.191 -30.399 -18.215 1.00 96.06 706 ALA A N 1
ATOM 5200 C CA . ALA A 1 706 ? -12.828 -30.185 -17.745 1.00 96.06 706 ALA A CA 1
ATOM 5201 C C . ALA A 1 706 ? -11.980 -29.365 -18.717 1.00 96.06 706 ALA A C 1
ATOM 5203 O O . ALA A 1 706 ? -12.235 -29.342 -19.927 1.00 96.06 706 ALA A O 1
ATOM 5204 N N . LEU A 1 707 ? -10.950 -28.738 -18.152 1.00 96.56 707 LEU A N 1
ATOM 5205 C CA . LEU A 1 707 ? -9.865 -28.051 -18.841 1.00 96.56 707 LEU A CA 1
ATOM 5206 C C . LEU A 1 707 ? -8.559 -28.820 -18.599 1.00 96.56 707 LEU A C 1
ATOM 5208 O O . LEU A 1 707 ? -8.215 -29.141 -17.460 1.00 96.56 707 LEU A O 1
ATOM 5212 N N . ARG A 1 708 ? -7.847 -29.144 -19.678 1.00 93.62 708 ARG A N 1
ATOM 5213 C CA . ARG A 1 708 ? -6.696 -30.052 -19.697 1.00 93.62 708 ARG A CA 1
ATOM 5214 C C . ARG A 1 708 ? -5.568 -29.487 -20.557 1.00 93.62 708 ARG A C 1
ATOM 5216 O O . ARG A 1 708 ? -5.817 -28.967 -21.641 1.00 93.62 708 ARG A O 1
ATOM 5223 N N . LEU A 1 709 ? -4.324 -29.650 -20.121 1.00 92.81 709 LEU A N 1
ATOM 5224 C CA . LEU A 1 709 ? -3.131 -29.219 -20.851 1.00 92.81 709 LEU A CA 1
ATOM 5225 C C . LEU A 1 709 ? -2.393 -30.391 -21.494 1.00 92.81 709 LEU A C 1
ATOM 5227 O O . LEU A 1 709 ? -2.415 -31.512 -20.985 1.00 92.81 709 LEU A O 1
ATOM 5231 N N . ASP A 1 710 ? -1.719 -30.101 -22.605 1.00 82.00 710 ASP A N 1
ATOM 5232 C CA . ASP A 1 710 ? -0.694 -30.927 -23.251 1.00 82.00 710 ASP A CA 1
ATOM 5233 C C . ASP A 1 710 ? -1.047 -32.405 -23.472 1.00 82.00 710 ASP A C 1
ATOM 5235 O O . ASP A 1 710 ? -0.186 -33.285 -23.479 1.00 82.00 710 ASP A O 1
ATOM 5239 N N . ALA A 1 711 ? -2.319 -32.694 -23.763 1.00 77.88 711 ALA A N 1
ATOM 5240 C CA . ALA A 1 711 ? -2.720 -34.026 -24.192 1.00 77.88 711 ALA A CA 1
ATOM 5241 C C . ALA A 1 711 ? -2.017 -34.373 -25.524 1.00 77.88 711 ALA A C 1
ATOM 5243 O O . ALA A 1 711 ? -2.067 -33.575 -26.476 1.00 77.88 711 ALA A O 1
ATOM 5244 N N . PRO A 1 712 ? -1.386 -35.560 -25.664 1.00 75.50 712 PRO A N 1
ATOM 5245 C CA . PRO A 1 712 ? -0.627 -35.890 -26.864 1.00 75.50 712 PRO A CA 1
ATOM 5246 C C . PRO A 1 712 ? -1.498 -35.744 -28.108 1.00 75.50 712 PRO A C 1
ATOM 5248 O O . PRO A 1 712 ? -2.596 -36.298 -28.166 1.00 75.50 712 PRO A O 1
ATOM 5251 N N . THR A 1 713 ? -0.996 -35.019 -29.112 1.00 79.06 713 THR A N 1
ATOM 5252 C CA . THR A 1 713 ? -1.665 -34.672 -30.388 1.00 79.06 713 THR A CA 1
ATOM 5253 C C . THR A 1 713 ? -2.793 -33.632 -30.330 1.00 79.06 713 THR A C 1
ATOM 5255 O O . THR A 1 713 ? -3.327 -33.295 -31.386 1.00 79.06 713 THR A O 1
ATOM 5258 N N . HIS A 1 714 ? -3.120 -33.088 -29.153 1.00 84.19 714 HIS A N 1
ATOM 5259 C CA . HIS A 1 714 ? -4.236 -32.150 -28.972 1.00 84.19 714 HIS A CA 1
ATOM 5260 C C . HIS A 1 714 ? -3.827 -30.796 -28.368 1.00 84.19 714 HIS A C 1
ATOM 5262 O O . HIS A 1 714 ? -4.518 -29.815 -28.634 1.00 84.19 714 HIS A O 1
ATOM 5268 N N . GLY A 1 715 ? -2.710 -30.721 -27.633 1.00 90.56 715 GLY A N 1
ATOM 5269 C CA . GLY A 1 715 ? -2.311 -29.495 -26.934 1.00 90.56 715 GLY A CA 1
ATOM 5270 C C . GLY A 1 715 ? -3.238 -29.202 -25.751 1.00 90.56 715 GLY A C 1
ATOM 5271 O O . GLY A 1 715 ? -3.706 -30.142 -25.101 1.00 90.56 715 GLY A O 1
ATOM 5272 N N . VAL A 1 716 ? -3.552 -27.926 -25.515 1.00 94.06 716 VAL A N 1
ATOM 5273 C CA . VAL A 1 716 ? -4.632 -27.518 -24.602 1.00 94.06 716 VAL A CA 1
ATOM 5274 C C . VAL A 1 716 ? -5.971 -28.023 -25.136 1.00 94.06 716 VAL A C 1
ATOM 5276 O O . VAL A 1 716 ? -6.331 -27.829 -26.302 1.00 94.06 716 VAL A O 1
ATOM 5279 N N . GLN A 1 717 ? -6.717 -28.689 -24.269 1.00 94.81 717 GLN A N 1
ATOM 5280 C CA . GLN A 1 717 ? -7.984 -29.327 -24.564 1.00 94.81 717 GLN A CA 1
ATOM 5281 C C . GLN A 1 717 ? -9.004 -28.956 -23.495 1.00 94.81 717 GLN A C 1
ATOM 5283 O O . GLN A 1 717 ? -8.705 -28.937 -22.307 1.00 94.81 717 GLN A O 1
ATOM 5288 N N . ALA A 1 718 ? -10.245 -28.761 -23.910 1.00 95.81 718 ALA A N 1
ATOM 5289 C CA . ALA A 1 718 ? -11.372 -28.781 -22.995 1.00 95.81 718 ALA A CA 1
ATOM 5290 C C . ALA A 1 718 ? -12.468 -29.688 -23.538 1.00 95.81 718 ALA A C 1
ATOM 5292 O O . ALA A 1 718 ? -12.535 -29.967 -24.744 1.00 95.81 718 ALA A O 1
ATOM 5293 N N . PHE A 1 719 ? -13.316 -30.186 -22.649 1.00 93.75 719 PHE A N 1
ATOM 5294 C CA . PHE A 1 719 ? -14.391 -31.082 -23.038 1.00 93.75 719 PHE A CA 1
ATOM 5295 C C . PHE A 1 719 ? -15.609 -30.965 -22.139 1.00 93.75 719 PHE A C 1
ATOM 5297 O O . PHE A 1 719 ? -15.518 -30.549 -20.988 1.00 93.75 719 PHE A O 1
ATOM 5304 N N . MET A 1 720 ? -16.749 -31.407 -22.667 1.00 95.62 720 MET A N 1
ATOM 5305 C CA . MET A 1 720 ? -17.972 -31.605 -21.897 1.00 95.62 720 MET A CA 1
ATOM 5306 C C . MET A 1 720 ? -18.670 -32.925 -22.244 1.00 95.62 720 MET A C 1
ATOM 5308 O O . MET A 1 720 ? -18.616 -33.402 -23.381 1.00 95.62 720 MET A O 1
ATOM 5312 N N . TYR A 1 721 ? -19.367 -33.505 -21.270 1.00 95.88 721 TYR A N 1
ATOM 5313 C CA . TYR A 1 721 ? -20.178 -34.710 -21.404 1.00 95.88 721 TYR A CA 1
ATOM 5314 C C . TYR A 1 721 ? -21.663 -34.355 -21.506 1.00 95.88 721 TYR A C 1
ATOM 5316 O O . TYR A 1 721 ? -22.226 -33.708 -20.625 1.00 95.88 721 TYR A O 1
ATOM 5324 N N . ASN A 1 722 ? -22.333 -34.824 -22.559 1.00 93.31 722 ASN A N 1
ATOM 5325 C CA . ASN A 1 722 ? -23.749 -34.515 -22.812 1.00 93.31 722 ASN A CA 1
ATOM 5326 C C . ASN A 1 722 ? -24.741 -35.588 -22.322 1.00 93.31 722 ASN A C 1
ATOM 5328 O O . ASN A 1 722 ? -25.903 -35.608 -22.732 1.00 93.31 722 ASN A O 1
ATOM 5332 N N . GLY A 1 723 ? -24.281 -36.541 -21.506 1.00 92.00 723 GLY A N 1
ATOM 5333 C CA . GLY A 1 723 ? -25.086 -37.682 -21.054 1.00 92.00 723 GLY A CA 1
ATOM 5334 C C . GLY A 1 723 ? -24.944 -38.931 -21.929 1.00 92.00 723 GLY A C 1
ATOM 5335 O O . GLY A 1 723 ? -25.547 -39.962 -21.630 1.00 92.00 723 GLY A O 1
ATOM 5336 N N . SER A 1 724 ? -24.176 -38.870 -23.020 1.00 91.50 724 SER A N 1
ATOM 5337 C CA . SER A 1 724 ? -23.878 -40.034 -23.869 1.00 91.50 724 SER A CA 1
ATOM 5338 C C . SER A 1 724 ? -22.456 -40.049 -24.427 1.00 91.50 724 SER A C 1
ATOM 5340 O O . SER A 1 724 ? -21.855 -41.117 -24.520 1.00 91.50 724 SER A O 1
ATOM 5342 N N . THR A 1 725 ? -21.915 -38.896 -24.818 1.00 92.88 725 THR A N 1
ATOM 5343 C CA . THR A 1 725 ? -20.579 -38.765 -25.418 1.00 92.88 725 THR A CA 1
ATOM 5344 C C . THR A 1 725 ? -19.874 -37.514 -24.910 1.00 92.88 725 THR A C 1
ATOM 5346 O O . THR A 1 725 ? -20.536 -36.515 -24.630 1.00 92.88 725 THR A O 1
ATOM 5349 N N . TRP A 1 726 ? -18.542 -37.550 -24.875 1.00 92.06 726 TRP A N 1
ATOM 5350 C CA . TRP A 1 726 ? -17.706 -36.369 -24.665 1.00 92.06 726 TRP A CA 1
ATOM 5351 C C . TRP A 1 726 ? -17.515 -35.614 -25.980 1.00 92.06 726 TRP A C 1
ATOM 5353 O O . TRP A 1 726 ? -17.200 -36.214 -27.014 1.00 92.06 726 TRP A O 1
ATOM 5363 N N . THR A 1 727 ? -17.703 -34.301 -25.945 1.00 93.31 727 THR A N 1
ATOM 5364 C CA . THR A 1 727 ? -17.366 -33.390 -27.039 1.00 93.31 727 THR A CA 1
ATOM 5365 C C . THR A 1 727 ? -16.156 -32.572 -26.633 1.00 93.31 727 THR A C 1
ATOM 5367 O O . THR A 1 727 ? -16.190 -31.915 -25.601 1.00 93.31 727 THR A O 1
ATOM 5370 N N . ASN A 1 728 ? -15.102 -32.621 -27.447 1.00 92.81 728 ASN A N 1
ATOM 5371 C CA . ASN A 1 728 ? -13.820 -31.989 -27.149 1.00 92.81 728 ASN A CA 1
ATOM 5372 C C . ASN A 1 728 ? -13.584 -30.789 -28.068 1.00 92.81 728 ASN A C 1
ATOM 5374 O O . ASN A 1 728 ? -14.044 -30.772 -29.218 1.00 92.81 728 ASN A O 1
ATOM 5378 N N . ILE A 1 729 ? -12.799 -29.842 -27.581 1.00 94.69 729 ILE A N 1
ATOM 5379 C CA . ILE A 1 729 ? -12.161 -28.787 -28.355 1.00 94.69 729 ILE A CA 1
ATOM 5380 C C . ILE A 1 729 ? -10.662 -28.805 -28.050 1.00 94.69 729 ILE A C 1
ATOM 5382 O O . ILE A 1 729 ? -10.272 -29.023 -26.909 1.00 94.69 729 ILE A O 1
ATOM 5386 N N . ASN A 1 730 ? -9.831 -28.647 -29.080 1.00 94.62 730 ASN A N 1
ATOM 5387 C CA . ASN A 1 730 ? -8.376 -28.776 -28.984 1.00 94.62 730 ASN A CA 1
ATOM 5388 C C . ASN A 1 730 ? -7.726 -27.568 -29.661 1.00 94.62 730 ASN A C 1
ATOM 5390 O O . ASN A 1 730 ? -8.129 -2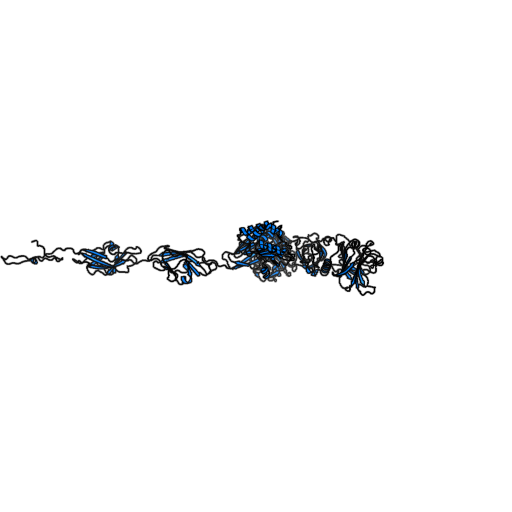7.235 -30.779 1.00 94.62 730 ASN A O 1
ATOM 5394 N N . SER A 1 731 ? -6.717 -26.966 -29.036 1.00 93.75 731 SER A N 1
ATOM 5395 C CA . SER A 1 731 ? -5.963 -25.848 -29.617 1.00 93.75 731 SER A CA 1
ATOM 5396 C C . SER A 1 731 ? -4.848 -26.311 -30.560 1.00 93.75 731 SER A C 1
ATOM 5398 O O . SER A 1 731 ? -4.509 -25.620 -31.517 1.00 93.75 731 SER A O 1
ATOM 5400 N N . GLY A 1 732 ? -4.258 -27.484 -30.305 1.00 90.00 732 GLY A N 1
ATOM 5401 C CA . GLY A 1 732 ? -3.005 -27.914 -30.932 1.00 90.00 732 GLY A CA 1
ATOM 5402 C C . GLY A 1 732 ? -1.763 -27.157 -30.439 1.00 90.00 732 GLY A C 1
ATOM 5403 O O . GLY A 1 732 ? -0.672 -27.420 -30.944 1.00 90.00 732 GLY A O 1
ATOM 5404 N N . GLN A 1 733 ? -1.917 -26.244 -29.476 1.00 90.44 733 GLN A N 1
ATOM 5405 C CA . GLN A 1 733 ? -0.836 -25.503 -28.823 1.00 90.44 733 GLN A CA 1
ATOM 5406 C C . GLN A 1 733 ? -0.418 -26.217 -27.534 1.00 90.44 733 GLN A C 1
ATOM 5408 O O . GLN A 1 733 ? -1.280 -26.688 -26.795 1.00 90.44 733 GLN A O 1
ATOM 5413 N N . PHE A 1 734 ? 0.890 -26.314 -27.296 1.00 90.69 734 PHE A N 1
ATOM 5414 C CA . PHE A 1 734 ? 1.482 -27.002 -26.146 1.00 90.69 734 PHE A CA 1
ATOM 5415 C C . PHE A 1 734 ? 2.168 -25.977 -25.243 1.00 90.69 734 PHE A C 1
ATOM 5417 O O . PHE A 1 734 ? 2.884 -25.125 -25.770 1.00 90.69 734 PHE A O 1
ATOM 5424 N N . LEU A 1 735 ? 1.940 -26.069 -23.932 1.00 90.94 735 LEU A N 1
ATOM 5425 C CA . LEU A 1 735 ? 2.349 -25.068 -22.936 1.00 90.94 735 LEU A CA 1
ATOM 5426 C C . LEU A 1 735 ? 3.445 -25.566 -21.975 1.00 90.94 735 LEU A C 1
ATOM 5428 O O . LEU A 1 735 ? 3.934 -24.815 -21.134 1.00 90.94 735 LEU A O 1
ATOM 5432 N N . ALA A 1 736 ? 3.837 -26.842 -22.040 1.00 89.06 736 ALA A N 1
ATOM 5433 C CA . ALA A 1 736 ? 4.866 -27.373 -21.153 1.00 89.06 736 ALA A CA 1
ATOM 5434 C C . ALA A 1 736 ? 6.208 -26.648 -21.324 1.00 89.06 736 ALA A C 1
ATOM 5436 O O . ALA A 1 736 ? 6.815 -26.672 -22.399 1.00 89.06 736 ALA A O 1
ATOM 5437 N N . GLY A 1 737 ? 6.708 -26.087 -20.224 1.00 83.75 737 GLY A N 1
ATOM 5438 C CA . GLY A 1 737 ? 7.998 -25.406 -20.166 1.00 83.75 737 GLY A CA 1
ATOM 5439 C C . GLY A 1 737 ? 8.050 -24.056 -20.887 1.00 83.75 737 GLY A C 1
ATOM 5440 O O . GLY A 1 737 ? 9.154 -23.545 -21.068 1.00 83.75 737 GLY A O 1
ATOM 5441 N N . SER A 1 738 ? 6.911 -23.488 -21.303 1.00 85.44 738 SER A N 1
ATOM 5442 C CA . SER A 1 738 ? 6.845 -22.142 -21.898 1.00 85.44 738 SER A CA 1
ATOM 5443 C C . SER A 1 738 ? 6.532 -21.027 -20.897 1.00 85.44 738 SER A C 1
ATOM 5445 O O . SER A 1 738 ? 6.535 -19.868 -21.291 1.00 85.44 738 SER A O 1
ATOM 5447 N N . GLY A 1 739 ? 6.349 -21.353 -19.614 1.00 87.56 739 GLY A N 1
ATOM 5448 C CA . GLY A 1 739 ? 6.084 -20.380 -18.554 1.00 87.56 739 GLY A CA 1
ATOM 5449 C C . GLY A 1 739 ? 4.613 -20.342 -18.142 1.00 87.56 739 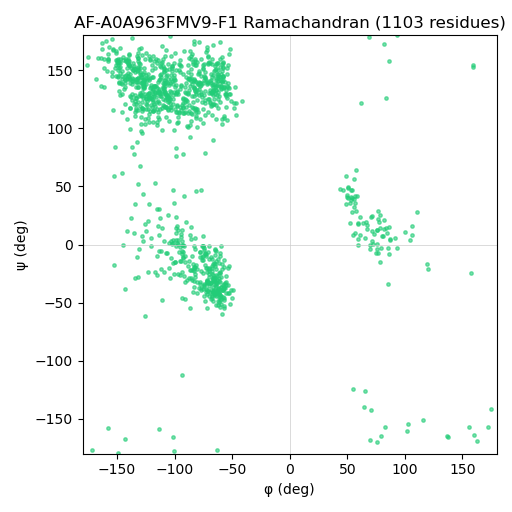GLY A C 1
ATOM 5450 O O . GLY A 1 739 ? 3.911 -21.349 -18.248 1.00 87.56 739 GLY A O 1
ATOM 5451 N N . TRP A 1 740 ? 4.185 -19.194 -17.614 1.00 90.75 740 TRP A N 1
ATOM 5452 C CA . TRP A 1 740 ? 2.803 -18.942 -17.210 1.00 90.75 740 TRP A CA 1
ATOM 5453 C C . TRP A 1 740 ? 1.918 -18.661 -18.419 1.00 90.75 740 TRP A C 1
ATOM 5455 O O . TRP A 1 740 ? 2.301 -17.914 -19.313 1.00 90.75 740 TRP A O 1
ATOM 5465 N N . HIS A 1 741 ? 0.727 -19.247 -18.411 1.00 91.94 741 HIS A N 1
ATOM 5466 C CA . HIS A 1 741 ? -0.312 -19.008 -19.403 1.00 91.94 741 HIS A CA 1
ATOM 5467 C C . HIS A 1 741 ? -1.673 -18.934 -18.724 1.00 91.94 741 HIS A C 1
ATOM 5469 O O . HIS A 1 741 ? -1.939 -19.708 -17.799 1.00 91.94 741 HIS A O 1
ATOM 5475 N N . HIS A 1 742 ? -2.556 -18.074 -19.219 1.00 94.00 742 HIS A N 1
ATOM 5476 C CA . HIS A 1 742 ? -3.954 -18.078 -18.804 1.00 94.00 742 HIS A CA 1
ATOM 5477 C C . HIS A 1 742 ? -4.741 -19.007 -19.727 1.00 94.00 742 HIS A C 1
ATOM 5479 O O . HIS A 1 742 ? -4.747 -18.852 -20.949 1.00 94.00 742 HIS A O 1
ATOM 5485 N N . VAL A 1 743 ? -5.433 -19.993 -19.166 1.00 96.81 743 VAL A N 1
ATOM 5486 C CA . VAL A 1 743 ? -6.254 -20.934 -19.933 1.00 96.81 743 VAL A CA 1
ATOM 5487 C C . VAL A 1 743 ? -7.701 -20.828 -19.496 1.00 96.81 743 VAL A C 1
ATOM 5489 O O . VAL A 1 743 ? -8.009 -20.925 -18.312 1.00 96.81 743 VAL A O 1
ATOM 5492 N N . ALA A 1 744 ? -8.611 -20.682 -20.459 1.00 97.81 744 ALA A N 1
ATOM 5493 C CA . ALA A 1 744 ? -10.033 -20.613 -20.158 1.00 97.81 744 ALA A CA 1
ATOM 5494 C C . ALA A 1 744 ? -10.894 -21.402 -21.145 1.00 97.81 744 ALA A C 1
ATOM 5496 O O . ALA A 1 744 ? -10.609 -21.503 -22.337 1.00 97.81 744 ALA A O 1
ATOM 5497 N N . TYR A 1 745 ? -11.991 -21.956 -20.646 1.00 98.12 745 TYR A N 1
ATOM 5498 C CA . TYR A 1 745 ? -12.996 -22.674 -21.415 1.00 98.12 745 TYR A CA 1
ATOM 5499 C C . TYR A 1 745 ? -14.376 -22.125 -21.097 1.00 98.12 745 TYR A C 1
ATOM 5501 O O . TYR A 1 745 ? -14.764 -22.093 -19.932 1.00 98.12 745 TYR A O 1
ATOM 5509 N N . THR A 1 746 ? -15.141 -21.767 -22.126 1.00 97.81 746 THR A N 1
ATOM 5510 C CA . THR A 1 746 ? -16.522 -21.303 -21.982 1.00 97.81 746 THR A CA 1
ATOM 5511 C C . THR A 1 746 ? -17.487 -22.231 -22.713 1.00 97.81 746 THR A C 1
ATOM 5513 O O . THR A 1 746 ? -17.179 -22.757 -23.784 1.00 97.81 746 THR A O 1
ATOM 5516 N N . TYR A 1 747 ? -18.680 -22.427 -22.152 1.00 97.69 747 TYR A N 1
ATOM 5517 C CA . TYR A 1 747 ? -19.812 -23.072 -22.815 1.00 97.69 747 TYR A CA 1
ATOM 5518 C C . TYR A 1 747 ? -21.111 -22.315 -22.535 1.00 97.69 747 TYR A C 1
ATOM 5520 O O . TYR A 1 747 ? -21.451 -22.036 -21.382 1.00 97.69 747 TYR A O 1
ATOM 5528 N N . ASP A 1 748 ? -21.848 -22.018 -23.603 1.00 96.31 748 ASP A N 1
ATOM 5529 C CA . ASP A 1 748 ? -23.178 -21.408 -23.577 1.00 96.31 748 ASP A CA 1
ATOM 5530 C C . ASP A 1 748 ? -24.226 -22.449 -23.981 1.00 96.31 748 ASP A C 1
ATOM 5532 O O . ASP A 1 748 ? -24.247 -22.953 -25.106 1.00 96.31 748 ASP A O 1
ATOM 5536 N N . ASN A 1 749 ? -25.147 -22.752 -23.071 1.00 95.38 749 ASN A N 1
ATOM 5537 C CA . ASN A 1 749 ? -26.185 -23.756 -23.265 1.00 95.38 749 ASN A CA 1
ATOM 5538 C C . ASN A 1 749 ? -27.327 -23.313 -24.182 1.00 95.38 749 ASN A C 1
ATOM 5540 O O . ASN A 1 749 ? -28.027 -24.152 -24.751 1.00 95.38 749 ASN A O 1
ATOM 5544 N N . ALA A 1 750 ? -27.563 -22.010 -24.317 1.00 94.12 750 ALA A N 1
ATOM 5545 C CA . ALA A 1 750 ? -28.576 -21.500 -25.229 1.00 94.12 750 ALA A CA 1
ATOM 5546 C C . ALA A 1 750 ? -28.111 -21.662 -26.681 1.00 94.12 750 ALA A C 1
ATOM 5548 O O . ALA A 1 750 ? -28.889 -22.089 -27.542 1.00 94.12 750 ALA A O 1
ATOM 5549 N N . THR A 1 751 ? -26.838 -21.366 -26.948 1.00 94.50 751 THR A N 1
ATOM 5550 C CA . THR A 1 751 ? -26.252 -21.438 -28.294 1.00 94.50 751 THR A CA 1
ATOM 5551 C C . THR A 1 751 ? -25.558 -22.770 -28.593 1.00 94.50 751 THR A C 1
ATOM 5553 O O . THR A 1 751 ? -25.354 -23.089 -29.765 1.00 94.50 751 THR A O 1
ATOM 5556 N N . HIS A 1 752 ? -25.288 -23.586 -27.569 1.00 94.81 752 HIS A N 1
ATOM 5557 C CA . HIS A 1 752 ? -24.487 -24.817 -27.621 1.00 94.81 752 HIS A CA 1
ATOM 5558 C C . HIS A 1 752 ? -23.082 -24.590 -28.186 1.00 94.81 752 HIS A C 1
ATOM 5560 O O . HIS A 1 752 ? -22.539 -25.447 -28.888 1.00 94.81 752 HIS A O 1
ATOM 5566 N N . VAL A 1 753 ? -22.515 -23.413 -27.941 1.00 95.88 753 VAL A N 1
ATOM 5567 C CA . VAL A 1 753 ? -21.164 -23.062 -28.375 1.00 95.88 753 VAL A CA 1
ATOM 5568 C C . VAL A 1 753 ? -20.220 -23.286 -27.210 1.00 95.88 753 VAL A C 1
ATOM 5570 O O . VAL A 1 753 ? -20.496 -22.829 -26.105 1.00 95.88 753 VAL A O 1
ATOM 5573 N N . GLN A 1 754 ? -19.118 -23.981 -27.479 1.00 97.12 754 GLN A N 1
ATOM 5574 C CA . GLN A 1 754 ? -17.971 -24.024 -26.587 1.00 97.12 754 GLN A CA 1
ATOM 5575 C C . GLN A 1 754 ? -16.786 -23.300 -27.233 1.00 97.12 754 GLN A C 1
ATOM 5577 O O . GLN A 1 754 ? -16.588 -23.390 -28.452 1.00 97.12 754 GLN A O 1
ATOM 5582 N N . THR A 1 755 ? -15.992 -22.612 -26.423 1.00 97.50 755 THR A N 1
ATOM 5583 C CA . THR A 1 755 ? -14.804 -21.879 -26.868 1.00 97.50 755 THR A CA 1
ATOM 5584 C C . THR A 1 755 ? -13.663 -22.131 -25.891 1.00 97.50 755 THR A C 1
ATOM 5586 O O . THR A 1 755 ? -13.871 -22.177 -24.683 1.00 97.50 755 THR A O 1
ATOM 5589 N N . LEU A 1 756 ? -12.464 -22.330 -26.430 1.00 97.62 756 LEU A N 1
ATOM 5590 C CA . LEU A 1 756 ? -11.222 -22.477 -25.681 1.00 97.62 756 LEU A CA 1
ATOM 5591 C C . LEU A 1 756 ? -10.361 -21.240 -25.927 1.00 97.62 756 LEU A C 1
ATOM 5593 O O . LEU A 1 756 ? -10.215 -20.823 -27.079 1.00 97.62 756 LEU A O 1
ATOM 5597 N N . TYR A 1 757 ? -9.787 -20.696 -24.864 1.00 97.38 757 TYR A N 1
ATOM 5598 C CA . TYR A 1 757 ? -8.944 -19.510 -24.857 1.00 97.38 757 TYR A CA 1
ATOM 5599 C C . TYR A 1 757 ? -7.585 -19.842 -24.247 1.00 97.38 757 TYR A C 1
ATOM 5601 O O . TYR A 1 757 ? -7.501 -20.648 -23.316 1.00 97.38 757 TYR A O 1
ATOM 5609 N N . ILE A 1 758 ? -6.545 -19.230 -24.799 1.00 95.44 758 ILE A N 1
ATOM 5610 C CA . ILE A 1 758 ? -5.172 -19.263 -24.296 1.00 95.44 758 ILE A CA 1
ATOM 5611 C C . ILE A 1 758 ? -4.686 -17.816 -24.330 1.00 95.44 758 ILE A C 1
ATOM 5613 O O . ILE A 1 758 ? -4.817 -17.167 -25.369 1.00 95.44 758 ILE A O 1
ATOM 5617 N N . ASP A 1 759 ? -4.207 -17.324 -23.192 1.00 92.19 759 ASP A N 1
ATOM 5618 C CA . ASP A 1 759 ? -3.716 -15.960 -22.979 1.00 92.19 759 ASP A CA 1
ATOM 5619 C C . ASP A 1 759 ? -4.729 -14.916 -23.476 1.00 92.19 759 ASP A C 1
ATOM 5621 O O . ASP A 1 759 ? -4.444 -14.062 -24.308 1.00 92.19 759 ASP A O 1
ATOM 5625 N N . GLY A 1 760 ? -5.993 -15.096 -23.071 1.00 88.50 760 GLY A N 1
ATOM 5626 C CA . GLY A 1 760 ? -7.095 -14.174 -23.385 1.00 88.50 760 GLY A CA 1
ATOM 5627 C C . GLY A 1 760 ? -7.655 -14.304 -24.803 1.00 88.50 760 GLY A C 1
ATOM 5628 O O . GLY A 1 760 ? -8.772 -13.869 -25.092 1.00 88.50 760 GLY A O 1
ATOM 5629 N N . VAL A 1 761 ? -6.939 -14.982 -25.702 1.00 89.25 761 VAL A N 1
ATOM 5630 C CA . VAL A 1 761 ? -7.296 -15.109 -27.117 1.00 89.25 761 VAL A CA 1
ATOM 5631 C C . VAL A 1 761 ? -7.979 -16.446 -27.393 1.00 89.25 761 VAL A C 1
ATOM 5633 O O . VAL A 1 761 ? -7.538 -17.509 -26.962 1.00 89.25 761 VAL A O 1
ATOM 5636 N N . ALA A 1 762 ? -9.065 -16.426 -28.172 1.00 93.44 762 ALA A N 1
ATOM 5637 C CA . ALA A 1 762 ? -9.772 -17.645 -28.562 1.00 93.44 762 ALA A CA 1
ATOM 5638 C C . ALA A 1 762 ? -8.885 -18.559 -29.435 1.00 93.44 762 ALA A C 1
ATOM 5640 O O . ALA A 1 762 ? -8.672 -18.300 -30.621 1.00 93.44 762 ALA A O 1
ATOM 5641 N N . ALA A 1 763 ? -8.434 -19.677 -28.865 1.00 91.31 763 ALA A N 1
ATOM 5642 C CA . ALA A 1 763 ? -7.665 -20.721 -29.539 1.00 91.31 763 ALA A CA 1
ATOM 5643 C C . ALA A 1 763 ? -8.546 -21.628 -30.421 1.00 91.31 763 ALA A C 1
ATOM 5645 O O . ALA A 1 763 ? -8.074 -22.248 -31.377 1.00 91.31 763 ALA A O 1
ATOM 5646 N N . GLY A 1 764 ? -9.849 -21.701 -30.135 1.00 91.00 764 GLY A N 1
ATOM 5647 C CA . GLY A 1 764 ? -10.821 -22.385 -30.983 1.00 91.00 764 GLY A CA 1
ATOM 5648 C C . GLY A 1 764 ? -12.253 -22.236 -30.481 1.00 91.00 764 GLY A C 1
ATOM 5649 O O . GLY A 1 764 ? -12.483 -22.083 -29.289 1.00 91.00 764 GLY A O 1
ATOM 5650 N N . SER A 1 765 ? -13.232 -22.342 -31.384 1.00 95.44 765 SER A N 1
ATOM 5651 C CA . SER A 1 765 ? -14.661 -22.357 -31.037 1.00 95.44 765 SER A CA 1
ATOM 5652 C C . SER A 1 765 ? -15.438 -23.324 -31.932 1.00 95.44 765 SER A C 1
ATOM 5654 O O . SER A 1 765 ? -15.193 -23.392 -33.143 1.00 95.44 765 SER A O 1
ATOM 5656 N N . ASN A 1 766 ? -16.376 -24.089 -31.368 1.00 94.44 766 ASN A N 1
ATOM 5657 C CA . ASN A 1 766 ? -17.290 -24.937 -32.137 1.00 94.44 766 ASN A CA 1
ATOM 5658 C C . ASN A 1 766 ? -18.650 -25.141 -31.449 1.00 94.44 766 ASN A C 1
ATOM 5660 O O . ASN A 1 766 ? -18.810 -24.990 -30.243 1.00 94.44 766 ASN A O 1
ATOM 5664 N N . THR A 1 767 ? -19.656 -25.513 -32.244 1.00 94.75 767 THR A N 1
ATOM 5665 C CA . THR A 1 767 ? -20.980 -25.900 -31.737 1.00 94.75 767 THR A CA 1
ATOM 5666 C C . THR A 1 767 ? -21.011 -27.392 -31.412 1.00 94.75 767 THR A C 1
ATOM 5668 O O . THR A 1 767 ? -20.620 -28.218 -32.243 1.00 94.75 767 THR A O 1
ATOM 5671 N N . VAL A 1 768 ? -21.528 -27.747 -30.238 1.00 91.19 768 VAL A N 1
ATOM 5672 C CA . VAL A 1 768 ? -21.645 -29.128 -29.750 1.00 91.19 768 VAL A CA 1
ATOM 5673 C C . VAL A 1 768 ? -23.097 -29.600 -29.688 1.00 91.19 768 VAL A C 1
ATOM 5675 O O . VAL A 1 768 ? -24.044 -28.847 -29.914 1.00 91.19 768 VAL A O 1
ATOM 5678 N N . SER A 1 769 ? -23.295 -30.897 -29.443 1.00 82.88 769 SER A N 1
ATOM 5679 C CA . SER A 1 769 ? -24.626 -31.499 -29.369 1.00 82.88 769 SER A CA 1
ATOM 5680 C C . SER A 1 769 ? -25.114 -31.620 -27.924 1.00 82.88 769 SER A C 1
ATOM 5682 O O . SER A 1 769 ? -24.662 -32.516 -27.211 1.00 82.88 769 SER A O 1
ATOM 5684 N N . GLY A 1 770 ? -26.109 -30.810 -27.555 1.00 86.88 770 GLY A N 1
ATOM 5685 C CA . GLY A 1 770 ? -26.855 -30.924 -26.296 1.00 86.88 770 GLY A CA 1
ATOM 5686 C C . GLY A 1 770 ? -26.168 -30.300 -25.078 1.00 86.88 770 GLY A C 1
ATOM 5687 O O . GLY A 1 770 ? -25.031 -29.858 -25.159 1.00 86.88 770 GLY A O 1
ATOM 5688 N N . SER A 1 771 ? -26.901 -30.262 -23.965 1.00 94.25 771 SER A N 1
ATOM 5689 C CA . SER A 1 771 ? -26.485 -29.665 -22.691 1.00 94.25 771 SER A CA 1
ATOM 5690 C C . SER A 1 771 ? -25.515 -30.540 -21.896 1.00 94.25 771 SER A C 1
ATOM 5692 O O . SER A 1 771 ? -25.488 -31.759 -22.074 1.00 94.25 771 SER A O 1
ATOM 5694 N N . ILE A 1 772 ? -24.774 -29.924 -20.971 1.00 96.31 772 ILE A N 1
ATOM 5695 C CA . ILE A 1 772 ? -23.894 -30.621 -20.023 1.00 96.31 772 ILE A CA 1
ATOM 5696 C C . ILE A 1 772 ? -24.711 -31.555 -19.114 1.00 96.31 772 ILE A C 1
ATOM 5698 O O . ILE A 1 772 ? -25.812 -31.219 -18.672 1.00 96.31 772 ILE A O 1
ATOM 5702 N N . SER A 1 773 ? -24.162 -32.735 -18.821 1.00 95.88 773 SER A N 1
ATOM 5703 C CA . SER A 1 773 ? -24.734 -33.740 -17.923 1.00 95.88 773 SER A CA 1
ATOM 5704 C C . SER A 1 773 ? -23.768 -34.079 -16.788 1.00 95.88 773 SER A C 1
ATOM 5706 O O . SER A 1 773 ? -22.843 -34.862 -16.978 1.00 95.88 773 SER A O 1
ATOM 5708 N N . TYR A 1 774 ? -24.052 -33.592 -15.580 1.00 95.69 774 TYR A N 1
ATOM 5709 C CA . TYR A 1 774 ? -23.253 -33.817 -14.363 1.00 95.69 774 TYR A CA 1
ATOM 5710 C C . TYR A 1 774 ? -23.532 -35.167 -13.675 1.00 95.69 774 TYR A C 1
ATOM 5712 O O . TYR A 1 774 ? -23.787 -35.243 -12.475 1.00 95.69 774 TYR A O 1
ATOM 5720 N N . THR A 1 775 ? -23.581 -36.252 -14.450 1.00 94.06 775 THR A N 1
ATOM 5721 C CA . THR A 1 775 ? -23.952 -37.600 -13.967 1.00 94.06 775 THR A CA 1
ATOM 5722 C C . THR A 1 775 ? -22.755 -38.510 -13.676 1.00 94.06 775 THR A C 1
ATOM 5724 O O . THR A 1 775 ? -22.960 -39.699 -13.433 1.00 94.06 775 THR A O 1
ATOM 5727 N N . LEU A 1 776 ? -21.531 -37.995 -13.803 1.00 93.88 776 LEU A N 1
ATOM 5728 C CA . LEU A 1 776 ? -20.286 -38.759 -13.714 1.00 93.88 776 LEU A CA 1
ATOM 5729 C C . LEU A 1 776 ? -19.718 -38.730 -12.281 1.00 93.88 776 LEU A C 1
ATOM 5731 O O . LEU A 1 776 ? -20.322 -39.328 -11.388 1.00 93.88 776 LEU A O 1
ATOM 5735 N N . GLY A 1 777 ? -18.570 -38.082 -12.061 1.00 92.75 777 GLY A N 1
ATOM 5736 C CA . GLY A 1 777 ? -18.002 -37.850 -10.733 1.00 92.75 777 GLY A CA 1
ATOM 5737 C C . GLY A 1 777 ? -18.956 -37.052 -9.841 1.00 92.75 777 GLY A C 1
ATOM 5738 O O . GLY A 1 777 ? -19.915 -36.460 -10.325 1.00 92.75 777 GLY A O 1
ATOM 5739 N N . ALA A 1 778 ? -18.739 -37.095 -8.525 1.00 93.69 778 ALA A N 1
ATOM 5740 C CA . ALA A 1 778 ? -19.588 -36.392 -7.554 1.00 93.69 778 ALA A CA 1
ATOM 5741 C C . ALA A 1 778 ? -18.997 -35.059 -7.067 1.00 93.69 778 ALA A C 1
ATOM 5743 O O . ALA A 1 778 ? -19.711 -34.279 -6.440 1.00 93.69 778 ALA A O 1
ATOM 5744 N N . ASN A 1 779 ? -17.704 -34.843 -7.308 1.00 95.62 779 ASN A N 1
ATOM 5745 C CA . ASN A 1 779 ? -16.910 -33.743 -6.776 1.00 95.62 779 ASN A CA 1
ATOM 5746 C C . ASN A 1 779 ? -16.118 -33.085 -7.900 1.00 95.62 779 ASN A C 1
ATOM 5748 O O . ASN A 1 779 ? -15.881 -33.699 -8.944 1.00 95.62 779 ASN A O 1
ATOM 5752 N N . SER A 1 780 ? -15.681 -31.861 -7.644 1.00 96.75 780 SER A N 1
ATOM 5753 C CA . SER A 1 780 ? -14.798 -31.118 -8.529 1.00 96.75 780 SER A CA 1
ATOM 5754 C C . SER A 1 780 ? -13.370 -31.153 -8.009 1.00 96.75 780 SER A C 1
ATOM 5756 O O . SER A 1 780 ? -13.137 -31.332 -6.812 1.00 96.75 780 SER A O 1
ATOM 5758 N N . PHE A 1 781 ? -12.416 -31.010 -8.917 1.00 97.12 781 PHE A N 1
ATOM 5759 C CA . PHE A 1 781 ? -10.999 -31.086 -8.602 1.00 97.12 781 PHE A CA 1
ATOM 5760 C C . PHE A 1 781 ? -10.220 -29.996 -9.325 1.00 97.12 781 PHE A C 1
ATOM 5762 O O . PHE A 1 781 ? -10.504 -29.695 -10.487 1.00 97.12 781 PHE A O 1
ATOM 5769 N N . ILE A 1 782 ? -9.217 -29.468 -8.630 1.00 97.31 782 ILE A N 1
ATOM 5770 C CA . ILE A 1 782 ? -8.131 -28.670 -9.194 1.00 97.31 782 ILE A CA 1
ATOM 5771 C C . ILE A 1 782 ? -6.882 -29.552 -9.186 1.00 97.31 782 ILE A C 1
ATOM 5773 O O . ILE A 1 782 ? -6.551 -30.143 -8.155 1.00 97.31 782 ILE A O 1
ATOM 5777 N N . GLY A 1 783 ? -6.231 -29.685 -10.339 1.00 94.75 783 GLY A N 1
ATOM 5778 C CA . GLY A 1 783 ? -5.018 -30.485 -10.519 1.00 94.75 783 GLY A CA 1
ATOM 5779 C C . GLY A 1 783 ? -5.231 -31.999 -10.668 1.00 94.75 783 GLY A C 1
ATOM 5780 O O . GLY A 1 783 ? -4.258 -32.750 -10.673 1.00 94.75 783 GLY A O 1
ATOM 5781 N N . LYS A 1 784 ? -6.479 -32.486 -10.778 1.00 93.31 784 LYS A N 1
ATOM 5782 C CA . LYS A 1 784 ? -6.786 -33.929 -10.843 1.00 93.31 784 LYS A CA 1
ATOM 5783 C C . LYS A 1 784 ? -8.006 -34.278 -11.690 1.00 93.31 784 LYS A C 1
ATOM 5785 O O . LYS A 1 784 ? -8.963 -33.513 -11.783 1.00 93.31 784 LYS A O 1
ATOM 5790 N N . HIS A 1 785 ? -7.992 -35.502 -12.227 1.00 92.19 785 HIS A N 1
ATOM 5791 C CA . HIS A 1 785 ? -9.105 -36.070 -12.980 1.00 92.19 785 HIS A CA 1
ATOM 5792 C C . HIS A 1 785 ? -10.380 -36.278 -12.148 1.00 92.19 785 HIS A C 1
ATOM 5794 O O . HIS A 1 785 ? -10.353 -36.899 -11.080 1.00 92.19 785 HIS A O 1
ATOM 5800 N N . GLY A 1 786 ? -11.528 -35.855 -12.684 1.00 88.50 786 GLY A N 1
ATOM 5801 C CA . GLY A 1 786 ? -12.812 -35.829 -11.972 1.00 88.50 786 GLY A CA 1
ATOM 5802 C C . GLY A 1 786 ? -13.431 -37.186 -11.603 1.00 88.50 786 GLY A C 1
ATOM 5803 O O . GLY A 1 786 ? -14.352 -37.240 -10.786 1.00 88.50 786 GLY A O 1
ATOM 5804 N N . ASP A 1 787 ? -12.927 -38.293 -12.157 1.00 84.69 787 ASP A N 1
ATOM 5805 C CA . ASP A 1 787 ? -13.310 -39.667 -11.777 1.00 84.69 787 ASP A CA 1
ATOM 5806 C C . ASP A 1 787 ? -12.291 -40.366 -10.846 1.00 84.69 787 ASP A C 1
ATOM 5808 O O . ASP A 1 787 ? -12.483 -41.527 -10.466 1.00 84.69 787 ASP A O 1
ATOM 5812 N N . GLY A 1 788 ? -11.214 -39.666 -10.469 1.00 80.94 788 GLY A N 1
ATOM 5813 C CA . GLY A 1 788 ? -10.154 -40.159 -9.589 1.00 80.94 788 GLY A CA 1
ATOM 5814 C C . GLY A 1 788 ? -9.009 -40.914 -10.277 1.00 80.94 788 GLY A C 1
ATOM 5815 O O . GLY A 1 788 ? -8.123 -41.408 -9.574 1.00 80.94 788 GLY A O 1
ATOM 5816 N N . GLN A 1 789 ? -8.984 -41.025 -11.610 1.00 84.94 789 GLN A N 1
ATOM 5817 C CA . GLN A 1 789 ? -7.810 -41.524 -12.336 1.00 84.94 789 GLN A CA 1
ATOM 5818 C C . GLN A 1 789 ? -6.578 -40.644 -12.076 1.00 84.94 789 GLN A C 1
ATOM 5820 O O . GLN A 1 789 ? -6.675 -39.427 -12.023 1.00 84.94 789 GLN A O 1
ATOM 5825 N N . THR A 1 790 ? -5.406 -41.266 -11.931 1.00 86.94 790 THR A N 1
ATOM 5826 C CA . THR A 1 790 ? -4.142 -40.556 -11.644 1.00 86.94 790 THR A CA 1
ATOM 5827 C C . THR A 1 790 ? -3.307 -40.283 -12.893 1.00 86.94 790 THR A C 1
ATOM 5829 O O . THR A 1 790 ? -2.194 -39.790 -12.809 1.00 86.94 790 THR A O 1
ATOM 5832 N N . THR A 1 791 ? -3.785 -40.690 -14.071 1.00 87.19 791 THR A N 1
ATOM 5833 C CA . THR A 1 791 ? -3.046 -40.537 -15.334 1.00 87.19 791 THR A CA 1
ATOM 5834 C C . THR A 1 791 ? -3.097 -39.124 -15.895 1.00 87.19 791 THR A C 1
ATOM 5836 O O . THR A 1 791 ? -2.474 -38.891 -16.920 1.00 87.19 791 THR A O 1
ATOM 5839 N N . PHE A 1 792 ? -3.879 -38.234 -15.283 1.00 90.25 792 PHE A N 1
ATOM 5840 C CA . PHE A 1 792 ? -4.054 -36.851 -15.722 1.00 90.25 792 PHE A CA 1
ATOM 5841 C C . PHE A 1 792 ? -3.767 -35.851 -14.599 1.00 90.25 792 PHE A C 1
ATOM 5843 O O . PHE A 1 792 ? -4.238 -34.718 -14.657 1.00 90.25 792 PHE A O 1
ATOM 5850 N N . ASP A 1 793 ? -3.073 -36.288 -13.550 1.00 90.81 793 ASP A N 1
ATOM 5851 C CA . ASP A 1 793 ? -2.763 -35.435 -12.408 1.00 90.81 793 ASP A CA 1
ATOM 5852 C C . ASP A 1 793 ? -1.769 -34.344 -12.842 1.00 90.81 793 ASP A C 1
ATOM 5854 O O . ASP A 1 793 ? -0.861 -34.570 -13.648 1.00 90.81 793 ASP A O 1
ATOM 5858 N N . PHE A 1 794 ? -1.988 -33.125 -12.363 1.00 93.25 794 PHE A N 1
ATOM 5859 C CA . PHE A 1 794 ? -1.228 -31.957 -12.781 1.00 93.25 794 PHE A CA 1
ATOM 5860 C C . PHE A 1 794 ? 0.128 -31.897 -12.074 1.00 93.25 794 PHE A C 1
ATOM 5862 O O . PHE A 1 794 ? 0.224 -32.149 -10.875 1.00 93.25 794 PHE A O 1
ATOM 5869 N N . ASN A 1 795 ? 1.181 -31.554 -12.821 1.00 91.75 795 ASN A N 1
ATOM 5870 C CA . ASN A 1 795 ? 2.528 -31.355 -12.288 1.00 91.75 795 ASN A CA 1
ATOM 5871 C C . ASN A 1 795 ? 3.083 -30.004 -12.754 1.00 91.75 795 ASN A C 1
ATOM 5873 O O . ASN A 1 795 ? 3.479 -29.835 -13.914 1.00 91.75 795 ASN A O 1
ATOM 5877 N N . GLY A 1 796 ? 3.091 -29.039 -11.847 1.00 93.44 796 GLY A N 1
ATOM 5878 C CA . GLY A 1 796 ? 3.441 -27.657 -12.127 1.00 93.44 796 GLY A CA 1
ATOM 5879 C C . GLY A 1 796 ? 2.811 -26.711 -11.120 1.00 93.44 796 GLY A C 1
ATOM 5880 O O . GLY A 1 796 ? 2.455 -27.118 -10.016 1.00 93.44 796 GLY A O 1
ATOM 5881 N N . LEU A 1 797 ? 2.657 -25.456 -11.522 1.00 94.00 797 LEU A N 1
ATOM 5882 C CA . LEU A 1 797 ? 2.031 -24.420 -10.710 1.00 94.00 797 LEU A CA 1
ATOM 5883 C C . LEU A 1 797 ? 0.654 -24.089 -11.294 1.00 94.00 797 LEU A C 1
ATOM 5885 O O . LEU A 1 797 ? 0.511 -23.999 -12.518 1.00 94.00 797 LEU A O 1
ATOM 5889 N N . ILE A 1 798 ? -0.349 -23.949 -10.433 1.00 94.75 798 ILE A N 1
ATOM 5890 C CA . ILE A 1 798 ? -1.668 -23.421 -10.792 1.00 94.75 798 ILE A CA 1
ATOM 5891 C C . ILE A 1 798 ? -1.926 -22.222 -9.903 1.00 94.75 798 ILE A C 1
ATOM 5893 O O . ILE A 1 798 ? -1.587 -22.238 -8.719 1.00 94.75 798 ILE A O 1
ATOM 5897 N N . ASP A 1 799 ? -2.545 -21.220 -10.498 1.00 91.81 799 ASP A N 1
ATOM 5898 C CA . ASP A 1 799 ? -2.928 -20.012 -9.818 1.00 91.81 799 ASP A CA 1
ATOM 5899 C C . ASP A 1 799 ? -4.290 -19.497 -10.312 1.00 91.81 799 ASP A C 1
ATOM 5901 O O . ASP A 1 799 ? -4.738 -19.856 -11.409 1.00 91.81 799 ASP A O 1
ATOM 5905 N N . ASP A 1 800 ? -4.967 -18.688 -9.499 1.00 88.31 800 ASP A N 1
ATOM 5906 C CA . ASP A 1 800 ? -6.146 -17.911 -9.894 1.00 88.31 800 ASP A CA 1
ATOM 5907 C C . ASP A 1 800 ? -7.288 -18.730 -10.524 1.00 88.31 800 ASP A C 1
ATOM 5909 O O . ASP A 1 800 ? -7.865 -18.402 -11.572 1.00 88.31 800 ASP A O 1
ATOM 5913 N N . VAL A 1 801 ? -7.631 -19.852 -9.893 1.00 94.81 801 VAL A N 1
ATOM 5914 C CA . VAL A 1 801 ? -8.644 -20.764 -10.431 1.00 94.81 801 VAL A CA 1
ATOM 5915 C C . VAL A 1 801 ? -10.032 -20.166 -10.263 1.00 94.81 801 VAL A C 1
ATOM 5917 O O . VAL A 1 801 ? -10.474 -19.892 -9.150 1.00 94.81 801 VAL A O 1
ATOM 5920 N N . ARG A 1 802 ? -10.773 -20.050 -11.367 1.00 94.06 802 ARG A N 1
ATOM 5921 C CA . ARG A 1 802 ? -12.122 -19.481 -11.406 1.00 94.06 802 ARG A CA 1
ATOM 5922 C C . ARG A 1 802 ? -13.127 -20.402 -12.083 1.00 94.06 802 ARG A C 1
ATOM 5924 O O . ARG A 1 802 ? -12.883 -20.969 -13.153 1.00 94.06 802 ARG A O 1
ATOM 5931 N N . VAL A 1 803 ? -14.303 -20.514 -11.469 1.00 96.69 803 VAL A N 1
ATOM 5932 C CA . VAL A 1 803 ? -15.445 -21.286 -11.974 1.00 96.69 803 VAL A CA 1
ATOM 5933 C C . VAL A 1 803 ? -16.702 -20.426 -11.952 1.00 96.69 803 VAL A C 1
ATOM 5935 O O . VAL A 1 803 ? -17.170 -20.023 -10.890 1.00 96.69 803 VAL A O 1
ATOM 5938 N N . TYR A 1 804 ? -17.301 -20.203 -13.119 1.00 95.62 804 TYR A N 1
ATOM 5939 C CA . TYR A 1 804 ? -18.512 -19.396 -13.283 1.00 95.62 804 TYR A CA 1
ATOM 5940 C C . TYR A 1 804 ? -19.717 -20.248 -13.689 1.00 95.62 804 TYR A C 1
ATOM 5942 O O . TYR A 1 804 ? -19.578 -21.177 -14.489 1.00 95.62 804 TYR A O 1
ATOM 5950 N N . ASP A 1 805 ? -20.924 -19.873 -13.241 1.00 94.75 805 ASP A N 1
ATOM 5951 C CA . ASP A 1 805 ? -22.196 -20.414 -13.768 1.00 94.75 805 ASP A CA 1
ATOM 5952 C C . ASP A 1 805 ? -22.769 -19.611 -14.953 1.00 94.75 805 ASP A C 1
ATOM 5954 O O . ASP A 1 805 ? -23.947 -19.733 -15.317 1.00 94.75 805 ASP A O 1
ATOM 5958 N N . ARG A 1 806 ? -21.904 -18.820 -15.597 1.00 94.69 806 ARG A N 1
ATOM 5959 C CA . ARG A 1 806 ? -22.166 -18.076 -16.830 1.00 94.69 806 ARG A CA 1
ATOM 5960 C C . ARG A 1 806 ? -21.038 -18.251 -17.846 1.00 94.69 806 ARG A C 1
ATOM 5962 O O . ARG A 1 806 ? -19.925 -18.651 -17.517 1.00 94.69 806 ARG A O 1
ATOM 5969 N N . THR A 1 807 ? -21.348 -17.930 -19.095 1.00 94.94 807 THR A N 1
ATOM 5970 C CA . THR A 1 807 ? -20.374 -17.846 -20.186 1.00 94.94 807 THR A CA 1
ATOM 5971 C C . THR A 1 807 ? -19.748 -16.454 -20.160 1.00 94.94 807 THR A C 1
ATOM 5973 O O . THR A 1 807 ? -20.484 -15.479 -20.319 1.00 94.94 807 THR A O 1
ATOM 5976 N N . LEU A 1 808 ? -18.434 -16.365 -19.949 1.00 94.31 808 LEU A N 1
ATOM 5977 C CA . LEU A 1 808 ? -17.688 -15.122 -20.145 1.00 94.31 808 LEU A CA 1
ATOM 5978 C C . LEU A 1 808 ? -17.531 -14.834 -21.642 1.00 94.31 808 LEU A C 1
ATOM 5980 O O . LEU A 1 808 ? -17.387 -15.761 -22.450 1.00 94.31 808 LEU A O 1
ATOM 5984 N N . ASP A 1 809 ? -17.576 -13.561 -22.020 1.00 90.56 809 ASP A N 1
ATOM 5985 C CA . ASP A 1 809 ? -17.264 -13.137 -23.382 1.00 90.56 809 ASP A CA 1
ATOM 5986 C C . ASP A 1 809 ? -15.749 -12.980 -23.619 1.00 90.56 809 ASP A C 1
ATOM 5988 O O . ASP A 1 809 ? -14.928 -13.173 -22.728 1.00 90.56 809 ASP A O 1
ATOM 5992 N N . ALA A 1 810 ? -15.356 -12.688 -24.863 1.00 87.19 810 ALA A N 1
ATOM 5993 C CA . ALA A 1 810 ? -13.940 -12.590 -25.215 1.00 87.19 810 ALA A CA 1
ATOM 5994 C C . ALA A 1 810 ? -13.223 -11.402 -24.551 1.00 87.19 810 ALA A C 1
ATOM 5996 O O . ALA A 1 810 ? -12.025 -11.501 -24.322 1.00 87.19 810 ALA A O 1
ATOM 5997 N N . SER A 1 811 ? -13.923 -10.301 -24.254 1.00 79.94 811 SER A N 1
ATOM 5998 C CA . SER A 1 811 ? -13.333 -9.174 -23.520 1.00 79.94 811 SER A CA 1
ATOM 5999 C C . SER A 1 811 ? -13.121 -9.514 -22.052 1.00 79.94 811 SER A C 1
ATOM 6001 O O . SER A 1 811 ? -12.073 -9.196 -21.512 1.00 79.94 811 SER A O 1
ATOM 6003 N N . GLU A 1 812 ? -14.076 -10.201 -21.429 1.00 87.50 812 GLU A N 1
ATOM 6004 C CA . GLU A 1 812 ? -13.958 -10.660 -20.043 1.00 87.50 812 GLU A CA 1
ATOM 6005 C C . GLU A 1 812 ? -12.827 -11.682 -19.883 1.00 87.50 812 GLU A C 1
ATOM 6007 O O . GLU A 1 812 ? -12.015 -11.572 -18.971 1.00 87.50 812 GLU A O 1
ATOM 6012 N N . VAL A 1 813 ? -12.724 -12.655 -20.795 1.00 90.00 813 VAL A N 1
ATOM 6013 C CA . VAL A 1 813 ? -11.620 -13.631 -20.773 1.00 90.00 813 VAL A CA 1
ATOM 6014 C C . VAL A 1 813 ? -10.273 -12.982 -21.104 1.00 90.00 813 VAL A C 1
ATOM 6016 O O . VAL A 1 813 ? -9.261 -13.419 -20.566 1.00 90.00 813 VAL A O 1
ATOM 6019 N N . GLY A 1 814 ? -10.259 -11.966 -21.975 1.00 83.38 814 GLY A N 1
ATOM 6020 C CA . GLY A 1 814 ? -9.076 -11.147 -22.248 1.00 83.38 814 GLY A CA 1
ATOM 6021 C C . GLY A 1 814 ? -8.595 -10.422 -20.995 1.00 83.38 814 GLY A C 1
ATOM 6022 O O . GLY A 1 814 ? -7.448 -10.588 -20.614 1.00 83.38 814 GLY A O 1
ATOM 6023 N N . ALA A 1 815 ? -9.502 -9.743 -20.290 1.00 78.12 815 ALA A N 1
ATOM 6024 C CA . ALA A 1 815 ? -9.182 -9.058 -19.040 1.00 78.12 815 ALA A CA 1
ATOM 6025 C C . ALA A 1 815 ? -8.612 -10.012 -17.976 1.00 78.12 815 ALA A C 1
ATOM 6027 O O . ALA A 1 815 ? -7.575 -9.718 -17.406 1.00 78.12 815 ALA A O 1
ATOM 6028 N N . LEU A 1 816 ? -9.209 -11.198 -17.780 1.00 82.69 816 LEU A N 1
ATOM 6029 C CA . LEU A 1 816 ? -8.656 -12.211 -16.859 1.00 82.69 816 LEU A CA 1
ATOM 6030 C C . LEU A 1 816 ? -7.248 -12.704 -17.237 1.00 82.69 816 LEU A C 1
ATOM 6032 O O . LEU A 1 816 ? -6.547 -13.243 -16.387 1.00 82.69 816 LEU A O 1
ATOM 6036 N N . ALA A 1 817 ? -6.872 -12.601 -18.512 1.00 84.00 817 ALA A N 1
ATOM 6037 C CA . ALA A 1 817 ? -5.575 -13.044 -19.012 1.00 84.00 817 ALA A CA 1
ATOM 6038 C C . ALA A 1 817 ? -4.510 -11.944 -19.038 1.00 84.00 817 ALA A C 1
ATOM 6040 O O . ALA A 1 817 ? -3.328 -12.267 -19.064 1.00 84.00 817 ALA A O 1
ATOM 6041 N N . ASP A 1 818 ? -4.920 -10.680 -19.094 1.00 73.06 818 ASP A N 1
ATOM 6042 C CA . ASP A 1 818 ? -4.010 -9.532 -19.090 1.00 73.06 818 ASP A CA 1
ATOM 6043 C C . ASP A 1 818 ? -3.696 -9.067 -17.659 1.00 73.06 818 ASP A C 1
ATOM 6045 O O . ASP A 1 818 ? -2.710 -8.373 -17.429 1.00 73.06 818 ASP A O 1
ATOM 6049 N N . ASP A 1 819 ? -4.526 -9.460 -16.697 1.00 67.25 819 ASP A N 1
ATOM 6050 C CA . ASP A 1 819 ? -4.458 -8.996 -15.321 1.00 67.25 819 ASP A CA 1
ATOM 6051 C C . ASP A 1 819 ? -3.774 -10.050 -14.426 1.00 67.25 819 ASP A C 1
ATOM 6053 O O . ASP A 1 819 ? -4.339 -11.089 -14.065 1.00 67.25 819 ASP A O 1
ATOM 6057 N N . LEU A 1 820 ? -2.480 -9.815 -14.177 1.00 54.59 820 LEU A N 1
ATOM 6058 C CA . LEU A 1 820 ? -1.580 -10.728 -13.470 1.00 54.59 820 LEU A CA 1
ATOM 6059 C C . LEU A 1 820 ? -1.665 -10.611 -11.941 1.00 54.59 820 LEU A C 1
ATOM 6061 O O . LEU A 1 820 ? -1.268 -11.573 -11.289 1.00 54.59 820 LEU A O 1
ATOM 6065 N N . ASN A 1 821 ? -2.196 -9.512 -11.395 1.00 55.94 821 ASN A N 1
ATOM 6066 C CA . ASN A 1 821 ? -2.306 -9.246 -9.957 1.00 55.94 821 ASN A CA 1
ATOM 6067 C C . ASN A 1 821 ? -3.693 -8.659 -9.653 1.00 55.94 821 ASN A C 1
ATOM 6069 O O . ASN A 1 821 ? -3.892 -7.452 -9.562 1.00 55.94 821 ASN A O 1
ATOM 6073 N N . LEU A 1 822 ? -4.667 -9.556 -9.496 1.00 59.41 822 LEU A N 1
ATOM 6074 C CA . LEU A 1 822 ? -6.094 -9.218 -9.454 1.00 59.41 822 LEU A CA 1
ATOM 6075 C C . LEU A 1 822 ? -6.523 -8.583 -8.120 1.00 59.41 822 LEU A C 1
ATOM 6077 O O . LEU A 1 822 ? -7.633 -8.054 -8.008 1.00 59.41 822 LEU A O 1
ATOM 6081 N N . GLN A 1 823 ? -5.670 -8.672 -7.098 1.00 69.31 823 GLN A N 1
ATOM 6082 C CA . GLN A 1 823 ? -5.973 -8.277 -5.733 1.00 69.31 823 GLN A CA 1
ATOM 6083 C C . GLN A 1 823 ? -4.688 -8.143 -4.908 1.00 69.31 823 GLN A C 1
ATOM 6085 O O . GLN A 1 823 ? -3.857 -9.044 -4.942 1.00 69.31 823 GLN A O 1
ATOM 6090 N N . ASP A 1 824 ? -4.572 -7.089 -4.101 1.00 68.50 824 ASP A N 1
ATOM 6091 C CA . ASP A 1 824 ? -3.595 -7.041 -3.010 1.00 68.50 824 ASP A CA 1
ATOM 6092 C C . ASP A 1 824 ? -4.321 -6.970 -1.666 1.00 68.50 824 ASP A C 1
ATOM 6094 O O . ASP A 1 824 ? -5.191 -6.114 -1.466 1.00 68.50 824 ASP A O 1
ATOM 6098 N N . THR A 1 825 ? -3.990 -7.880 -0.748 1.00 76.19 825 THR A N 1
ATOM 6099 C CA . THR A 1 825 ? -4.593 -7.955 0.586 1.00 76.19 825 THR A CA 1
ATOM 6100 C C . THR A 1 825 ? -3.536 -7.906 1.676 1.00 76.19 825 THR A C 1
ATOM 6102 O O . THR A 1 825 ? -2.785 -8.855 1.889 1.00 76.19 825 THR A O 1
ATOM 6105 N N . ASP A 1 826 ? -3.607 -6.854 2.484 1.00 78.19 826 ASP A N 1
ATOM 6106 C CA . ASP A 1 826 ? -2.755 -6.651 3.642 1.00 78.19 826 ASP A CA 1
ATOM 6107 C C . ASP A 1 826 ? -3.536 -6.665 4.948 1.00 78.19 826 ASP A C 1
ATOM 6109 O O . ASP A 1 826 ? -4.731 -6.361 5.021 1.00 78.19 826 ASP A O 1
ATOM 6113 N N . THR A 1 827 ? -2.826 -6.973 6.033 1.00 79.94 827 THR A N 1
ATOM 6114 C CA . THR A 1 827 ? -3.389 -6.899 7.381 1.00 79.94 827 THR A CA 1
ATOM 6115 C C . THR A 1 827 ? -2.511 -6.092 8.323 1.00 79.94 827 THR A C 1
ATOM 6117 O O . THR A 1 827 ? -1.287 -6.197 8.324 1.00 79.94 827 THR A O 1
ATOM 6120 N N . VAL A 1 828 ? -3.155 -5.321 9.198 1.00 78.50 828 VAL A N 1
ATOM 6121 C CA . VAL A 1 828 ? -2.519 -4.615 10.311 1.00 78.50 828 VAL A CA 1
ATOM 6122 C C . VAL A 1 828 ? -3.056 -5.184 11.616 1.00 78.50 828 VAL A C 1
ATOM 6124 O O . VAL A 1 828 ? -4.244 -5.073 11.932 1.00 78.50 828 VAL A O 1
ATOM 6127 N N . ALA A 1 829 ? -2.169 -5.784 12.409 1.00 82.88 829 ALA A N 1
ATOM 6128 C CA . ALA A 1 829 ? -2.495 -6.189 13.771 1.00 82.88 829 ALA A CA 1
ATOM 6129 C C . ALA A 1 829 ? -2.552 -4.959 14.688 1.00 82.88 829 ALA A C 1
ATOM 6131 O O . ALA A 1 829 ? -1.599 -4.182 14.745 1.00 82.88 829 ALA A O 1
ATOM 6132 N N . ILE A 1 830 ? -3.640 -4.810 15.439 1.00 93.75 830 ILE A N 1
ATOM 6133 C CA . ILE A 1 830 ? -3.859 -3.728 16.400 1.00 93.75 830 ILE A CA 1
ATOM 6134 C C . ILE A 1 830 ? -4.030 -4.350 17.786 1.00 93.75 830 ILE A C 1
ATOM 6136 O O . ILE A 1 830 ? -4.889 -5.204 17.990 1.00 93.75 830 ILE A O 1
ATOM 6140 N N . THR A 1 831 ? -3.222 -3.929 18.755 1.00 91.94 831 THR A N 1
ATOM 6141 C CA . THR A 1 831 ? -3.414 -4.300 20.164 1.00 91.94 831 THR A CA 1
ATOM 6142 C C . THR A 1 831 ? -4.150 -3.180 20.880 1.00 91.94 831 THR A C 1
ATOM 6144 O O . THR A 1 831 ? -3.649 -2.057 20.941 1.00 91.94 831 THR A O 1
ATOM 6147 N N . VAL A 1 832 ? -5.319 -3.490 21.430 1.00 93.75 832 VAL A N 1
ATOM 6148 C CA . VAL A 1 832 ? -6.071 -2.581 22.291 1.00 93.75 832 VAL A CA 1
ATOM 6149 C C . VAL A 1 832 ? -5.660 -2.843 23.736 1.00 93.75 832 VAL A C 1
ATOM 6151 O O . VAL A 1 832 ? -5.857 -3.948 24.251 1.00 93.75 832 VAL A O 1
ATOM 6154 N N . THR A 1 833 ? -5.001 -1.867 24.356 1.00 86.94 833 THR A N 1
ATOM 6155 C CA . THR A 1 833 ? -4.520 -1.955 25.734 1.00 86.94 833 THR A CA 1
ATOM 6156 C C . THR A 1 833 ? -5.608 -1.530 26.715 1.00 86.94 833 THR A C 1
ATOM 6158 O O . THR A 1 833 ? -6.248 -0.504 26.477 1.00 86.94 833 THR A O 1
ATOM 6161 N N . PRO A 1 834 ? -5.789 -2.282 27.815 1.00 80.94 834 PRO A N 1
ATOM 6162 C CA . PRO A 1 834 ? -6.788 -1.950 28.820 1.00 80.94 834 PRO A CA 1
ATOM 6163 C C . PRO A 1 834 ? -6.460 -0.617 29.503 1.00 80.94 834 PRO A C 1
ATOM 6165 O O . PRO A 1 834 ? -5.291 -0.315 29.784 1.00 80.94 834 PRO A O 1
ATOM 6168 N N . VAL A 1 835 ? -7.498 0.156 29.782 1.00 81.25 835 VAL A N 1
ATOM 6169 C CA . VAL A 1 835 ? -7.539 1.364 30.591 1.00 81.25 835 VAL A CA 1
ATOM 6170 C C . VAL A 1 835 ? -8.661 1.178 31.598 1.00 81.25 835 VAL A C 1
ATOM 6172 O O . VAL A 1 835 ? -9.813 1.128 31.222 1.00 81.25 835 VAL A O 1
ATOM 6175 N N . ASN A 1 836 ? -8.306 1.177 32.880 1.00 77.00 836 ASN A N 1
ATOM 6176 C CA . ASN A 1 836 ? -9.254 0.927 33.961 1.00 77.00 836 ASN A CA 1
ATOM 6177 C C . ASN A 1 836 ? -10.552 1.749 33.841 1.00 77.00 836 ASN A C 1
ATOM 6179 O O . ASN A 1 836 ? -10.518 2.986 33.918 1.00 77.00 836 ASN A O 1
ATOM 6183 N N . ASP A 1 837 ? -11.674 1.049 33.776 1.00 78.44 837 ASP A N 1
ATOM 6184 C CA . ASP A 1 837 ? -13.029 1.569 33.807 1.00 78.44 837 ASP A CA 1
ATOM 6185 C C . ASP A 1 837 ? -13.549 1.683 35.238 1.00 78.44 837 ASP A C 1
ATOM 6187 O O . ASP A 1 837 ? -13.083 1.027 36.162 1.00 78.44 837 ASP A O 1
ATOM 6191 N N . ALA A 1 838 ? -14.506 2.583 35.464 1.00 83.00 838 ALA A N 1
ATOM 6192 C CA . ALA A 1 838 ? -15.149 2.669 36.770 1.00 83.00 838 ALA A CA 1
ATOM 6193 C C . ALA A 1 838 ? -16.199 1.553 36.913 1.00 83.00 838 ALA A C 1
ATOM 6195 O O . ALA A 1 838 ? -17.018 1.370 36.003 1.00 83.00 838 ALA A O 1
ATOM 6196 N N . PRO A 1 839 ? -16.323 0.916 38.088 1.00 89.62 839 PRO A N 1
ATOM 6197 C CA . PRO A 1 839 ? -17.290 -0.149 38.274 1.00 89.62 839 PRO A CA 1
ATOM 6198 C C . PRO A 1 839 ? -18.706 0.425 38.297 1.00 89.62 839 PRO A C 1
ATOM 6200 O O . PRO A 1 839 ? -18.948 1.563 38.697 1.00 89.62 839 PRO A O 1
ATOM 6203 N N . THR A 1 840 ? -19.695 -0.388 37.952 1.00 89.44 840 THR A N 1
ATOM 6204 C CA . THR A 1 840 ? -21.112 -0.022 38.032 1.00 89.44 840 THR A CA 1
ATOM 6205 C C . THR A 1 840 ? -21.800 -0.736 39.192 1.00 89.44 840 THR A C 1
ATOM 6207 O O . THR A 1 840 ? -21.784 -1.965 39.311 1.00 89.44 840 THR A O 1
ATOM 6210 N N . GLY A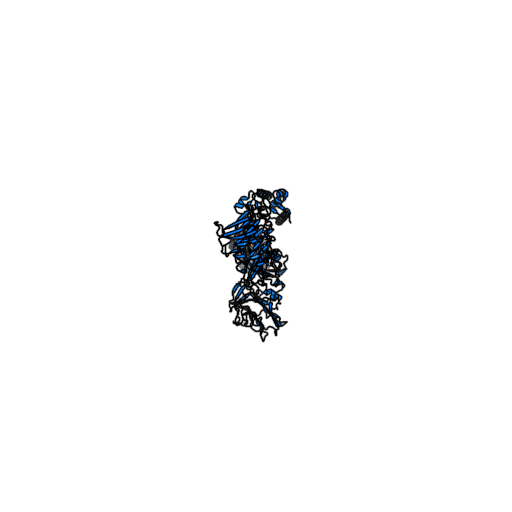 1 841 ? -22.434 0.044 40.069 1.00 90.69 841 GLY A N 1
ATOM 6211 C CA . GLY A 1 841 ? -23.331 -0.470 41.096 1.00 90.69 841 GLY A CA 1
ATOM 6212 C C . GLY A 1 841 ? -24.783 -0.522 40.623 1.00 90.69 841 GLY A C 1
ATOM 6213 O O . GLY A 1 841 ? -25.164 0.103 39.630 1.00 90.69 841 GLY A O 1
ATOM 6214 N N . THR A 1 842 ? -25.638 -1.219 41.372 1.00 93.31 842 THR A N 1
ATOM 6215 C CA . THR A 1 842 ? -27.091 -1.207 41.125 1.00 93.31 842 THR A CA 1
ATOM 6216 C C . THR A 1 842 ? -27.880 -0.961 42.401 1.00 93.31 842 THR A C 1
ATOM 6218 O O . THR A 1 842 ? -27.471 -1.382 43.478 1.00 93.31 842 THR A O 1
ATOM 6221 N N . ASN A 1 843 ? -29.058 -0.341 42.291 1.00 95.44 843 ASN A N 1
ATOM 6222 C CA . ASN A 1 843 ? -29.966 -0.185 43.429 1.00 95.44 843 ASN A CA 1
ATOM 6223 C C . ASN A 1 843 ? -30.300 -1.541 44.076 1.00 95.44 843 ASN A C 1
ATOM 6225 O O . ASN A 1 843 ? -30.700 -2.483 43.391 1.00 95.44 843 ASN A O 1
ATOM 6229 N N . GLY A 1 844 ? -30.212 -1.597 45.403 1.00 93.50 844 GLY A N 1
ATOM 6230 C CA . GLY A 1 844 ? -30.520 -2.773 46.209 1.00 93.50 844 GLY A CA 1
ATOM 6231 C C . GLY A 1 844 ? -31.810 -2.596 47.007 1.00 93.50 844 GLY A C 1
ATOM 6232 O O . GLY A 1 844 ? -32.200 -1.486 47.378 1.00 93.50 844 GLY A O 1
ATOM 6233 N N . THR A 1 845 ? -32.495 -3.698 47.298 1.00 95.00 845 THR A N 1
ATOM 6234 C CA . THR A 1 845 ? -33.570 -3.728 48.298 1.00 95.00 845 THR A CA 1
ATOM 6235 C C . THR A 1 845 ? -33.387 -4.950 49.176 1.00 95.00 845 THR A C 1
ATOM 6237 O O . THR A 1 845 ? -33.360 -6.071 48.673 1.00 95.00 845 THR A O 1
ATOM 6240 N N . ILE A 1 846 ? -33.286 -4.727 50.484 1.00 95.44 846 ILE A N 1
ATOM 6241 C CA . ILE A 1 846 ? -33.192 -5.793 51.481 1.00 95.44 846 ILE A CA 1
ATOM 6242 C C . ILE A 1 846 ? -34.453 -5.822 52.337 1.00 95.44 846 ILE A C 1
ATOM 6244 O O . ILE A 1 846 ? -35.117 -4.802 52.528 1.00 95.44 846 ILE A O 1
ATOM 6248 N N . THR A 1 847 ? -34.773 -6.997 52.875 1.00 93.75 847 THR A N 1
ATOM 6249 C CA . THR A 1 847 ? -35.862 -7.176 53.838 1.00 93.75 847 THR A CA 1
ATOM 6250 C C . THR A 1 847 ? -35.282 -7.598 55.180 1.00 93.75 847 THR A C 1
ATOM 6252 O O . THR A 1 847 ? -34.726 -8.687 55.315 1.00 93.75 847 THR A O 1
ATOM 6255 N N . ALA A 1 848 ? -35.426 -6.733 56.175 1.00 93.19 848 ALA A N 1
ATOM 6256 C CA . ALA A 1 848 ? -35.070 -6.986 57.559 1.00 93.19 848 ALA A CA 1
ATOM 6257 C C . ALA A 1 848 ? -36.312 -7.346 58.386 1.00 93.19 848 ALA A C 1
ATOM 6259 O O . ALA A 1 848 ? -37.452 -7.124 57.976 1.00 93.19 848 ALA A O 1
ATOM 6260 N N . ILE A 1 849 ? -36.079 -7.889 59.574 1.00 90.75 849 ILE A N 1
ATOM 6261 C CA . ILE A 1 849 ? -37.109 -8.093 60.594 1.00 90.75 849 ILE A CA 1
ATOM 6262 C C . ILE A 1 849 ? -36.898 -7.004 61.644 1.00 90.75 849 ILE A C 1
ATOM 6264 O O . ILE A 1 849 ? -35.748 -6.695 61.966 1.00 90.75 849 ILE A O 1
ATOM 6268 N N . GLU A 1 850 ? -37.972 -6.402 62.152 1.00 88.12 850 GLU A N 1
ATOM 6269 C CA . GLU A 1 850 ? -37.838 -5.440 63.248 1.00 88.12 850 GLU A CA 1
ATOM 6270 C C . GLU A 1 850 ? -37.159 -6.068 64.479 1.00 88.12 850 GLU A C 1
ATOM 6272 O O . GLU A 1 850 ? -37.070 -7.291 64.617 1.00 88.12 850 GLU A O 1
ATOM 6277 N N . ASP A 1 851 ? -36.564 -5.219 65.316 1.00 87.19 851 ASP A N 1
ATOM 6278 C CA . ASP A 1 851 ? -35.809 -5.596 66.524 1.00 87.19 851 ASP A CA 1
ATOM 6279 C C . ASP A 1 851 ? -34.595 -6.520 66.323 1.00 87.19 851 ASP A C 1
ATOM 6281 O O . ASP A 1 851 ? -33.927 -6.903 67.288 1.00 87.19 851 ASP A O 1
ATOM 6285 N N . THR A 1 852 ? -34.245 -6.834 65.074 1.00 91.06 852 THR A N 1
ATOM 6286 C CA . THR A 1 852 ? -33.097 -7.669 64.716 1.00 91.06 852 THR A CA 1
ATOM 6287 C C . THR A 1 852 ? -32.149 -6.900 63.803 1.00 91.06 852 THR A C 1
ATOM 6289 O O . THR A 1 852 ? -32.560 -6.335 62.793 1.00 91.06 852 THR A O 1
ATOM 6292 N N . ASP A 1 853 ? -30.857 -6.896 64.137 1.00 93.06 853 ASP A N 1
ATOM 6293 C CA . ASP A 1 853 ? -29.836 -6.312 63.264 1.00 93.06 853 ASP A CA 1
ATOM 6294 C C . ASP A 1 853 ? -29.797 -7.063 61.921 1.00 93.06 853 ASP A C 1
ATOM 6296 O O . ASP A 1 853 ? -29.650 -8.287 61.888 1.00 93.06 853 ASP A O 1
ATOM 6300 N N . TYR A 1 854 ? -29.880 -6.329 60.810 1.00 95.75 854 TYR A N 1
ATOM 6301 C CA . TYR A 1 854 ? -29.582 -6.868 59.484 1.00 95.75 854 TYR A CA 1
ATOM 6302 C C . TYR A 1 854 ? -28.070 -6.852 59.260 1.00 95.75 854 TYR A C 1
ATOM 6304 O O . TYR A 1 854 ? -27.423 -5.837 59.524 1.00 95.75 854 TYR A O 1
ATOM 6312 N N . VAL A 1 855 ? -27.508 -7.958 58.773 1.00 96.50 855 VAL A N 1
ATOM 6313 C CA . VAL A 1 855 ? -26.086 -8.080 58.422 1.00 96.50 855 VAL A CA 1
ATOM 6314 C C . VAL A 1 855 ? -25.975 -8.006 56.906 1.00 96.50 855 VAL A C 1
ATOM 6316 O O . VAL A 1 855 ? -26.537 -8.857 56.221 1.00 96.50 855 VAL A O 1
ATOM 6319 N N . PHE A 1 856 ? -25.275 -6.994 56.397 1.00 96.25 856 PHE A N 1
ATOM 6320 C CA . PHE A 1 856 ? -25.070 -6.848 54.958 1.00 96.25 856 PHE A CA 1
ATOM 6321 C C . PHE A 1 856 ? -24.035 -7.844 54.444 1.00 96.25 856 PHE A C 1
ATOM 6323 O O . PHE A 1 856 ? -23.107 -8.225 55.156 1.00 96.25 856 PHE A O 1
ATOM 6330 N N . THR A 1 857 ? -24.182 -8.208 53.180 1.00 95.06 857 THR A N 1
ATOM 6331 C CA . THR A 1 857 ? -23.230 -8.977 52.383 1.00 95.06 857 THR A CA 1
ATOM 6332 C C . THR A 1 857 ? -22.824 -8.164 51.159 1.00 95.06 857 THR A C 1
ATOM 6334 O O . THR A 1 857 ? -23.539 -7.254 50.737 1.00 95.06 857 THR A O 1
ATOM 6337 N N . THR A 1 858 ? -21.692 -8.501 50.547 1.00 93.44 858 THR A N 1
ATOM 6338 C CA . THR A 1 858 ? -21.245 -7.874 49.292 1.00 93.44 858 THR A CA 1
ATOM 6339 C C . THR A 1 858 ? -22.299 -7.972 48.183 1.00 93.44 858 THR A C 1
ATOM 6341 O O . THR A 1 858 ? -22.476 -7.029 47.415 1.00 93.44 858 THR A O 1
ATOM 6344 N N . SER A 1 859 ? -23.088 -9.052 48.164 1.00 92.12 859 SER A N 1
ATOM 6345 C CA . SER A 1 859 ? -24.176 -9.245 47.196 1.00 92.12 859 SER A CA 1
ATOM 6346 C C . SER A 1 859 ? -25.332 -8.244 47.306 1.00 92.12 859 SER A C 1
ATOM 6348 O O . SER A 1 859 ? -26.066 -8.075 46.335 1.00 92.12 859 SER A O 1
ATOM 6350 N N . ASP A 1 860 ? -25.482 -7.546 48.438 1.00 94.50 860 ASP A N 1
ATOM 6351 C CA . ASP A 1 860 ? -26.544 -6.548 48.609 1.00 94.50 860 ASP A CA 1
ATOM 6352 C C . ASP A 1 860 ? -26.286 -5.274 47.781 1.00 94.50 860 ASP A C 1
ATOM 6354 O O . ASP A 1 860 ? -27.227 -4.550 47.458 1.00 94.50 860 ASP A O 1
ATOM 6358 N N . PHE A 1 861 ? -25.026 -4.983 47.436 1.00 94.12 861 PHE A N 1
ATOM 6359 C CA . PHE A 1 861 ? -24.637 -3.707 46.827 1.00 94.12 861 PHE A CA 1
ATOM 6360 C C . PHE A 1 861 ? -24.664 -3.706 45.296 1.00 94.12 861 PHE A C 1
ATOM 6362 O O . PHE A 1 861 ? -24.708 -2.629 44.720 1.00 94.12 861 PHE A O 1
ATOM 6369 N N . GLY A 1 862 ? -24.717 -4.871 44.642 1.00 89.88 862 GLY A N 1
ATOM 6370 C CA . GLY A 1 862 ? -24.660 -4.979 43.181 1.00 89.88 862 GLY A CA 1
ATOM 6371 C C . GLY A 1 862 ? -23.343 -4.440 42.614 1.00 89.88 862 GLY A C 1
ATOM 6372 O O . GLY A 1 862 ? -22.976 -3.293 42.832 1.00 89.88 862 GLY A O 1
ATOM 6373 N N . PHE A 1 863 ? -22.605 -5.270 41.893 1.00 93.06 863 PHE A N 1
ATOM 6374 C CA . PHE A 1 863 ? -21.297 -4.889 41.380 1.00 93.06 863 PHE A CA 1
ATOM 6375 C C . PHE A 1 863 ? -21.078 -5.552 40.028 1.00 93.06 863 PHE A C 1
ATOM 6377 O O . PHE A 1 863 ? -21.273 -6.764 39.897 1.00 93.06 863 PHE A O 1
ATOM 6384 N N . SER A 1 864 ? -20.689 -4.753 39.045 1.00 88.50 864 SER A N 1
ATOM 6385 C CA . SER A 1 864 ? -20.200 -5.206 37.753 1.00 88.50 864 SER A CA 1
ATOM 6386 C C . SER A 1 864 ? -19.091 -4.274 37.322 1.00 88.50 864 SER A C 1
ATOM 6388 O O . SER A 1 864 ? -19.261 -3.061 37.398 1.00 88.50 864 SER A O 1
ATOM 6390 N N . ASP A 1 865 ? -18.010 -4.845 36.829 1.00 87.19 865 ASP A N 1
ATOM 6391 C CA . ASP A 1 865 ? -16.882 -4.096 36.310 1.00 87.19 865 ASP A CA 1
ATOM 6392 C C . ASP A 1 865 ? -16.513 -4.616 34.912 1.00 87.19 865 ASP A C 1
ATOM 6394 O O . ASP A 1 865 ? -16.706 -5.809 34.640 1.00 87.19 865 ASP A O 1
ATOM 6398 N N . ALA A 1 866 ? -16.100 -3.714 34.021 1.00 77.88 866 ALA A N 1
ATOM 6399 C CA . ALA A 1 866 ? -15.816 -4.026 32.621 1.00 77.88 866 ALA A CA 1
ATOM 6400 C C . ALA A 1 866 ? -14.457 -4.727 32.455 1.00 77.88 866 ALA A C 1
ATOM 6402 O O . ALA A 1 866 ? -14.368 -5.709 31.713 1.00 77.88 866 ALA A O 1
ATOM 6403 N N . ASP A 1 867 ? -13.455 -4.325 33.242 1.00 78.31 867 ASP A N 1
ATOM 6404 C CA . ASP A 1 867 ? -12.128 -4.949 33.302 1.00 78.31 867 ASP A CA 1
ATOM 6405 C C . ASP A 1 867 ? -12.135 -6.306 34.022 1.00 78.31 867 ASP A C 1
ATOM 6407 O O . ASP A 1 867 ? -11.228 -7.135 33.873 1.00 78.31 867 ASP A O 1
ATOM 6411 N N . GLY A 1 868 ? -13.188 -6.568 34.795 1.00 76.00 868 GLY A N 1
ATOM 6412 C CA . GLY A 1 868 ? -13.312 -7.756 35.629 1.00 76.00 868 GLY A CA 1
ATOM 6413 C C . GLY A 1 868 ? -12.580 -7.621 36.962 1.00 76.00 868 GLY A C 1
ATOM 6414 O O . GLY A 1 868 ? -12.289 -8.644 37.601 1.00 76.00 868 GLY A O 1
ATOM 6415 N N . ASP A 1 869 ? -12.309 -6.389 37.391 1.00 84.19 869 ASP A N 1
ATOM 6416 C CA . ASP A 1 869 ? -11.735 -6.101 38.692 1.00 84.19 869 ASP A CA 1
ATOM 6417 C C . ASP A 1 869 ? -12.691 -6.493 39.826 1.00 84.19 869 ASP A C 1
ATOM 6419 O O . ASP A 1 869 ? -13.909 -6.652 39.682 1.00 84.19 869 ASP A O 1
ATOM 6423 N N . ALA A 1 870 ? -12.109 -6.783 40.988 1.00 87.94 870 ALA A N 1
ATOM 6424 C CA . ALA A 1 870 ? -12.847 -7.342 42.110 1.00 87.94 870 ALA A CA 1
ATOM 6425 C C . ALA A 1 870 ? -13.484 -6.237 42.956 1.00 87.94 870 ALA A C 1
ATOM 6427 O O . ALA A 1 870 ? -12.854 -5.233 43.252 1.00 87.94 870 ALA A O 1
ATOM 6428 N N . PHE A 1 871 ? -14.695 -6.470 43.466 1.00 91.12 871 PHE A N 1
ATOM 6429 C CA . PHE A 1 871 ? -15.336 -5.536 44.393 1.00 91.12 871 PHE A CA 1
ATOM 6430 C C . PHE A 1 871 ? -14.476 -5.309 45.653 1.00 91.12 871 PHE A C 1
ATOM 6432 O O . PHE A 1 871 ? -14.382 -6.191 46.510 1.00 91.12 871 PHE A O 1
ATOM 6439 N N . ASP A 1 872 ? -13.873 -4.124 45.784 1.00 92.25 872 ASP A N 1
ATOM 6440 C CA . ASP A 1 872 ? -12.929 -3.799 46.858 1.00 92.25 872 ASP A CA 1
ATOM 6441 C C . ASP A 1 872 ? -13.628 -3.139 48.051 1.00 92.25 872 ASP A C 1
ATOM 6443 O O . ASP A 1 872 ? -13.394 -3.508 49.206 1.00 92.25 872 ASP A O 1
ATOM 6447 N N . ARG A 1 873 ? -14.510 -2.159 47.809 1.00 92.38 873 ARG A N 1
ATOM 6448 C CA . ARG A 1 873 ? -15.167 -1.393 48.886 1.00 92.38 873 ARG A CA 1
ATOM 6449 C C . ARG A 1 873 ? -16.425 -0.656 48.449 1.00 92.38 873 ARG A C 1
ATOM 6451 O O . ARG A 1 873 ? -16.599 -0.310 47.288 1.00 92.38 873 ARG A O 1
ATOM 6458 N N . VAL A 1 874 ? -17.269 -0.317 49.421 1.00 94.44 874 VAL A N 1
ATOM 6459 C CA . VAL A 1 874 ? -18.441 0.548 49.230 1.00 94.44 874 VAL A CA 1
ATOM 6460 C C . VAL A 1 874 ? -18.235 1.909 49.895 1.00 94.44 874 VAL A C 1
ATOM 6462 O O . VAL A 1 874 ? -17.871 1.993 51.070 1.00 94.44 874 VAL A O 1
ATOM 6465 N N . TRP A 1 875 ? -18.494 2.990 49.164 1.00 94.44 875 TRP A N 1
ATOM 6466 C CA . TRP A 1 875 ? -18.609 4.344 49.699 1.00 94.44 875 TRP A CA 1
ATOM 6467 C C . TRP A 1 875 ? -20.048 4.623 50.115 1.00 94.44 875 TRP A C 1
ATOM 6469 O O . TRP A 1 875 ? -20.958 4.543 49.295 1.00 94.44 875 TRP A O 1
ATOM 6479 N N . ILE A 1 876 ? -20.280 4.995 51.373 1.00 95.69 876 ILE A N 1
ATOM 6480 C CA . ILE A 1 876 ? -21.629 5.318 51.859 1.00 95.69 876 ILE A CA 1
ATOM 6481 C C . ILE A 1 876 ? -21.825 6.834 51.828 1.00 95.69 876 ILE A C 1
ATOM 6483 O O . ILE A 1 876 ? -21.318 7.569 52.682 1.00 95.69 876 ILE A O 1
ATOM 6487 N N . ALA A 1 877 ? -22.588 7.304 50.847 1.00 93.56 877 ALA A N 1
ATOM 6488 C CA . ALA A 1 877 ? -22.801 8.720 50.571 1.00 93.56 877 ALA A CA 1
ATOM 6489 C C . ALA A 1 877 ? -23.782 9.374 51.558 1.00 93.56 877 ALA A C 1
ATOM 6491 O O . ALA A 1 877 ? -23.588 10.511 51.991 1.00 93.56 877 ALA A O 1
ATOM 6492 N N . THR A 1 878 ? -24.842 8.657 51.937 1.00 96.56 878 THR A N 1
ATOM 6493 C CA . THR A 1 878 ? -25.845 9.120 52.910 1.00 96.56 878 THR A CA 1
ATOM 6494 C C . THR A 1 878 ? -26.118 8.045 53.955 1.00 96.56 878 THR A C 1
ATOM 6496 O O . THR A 1 878 ? -25.785 6.885 53.755 1.00 96.56 878 THR A O 1
ATOM 6499 N N . LEU A 1 879 ? -26.681 8.421 55.107 1.00 95.69 879 LEU A N 1
ATOM 6500 C CA . LEU A 1 879 ? -27.082 7.470 56.148 1.00 95.69 879 LEU A CA 1
ATOM 6501 C C . LEU A 1 879 ? -28.601 7.247 56.120 1.00 95.69 879 LEU A C 1
ATOM 6503 O O . LEU A 1 879 ? -29.333 8.169 55.748 1.00 95.69 879 LEU A O 1
ATOM 6507 N N . PRO A 1 880 ? -29.083 6.081 56.590 1.00 95.81 880 PRO A N 1
ATOM 6508 C CA . PRO A 1 880 ? -30.506 5.838 56.800 1.00 95.81 880 PRO A CA 1
ATOM 6509 C C . PRO A 1 880 ? -31.152 6.931 57.665 1.00 95.81 880 PRO A C 1
ATOM 6511 O O . PRO A 1 880 ? -30.621 7.287 58.717 1.00 95.81 880 PRO A O 1
ATOM 6514 N N . SER A 1 881 ? -32.326 7.433 57.269 1.00 93.56 881 SER A N 1
ATOM 6515 C CA . SER A 1 881 ? -33.102 8.378 58.089 1.00 93.56 881 SER A CA 1
ATOM 6516 C C . SER A 1 881 ? -33.749 7.725 59.315 1.00 93.56 881 SER A C 1
ATOM 6518 O O . SER A 1 881 ? -34.118 8.424 60.258 1.00 93.56 881 SER A O 1
ATOM 6520 N N . GLN A 1 882 ? -33.905 6.397 59.296 1.00 92.81 882 GLN A N 1
ATOM 6521 C CA . GLN A 1 882 ? -34.371 5.586 60.419 1.00 92.81 882 GLN A CA 1
ATOM 6522 C C . GLN A 1 882 ? -33.439 4.392 60.658 1.00 92.81 882 GLN A C 1
ATOM 6524 O O . GLN A 1 882 ? -32.837 3.852 59.728 1.00 92.81 882 GLN A O 1
ATOM 6529 N N . GLY A 1 883 ? -33.334 3.977 61.919 1.00 93.38 883 GLY A N 1
ATOM 6530 C CA . GLY A 1 883 ? -32.380 2.963 62.360 1.00 93.38 883 GLY A CA 1
ATOM 6531 C C . GLY A 1 883 ? -30.954 3.508 62.449 1.00 93.38 883 GLY A C 1
ATOM 6532 O O . GLY A 1 883 ? -30.721 4.716 62.406 1.00 93.38 883 GLY A O 1
ATOM 6533 N N . THR A 1 884 ? -29.974 2.630 62.633 1.00 95.06 884 THR A N 1
ATOM 6534 C CA . THR A 1 884 ? -28.559 3.016 62.715 1.00 95.06 884 THR A CA 1
ATOM 6535 C C . THR A 1 884 ? -27.705 2.025 61.945 1.00 95.06 884 THR A C 1
ATOM 6537 O O . THR A 1 884 ? -27.638 0.855 62.313 1.00 95.06 884 THR A O 1
ATOM 6540 N N . LEU A 1 885 ? -27.028 2.511 60.902 1.00 96.62 885 LEU A N 1
ATOM 6541 C CA . LEU A 1 885 ? -25.978 1.763 60.215 1.00 96.62 885 LEU A CA 1
ATOM 6542 C C . LEU A 1 885 ? -24.726 1.733 61.101 1.00 96.62 885 LEU A C 1
ATOM 6544 O O . LEU A 1 885 ? -24.312 2.766 61.640 1.00 96.62 885 LEU A O 1
ATOM 6548 N N . LYS A 1 886 ? -24.137 0.556 61.273 1.00 94.81 886 LYS A N 1
ATOM 6549 C CA . LYS A 1 886 ? -22.980 0.302 62.124 1.00 94.81 886 LYS A CA 1
ATOM 6550 C C . LYS A 1 886 ? -21.902 -0.431 61.340 1.00 94.81 886 LYS A C 1
ATOM 6552 O O . LYS A 1 886 ? -22.198 -1.311 60.544 1.00 94.81 886 LYS A O 1
ATOM 6557 N N . TRP A 1 887 ? -20.651 -0.110 61.637 1.00 94.69 887 TRP A N 1
ATOM 6558 C CA . TRP A 1 887 ? -19.484 -0.863 61.195 1.00 94.69 887 TRP A CA 1
ATOM 6559 C C . TRP A 1 887 ? -18.701 -1.310 62.425 1.00 94.69 887 TRP A C 1
ATOM 6561 O O . TRP A 1 887 ? -18.400 -0.505 63.314 1.00 94.69 887 TRP A O 1
ATOM 6571 N N . ASN A 1 888 ? -18.446 -2.615 62.523 1.00 92.12 888 ASN A N 1
ATOM 6572 C CA . ASN A 1 888 ? -17.790 -3.255 63.664 1.00 92.12 888 ASN A CA 1
ATOM 6573 C C . ASN A 1 888 ? -18.430 -2.853 65.016 1.00 92.12 888 ASN A C 1
ATOM 6575 O O . ASN A 1 888 ? -17.762 -2.492 65.988 1.00 92.12 888 ASN A O 1
ATOM 6579 N N . GLY A 1 889 ? -19.767 -2.821 65.045 1.00 88.12 889 GLY A N 1
ATOM 6580 C CA . GLY A 1 889 ? -20.572 -2.477 66.222 1.00 88.12 889 GLY A CA 1
ATOM 6581 C C . GLY A 1 889 ? -20.632 -0.987 66.591 1.00 88.12 889 GLY A C 1
ATOM 6582 O O . GLY A 1 889 ? -21.377 -0.629 67.505 1.00 88.12 889 GLY A O 1
ATOM 6583 N N . SER A 1 890 ? -19.904 -0.108 65.896 1.00 89.88 890 SER A N 1
ATOM 6584 C CA . SER A 1 890 ? -19.931 1.348 66.112 1.00 89.88 890 SER A CA 1
ATOM 6585 C C . SER A 1 890 ? -20.761 2.050 65.039 1.00 89.88 890 SER A C 1
ATOM 6587 O O . SER A 1 890 ? -20.812 1.587 63.908 1.00 89.88 890 SER A O 1
ATOM 6589 N N . GLY A 1 891 ? -21.409 3.173 65.368 1.00 87.81 891 GLY A N 1
ATOM 6590 C CA . GLY A 1 891 ? -22.192 3.938 64.389 1.00 87.81 891 GLY A CA 1
ATOM 6591 C C . GLY A 1 891 ? -21.338 4.415 63.209 1.00 87.81 891 GLY A C 1
ATOM 6592 O O . GLY A 1 891 ? -20.234 4.923 63.410 1.00 87.81 891 GLY A O 1
ATOM 6593 N N . PHE A 1 892 ? -21.850 4.249 61.990 1.00 92.62 892 PHE A N 1
ATOM 6594 C CA . PHE A 1 892 ? -21.163 4.644 60.763 1.00 92.62 892 PHE A CA 1
ATOM 6595 C C . PHE A 1 892 ? -21.335 6.145 60.466 1.00 92.62 892 PHE A C 1
ATOM 6597 O O . PHE A 1 892 ? -22.311 6.764 60.890 1.00 92.62 892 PHE A O 1
ATOM 6604 N N . SER A 1 893 ? -20.393 6.748 59.735 1.00 91.00 893 SER A N 1
ATOM 6605 C CA . SER A 1 893 ? -20.457 8.153 59.300 1.00 91.00 893 SER A CA 1
ATOM 6606 C C . SER A 1 893 ? -20.448 8.241 57.776 1.00 91.00 893 SER A C 1
ATOM 6608 O O . SER A 1 893 ? -19.542 7.698 57.151 1.00 91.00 893 SER A O 1
ATOM 6610 N N . ALA A 1 894 ? -21.412 8.957 57.186 1.00 92.62 894 ALA A N 1
ATOM 6611 C CA . ALA A 1 894 ? -21.445 9.206 55.741 1.00 92.62 894 ALA A CA 1
ATOM 6612 C C . ALA A 1 894 ? -20.138 9.836 55.224 1.00 92.62 894 ALA A C 1
ATOM 6614 O O . ALA A 1 894 ? -19.451 10.556 55.955 1.00 92.62 894 ALA A O 1
ATOM 6615 N N . GLY A 1 895 ? -19.827 9.575 53.956 1.00 90.50 895 GLY A N 1
ATOM 6616 C CA . GLY A 1 895 ? -18.618 10.036 53.279 1.00 90.50 895 GLY A CA 1
ATOM 6617 C C . GLY A 1 895 ? -17.388 9.155 53.513 1.00 90.50 895 GLY A C 1
ATOM 6618 O O . GLY A 1 895 ? -16.283 9.597 53.218 1.00 90.50 895 GLY A O 1
ATOM 6619 N N . ASN A 1 896 ? -17.558 7.939 54.042 1.00 91.56 896 ASN A N 1
ATOM 6620 C CA . ASN A 1 896 ? -16.470 6.992 54.302 1.00 91.56 896 ASN A CA 1
ATOM 6621 C C . ASN A 1 896 ? -16.698 5.661 53.574 1.00 91.56 896 ASN A C 1
ATOM 6623 O O . ASN A 1 896 ? -17.824 5.340 53.188 1.00 91.56 896 ASN A O 1
ATOM 6627 N N . TYR A 1 897 ? -15.614 4.895 53.439 1.00 92.38 897 TYR A N 1
ATOM 6628 C CA . TYR A 1 897 ? -15.597 3.573 52.819 1.00 92.38 897 TYR A CA 1
ATOM 6629 C C . TYR A 1 897 ? -15.743 2.442 53.838 1.00 92.38 897 TYR A C 1
ATOM 6631 O O . TYR A 1 897 ? -15.336 2.583 54.995 1.00 92.38 897 TYR A O 1
ATOM 6639 N N . ILE A 1 898 ? -16.265 1.310 53.373 1.00 93.56 898 ILE A N 1
ATOM 6640 C CA . ILE A 1 898 ? -16.236 0.017 54.060 1.00 93.56 898 ILE A CA 1
ATOM 6641 C C . ILE A 1 898 ? -15.663 -1.001 53.080 1.00 93.56 898 ILE A C 1
ATOM 6643 O O . ILE A 1 898 ? -16.173 -1.118 51.967 1.00 93.56 898 ILE A O 1
ATOM 6647 N N . MET A 1 899 ? -14.621 -1.723 53.490 1.00 93.81 899 MET A N 1
ATOM 6648 C CA . MET A 1 899 ? -14.016 -2.750 52.643 1.00 93.81 899 MET A CA 1
ATOM 6649 C C . MET A 1 899 ? -14.977 -3.923 52.444 1.00 93.81 899 MET A C 1
ATOM 6651 O O . MET A 1 899 ? -15.674 -4.319 53.381 1.00 93.81 899 MET A O 1
ATOM 6655 N N . ALA A 1 900 ? -14.973 -4.520 51.256 1.00 92.81 900 ALA A N 1
ATOM 6656 C CA . ALA A 1 900 ? -15.747 -5.714 50.939 1.00 92.81 900 ALA A CA 1
ATOM 6657 C C . ALA A 1 900 ? -15.429 -6.867 51.908 1.00 92.81 900 ALA A C 1
ATOM 6659 O O . ALA A 1 900 ? -16.345 -7.539 52.376 1.00 92.81 900 ALA A O 1
ATOM 6660 N N . GLU A 1 901 ? -14.163 -7.013 52.323 1.00 93.00 901 GLU A N 1
ATOM 6661 C CA . GLU A 1 901 ? -13.756 -7.991 53.344 1.00 93.00 901 GLU A CA 1
ATOM 6662 C C . GLU A 1 901 ? -14.484 -7.809 54.686 1.00 93.00 901 GLU A C 1
ATOM 6664 O O . GLU A 1 901 ? -14.895 -8.788 55.308 1.00 93.00 901 GLU A O 1
ATOM 6669 N N . ASP A 1 902 ? -14.709 -6.571 55.128 1.00 95.19 902 ASP A N 1
ATOM 6670 C CA . ASP A 1 902 ? -15.421 -6.294 56.377 1.00 95.19 902 ASP A CA 1
ATOM 6671 C C . ASP A 1 902 ? -16.918 -6.590 56.247 1.00 95.19 902 ASP A C 1
ATOM 6673 O O . ASP A 1 902 ? -17.561 -7.003 57.218 1.00 95.19 902 ASP A O 1
ATOM 6677 N N . ILE A 1 903 ? -17.479 -6.386 55.055 1.00 94.50 903 ILE A N 1
ATOM 6678 C CA . ILE A 1 903 ? -18.869 -6.731 54.746 1.00 94.50 903 ILE A CA 1
ATOM 6679 C C . ILE A 1 903 ? -19.029 -8.255 54.745 1.00 94.50 903 ILE A C 1
ATOM 6681 O O . ILE A 1 903 ? -19.920 -8.766 55.417 1.00 94.50 903 ILE A O 1
ATOM 6685 N N . ASP A 1 904 ? -18.130 -8.994 54.092 1.00 92.19 904 ASP A N 1
ATOM 6686 C CA . ASP A 1 904 ? -18.144 -10.464 54.071 1.00 92.19 904 ASP A CA 1
ATOM 6687 C C . ASP A 1 904 ? -17.891 -11.082 55.458 1.00 92.19 904 ASP A C 1
ATOM 6689 O O . ASP A 1 904 ? -18.411 -12.155 55.777 1.00 92.19 904 ASP A O 1
ATOM 6693 N N . LEU A 1 905 ? -17.148 -10.390 56.329 1.00 94.81 905 LEU A N 1
ATOM 6694 C CA . LEU A 1 905 ? -17.006 -10.737 57.748 1.00 94.81 905 LEU A CA 1
ATOM 6695 C C . LEU A 1 905 ? -18.252 -10.397 58.591 1.00 94.81 905 LEU A C 1
ATOM 6697 O O . LEU A 1 905 ? -18.279 -10.694 59.790 1.00 94.81 905 LEU A O 1
ATOM 6701 N N . GLY A 1 906 ? -19.280 -9.792 57.993 1.00 92.38 906 GLY A N 1
ATOM 6702 C CA . GLY A 1 906 ? -20.531 -9.415 58.648 1.00 92.38 906 GLY A CA 1
ATOM 6703 C C . GLY A 1 906 ? -20.391 -8.240 59.616 1.00 92.38 906 GLY A C 1
ATOM 6704 O O . GLY A 1 906 ? -21.168 -8.122 60.565 1.00 92.38 906 GLY A O 1
ATOM 6705 N N . LEU A 1 907 ? -19.380 -7.384 59.431 1.00 94.94 907 LEU A N 1
ATOM 6706 C CA . LEU A 1 907 ? -19.123 -6.243 60.315 1.00 94.94 907 LEU A CA 1
ATOM 6707 C C . LEU A 1 907 ? -19.996 -5.031 59.989 1.00 94.94 907 LEU A C 1
ATOM 6709 O O . LEU A 1 907 ? -20.134 -4.153 60.845 1.00 94.94 907 LEU A O 1
ATOM 6713 N N . LEU A 1 908 ? -20.571 -4.967 58.786 1.00 96.62 908 LEU A N 1
ATOM 6714 C CA . LEU A 1 908 ? -21.549 -3.954 58.407 1.00 96.62 908 LEU A CA 1
ATOM 6715 C C . LEU A 1 908 ? -22.957 -4.425 58.775 1.00 96.62 908 LEU A C 1
ATOM 6717 O O . LEU A 1 908 ? -23.484 -5.374 58.194 1.00 96.62 908 LEU A O 1
ATOM 6721 N N . THR A 1 909 ? -23.580 -3.739 59.730 1.00 96.25 909 THR A N 1
ATOM 6722 C CA . THR A 1 909 ? -24.934 -4.058 60.186 1.00 96.25 909 THR A CA 1
ATOM 6723 C C . THR A 1 909 ? -25.837 -2.835 60.204 1.00 96.25 909 THR A C 1
ATOM 6725 O O . THR A 1 909 ? -25.378 -1.702 60.334 1.00 96.25 909 THR A O 1
ATOM 6728 N N . TRP A 1 910 ? -27.145 -3.043 60.095 1.00 96.94 910 TRP A N 1
ATOM 6729 C CA . TRP A 1 910 ? -28.145 -2.007 60.340 1.00 96.94 910 TRP A CA 1
ATOM 6730 C C . TRP A 1 910 ? -29.108 -2.449 61.433 1.00 96.94 910 TRP A C 1
ATOM 6732 O O . TRP A 1 910 ? -29.726 -3.505 61.340 1.00 96.94 910 TRP A O 1
ATOM 6742 N N . THR A 1 911 ? -29.233 -1.616 62.464 1.00 94.50 911 THR A N 1
ATOM 6743 C CA . THR A 1 911 ? -30.189 -1.817 63.555 1.00 94.50 911 THR A CA 1
ATOM 6744 C C . THR A 1 911 ? -31.473 -1.044 63.249 1.00 94.50 911 THR A C 1
ATOM 6746 O O . THR A 1 911 ? -31.405 0.194 63.203 1.00 94.50 911 THR A O 1
ATOM 6749 N N . PRO A 1 912 ? -32.628 -1.709 63.063 1.00 94.00 912 PRO A N 1
ATOM 6750 C CA . PRO A 1 912 ? -33.913 -1.027 62.924 1.00 94.00 912 PRO A CA 1
ATOM 6751 C C . PRO A 1 912 ? -34.273 -0.229 64.192 1.00 94.00 912 PRO A C 1
ATOM 6753 O O . PRO A 1 912 ? -33.789 -0.539 65.284 1.00 94.00 912 PRO A O 1
ATOM 6756 N N . PRO A 1 913 ? -35.121 0.813 64.095 1.00 91.00 913 PRO A N 1
ATOM 6757 C CA . PRO A 1 913 ? -35.808 1.345 65.270 1.00 91.00 913 PRO A CA 1
ATOM 6758 C C . PRO A 1 913 ? -36.637 0.245 65.944 1.00 91.00 913 PRO A C 1
ATOM 6760 O O . PRO A 1 913 ? -37.203 -0.594 65.251 1.00 91.00 913 PRO A O 1
ATOM 6763 N N . ALA A 1 914 ? -36.727 0.281 67.274 1.00 87.75 914 ALA A N 1
ATOM 6764 C CA . ALA A 1 914 ? -37.502 -0.712 68.011 1.00 87.75 914 ALA A CA 1
ATOM 6765 C C . ALA A 1 914 ? -38.997 -0.628 67.663 1.00 87.75 914 ALA A C 1
ATOM 6767 O O . ALA A 1 914 ? -39.552 0.478 67.694 1.00 87.75 914 ALA A O 1
ATOM 6768 N N . ASN A 1 915 ? -39.617 -1.777 67.389 1.00 83.94 915 ASN A N 1
ATOM 6769 C CA . ASN A 1 915 ? -41.051 -1.954 67.132 1.00 83.94 915 ASN A CA 1
ATOM 6770 C C . ASN A 1 915 ? -41.586 -1.074 65.978 1.00 83.94 915 ASN A C 1
ATOM 6772 O O . ASN A 1 915 ? -42.643 -0.436 66.082 1.00 83.94 915 ASN A O 1
ATOM 6776 N N . VAL A 1 916 ? -40.796 -0.921 64.911 1.00 86.50 916 VAL A N 1
ATOM 6777 C CA . VAL A 1 916 ? -41.196 -0.189 63.704 1.00 86.50 916 VAL A CA 1
ATOM 6778 C C . VAL A 1 916 ? -40.967 -1.054 62.470 1.00 86.50 916 VAL A C 1
ATOM 6780 O O . VAL A 1 916 ? -39.828 -1.316 62.079 1.00 86.50 916 VAL A O 1
ATOM 6783 N N . SER A 1 917 ? -42.058 -1.364 61.774 1.00 88.31 917 SER A N 1
ATOM 6784 C CA . SER A 1 917 ? -42.066 -2.082 60.501 1.00 88.31 917 SER A CA 1
ATOM 6785 C C . SER A 1 917 ? -42.675 -1.252 59.361 1.00 88.31 917 SER A C 1
ATOM 6787 O O . SER A 1 917 ? -43.355 -0.243 59.572 1.00 88.31 917 SER A O 1
ATOM 6789 N N . GLY A 1 918 ? -42.402 -1.646 58.117 1.00 88.62 918 GLY A N 1
ATOM 6790 C CA . GLY A 1 918 ? -42.921 -0.980 56.924 1.00 88.62 918 GLY A CA 1
ATOM 6791 C C . GLY A 1 918 ? -42.107 -1.256 55.661 1.00 88.62 918 GLY A C 1
ATOM 6792 O O . GLY A 1 918 ? -40.904 -1.504 55.714 1.00 88.62 918 GLY A O 1
ATOM 6793 N N . ALA A 1 919 ? -42.773 -1.174 54.508 1.00 89.62 919 ALA A N 1
ATOM 6794 C CA . ALA A 1 919 ? -42.102 -1.173 53.209 1.00 89.62 919 ALA A CA 1
ATOM 6795 C C . ALA A 1 919 ? -41.380 0.166 52.985 1.00 89.62 919 ALA A C 1
ATOM 6797 O O . ALA A 1 919 ? -41.937 1.225 53.288 1.00 89.62 919 ALA A O 1
ATOM 6798 N N . ALA A 1 920 ? -40.161 0.105 52.452 1.00 90.19 920 ALA A N 1
ATOM 6799 C CA . ALA A 1 920 ? -39.238 1.212 52.246 1.00 90.19 920 ALA A CA 1
ATOM 6800 C C . ALA A 1 920 ? -39.119 2.112 53.487 1.00 90.19 920 ALA A C 1
ATOM 6802 O O . ALA A 1 920 ? -39.212 3.338 53.395 1.00 90.19 920 ALA A O 1
ATOM 6803 N N . LEU A 1 921 ? -38.944 1.500 54.666 1.00 93.44 921 LEU A N 1
ATOM 6804 C CA . LEU A 1 921 ? -38.908 2.210 55.947 1.00 93.44 921 LEU A CA 1
ATOM 6805 C C . LEU A 1 921 ? -37.808 3.281 55.975 1.00 93.44 921 LEU A C 1
ATOM 6807 O O . LEU A 1 921 ? -37.968 4.353 56.571 1.00 93.44 921 LEU A O 1
ATOM 6811 N N . THR A 1 922 ? -36.675 2.974 55.350 1.00 96.94 922 THR A N 1
ATOM 6812 C CA . THR A 1 922 ? -35.537 3.875 55.208 1.00 96.94 922 THR A CA 1
ATOM 6813 C C . THR A 1 922 ? -34.734 3.522 53.959 1.00 96.94 922 THR A C 1
ATOM 6815 O O . THR A 1 922 ? -34.893 2.451 53.371 1.00 96.94 922 THR A O 1
ATOM 6818 N N . SER A 1 923 ? -33.838 4.420 53.570 1.00 96.19 923 SER A N 1
ATOM 6819 C CA . SER A 1 923 ? -32.873 4.180 52.506 1.00 96.19 923 SER A CA 1
ATOM 6820 C C . SER A 1 923 ? -31.576 4.922 52.775 1.00 96.19 923 SER A C 1
ATOM 6822 O O . SER A 1 923 ? -31.561 5.919 53.500 1.00 96.19 923 SER A O 1
ATOM 6824 N N . PHE A 1 924 ? -30.502 4.473 52.145 1.00 96.94 924 PHE A N 1
ATOM 6825 C CA . PHE A 1 924 ? -29.245 5.204 52.069 1.00 96.94 924 PHE A CA 1
ATOM 6826 C C . PHE A 1 924 ? -28.640 5.053 50.677 1.00 96.94 924 PHE A C 1
ATOM 6828 O O . PHE A 1 924 ? -29.010 4.143 49.939 1.00 96.94 924 PHE A O 1
ATOM 6835 N N . THR A 1 925 ? -27.738 5.955 50.308 1.00 97.12 925 THR A N 1
ATOM 6836 C CA . THR A 1 925 ? -27.068 5.920 49.007 1.00 97.12 925 THR A CA 1
ATOM 6837 C C . THR A 1 925 ? -25.618 5.490 49.140 1.00 97.12 925 THR A C 1
ATOM 6839 O O . THR A 1 925 ? -24.954 5.818 50.129 1.00 97.12 925 THR A O 1
ATOM 6842 N N . PHE A 1 926 ? -25.133 4.762 48.142 1.00 96.12 926 PHE A N 1
ATOM 6843 C CA . PHE A 1 926 ? -23.797 4.192 48.108 1.00 96.12 926 PHE A CA 1
ATOM 6844 C C . PHE A 1 926 ? -23.215 4.189 46.688 1.00 96.12 926 PHE A C 1
ATOM 6846 O O . PHE A 1 926 ? -23.959 4.308 45.721 1.00 96.12 926 PHE A O 1
ATOM 6853 N N . GLN A 1 927 ? -21.897 4.061 46.571 1.00 95.31 927 GLN A N 1
ATOM 6854 C CA . GLN A 1 927 ? -21.166 3.824 45.318 1.00 95.31 927 GLN A CA 1
ATOM 6855 C C . GLN A 1 927 ? -20.186 2.675 45.561 1.00 95.31 927 GLN A C 1
ATOM 6857 O O . GLN A 1 927 ? -19.656 2.555 46.669 1.00 95.31 927 GLN A O 1
ATOM 6862 N N . VAL A 1 928 ? -19.985 1.811 44.572 1.00 94.69 928 VAL A N 1
ATOM 6863 C CA . VAL A 1 928 ? -19.030 0.695 44.652 1.00 94.69 928 VAL A CA 1
ATOM 6864 C C . VAL A 1 928 ? -17.691 1.091 44.033 1.00 94.69 928 VAL A C 1
ATOM 6866 O O . VAL A 1 928 ? -17.644 2.007 43.218 1.00 94.69 928 VAL A O 1
ATOM 6869 N N . GLN A 1 929 ? -16.614 0.443 44.463 1.00 91.12 929 GLN A N 1
ATOM 6870 C CA . GLN A 1 929 ? -15.253 0.670 43.982 1.00 91.12 929 GLN A CA 1
ATOM 6871 C C . GLN A 1 929 ? -14.508 -0.668 43.872 1.00 91.12 929 GLN A C 1
ATOM 6873 O O . GLN A 1 929 ? -14.712 -1.549 44.716 1.00 91.12 929 GLN A O 1
ATOM 6878 N N . ASP A 1 930 ? -13.675 -0.811 42.847 1.00 85.19 930 ASP A N 1
ATOM 6879 C CA . ASP A 1 930 ? -13.040 -2.055 42.382 1.00 85.19 930 ASP A CA 1
ATOM 6880 C C . ASP A 1 930 ? -11.513 -2.116 42.548 1.00 85.19 930 ASP A C 1
ATOM 6882 O O . ASP A 1 930 ? -10.920 -3.185 42.441 1.00 85.19 930 ASP A O 1
ATOM 6886 N N . ASP A 1 931 ? -10.869 -1.034 42.976 1.00 75.44 931 ASP A N 1
ATOM 6887 C CA . ASP A 1 931 ? -9.529 -1.071 43.562 1.00 75.44 931 ASP A CA 1
ATOM 6888 C C . ASP A 1 931 ? -9.270 0.174 44.453 1.00 75.44 931 ASP A C 1
ATOM 6890 O O . ASP A 1 931 ? -10.193 0.817 44.948 1.00 75.44 931 ASP A O 1
ATOM 6894 N N . SER A 1 932 ? -8.009 0.552 44.700 1.00 62.16 932 SER A N 1
ATOM 6895 C CA . SER A 1 932 ? -7.676 1.709 45.550 1.00 62.16 932 SER A CA 1
ATOM 6896 C C . SER A 1 932 ? -7.476 3.068 44.844 1.00 62.16 932 SER A C 1
ATOM 6898 O O . SER A 1 932 ? -7.195 4.051 45.545 1.00 62.16 932 SER A O 1
ATOM 6900 N N . ALA A 1 933 ? -7.598 3.175 43.514 1.00 65.62 933 ALA A N 1
ATOM 6901 C CA . ALA A 1 933 ? -7.406 4.422 42.757 1.00 65.62 933 ALA A CA 1
ATOM 6902 C C . ALA A 1 933 ? -8.686 5.287 42.684 1.00 65.62 933 ALA A C 1
ATOM 6904 O O . ALA A 1 933 ? -9.790 4.832 42.939 1.00 65.62 933 ALA A O 1
ATOM 6905 N N . SER A 1 934 ? -8.575 6.590 42.397 1.00 59.66 934 SER A N 1
ATOM 6906 C CA . SER A 1 934 ? -9.728 7.516 42.449 1.00 59.66 934 SER A CA 1
ATOM 6907 C C . SER A 1 934 ? -10.641 7.509 41.217 1.00 59.66 934 SER A C 1
ATOM 6909 O O . SER A 1 934 ? -11.748 8.032 41.307 1.00 59.66 934 SER A O 1
ATOM 6911 N N . SER A 1 935 ? -10.180 6.981 40.081 1.00 63.41 935 SER A N 1
ATOM 6912 C CA . SER A 1 935 ? -10.966 6.776 38.849 1.00 63.41 935 SER A CA 1
ATOM 6913 C C . SER A 1 935 ? -11.940 5.597 38.950 1.00 63.41 935 SER A C 1
ATOM 6915 O O . SER A 1 935 ? -12.769 5.417 38.073 1.00 63.41 935 SER A O 1
ATOM 6917 N N . ASN A 1 936 ? -11.880 4.863 40.060 1.00 80.62 936 ASN A N 1
ATOM 6918 C CA . ASN A 1 936 ? -12.357 3.490 40.185 1.00 80.62 936 ASN A CA 1
ATOM 6919 C C . ASN A 1 936 ? -13.564 3.430 41.138 1.00 80.62 936 ASN A C 1
ATOM 6921 O O . ASN A 1 936 ? -13.771 2.495 41.900 1.00 80.62 936 ASN A O 1
ATOM 6925 N N . LEU A 1 937 ? -14.336 4.520 41.178 1.00 87.81 937 LEU A N 1
ATOM 6926 C CA . LEU A 1 937 ? -15.568 4.651 41.948 1.00 87.81 937 LEU A CA 1
ATOM 6927 C C . LEU A 1 937 ? -16.717 4.795 40.959 1.00 87.81 937 LEU A C 1
ATOM 6929 O O . LEU A 1 937 ? -16.670 5.683 40.108 1.00 87.81 937 LEU A O 1
ATOM 6933 N N . ASP A 1 938 ? -17.765 3.995 41.142 1.00 89.50 938 ASP A N 1
ATOM 6934 C CA . ASP A 1 938 ? -19.029 4.119 40.417 1.00 89.50 938 ASP A CA 1
ATOM 6935 C C . ASP A 1 938 ? -19.426 5.584 40.289 1.00 89.50 938 ASP A C 1
ATOM 6937 O O . ASP A 1 938 ? -19.529 6.289 41.289 1.00 89.50 938 ASP A O 1
ATOM 6941 N N . LEU A 1 939 ? -19.629 6.063 39.063 1.00 87.06 939 LEU A N 1
ATOM 6942 C CA . LEU A 1 939 ? -19.841 7.481 38.777 1.00 87.06 939 LEU A CA 1
ATOM 6943 C C . LEU A 1 939 ? -21.169 8.014 39.333 1.00 87.06 939 LEU A C 1
ATOM 6945 O O . LEU A 1 939 ? -21.328 9.230 39.494 1.00 87.06 939 LEU A O 1
ATOM 6949 N N . THR A 1 940 ? -22.128 7.137 39.649 1.00 87.44 940 THR A N 1
ATOM 6950 C CA . THR A 1 940 ? -23.471 7.529 40.093 1.00 87.44 940 THR A CA 1
ATOM 6951 C C . THR A 1 940 ? -23.888 6.845 41.398 1.00 87.44 940 THR A C 1
ATOM 6953 O O . THR A 1 940 ? -23.868 5.626 41.489 1.00 87.44 940 THR A O 1
ATOM 6956 N N . PRO A 1 941 ? -24.344 7.589 42.426 1.00 92.12 941 PRO A N 1
ATOM 6957 C CA . PRO A 1 941 ? -24.839 6.964 43.648 1.00 92.12 941 PRO A CA 1
ATOM 6958 C C . PRO A 1 941 ? -26.064 6.071 43.426 1.00 92.12 941 PRO A C 1
ATOM 6960 O O . PRO A 1 941 ? -27.113 6.532 42.973 1.00 92.12 941 PRO A O 1
ATOM 6963 N N . ASN A 1 942 ? -25.949 4.822 43.863 1.00 95.94 942 ASN A N 1
ATOM 6964 C CA . ASN A 1 942 ? -27.020 3.842 43.964 1.00 95.94 942 ASN A CA 1
ATOM 6965 C C . ASN A 1 942 ? -27.748 3.945 45.306 1.00 95.94 942 ASN A C 1
ATOM 6967 O O . ASN A 1 942 ? -27.246 4.513 46.275 1.00 95.94 942 ASN A O 1
ATOM 6971 N N . THR A 1 943 ? -28.963 3.412 45.374 1.00 96.50 943 THR A N 1
ATOM 6972 C CA . THR A 1 943 ? -29.834 3.440 46.554 1.00 96.50 943 THR A CA 1
ATOM 6973 C C . THR A 1 943 ? -29.997 2.041 47.130 1.00 96.50 943 THR A C 1
ATOM 6975 O O . THR A 1 943 ? -30.404 1.120 46.429 1.00 96.50 943 THR A O 1
ATOM 6978 N N . MET A 1 944 ? -29.750 1.902 48.431 1.00 97.25 944 MET A N 1
ATOM 6979 C CA . MET A 1 944 ? -30.151 0.752 49.231 1.00 97.25 944 MET A CA 1
ATOM 6980 C C . MET A 1 944 ? -31.469 1.071 49.934 1.00 97.25 944 MET A C 1
ATOM 6982 O O . MET A 1 944 ? -31.518 1.945 50.806 1.00 97.25 944 MET A O 1
ATOM 6986 N N . THR A 1 945 ? -32.539 0.370 49.571 1.00 96.88 945 THR A N 1
ATOM 6987 C CA . THR A 1 945 ? -33.837 0.440 50.252 1.00 96.88 945 THR A CA 1
ATOM 6988 C C . THR A 1 945 ? -33.954 -0.671 51.290 1.00 96.88 945 THR A C 1
ATOM 6990 O O . THR A 1 945 ? -33.597 -1.817 51.031 1.00 96.88 945 THR A O 1
ATOM 6993 N N . VAL A 1 946 ? -34.463 -0.333 52.473 1.00 96.00 946 VAL A N 1
ATOM 6994 C CA . VAL A 1 9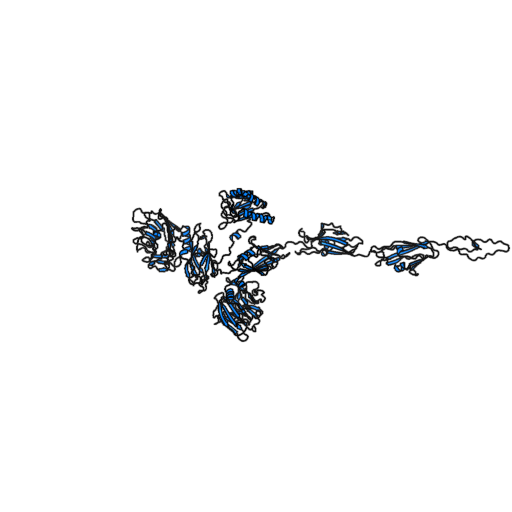46 ? -34.661 -1.283 53.570 1.00 96.00 946 VAL A CA 1
ATOM 6995 C C . VAL A 1 946 ? -36.154 -1.436 53.844 1.00 96.00 946 VAL A C 1
ATOM 6997 O O . VAL A 1 946 ? -36.799 -0.519 54.362 1.00 96.00 946 VAL A O 1
ATOM 7000 N N . ASP A 1 947 ? -36.690 -2.604 53.504 1.00 93.44 947 ASP A N 1
ATOM 7001 C CA . ASP A 1 947 ? -38.003 -3.066 53.946 1.00 93.44 947 ASP A CA 1
ATOM 7002 C C . ASP A 1 947 ? -37.871 -3.712 55.325 1.00 93.44 947 ASP A C 1
ATOM 7004 O O . ASP A 1 947 ? -36.917 -4.446 55.582 1.00 93.44 947 ASP A O 1
ATOM 7008 N N . VAL A 1 948 ? -38.839 -3.484 56.212 1.00 92.88 948 VAL A N 1
ATOM 7009 C CA . VAL A 1 948 ? -38.879 -4.131 57.528 1.00 92.88 948 VAL A CA 1
ATOM 7010 C C . VAL A 1 948 ? -40.199 -4.857 57.709 1.00 92.88 948 VAL A C 1
ATOM 7012 O O . VAL A 1 948 ? -41.266 -4.241 57.668 1.00 92.88 948 VAL A O 1
ATOM 7015 N N . THR A 1 949 ? -40.138 -6.167 57.922 1.00 88.00 949 THR A N 1
ATOM 7016 C CA . THR A 1 949 ? -41.303 -6.984 58.267 1.00 88.00 949 THR A CA 1
ATOM 7017 C C . THR A 1 949 ? -41.532 -6.994 59.767 1.00 88.00 949 THR A C 1
ATOM 7019 O O . THR A 1 949 ? -40.571 -7.080 60.534 1.00 88.00 949 THR A O 1
ATOM 7022 N N . ALA A 1 950 ? -42.805 -6.972 60.156 1.00 83.19 950 ALA A N 1
ATOM 7023 C CA . ALA A 1 950 ? -43.190 -7.039 61.554 1.00 83.19 950 ALA A CA 1
ATOM 7024 C C . ALA A 1 950 ? -42.845 -8.399 62.190 1.00 83.19 950 ALA A C 1
ATOM 7026 O O . ALA A 1 950 ? -42.942 -9.443 61.530 1.00 83.19 950 ALA A O 1
ATOM 7027 N N . GLN A 1 951 ? -42.487 -8.390 63.470 1.00 84.81 951 GLN A N 1
ATOM 7028 C CA . GLN A 1 951 ? -42.343 -9.560 64.329 1.00 84.81 951 GLN A CA 1
ATOM 7029 C C . GLN A 1 951 ? -43.222 -9.359 65.563 1.00 84.81 951 GLN A C 1
ATOM 7031 O O . GLN A 1 951 ? -43.092 -8.356 66.238 1.00 84.81 951 GLN A O 1
ATOM 7036 N N . ASN A 1 952 ? -44.077 -10.343 65.864 1.00 82.56 952 ASN A N 1
ATOM 7037 C CA . ASN A 1 952 ? -45.062 -10.234 66.946 1.00 82.56 952 ASN A CA 1
ATOM 7038 C C . ASN A 1 952 ? -44.401 -9.890 68.292 1.00 82.56 952 ASN A C 1
ATOM 7040 O O . ASN A 1 952 ? -43.644 -10.704 68.840 1.00 82.56 952 ASN A O 1
ATOM 7044 N N . ASP A 1 953 ? -44.761 -8.744 68.852 1.00 85.75 953 ASP A N 1
ATOM 7045 C CA . ASP A 1 953 ? -44.494 -8.343 70.225 1.00 85.75 953 ASP A CA 1
ATOM 7046 C C . ASP A 1 953 ? -45.429 -9.107 71.175 1.00 85.75 953 ASP A C 1
ATOM 7048 O O . ASP A 1 953 ? -46.583 -9.368 70.860 1.00 85.75 953 ASP A O 1
ATOM 7052 N N . LEU A 1 954 ? -44.957 -9.526 72.355 1.00 87.38 954 LEU A N 1
ATOM 7053 C CA . LEU A 1 954 ? -45.835 -10.223 73.311 1.00 87.38 954 LEU A CA 1
ATOM 7054 C C . LEU A 1 954 ? -46.814 -9.242 73.982 1.00 87.38 954 LEU A C 1
ATOM 7056 O O . LEU A 1 954 ? -46.386 -8.166 74.418 1.00 87.38 954 LEU A O 1
ATOM 7060 N N . PRO A 1 955 ? -48.069 -9.649 74.250 1.00 92.81 955 PRO A N 1
ATOM 7061 C CA . PRO A 1 955 ? -49.034 -8.771 74.886 1.00 92.81 955 PRO A CA 1
ATOM 7062 C C . PRO A 1 955 ? -48.675 -8.499 76.344 1.00 92.81 955 PRO A C 1
ATOM 7064 O O . PRO A 1 955 ? -48.042 -9.300 77.044 1.00 92.81 955 PRO A O 1
ATOM 7067 N N . THR A 1 956 ? -49.173 -7.378 76.853 1.00 91.56 956 THR A N 1
ATOM 7068 C CA . THR A 1 956 ? -49.070 -6.988 78.260 1.00 91.56 956 THR A CA 1
ATOM 7069 C C . THR A 1 956 ? -50.449 -6.791 78.886 1.00 91.56 956 THR A C 1
ATOM 7071 O O . THR A 1 956 ? -51.458 -6.596 78.209 1.00 91.56 956 THR A O 1
ATOM 7074 N N . ALA A 1 957 ? -50.504 -6.862 80.214 1.00 93.69 957 ALA A N 1
ATOM 7075 C CA . ALA A 1 957 ? -51.696 -6.561 81.001 1.00 93.69 957 ALA A CA 1
ATOM 7076 C C . ALA A 1 957 ? -51.337 -5.722 82.237 1.00 93.69 957 ALA A C 1
ATOM 7078 O O . ALA A 1 957 ? -50.168 -5.421 82.496 1.00 93.69 957 ALA A O 1
ATOM 7079 N N . GLY A 1 958 ? -52.345 -5.343 83.021 1.00 92.12 958 GLY A N 1
ATOM 7080 C CA . GLY A 1 958 ? -52.171 -4.678 84.311 1.00 92.12 958 GLY A CA 1
ATOM 7081 C C . GLY A 1 958 ? -52.939 -5.386 85.421 1.00 92.12 958 GLY A C 1
ATOM 7082 O O . GLY A 1 958 ? -54.033 -5.897 85.193 1.00 92.12 958 GLY A O 1
ATOM 7083 N N . ASN A 1 959 ? -52.397 -5.368 86.643 1.00 95.31 959 ASN A N 1
ATOM 7084 C CA . ASN A 1 959 ? -53.157 -5.782 87.826 1.00 95.31 959 ASN A CA 1
ATOM 7085 C C . ASN A 1 959 ? -54.420 -4.923 87.955 1.00 95.31 959 ASN A C 1
ATOM 7087 O O . ASN A 1 959 ? -54.381 -3.723 87.666 1.00 95.31 959 ASN A O 1
ATOM 7091 N N . ASN A 1 960 ? -55.512 -5.511 88.432 1.00 96.62 960 ASN A N 1
ATOM 7092 C CA . ASN A 1 960 ? -56.752 -4.779 88.652 1.00 96.62 960 ASN A CA 1
ATOM 7093 C C . ASN A 1 960 ? -57.444 -5.219 89.945 1.00 96.62 960 ASN A C 1
ATOM 7095 O O . ASN A 1 960 ? -57.240 -6.337 90.426 1.00 96.62 960 ASN A O 1
ATOM 7099 N N . THR A 1 961 ? -58.275 -4.332 90.485 1.00 95.88 961 THR A N 1
ATOM 7100 C CA . THR A 1 961 ? -59.152 -4.615 91.621 1.00 95.88 961 THR A CA 1
ATOM 7101 C C . THR A 1 961 ? -60.583 -4.282 91.232 1.00 95.88 961 THR A C 1
ATOM 7103 O O . THR A 1 961 ? -60.874 -3.152 90.840 1.00 95.88 961 THR A O 1
ATOM 7106 N N . VAL A 1 962 ? -61.480 -5.251 91.378 1.00 96.12 962 VAL A N 1
ATOM 7107 C CA . VAL A 1 962 ? -62.923 -5.081 91.176 1.00 96.12 962 VAL A CA 1
ATOM 7108 C C . VAL A 1 962 ? -63.657 -5.182 92.509 1.00 96.12 962 VAL A C 1
ATOM 7110 O O . VAL A 1 962 ? -63.150 -5.782 93.453 1.00 96.12 962 VAL A O 1
ATOM 7113 N N . THR A 1 963 ? -64.857 -4.612 92.606 1.00 94.44 963 THR A N 1
ATOM 7114 C CA . THR A 1 963 ? -65.654 -4.630 93.842 1.00 94.44 963 THR A CA 1
ATOM 7115 C C . THR A 1 963 ? -67.051 -5.178 93.574 1.00 94.44 963 THR A C 1
ATOM 7117 O O . THR A 1 963 ? -67.712 -4.769 92.619 1.00 94.44 963 THR A O 1
ATOM 7120 N N . THR A 1 964 ? -67.522 -6.065 94.446 1.00 94.12 964 THR A N 1
ATOM 7121 C CA . THR A 1 964 ? -68.913 -6.534 94.498 1.00 94.12 964 THR A CA 1
ATOM 7122 C C . THR A 1 964 ? -69.450 -6.448 95.925 1.00 94.12 964 THR A C 1
ATOM 7124 O O . THR A 1 964 ? -68.692 -6.228 96.863 1.00 94.12 964 THR A O 1
ATOM 7127 N N . ASN A 1 965 ? -70.757 -6.613 96.103 1.00 91.56 965 ASN A N 1
ATOM 7128 C CA . ASN A 1 965 ? -71.341 -6.798 97.430 1.00 91.56 965 ASN A CA 1
ATOM 7129 C C . ASN A 1 965 ? -71.264 -8.270 97.843 1.00 91.56 965 ASN A C 1
ATOM 7131 O O . ASN A 1 965 ? -71.233 -9.149 96.976 1.00 91.56 965 ASN A O 1
ATOM 7135 N N . GLU A 1 966 ? -71.299 -8.553 99.145 1.00 87.00 966 GLU A N 1
ATOM 7136 C CA . GLU A 1 966 ? -71.491 -9.929 99.605 1.00 87.00 966 GLU A CA 1
ATOM 7137 C C . GLU A 1 966 ? -72.803 -10.517 99.064 1.00 87.00 966 GLU A C 1
ATOM 7139 O O . GLU A 1 966 ? -73.721 -9.795 98.655 1.00 87.00 966 GLU A O 1
ATOM 7144 N N . ASP A 1 967 ? -72.811 -11.840 98.909 1.00 86.69 967 ASP A N 1
ATOM 7145 C CA . ASP A 1 967 ? -73.873 -12.619 98.258 1.00 86.69 967 ASP A CA 1
ATOM 7146 C C . ASP A 1 967 ? -74.212 -12.215 96.809 1.00 86.69 967 ASP A C 1
ATOM 7148 O O . ASP A 1 967 ? -75.168 -12.723 96.216 1.00 86.69 967 ASP A O 1
ATOM 7152 N N . THR A 1 968 ? -73.407 -11.342 96.193 1.00 92.12 968 THR A N 1
ATOM 7153 C CA . THR A 1 968 ? -73.578 -10.886 94.811 1.00 92.12 968 THR A CA 1
ATOM 7154 C C . THR A 1 968 ? -72.380 -11.301 93.968 1.00 92.12 968 THR A C 1
ATOM 7156 O O . THR A 1 968 ? -71.248 -10.886 94.218 1.00 92.12 968 THR A O 1
ATOM 7159 N N . SER A 1 969 ? -72.616 -12.101 92.927 1.00 93.75 969 SER A N 1
ATOM 7160 C CA . SER A 1 969 ? -71.551 -12.475 91.995 1.00 93.75 969 SER A CA 1
ATOM 7161 C C . SER A 1 969 ? -71.094 -11.280 91.155 1.00 93.75 969 SER A C 1
ATOM 7163 O O . SER A 1 969 ? -71.917 -10.584 90.559 1.00 93.75 969 SER A O 1
ATOM 7165 N N . TYR A 1 970 ? -69.781 -11.082 91.054 1.00 96.81 970 TYR A N 1
ATOM 7166 C CA . TYR A 1 970 ? -69.183 -10.164 90.091 1.00 96.81 970 TYR A CA 1
ATOM 7167 C C . TYR A 1 970 ? -69.113 -10.832 88.715 1.00 96.81 970 TYR A C 1
ATOM 7169 O O . TYR A 1 970 ? -68.762 -12.006 88.630 1.00 96.81 970 TYR A O 1
ATOM 7177 N N . THR A 1 971 ? -69.434 -10.105 87.644 1.00 97.19 971 THR A N 1
ATOM 7178 C CA . THR A 1 971 ? -69.275 -10.573 86.256 1.00 97.19 971 THR A CA 1
ATOM 7179 C C . THR A 1 971 ? -68.147 -9.784 85.611 1.00 97.19 971 THR A C 1
ATOM 7181 O O . THR A 1 971 ? -68.247 -8.562 85.536 1.00 97.19 971 THR A O 1
ATOM 7184 N N . PHE A 1 972 ? -67.095 -10.469 85.167 1.00 97.56 972 PHE A N 1
ATOM 7185 C CA . PHE A 1 972 ? -65.933 -9.817 84.564 1.00 97.56 972 PHE A CA 1
ATOM 7186 C C . PHE A 1 972 ? -66.214 -9.388 83.125 1.00 97.56 972 PHE A C 1
ATOM 7188 O O . PHE A 1 972 ? -66.892 -10.093 82.377 1.00 97.56 972 PHE A O 1
ATOM 7195 N N . ALA A 1 973 ? -65.634 -8.261 82.729 1.00 96.06 973 ALA A N 1
ATOM 7196 C CA . ALA A 1 973 ? -65.582 -7.768 81.362 1.00 96.06 973 ALA A CA 1
ATOM 7197 C C . ALA A 1 973 ? -64.132 -7.745 80.855 1.00 96.06 973 ALA A C 1
ATOM 7199 O O . ALA A 1 973 ? -63.183 -7.678 81.631 1.00 96.06 973 ALA A O 1
ATOM 7200 N N . ALA A 1 974 ? -63.939 -7.741 79.532 1.00 93.94 974 ALA A N 1
ATOM 7201 C CA . ALA A 1 974 ? -62.598 -7.713 78.936 1.00 93.94 974 ALA A CA 1
ATOM 7202 C C . ALA A 1 974 ? -61.751 -6.515 79.417 1.00 93.94 974 ALA A C 1
ATOM 7204 O O . ALA A 1 974 ? -60.540 -6.639 79.585 1.00 93.94 974 ALA A O 1
ATOM 7205 N N . GLY A 1 975 ? -62.401 -5.375 79.686 1.00 92.62 975 GLY A N 1
ATOM 7206 C CA . GLY A 1 975 ? -61.750 -4.175 80.217 1.00 92.62 975 GLY A CA 1
ATOM 7207 C C . GLY A 1 975 ? -61.142 -4.352 81.610 1.00 92.62 975 GLY A C 1
ATOM 7208 O O . GLY A 1 975 ? -60.220 -3.619 81.947 1.00 92.62 975 GLY A O 1
ATOM 7209 N N . ASP A 1 976 ? -61.580 -5.343 82.391 1.00 95.88 976 ASP A N 1
ATOM 7210 C CA . ASP A 1 976 ? -61.037 -5.574 83.732 1.00 95.88 976 ASP A CA 1
ATOM 7211 C C . ASP A 1 976 ? -59.598 -6.111 83.690 1.00 95.88 976 ASP A C 1
ATOM 7213 O O . ASP A 1 976 ? -58.870 -5.988 84.672 1.00 95.88 976 ASP A O 1
ATOM 7217 N N . PHE A 1 977 ? -59.164 -6.680 82.562 1.00 96.06 977 PHE A N 1
ATOM 7218 C CA . PHE A 1 977 ? -57.851 -7.315 82.420 1.00 96.06 977 PHE A CA 1
ATOM 7219 C C . PHE A 1 977 ? -56.752 -6.370 81.910 1.00 96.06 977 PHE A C 1
ATOM 7221 O O . PHE A 1 977 ? -55.602 -6.791 81.808 1.00 96.06 977 PHE A O 1
ATOM 7228 N N . ASN A 1 978 ? -57.080 -5.101 81.621 1.00 94.25 978 ASN A N 1
ATOM 7229 C CA . ASN A 1 978 ? -56.121 -4.050 81.245 1.00 94.25 978 ASN A CA 1
ATOM 7230 C C . ASN A 1 978 ? -55.130 -4.462 80.131 1.00 94.25 978 ASN A C 1
ATOM 7232 O O . ASN A 1 978 ? -53.942 -4.163 80.224 1.00 94.25 978 ASN A O 1
ATOM 7236 N N . PHE A 1 979 ? -55.610 -5.175 79.109 1.00 95.31 979 PHE A N 1
ATOM 7237 C CA . PHE A 1 979 ? -54.798 -5.654 77.986 1.00 95.31 979 PHE A CA 1
ATOM 7238 C C . PHE A 1 979 ? -54.235 -4.503 77.138 1.00 95.31 979 PHE A C 1
ATOM 7240 O O . PHE A 1 979 ? -54.967 -3.564 76.810 1.00 95.31 979 PHE A O 1
ATOM 7247 N N . ALA A 1 980 ? -52.969 -4.617 76.739 1.00 90.50 980 ALA A N 1
ATOM 7248 C CA . ALA A 1 980 ? -52.311 -3.744 75.776 1.00 90.50 980 ALA A CA 1
ATOM 7249 C C . ALA A 1 980 ? -51.300 -4.531 74.935 1.00 90.50 980 ALA A C 1
ATOM 7251 O O . ALA A 1 980 ? -50.588 -5.385 75.464 1.00 90.50 980 ALA A O 1
ATOM 7252 N N . ASP A 1 981 ? -51.212 -4.186 73.656 1.00 90.75 981 ASP A N 1
ATOM 7253 C CA . ASP A 1 981 ? -50.347 -4.834 72.676 1.00 90.75 981 ASP A CA 1
ATOM 7254 C C . ASP A 1 981 ? -49.722 -3.781 71.748 1.00 90.75 981 ASP A C 1
ATOM 7256 O O . ASP A 1 981 ? -50.371 -2.771 71.450 1.00 90.75 981 ASP A O 1
ATOM 7260 N N . ILE A 1 982 ? -48.456 -3.969 71.368 1.00 84.44 982 ILE A N 1
ATOM 7261 C CA . ILE A 1 982 ? -47.686 -3.000 70.573 1.00 84.44 982 ILE A CA 1
ATOM 7262 C C . ILE A 1 982 ? -48.030 -3.108 69.082 1.00 84.44 982 ILE A C 1
ATOM 7264 O O . ILE A 1 982 ? -48.113 -2.070 68.421 1.00 84.44 982 ILE A O 1
ATOM 7268 N N . ASP A 1 983 ? -48.359 -4.306 68.595 1.00 82.81 983 ASP A N 1
ATOM 7269 C CA . ASP A 1 983 ? -48.771 -4.562 67.209 1.00 82.81 983 ASP A CA 1
ATOM 7270 C C . ASP A 1 983 ? -50.211 -4.104 66.929 1.00 82.81 983 ASP A C 1
ATOM 7272 O O . ASP A 1 983 ? -50.668 -4.035 65.784 1.00 82.81 983 ASP A O 1
ATOM 7276 N N . GLY A 1 984 ? -50.949 -3.737 67.981 1.00 79.88 984 GLY A N 1
ATOM 7277 C CA . GLY A 1 984 ? -52.348 -3.329 67.893 1.00 79.88 984 GLY A CA 1
ATOM 7278 C C . GLY A 1 984 ? -53.323 -4.504 67.840 1.00 79.88 984 GLY A C 1
ATOM 7279 O O . GLY A 1 984 ? -54.509 -4.291 67.555 1.00 79.88 984 GLY A O 1
ATOM 7280 N N . ASP A 1 985 ? -52.852 -5.714 68.150 1.00 86.81 985 ASP A N 1
ATOM 7281 C CA . ASP A 1 985 ? -53.704 -6.879 68.336 1.00 86.81 985 ASP A CA 1
ATOM 7282 C C . ASP A 1 985 ? -54.700 -6.666 69.484 1.00 86.81 985 ASP A C 1
ATOM 7284 O O . ASP A 1 985 ? -54.575 -5.783 70.335 1.00 86.81 985 ASP A O 1
ATOM 7288 N N . THR A 1 986 ? -55.775 -7.453 69.485 1.00 92.00 986 THR A N 1
ATOM 7289 C CA . THR A 1 986 ? -56.841 -7.348 70.491 1.00 92.00 986 THR A CA 1
ATOM 7290 C C . THR A 1 986 ? -56.812 -8.542 71.427 1.00 92.00 986 THR A C 1
ATOM 7292 O O . THR A 1 986 ? -56.532 -9.647 70.982 1.00 92.00 986 THR A O 1
ATOM 7295 N N . LEU A 1 987 ? -57.206 -8.360 72.694 1.00 94.75 987 LEU A N 1
ATOM 7296 C CA . LEU A 1 987 ? -57.313 -9.464 73.655 1.00 94.75 987 LEU A CA 1
ATOM 7297 C C . LEU A 1 987 ? -58.081 -10.656 73.052 1.00 94.75 987 LEU A C 1
ATOM 7299 O O . LEU A 1 987 ? -59.271 -10.560 72.770 1.00 94.75 987 LEU A O 1
ATOM 7303 N N . SER A 1 988 ? -57.426 -11.799 72.912 1.00 96.44 988 SER A N 1
ATOM 7304 C CA . SER A 1 988 ? -58.015 -13.048 72.430 1.00 96.44 988 SER A CA 1
ATOM 7305 C C . SER A 1 988 ? -58.557 -13.886 73.586 1.00 96.44 988 SER A C 1
ATOM 7307 O O . SER A 1 988 ? -59.701 -14.358 73.554 1.00 96.44 988 SER A O 1
ATOM 7309 N N . SER A 1 989 ? -57.771 -14.048 74.654 1.00 96.44 989 SER A N 1
ATOM 7310 C CA . SER A 1 989 ? -58.176 -14.828 75.827 1.00 96.44 989 SER A CA 1
ATOM 7311 C C . SER A 1 989 ? -57.413 -14.457 77.098 1.00 96.44 989 SER A C 1
ATOM 7313 O O . SER A 1 989 ? -56.374 -13.801 77.060 1.00 96.44 989 SER A O 1
ATOM 7315 N N . VAL A 1 990 ? -57.950 -14.888 78.238 1.00 97.19 990 VAL A N 1
ATOM 7316 C CA . VAL A 1 990 ? -57.327 -14.788 79.558 1.00 97.19 990 VAL A CA 1
ATOM 7317 C C . VAL A 1 990 ? -57.108 -16.193 80.096 1.00 97.19 990 VAL A C 1
ATOM 7319 O O . VAL A 1 990 ? -58.040 -16.991 80.175 1.00 97.19 990 VAL A O 1
ATOM 7322 N N . LYS A 1 991 ? -55.886 -16.503 80.511 1.00 97.31 991 LYS A N 1
ATOM 7323 C CA . LYS A 1 991 ? -55.537 -17.779 81.132 1.00 97.31 991 LYS A CA 1
ATOM 7324 C C . LYS A 1 991 ? -55.326 -17.592 82.622 1.00 97.31 991 LYS A C 1
ATOM 7326 O O . LYS A 1 991 ? -54.455 -16.823 83.017 1.00 97.31 991 LYS A O 1
ATOM 7331 N N . VAL A 1 992 ? -56.080 -18.319 83.441 1.00 97.25 992 VAL A N 1
ATOM 7332 C CA . VAL A 1 992 ? -55.985 -18.237 84.906 1.00 97.25 992 VAL A CA 1
ATOM 7333 C C . VAL A 1 992 ? -54.787 -19.045 85.396 1.00 97.25 992 VAL A C 1
ATOM 7335 O O . VAL A 1 992 ? -54.751 -20.265 85.269 1.00 97.25 992 VAL A O 1
ATOM 7338 N N . THR A 1 993 ? -53.787 -18.374 85.950 1.00 96.00 993 THR A N 1
ATOM 7339 C CA . THR A 1 993 ? -52.482 -18.938 86.341 1.00 96.00 993 THR A CA 1
ATOM 7340 C C . THR A 1 993 ? -52.350 -19.167 87.846 1.00 96.00 993 THR A C 1
ATOM 7342 O O . THR A 1 993 ? -51.437 -19.867 88.282 1.00 96.00 993 THR A O 1
ATOM 7345 N N . SER A 1 994 ? -53.270 -18.641 88.654 1.00 96.75 994 SER A N 1
ATOM 7346 C CA . SER A 1 994 ? -53.520 -19.097 90.025 1.00 96.75 994 SER A CA 1
ATOM 7347 C C . SER A 1 994 ? -55.003 -18.974 90.324 1.00 96.75 994 SER A C 1
ATOM 7349 O O . SER A 1 994 ? -55.626 -18.038 89.844 1.00 96.75 994 SER A O 1
ATOM 7351 N N . LEU A 1 995 ? -55.556 -19.901 91.100 1.00 95.88 995 LEU A N 1
ATOM 7352 C CA . LEU A 1 995 ? -56.958 -19.856 91.514 1.00 95.88 995 LEU A CA 1
ATOM 7353 C C . LEU A 1 995 ? -57.140 -19.006 92.773 1.00 95.88 995 LEU A C 1
ATOM 7355 O O . LEU A 1 995 ? -56.183 -18.755 93.511 1.00 95.88 995 LEU A O 1
ATOM 7359 N N . GLU A 1 996 ? -58.384 -18.615 92.994 1.00 94.75 996 GLU A N 1
ATOM 7360 C CA . GLU A 1 996 ? -58.910 -18.017 94.212 1.00 94.75 996 GLU A CA 1
ATOM 7361 C C . GLU A 1 996 ? -58.800 -18.995 95.412 1.00 94.75 996 GLU A C 1
ATOM 7363 O O . GLU A 1 996 ? -58.816 -20.221 95.261 1.00 94.75 996 GLU A O 1
ATOM 7368 N N . SER A 1 997 ? -58.643 -18.460 96.621 1.00 93.12 997 SER A N 1
ATOM 7369 C CA . SER A 1 997 ? -58.579 -19.175 97.902 1.00 93.12 997 SER A CA 1
ATOM 7370 C C . SER A 1 997 ? -59.880 -19.131 98.732 1.00 93.12 997 SER A C 1
ATOM 7372 O O . SER A 1 997 ? -60.052 -19.944 99.646 1.00 93.12 997 SER A O 1
ATOM 7374 N N . ALA A 1 998 ? -60.798 -18.219 98.412 1.00 89.38 998 ALA A N 1
ATOM 7375 C CA . ALA A 1 998 ? -62.078 -17.948 99.052 1.00 89.38 998 ALA A CA 1
ATOM 7376 C C . ALA A 1 998 ? -63.117 -17.457 98.019 1.00 89.38 998 ALA A C 1
ATOM 7378 O O . ALA A 1 998 ? -62.835 -16.655 97.138 1.00 89.38 998 ALA A O 1
ATOM 7379 N N . GLY A 1 999 ? -64.363 -17.918 98.142 1.00 92.50 999 GLY A N 1
ATOM 7380 C CA . GLY A 1 999 ? -65.366 -17.729 97.088 1.00 92.50 999 GLY A CA 1
ATOM 7381 C C . GLY A 1 999 ? -65.234 -18.780 95.983 1.00 92.50 999 GLY A C 1
ATOM 7382 O O . GLY A 1 999 ? -64.776 -19.894 96.236 1.00 92.50 999 GLY A O 1
ATOM 7383 N N . SER A 1 1000 ? -65.726 -18.466 94.786 1.00 93.69 1000 SER A N 1
ATOM 7384 C CA . SER A 1 1000 ? -65.715 -19.378 93.639 1.00 93.69 1000 SER A CA 1
ATOM 7385 C C . SER A 1 1000 ? -65.708 -18.597 92.326 1.00 93.69 1000 SER A C 1
ATOM 7387 O O . SER A 1 1000 ? -66.670 -17.889 92.002 1.00 93.69 1000 SER A O 1
ATOM 7389 N N . LEU A 1 1001 ? -64.621 -18.735 91.568 1.00 97.25 1001 LEU A N 1
ATOM 7390 C CA . LEU A 1 1001 ? -64.479 -18.254 90.201 1.00 97.25 1001 LEU A CA 1
ATOM 7391 C C . LEU A 1 1001 ? -65.071 -19.299 89.254 1.00 97.25 1001 LEU A C 1
ATOM 7393 O O . LEU A 1 1001 ? -64.670 -20.462 89.236 1.00 97.25 1001 LEU A O 1
ATOM 7397 N N . LYS A 1 1002 ? -66.041 -18.884 88.444 1.00 95.88 1002 LYS A N 1
ATOM 7398 C CA . LYS A 1 1002 ? -66.812 -19.770 87.574 1.00 95.88 1002 LYS A CA 1
ATOM 7399 C C . LYS A 1 1002 ? -66.811 -19.297 86.139 1.00 95.88 1002 LYS A C 1
ATOM 7401 O O . LYS A 1 1002 ? -67.008 -18.115 85.880 1.00 95.88 1002 LYS A O 1
ATOM 7406 N N . LEU A 1 1003 ? -66.703 -20.249 85.220 1.00 96.81 1003 LEU A N 1
ATOM 7407 C CA . LEU A 1 1003 ? -66.976 -20.067 83.804 1.00 96.81 1003 LEU A CA 1
ATOM 7408 C C . LEU A 1 1003 ? -68.263 -20.811 83.446 1.00 96.81 1003 LEU A C 1
ATOM 7410 O O . LEU A 1 1003 ? -68.352 -22.030 83.601 1.00 96.81 1003 LEU A O 1
ATOM 7414 N N . ASN A 1 1004 ? -69.271 -20.079 82.972 1.00 94.88 1004 ASN A N 1
ATOM 7415 C CA . ASN A 1 1004 ? -70.580 -20.622 82.597 1.00 94.88 1004 ASN A CA 1
ATOM 7416 C C . ASN A 1 1004 ? -71.191 -21.507 83.712 1.00 94.88 1004 ASN A C 1
ATOM 7418 O O . ASN A 1 1004 ? -71.722 -22.592 83.473 1.00 94.88 1004 ASN A O 1
ATOM 7422 N N . GLY A 1 1005 ? -71.036 -21.066 84.965 1.00 90.50 1005 GLY A N 1
ATOM 7423 C CA . GLY A 1 1005 ? -71.548 -21.747 86.157 1.00 90.50 1005 GLY A CA 1
ATOM 7424 C C . GLY A 1 1005 ? -70.727 -22.939 86.674 1.00 90.50 1005 GLY A C 1
ATOM 7425 O O . GLY A 1 1005 ? -71.087 -23.475 87.723 1.00 90.50 1005 GLY A O 1
ATOM 7426 N N . SER A 1 1006 ? -69.642 -23.338 86.001 1.00 94.44 1006 SER A N 1
ATOM 7427 C CA . SER A 1 1006 ? -68.705 -24.379 86.466 1.00 94.44 1006 SER A CA 1
ATOM 7428 C C . SER A 1 1006 ? -67.425 -23.757 87.021 1.00 94.44 1006 SER A C 1
ATOM 7430 O O . SER A 1 1006 ? -66.993 -22.735 86.498 1.00 94.44 1006 SER A O 1
ATOM 7432 N N . ASP A 1 1007 ? -66.816 -24.361 88.046 1.00 95.00 1007 ASP A N 1
ATOM 7433 C CA . ASP A 1 1007 ? -65.577 -23.840 88.646 1.00 95.00 1007 ASP A CA 1
ATOM 7434 C C . ASP A 1 1007 ? -64.445 -23.757 87.613 1.00 95.00 1007 ASP A C 1
ATOM 7436 O O . ASP A 1 1007 ? -64.242 -24.677 86.810 1.00 95.00 1007 ASP A O 1
ATOM 7440 N N . VAL A 1 1008 ? -63.711 -22.644 87.640 1.00 97.06 1008 VAL A N 1
ATOM 7441 C CA . VAL A 1 1008 ? -62.510 -22.457 86.830 1.00 97.06 1008 VAL A CA 1
ATOM 7442 C C . VAL A 1 1008 ? -61.382 -23.323 87.390 1.00 97.06 1008 VAL A C 1
ATOM 7444 O O . VAL A 1 1008 ? -61.197 -23.459 88.595 1.00 97.06 1008 VAL A O 1
ATOM 7447 N N . THR A 1 1009 ? -60.613 -23.937 86.497 1.00 95.75 1009 THR A N 1
ATOM 7448 C CA . THR A 1 1009 ? -59.467 -24.784 86.840 1.00 95.75 1009 THR A CA 1
ATOM 7449 C C . THR A 1 1009 ? -58.146 -24.078 86.548 1.00 95.75 1009 THR A C 1
ATOM 7451 O O . THR A 1 1009 ? -58.066 -23.172 85.720 1.00 95.75 1009 THR A O 1
ATOM 7454 N N . LEU A 1 1010 ? -57.080 -24.481 87.243 1.00 96.12 1010 LEU A N 1
ATOM 7455 C CA . LEU A 1 1010 ? -55.757 -23.893 87.051 1.00 96.12 1010 LEU A CA 1
ATOM 7456 C C . LEU A 1 1010 ? -55.288 -24.068 85.596 1.00 96.12 1010 LEU A C 1
ATOM 7458 O O . LEU A 1 1010 ? -55.346 -25.170 85.051 1.00 96.12 1010 LEU A O 1
ATOM 7462 N N . ASN A 1 1011 ? -54.760 -22.995 85.009 1.00 94.69 1011 ASN A N 1
ATOM 7463 C CA . ASN A 1 1011 ? -54.358 -22.858 83.605 1.00 94.69 1011 ASN A CA 1
ATOM 7464 C C . ASN A 1 1011 ? -55.505 -22.900 82.590 1.00 94.69 1011 ASN A C 1
ATOM 7466 O O . ASN A 1 1011 ? -55.245 -23.029 81.392 1.00 94.69 1011 ASN A O 1
ATOM 7470 N N . GLN A 1 1012 ? -56.757 -22.787 83.032 1.00 97.12 1012 GLN A N 1
ATOM 7471 C CA . GLN A 1 1012 ? -57.882 -22.699 82.115 1.00 97.12 1012 GLN A CA 1
ATOM 7472 C C . GLN A 1 1012 ? -57.821 -21.395 81.319 1.00 97.12 1012 GLN A C 1
ATOM 7474 O O . GLN A 1 1012 ? -57.692 -20.308 81.883 1.00 97.12 1012 GLN A O 1
ATOM 7479 N N . VAL A 1 1013 ? -57.924 -21.538 79.999 1.00 97.00 1013 VAL A N 1
ATOM 7480 C CA . VAL A 1 1013 ? -58.022 -20.433 79.047 1.00 97.00 1013 VAL A CA 1
ATOM 7481 C C . VAL A 1 1013 ? -59.491 -20.069 78.878 1.00 97.00 1013 VAL A C 1
ATOM 7483 O O . VAL A 1 1013 ? -60.334 -20.938 78.649 1.00 97.00 1013 VAL A O 1
ATOM 7486 N N . ILE A 1 1014 ? -59.788 -18.785 79.006 1.00 96.88 1014 ILE A N 1
ATOM 7487 C CA . ILE A 1 1014 ? -61.123 -18.209 78.935 1.00 96.88 1014 ILE A CA 1
ATOM 7488 C C . ILE A 1 1014 ? -61.121 -17.241 77.761 1.00 96.88 1014 ILE A C 1
ATOM 7490 O O . ILE A 1 1014 ? -60.389 -16.252 77.766 1.00 96.88 1014 ILE A O 1
ATOM 7494 N N . SER A 1 1015 ? -61.909 -17.538 76.732 1.00 96.88 1015 SER A N 1
ATOM 7495 C CA . SER A 1 1015 ? -61.936 -16.702 75.534 1.00 96.88 1015 SER A CA 1
ATOM 7496 C C . SER A 1 1015 ? -62.510 -15.317 75.843 1.00 96.88 1015 SER A C 1
ATOM 7498 O O . SER A 1 1015 ? -63.398 -15.176 76.691 1.00 96.88 1015 SER A O 1
ATOM 7500 N N . LYS A 1 1016 ? -62.066 -14.285 75.118 1.00 95.81 1016 LYS A N 1
ATOM 7501 C CA . LYS A 1 1016 ? -62.690 -12.957 75.189 1.00 95.81 1016 LYS A CA 1
ATOM 7502 C C . LYS A 1 1016 ? -64.186 -13.032 74.888 1.00 95.81 1016 LYS A C 1
ATOM 7504 O O . LYS A 1 1016 ? -64.956 -12.317 75.515 1.00 95.81 1016 LYS A O 1
ATOM 7509 N N . ALA A 1 1017 ? -64.605 -13.922 73.987 1.00 95.25 1017 ALA A N 1
ATOM 7510 C CA . ALA A 1 1017 ? -66.015 -14.127 73.677 1.00 95.25 1017 ALA A CA 1
ATOM 7511 C C . ALA A 1 1017 ? -66.823 -14.607 74.896 1.00 95.25 1017 ALA A C 1
ATOM 7513 O O . ALA A 1 1017 ? -67.927 -14.116 75.119 1.00 95.25 1017 ALA A O 1
ATOM 7514 N N . ASP A 1 1018 ? -66.278 -15.513 75.712 1.00 96.62 1018 ASP A N 1
ATOM 7515 C CA . ASP A 1 1018 ? -66.944 -15.971 76.937 1.00 96.62 1018 ASP A CA 1
ATOM 7516 C C . ASP A 1 1018 ? -66.987 -14.877 78.016 1.00 96.62 1018 ASP A C 1
ATOM 7518 O O . ASP A 1 1018 ? -67.980 -14.757 78.737 1.00 96.62 1018 ASP A O 1
ATOM 7522 N N . ILE A 1 1019 ? -65.936 -14.054 78.110 1.00 96.31 1019 ILE A N 1
ATOM 7523 C CA . ILE A 1 1019 ? -65.887 -12.892 79.014 1.00 96.31 1019 ILE A CA 1
ATOM 7524 C C . ILE A 1 1019 ? -66.914 -11.839 78.577 1.00 96.31 1019 ILE A C 1
ATOM 7526 O O . ILE A 1 1019 ? -67.721 -11.395 79.387 1.00 96.31 1019 ILE A O 1
ATOM 7530 N N . ASP A 1 1020 ? -66.950 -11.485 77.291 1.00 94.38 1020 ASP A N 1
ATOM 7531 C CA . ASP A 1 1020 ? -67.916 -10.533 76.728 1.00 94.38 1020 ASP A CA 1
ATOM 7532 C C . ASP A 1 1020 ? -69.364 -11.036 76.842 1.00 94.38 1020 ASP A C 1
ATOM 7534 O O . ASP A 1 1020 ? -70.292 -10.242 76.990 1.00 94.38 1020 ASP A O 1
ATOM 7538 N N . ALA A 1 1021 ? -69.569 -12.357 76.799 1.00 94.62 1021 ALA A N 1
ATOM 7539 C CA . ALA A 1 1021 ? -70.859 -12.992 77.053 1.00 94.62 1021 ALA A CA 1
ATOM 7540 C C . ALA A 1 1021 ? -71.244 -13.019 78.548 1.00 94.62 1021 ALA A C 1
ATOM 7542 O O . ALA A 1 1021 ? -72.328 -13.501 78.887 1.00 94.62 1021 ALA A O 1
ATOM 7543 N N . GLY A 1 1022 ? -70.386 -12.510 79.439 1.00 93.88 1022 GLY A N 1
ATOM 7544 C CA . GLY A 1 1022 ? -70.615 -12.447 80.882 1.00 93.88 1022 GLY A CA 1
ATOM 7545 C C . GLY A 1 1022 ? -70.570 -13.811 81.572 1.00 93.88 1022 GLY A C 1
ATOM 7546 O O . GLY A 1 1022 ? -71.196 -13.995 82.614 1.00 93.88 1022 GLY A O 1
ATOM 7547 N N . LEU A 1 1023 ? -69.884 -14.796 80.985 1.00 96.94 1023 LEU A N 1
ATOM 7548 C CA . LEU A 1 1023 ? -69.844 -16.161 81.516 1.00 96.94 1023 LEU A CA 1
ATOM 7549 C C . LEU A 1 1023 ? -68.797 -16.342 82.616 1.00 96.94 1023 LEU A C 1
ATOM 7551 O O . LEU A 1 1023 ? -68.906 -17.305 83.377 1.00 96.94 1023 LEU A O 1
ATOM 7555 N N . LEU A 1 1024 ? -67.796 -15.462 82.699 1.00 97.69 1024 LEU A N 1
ATOM 7556 C CA . LEU A 1 1024 ? -66.800 -15.472 83.766 1.00 97.69 1024 LEU A CA 1
ATOM 7557 C C . LEU A 1 1024 ? -67.297 -14.647 84.955 1.00 97.69 1024 LEU A C 1
ATOM 7559 O O . LEU A 1 1024 ? -67.444 -13.427 84.869 1.00 97.69 1024 LEU A O 1
ATOM 7563 N N . THR A 1 1025 ? -67.530 -15.316 86.079 1.00 96.69 1025 THR A N 1
ATOM 7564 C CA . THR A 1 1025 ? -68.089 -14.702 87.287 1.00 96.69 1025 THR A CA 1
ATOM 7565 C C . THR A 1 1025 ? -67.327 -15.114 88.535 1.00 96.69 1025 THR A C 1
ATOM 7567 O O . THR A 1 1025 ? -66.882 -16.253 88.616 1.00 96.69 1025 THR A O 1
ATOM 7570 N N . PHE A 1 1026 ? -67.246 -14.243 89.537 1.00 97.12 1026 PHE A N 1
ATOM 7571 C CA . PHE A 1 1026 ? -66.761 -14.586 90.874 1.00 97.12 1026 PHE A CA 1
ATOM 7572 C C . PHE A 1 1026 ? -67.889 -14.448 91.894 1.00 97.12 1026 PHE A C 1
ATOM 7574 O O . PHE A 1 1026 ? -68.488 -13.381 92.012 1.00 97.12 1026 PHE A O 1
ATOM 7581 N N . ALA A 1 1027 ? -68.182 -15.515 92.633 1.00 94.25 1027 ALA A N 1
ATOM 7582 C CA . ALA A 1 1027 ? -69.158 -15.515 93.716 1.00 94.25 1027 ALA A CA 1
ATOM 7583 C C . ALA A 1 1027 ? -68.436 -15.547 95.075 1.00 94.25 1027 ALA A C 1
ATOM 7585 O O . ALA A 1 1027 ? -67.777 -16.548 95.370 1.00 94.25 1027 ALA A O 1
ATOM 7586 N N . PRO A 1 1028 ? -68.565 -14.503 95.916 1.00 93.81 1028 PRO A N 1
ATOM 7587 C CA . PRO A 1 1028 ? -68.086 -14.553 97.296 1.00 93.81 1028 PRO A CA 1
ATOM 7588 C C . PRO A 1 1028 ? -68.743 -15.697 98.083 1.00 93.81 1028 PRO A C 1
ATOM 7590 O O . PRO A 1 1028 ? -69.844 -16.144 97.745 1.00 93.81 1028 PRO A O 1
ATOM 7593 N N . ALA A 1 1029 ? -68.090 -16.180 99.143 1.00 91.44 1029 ALA A N 1
ATOM 7594 C CA . ALA A 1 1029 ? -68.745 -17.092 100.081 1.00 91.44 1029 ALA A CA 1
ATOM 7595 C C . ALA A 1 1029 ? -69.904 -16.378 100.800 1.00 91.44 1029 ALA A C 1
ATOM 7597 O O . ALA A 1 1029 ? -69.849 -15.167 101.004 1.00 91.44 1029 ALA A O 1
ATOM 7598 N N . ALA A 1 1030 ? -70.932 -17.137 101.190 1.00 87.25 1030 ALA A N 1
ATOM 7599 C CA . ALA A 1 1030 ? -72.134 -16.568 101.797 1.00 87.25 1030 ALA A CA 1
ATOM 7600 C C . ALA A 1 1030 ? -71.808 -15.732 103.050 1.00 87.25 1030 ALA A C 1
ATOM 7602 O O . ALA A 1 1030 ? -71.101 -16.227 103.938 1.00 87.25 1030 ALA A O 1
ATOM 7603 N N . ASN A 1 1031 ? -72.336 -14.505 103.104 1.00 83.06 1031 ASN A N 1
ATOM 7604 C CA . ASN A 1 1031 ? -72.144 -13.504 104.168 1.00 83.06 1031 ASN A CA 1
ATOM 7605 C C . ASN A 1 1031 ? -70.664 -13.178 104.480 1.00 83.06 1031 ASN A C 1
ATOM 7607 O O . ASN A 1 1031 ? -70.294 -12.910 105.628 1.00 83.06 1031 ASN A O 1
ATOM 7611 N N . ALA A 1 1032 ? -69.772 -13.328 103.495 1.00 87.12 1032 ALA A N 1
ATOM 7612 C CA . ALA A 1 1032 ? -68.351 -13.055 103.654 1.00 87.12 1032 ALA A CA 1
ATOM 7613 C C . ALA A 1 1032 ? -67.963 -11.774 102.904 1.00 87.12 1032 ALA A C 1
ATOM 7615 O O . ALA A 1 1032 ? -68.250 -11.630 101.718 1.00 87.12 1032 ALA A O 1
ATOM 7616 N N . ASN A 1 1033 ? -67.242 -10.879 103.581 1.00 89.25 1033 ASN A N 1
ATOM 7617 C CA . ASN A 1 1033 ? -66.834 -9.576 103.057 1.00 89.25 1033 ASN A CA 1
ATOM 7618 C C . ASN A 1 1033 ? -65.391 -9.211 103.461 1.00 89.25 1033 ASN A C 1
ATOM 7620 O O . ASN A 1 1033 ? -64.796 -9.828 104.348 1.00 89.25 1033 ASN A O 1
ATOM 7624 N N . GLY A 1 1034 ? -64.804 -8.224 102.781 1.00 89.75 1034 GLY A N 1
ATOM 7625 C CA . GLY A 1 1034 ? -63.463 -7.705 103.049 1.00 89.75 1034 GLY A CA 1
ATOM 7626 C C . GLY A 1 1034 ? -62.833 -6.966 101.862 1.00 89.75 1034 GLY A C 1
ATOM 7627 O O . GLY A 1 1034 ? -63.132 -7.242 100.702 1.00 89.75 1034 GLY A O 1
ATOM 7628 N N . ASN A 1 1035 ? -61.909 -6.048 102.160 1.00 91.06 1035 ASN A N 1
ATOM 7629 C CA . ASN A 1 1035 ? -61.004 -5.485 101.152 1.00 91.06 1035 ASN A CA 1
ATOM 7630 C C . ASN A 1 1035 ? -59.881 -6.489 100.875 1.00 91.06 1035 ASN A C 1
ATOM 7632 O O . ASN A 1 1035 ? -59.284 -7.013 101.818 1.00 91.06 1035 ASN A O 1
ATOM 7636 N N . GLY A 1 1036 ? -59.578 -6.727 99.604 1.00 88.94 1036 GLY A N 1
ATOM 7637 C CA . GLY A 1 1036 ? -58.742 -7.827 99.151 1.00 88.94 1036 GLY A CA 1
ATOM 7638 C C . GLY A 1 1036 ? -59.326 -9.166 99.578 1.00 88.94 1036 GLY A C 1
ATOM 7639 O O . GLY A 1 1036 ? -58.577 -10.003 100.075 1.00 88.94 1036 GLY A O 1
ATOM 7640 N N . TYR A 1 1037 ? -60.653 -9.320 99.469 1.00 94.31 1037 TYR A N 1
ATOM 7641 C CA . TYR A 1 1037 ? -61.370 -10.516 99.917 1.00 94.31 1037 TYR A CA 1
ATOM 7642 C C . TYR A 1 1037 ? -60.711 -11.776 99.365 1.00 94.31 1037 TYR A C 1
ATOM 7644 O O . TYR A 1 1037 ? -60.453 -12.716 100.116 1.00 94.31 1037 TYR A O 1
ATOM 7652 N N . ASP A 1 1038 ? -60.392 -11.752 98.071 1.00 96.00 1038 ASP A N 1
ATOM 7653 C CA . ASP A 1 1038 ? -59.540 -12.755 97.461 1.00 96.00 1038 ASP A CA 1
ATOM 7654 C C . ASP A 1 1038 ? -58.914 -12.268 96.148 1.00 96.00 1038 ASP A C 1
ATOM 7656 O O . ASP A 1 1038 ? -59.207 -11.171 95.661 1.00 96.00 1038 ASP A O 1
ATOM 7660 N N . SER A 1 1039 ? -58.042 -13.084 95.561 1.00 96.00 1039 SER A N 1
ATOM 7661 C CA . SER A 1 1039 ? -57.418 -12.794 94.274 1.00 96.00 1039 SER A CA 1
ATOM 7662 C C . SER A 1 1039 ? -57.103 -14.053 93.476 1.00 96.00 1039 SER A C 1
ATOM 7664 O O . SER A 1 1039 ? -56.841 -15.110 94.045 1.00 96.00 1039 SER A O 1
ATOM 7666 N N . PHE A 1 1040 ? -57.045 -13.909 92.156 1.00 97.56 1040 PHE A N 1
ATOM 7667 C CA . PHE A 1 1040 ? -56.527 -14.921 91.241 1.00 97.56 1040 PHE A CA 1
ATOM 7668 C C . PHE A 1 1040 ? -55.537 -14.273 90.269 1.00 97.56 1040 PHE A C 1
ATOM 7670 O O . PHE A 1 1040 ? -55.628 -13.077 89.979 1.00 97.56 1040 PHE A O 1
ATOM 7677 N N . ASN A 1 1041 ? -54.580 -15.044 89.760 1.00 97.88 1041 ASN A N 1
ATOM 7678 C CA . ASN A 1 1041 ? -53.626 -14.552 88.774 1.00 97.88 1041 ASN A CA 1
ATOM 7679 C C . ASN A 1 1041 ? -54.047 -14.967 87.369 1.00 97.88 1041 ASN A C 1
ATOM 7681 O O . ASN A 1 1041 ? -54.657 -16.019 87.167 1.00 97.88 1041 ASN A O 1
ATOM 7685 N N . PHE A 1 1042 ? -53.683 -14.149 86.392 1.00 97.62 1042 PHE A N 1
ATOM 7686 C CA . PHE A 1 1042 ? -53.948 -14.388 84.989 1.00 97.62 1042 PHE A CA 1
ATOM 7687 C C . PHE A 1 1042 ? -52.763 -14.007 84.098 1.00 97.62 1042 PHE A C 1
ATOM 7689 O O . PHE A 1 1042 ? -51.848 -13.299 84.509 1.00 97.62 1042 PHE A O 1
ATOM 7696 N N . SER A 1 1043 ? -52.780 -14.504 82.869 1.00 96.81 1043 SER A N 1
ATOM 7697 C CA . SER A 1 1043 ? -51.993 -14.015 81.730 1.00 96.81 1043 SER A CA 1
ATOM 7698 C C . SER A 1 1043 ? -52.965 -13.736 80.586 1.00 96.81 1043 SER A C 1
ATOM 7700 O O . SER A 1 1043 ? -54.046 -14.334 80.547 1.00 96.81 1043 SER A O 1
ATOM 7702 N N . VAL A 1 1044 ? -52.623 -12.805 79.706 1.00 97.12 1044 VAL A N 1
ATOM 7703 C CA . VAL A 1 1044 ? -53.462 -12.419 78.563 1.00 97.12 1044 VAL A CA 1
ATOM 7704 C C . VAL A 1 1044 ? -52.842 -12.911 77.266 1.00 97.12 1044 VAL A C 1
ATOM 7706 O O . VAL A 1 1044 ? -51.630 -13.048 77.191 1.00 97.12 1044 VAL A O 1
ATOM 7709 N N . ASN A 1 1045 ? -53.662 -13.187 76.262 1.00 95.06 1045 ASN A N 1
ATOM 7710 C CA . ASN A 1 1045 ? -53.229 -13.661 74.952 1.00 95.06 1045 ASN A CA 1
ATOM 7711 C C . ASN A 1 1045 ? -53.813 -12.743 73.873 1.00 95.06 1045 ASN A C 1
ATOM 7713 O O . ASN A 1 1045 ? -54.988 -12.388 73.968 1.00 95.06 1045 ASN A O 1
ATOM 7717 N N . ASP A 1 1046 ? -53.016 -12.369 72.880 1.00 93.19 1046 ASP A N 1
ATOM 7718 C CA . ASP A 1 1046 ? -53.341 -11.487 71.741 1.00 93.19 1046 ASP A CA 1
ATOM 7719 C C . ASP A 1 1046 ? -53.943 -12.237 70.533 1.00 93.19 1046 ASP A C 1
ATOM 7721 O O . ASP A 1 1046 ? -54.563 -11.643 69.659 1.00 93.19 1046 ASP A O 1
ATOM 7725 N N . GLY A 1 1047 ? -53.848 -13.568 70.515 1.00 89.81 1047 GLY A N 1
ATOM 7726 C CA . GLY A 1 1047 ? -54.208 -14.426 69.383 1.00 89.81 1047 GLY A CA 1
ATOM 7727 C C . GLY A 1 1047 ? -53.034 -15.264 68.877 1.00 89.81 1047 GLY A C 1
ATOM 7728 O O . GLY A 1 1047 ? -53.261 -16.333 68.302 1.00 89.81 1047 GLY A O 1
ATOM 7729 N N . THR A 1 1048 ? -51.809 -14.834 69.172 1.00 88.62 1048 THR A N 1
ATOM 7730 C CA . THR A 1 1048 ? -50.553 -15.476 68.784 1.00 88.62 1048 THR A CA 1
ATOM 7731 C C . THR A 1 1048 ? -49.837 -16.072 69.998 1.00 88.62 1048 THR A C 1
ATOM 7733 O O . THR A 1 1048 ? -49.443 -17.242 69.961 1.00 88.62 1048 THR A O 1
ATOM 7736 N N . ALA A 1 1049 ? -49.702 -15.327 71.100 1.00 90.62 1049 ALA A N 1
ATOM 7737 C CA . ALA A 1 1049 ? -48.908 -15.718 72.263 1.00 90.62 1049 ALA A CA 1
ATOM 7738 C C . ALA A 1 1049 ? -49.455 -15.194 73.608 1.00 90.62 1049 ALA A C 1
ATOM 7740 O O . ALA A 1 1049 ? -50.205 -14.226 73.685 1.00 90.62 1049 ALA A O 1
ATOM 7741 N N . ASP A 1 1050 ? -49.093 -15.881 74.700 1.00 92.38 1050 ASP A N 1
ATOM 7742 C CA . ASP A 1 1050 ? -49.418 -15.457 76.069 1.00 92.38 1050 ASP A CA 1
ATOM 7743 C C . ASP A 1 1050 ? -48.435 -14.364 76.537 1.00 92.38 1050 ASP A C 1
ATOM 7745 O O . ASP A 1 1050 ? -47.238 -14.423 76.249 1.00 92.38 1050 ASP A O 1
ATOM 7749 N N . SER A 1 1051 ? -48.912 -13.424 77.354 1.00 94.81 1051 SER A N 1
ATOM 7750 C CA . SER A 1 1051 ? -48.088 -12.413 78.013 1.00 94.81 1051 SER A CA 1
ATOM 7751 C C . SER A 1 1051 ? -46.995 -13.065 78.858 1.00 94.81 1051 SER A C 1
ATOM 7753 O O . SER A 1 1051 ? -47.267 -13.973 79.649 1.00 94.81 1051 SER A O 1
ATOM 7755 N N . ALA A 1 1052 ? -45.763 -12.557 78.768 1.00 91.81 1052 ALA A N 1
ATOM 7756 C CA . ALA A 1 1052 ? -44.616 -13.143 79.471 1.00 91.81 1052 ALA A CA 1
ATOM 7757 C C . ALA A 1 1052 ? -44.776 -13.156 81.005 1.00 91.81 1052 ALA A C 1
ATOM 7759 O O . ALA A 1 1052 ? -44.271 -14.050 81.687 1.00 91.81 1052 ALA A O 1
ATOM 7760 N N . SER A 1 1053 ? -45.464 -12.151 81.554 1.00 92.12 1053 SER A N 1
ATOM 7761 C CA . SER A 1 1053 ? -45.743 -12.028 82.987 1.00 92.12 1053 SER A CA 1
ATOM 7762 C C . SER A 1 1053 ? -47.159 -12.479 83.334 1.00 92.12 1053 SER A C 1
ATOM 7764 O O . SER A 1 1053 ? -48.069 -12.439 82.507 1.00 92.12 1053 SER A O 1
ATOM 7766 N N . SER A 1 1054 ? -47.347 -12.865 84.596 1.00 93.25 1054 SER A N 1
ATOM 7767 C CA . SER A 1 1054 ? -48.670 -13.055 85.180 1.00 93.25 1054 SER A CA 1
ATOM 7768 C C . SER A 1 1054 ? -49.071 -11.836 86.014 1.00 93.25 1054 SER A C 1
ATOM 7770 O O . SER A 1 1054 ? -48.238 -11.267 86.719 1.00 93.25 1054 SER A O 1
ATOM 7772 N N . TYR A 1 1055 ? -50.348 -11.473 85.949 1.00 97.12 1055 TYR A N 1
ATOM 7773 C CA . TYR A 1 1055 ? -50.963 -10.317 86.596 1.00 97.12 1055 TYR A CA 1
ATOM 7774 C C . TYR A 1 1055 ? -52.042 -10.760 87.584 1.00 97.12 1055 TYR A C 1
ATOM 7776 O O . TYR A 1 1055 ? -52.570 -11.862 87.472 1.00 97.12 1055 TYR A O 1
ATOM 7784 N N . THR A 1 1056 ? -52.375 -9.918 88.555 1.00 96.94 1056 THR A N 1
ATOM 7785 C CA . THR A 1 1056 ? -53.305 -10.248 89.644 1.00 96.94 1056 THR A CA 1
ATOM 7786 C C . THR A 1 1056 ? -54.636 -9.526 89.471 1.00 96.94 1056 THR A C 1
ATOM 7788 O O . THR A 1 1056 ? -54.674 -8.302 89.330 1.00 96.94 1056 THR A O 1
ATOM 7791 N N . MET A 1 1057 ? -55.729 -10.287 89.540 1.00 97.62 1057 MET A N 1
ATOM 7792 C CA . MET A 1 1057 ? -57.091 -9.788 89.696 1.00 97.62 1057 MET A CA 1
ATOM 7793 C C . MET A 1 1057 ? -57.497 -9.915 91.162 1.00 97.62 1057 MET A C 1
ATOM 7795 O O . MET A 1 1057 ? -57.587 -11.023 91.688 1.00 97.62 1057 MET A O 1
ATOM 7799 N N . THR A 1 1058 ? -57.749 -8.787 91.818 1.00 96.88 1058 THR A N 1
ATOM 7800 C CA . THR A 1 1058 ? -58.242 -8.742 93.200 1.00 96.88 1058 THR A CA 1
ATOM 7801 C C . THR A 1 1058 ? -59.739 -8.475 93.201 1.00 96.88 1058 THR A C 1
ATOM 7803 O O . THR A 1 1058 ? -60.214 -7.622 92.453 1.00 96.88 1058 THR A O 1
ATOM 7806 N N . VAL A 1 1059 ? -60.486 -9.167 94.056 1.00 96.25 1059 VAL A N 1
ATOM 7807 C CA . VAL A 1 1059 ? -61.906 -8.892 94.278 1.00 96.25 1059 VAL A CA 1
ATOM 7808 C C . VAL A 1 1059 ? -62.092 -8.372 95.699 1.00 96.25 1059 VAL A C 1
ATOM 7810 O O . VAL A 1 1059 ? -61.756 -9.053 96.665 1.00 96.25 1059 VAL A O 1
ATOM 7813 N N . ASP A 1 1060 ? -62.643 -7.170 95.823 1.00 95.25 1060 ASP A N 1
ATOM 7814 C CA . ASP A 1 1060 ? -63.150 -6.602 97.070 1.00 95.25 1060 ASP A CA 1
ATOM 7815 C C . ASP A 1 1060 ? -64.626 -6.975 97.234 1.00 95.25 1060 ASP A C 1
ATOM 7817 O O . ASP A 1 1060 ? -65.406 -6.911 96.278 1.00 95.25 1060 ASP A O 1
ATOM 7821 N N . VAL A 1 1061 ? -65.031 -7.325 98.454 1.00 93.88 1061 VAL A N 1
ATOM 7822 C CA . VAL A 1 1061 ? -66.422 -7.668 98.766 1.00 93.88 1061 VAL A CA 1
ATOM 7823 C C . VAL A 1 1061 ? -66.934 -6.763 99.880 1.00 93.88 1061 VAL A C 1
ATOM 7825 O O . VAL A 1 1061 ? -66.409 -6.781 100.992 1.00 93.88 1061 VAL A O 1
ATOM 7828 N N . THR A 1 1062 ? -67.946 -5.946 99.597 1.00 89.19 1062 THR A N 1
ATOM 7829 C CA . THR A 1 1062 ? -68.539 -5.007 100.559 1.00 89.19 1062 THR A CA 1
ATOM 7830 C C . THR A 1 1062 ? -69.706 -5.633 101.315 1.00 89.19 1062 THR A C 1
ATOM 7832 O O . THR A 1 1062 ? -70.571 -6.261 100.708 1.00 89.19 1062 THR A O 1
ATOM 7835 N N . ALA A 1 1063 ? -69.746 -5.420 102.632 1.00 83.62 1063 ALA A N 1
ATOM 7836 C CA . ALA A 1 1063 ? -70.818 -5.927 103.487 1.00 83.62 1063 ALA A CA 1
ATOM 7837 C C . ALA A 1 1063 ? -72.195 -5.317 103.136 1.00 83.62 1063 ALA A C 1
ATOM 7839 O O . ALA A 1 1063 ? -72.295 -4.126 102.815 1.00 83.62 1063 ALA A O 1
ATOM 7840 N N . GLN A 1 1064 ? -73.248 -6.122 103.231 1.00 82.38 1064 GLN A N 1
ATOM 7841 C CA . GLN A 1 1064 ? -74.668 -5.805 103.096 1.00 82.38 1064 GLN A CA 1
ATOM 7842 C C . GLN A 1 1064 ? -75.385 -6.271 104.366 1.00 82.38 1064 GLN A C 1
ATOM 7844 O O . GLN A 1 1064 ? -75.143 -7.357 104.856 1.00 82.38 1064 GLN A O 1
ATOM 7849 N N . ASN A 1 1065 ? -76.307 -5.461 104.881 1.00 77.31 1065 ASN A N 1
ATOM 7850 C CA . ASN A 1 1065 ? -76.987 -5.781 106.134 1.00 77.31 1065 ASN A CA 1
ATOM 7851 C C . ASN A 1 1065 ? -77.946 -6.979 105.983 1.00 77.31 1065 ASN A C 1
ATOM 7853 O O . ASN A 1 1065 ? -78.921 -6.895 105.225 1.00 77.31 1065 ASN A O 1
ATOM 7857 N N . ASP A 1 1066 ? -77.753 -8.022 106.781 1.00 75.38 1066 ASP A N 1
ATOM 7858 C CA . ASP A 1 1066 ? -78.613 -9.195 106.908 1.00 75.38 1066 ASP A CA 1
ATOM 7859 C C . ASP A 1 1066 ? -79.833 -8.937 107.815 1.00 75.38 1066 ASP A C 1
ATOM 7861 O O . ASP A 1 1066 ? -79.862 -8.025 108.640 1.00 75.38 1066 ASP A O 1
ATOM 7865 N N . LEU A 1 1067 ? -80.911 -9.718 107.655 1.00 75.38 1067 LEU A N 1
ATOM 7866 C CA . LEU A 1 1067 ? -82.093 -9.613 108.528 1.00 75.38 1067 LEU A CA 1
ATOM 7867 C C . LEU A 1 1067 ? -81.922 -10.455 109.808 1.00 75.38 1067 LEU A C 1
ATOM 7869 O O . LEU A 1 1067 ? -81.564 -11.633 109.710 1.00 75.38 1067 LEU A O 1
ATOM 7873 N N . PRO A 1 1068 ? -82.323 -9.949 110.993 1.00 78.44 1068 PRO A N 1
ATOM 7874 C CA . PRO A 1 1068 ? -82.264 -10.730 112.221 1.00 78.44 1068 PRO A CA 1
ATOM 7875 C C . PRO A 1 1068 ? -83.273 -11.881 112.221 1.00 78.44 1068 PRO A C 1
ATOM 7877 O O . PRO A 1 1068 ? -84.407 -11.763 111.744 1.00 78.44 1068 PRO A O 1
ATOM 7880 N N . THR A 1 1069 ? -82.899 -12.983 112.867 1.00 79.44 1069 THR A N 1
ATOM 7881 C CA . THR A 1 1069 ? -83.770 -14.138 113.121 1.00 79.44 1069 THR A CA 1
ATOM 7882 C C . THR A 1 1069 ? -84.173 -14.214 114.598 1.00 79.44 1069 THR A C 1
ATOM 7884 O O . THR A 1 1069 ? -83.439 -13.784 115.489 1.00 79.44 1069 THR A O 1
ATOM 7887 N N . ALA A 1 1070 ? -85.361 -14.761 114.877 1.00 80.25 1070 ALA A N 1
ATOM 7888 C CA . ALA A 1 1070 ? -85.849 -15.012 116.235 1.00 80.25 1070 ALA A CA 1
ATOM 7889 C C . ALA A 1 1070 ? -86.421 -16.432 116.345 1.00 80.25 1070 ALA A C 1
ATOM 7891 O O . ALA A 1 1070 ? -87.106 -16.910 115.437 1.00 80.25 1070 ALA A O 1
ATOM 7892 N N . GLY A 1 1071 ? -86.147 -17.110 117.459 1.00 81.25 1071 GLY A N 1
ATOM 7893 C CA . GLY A 1 1071 ? -86.647 -18.455 117.746 1.00 81.25 1071 GLY A CA 1
ATOM 7894 C C . GLY A 1 1071 ? -87.822 -18.465 118.725 1.00 81.25 1071 GLY A C 1
ATOM 7895 O O . GLY A 1 1071 ? -87.913 -17.628 119.620 1.00 81.25 1071 GLY A O 1
ATOM 7896 N N . ASN A 1 1072 ? -88.698 -19.470 118.617 1.00 83.12 1072 ASN A N 1
ATOM 7897 C CA . ASN A 1 1072 ? -89.709 -19.722 119.649 1.00 83.12 1072 ASN A CA 1
ATOM 7898 C C . ASN A 1 1072 ? -89.026 -19.992 120.998 1.00 83.12 1072 ASN A C 1
ATOM 7900 O O . ASN A 1 1072 ? -88.043 -20.733 121.059 1.00 83.12 1072 ASN A O 1
ATOM 7904 N N . ASN A 1 1073 ? -89.585 -19.456 122.081 1.00 84.56 1073 ASN A N 1
ATOM 7905 C CA . ASN A 1 1073 ? -89.147 -19.748 123.440 1.00 84.56 1073 ASN A CA 1
ATOM 7906 C C . ASN A 1 1073 ? -90.356 -19.976 124.356 1.00 84.56 1073 ASN A C 1
ATOM 7908 O O . ASN A 1 1073 ? -91.433 -19.431 124.123 1.00 84.56 1073 ASN A O 1
ATOM 7912 N N . THR A 1 1074 ? -90.194 -20.799 125.391 1.00 83.56 1074 THR A N 1
ATOM 7913 C CA . THR A 1 1074 ? -91.223 -21.019 126.417 1.00 83.56 1074 THR A CA 1
ATOM 7914 C C . THR A 1 1074 ? -90.671 -20.583 127.762 1.00 83.56 1074 THR A C 1
ATOM 7916 O O . THR A 1 1074 ? -89.661 -21.115 128.211 1.00 83.56 1074 THR A O 1
ATOM 7919 N N . VAL A 1 1075 ? -91.363 -19.653 128.418 1.00 83.38 1075 VAL A N 1
ATOM 7920 C CA . VAL A 1 1075 ? -91.063 -19.242 129.793 1.00 83.38 1075 VAL A CA 1
ATOM 7921 C C . VAL A 1 1075 ? -92.098 -19.848 130.742 1.00 83.38 1075 VAL A C 1
ATOM 7923 O O . VAL A 1 1075 ? -93.291 -19.877 130.437 1.00 83.38 1075 VAL A O 1
ATOM 7926 N N . THR A 1 1076 ? -91.654 -20.354 131.890 1.00 81.69 1076 THR A N 1
ATOM 7927 C CA . THR A 1 1076 ? -92.521 -20.868 132.963 1.00 81.69 1076 THR A CA 1
ATOM 7928 C C . THR A 1 1076 ? -92.363 -20.008 134.204 1.00 81.69 1076 THR A C 1
ATOM 7930 O O . THR A 1 1076 ? -91.243 -19.704 134.609 1.00 81.69 1076 THR A O 1
ATOM 7933 N N . THR A 1 1077 ? -93.481 -19.647 134.825 1.00 84.94 1077 THR A N 1
ATOM 7934 C CA . THR A 1 1077 ? -93.523 -18.901 136.084 1.00 84.94 1077 THR A CA 1
ATOM 7935 C C . THR A 1 1077 ? -94.562 -19.523 137.013 1.00 84.94 1077 THR A C 1
ATOM 7937 O O . THR A 1 1077 ? -95.471 -20.212 136.541 1.00 84.94 1077 THR A O 1
ATOM 7940 N N . ASP A 1 1078 ? -94.400 -19.318 138.316 1.00 83.25 1078 ASP A N 1
ATOM 7941 C CA . ASP A 1 1078 ? -95.361 -19.781 139.316 1.00 83.25 1078 ASP A CA 1
ATOM 7942 C C . ASP A 1 1078 ? -96.619 -18.897 139.302 1.00 83.25 1078 ASP A C 1
ATOM 7944 O O . ASP A 1 1078 ? -96.582 -17.736 138.884 1.00 83.25 1078 ASP A O 1
ATOM 7948 N N . GLU A 1 1079 ? -97.753 -19.444 139.753 1.00 72.00 1079 GLU A N 1
ATOM 7949 C CA . GLU A 1 1079 ? -98.996 -18.672 139.843 1.00 72.00 1079 GLU A CA 1
ATOM 7950 C C . GLU A 1 1079 ? -98.826 -17.430 140.735 1.00 72.00 1079 GLU A C 1
ATOM 7952 O O . GLU A 1 1079 ? -98.118 -17.455 141.741 1.00 72.00 1079 GLU A O 1
ATOM 7957 N N . ASP A 1 1080 ? -99.460 -16.328 140.326 1.00 80.31 1080 ASP A N 1
ATOM 7958 C CA . ASP A 1 1080 ? -99.396 -15.015 140.980 1.00 80.31 1080 ASP A CA 1
ATOM 7959 C C . ASP A 1 1080 ? -97.985 -14.385 141.097 1.00 80.31 1080 ASP A C 1
ATOM 7961 O O . ASP A 1 1080 ? -97.794 -13.420 141.845 1.00 80.31 1080 ASP A O 1
ATOM 7965 N N . VAL A 1 1081 ? -97.003 -14.856 140.312 1.00 85.81 1081 VAL A N 1
ATOM 7966 C CA . VAL A 1 1081 ? -95.669 -14.242 140.184 1.00 85.81 1081 VAL A CA 1
ATOM 7967 C C . VAL A 1 1081 ? -95.535 -13.499 138.851 1.00 85.81 1081 VAL A C 1
ATOM 7969 O O . VAL A 1 1081 ? -95.749 -14.049 137.774 1.00 85.81 1081 VAL A O 1
ATOM 7972 N N . THR A 1 1082 ? -95.140 -12.223 138.900 1.00 81.94 1082 THR A N 1
ATOM 7973 C CA . THR A 1 1082 ? -94.804 -11.456 137.690 1.00 81.94 1082 THR A CA 1
ATOM 7974 C C . THR A 1 1082 ? -93.534 -12.016 137.044 1.00 81.94 1082 THR A C 1
ATOM 7976 O O . THR A 1 1082 ? -92.466 -11.961 137.653 1.00 81.94 1082 THR A O 1
ATOM 7979 N N . TYR A 1 1083 ? -93.626 -12.475 135.791 1.00 86.38 1083 TYR A N 1
ATOM 7980 C CA . TYR A 1 1083 ? -92.456 -12.754 134.955 1.00 86.38 1083 TYR A CA 1
ATOM 7981 C C . TYR A 1 1083 ? -92.075 -11.510 134.145 1.00 86.38 1083 TYR A C 1
ATOM 7983 O O . TYR A 1 1083 ? -92.887 -10.978 133.386 1.00 86.38 1083 TYR A O 1
ATOM 7991 N N . THR A 1 1084 ? -90.836 -11.050 134.300 1.00 86.12 1084 THR A N 1
ATOM 7992 C CA . THR A 1 1084 ? -90.281 -9.953 133.500 1.00 86.12 1084 THR A CA 1
ATOM 7993 C C . THR A 1 1084 ? -89.453 -10.550 132.370 1.00 86.12 1084 THR A C 1
ATOM 7995 O O . THR A 1 1084 ? -88.417 -11.149 132.645 1.00 86.12 1084 THR A O 1
ATOM 7998 N N . PHE A 1 1085 ? -89.888 -10.365 131.120 1.00 83.88 1085 PHE A N 1
ATOM 7999 C CA . PHE A 1 1085 ? -89.133 -10.827 129.955 1.00 83.88 1085 PHE A CA 1
ATOM 8000 C C . PHE A 1 1085 ? -87.808 -10.061 129.808 1.00 83.88 1085 PHE A C 1
ATOM 8002 O O . PHE A 1 1085 ? -87.784 -8.828 129.860 1.00 83.88 1085 PHE A O 1
ATOM 8009 N N . ALA A 1 1086 ? -86.715 -10.790 129.602 1.00 84.31 1086 ALA A N 1
ATOM 8010 C CA . ALA A 1 1086 ? -85.398 -10.278 129.246 1.00 84.31 1086 ALA A CA 1
ATOM 8011 C C . ALA A 1 1086 ? -85.118 -10.506 127.751 1.00 84.31 1086 ALA A C 1
ATOM 8013 O O . ALA A 1 1086 ? -85.736 -11.351 127.115 1.00 84.31 1086 ALA A O 1
ATOM 8014 N N . ALA A 1 1087 ? -84.141 -9.793 127.181 1.00 77.19 1087 ALA A N 1
ATOM 8015 C CA . ALA A 1 1087 ? -83.740 -9.981 125.778 1.00 77.19 1087 ALA A CA 1
ATOM 8016 C C . ALA A 1 1087 ? -83.396 -11.449 125.442 1.00 77.19 1087 ALA A C 1
ATOM 8018 O O . ALA A 1 1087 ? -83.716 -11.931 124.358 1.00 77.19 1087 ALA A O 1
ATOM 8019 N N . GLY A 1 1088 ? -82.814 -12.176 126.406 1.00 80.06 1088 GLY A N 1
ATOM 8020 C CA . GLY A 1 1088 ? -82.510 -13.603 126.279 1.00 80.06 1088 GLY A CA 1
ATOM 8021 C C . GLY A 1 1088 ? -83.738 -14.507 126.123 1.00 80.06 1088 GLY A C 1
ATOM 8022 O O . GLY A 1 1088 ? -83.582 -15.646 125.701 1.00 80.06 1088 GLY A O 1
ATOM 8023 N N . ASP A 1 1089 ? -84.951 -14.017 126.398 1.00 84.25 1089 ASP A N 1
ATOM 8024 C CA . ASP A 1 1089 ? -86.175 -14.798 126.217 1.00 84.25 1089 ASP A CA 1
ATOM 8025 C C . ASP A 1 1089 ? -86.632 -14.884 124.750 1.00 84.25 1089 ASP A C 1
ATOM 8027 O O . ASP A 1 1089 ? -87.527 -15.671 124.456 1.00 84.25 1089 ASP A O 1
ATOM 8031 N N . PHE A 1 1090 ? -86.049 -14.112 123.827 1.00 85.12 1090 PHE A N 1
ATOM 8032 C CA . PHE A 1 1090 ? -86.510 -14.028 122.432 1.00 85.12 1090 PHE A CA 1
ATOM 8033 C C . PHE A 1 1090 ? -85.656 -14.816 121.431 1.00 85.12 1090 PHE A C 1
ATOM 8035 O O . PHE A 1 1090 ? -85.935 -14.759 120.235 1.00 85.12 1090 PHE A O 1
ATOM 8042 N N . ASN A 1 1091 ? -84.635 -15.550 121.902 1.00 83.44 1091 ASN A N 1
ATOM 8043 C CA . ASN A 1 1091 ? -83.752 -16.383 121.070 1.00 83.44 1091 ASN A CA 1
ATOM 8044 C C . ASN A 1 1091 ? -83.305 -15.668 119.770 1.00 83.44 1091 ASN A C 1
ATOM 8046 O O . ASN A 1 1091 ? -83.440 -16.221 118.680 1.00 83.44 1091 ASN A O 1
ATOM 8050 N N . PHE A 1 1092 ? -82.852 -14.415 119.896 1.00 84.62 1092 PHE A N 1
ATOM 8051 C CA . PHE A 1 1092 ? -82.415 -13.553 118.792 1.00 84.62 1092 PHE A CA 1
ATOM 8052 C C . PHE A 1 1092 ? -81.014 -13.936 118.293 1.00 84.62 1092 PHE A C 1
ATOM 8054 O O . PHE A 1 1092 ? -80.122 -14.185 119.108 1.00 84.62 1092 PHE A O 1
ATOM 8061 N N . ALA A 1 1093 ? -80.820 -13.923 116.974 1.00 80.50 1093 ALA A N 1
ATOM 8062 C CA . ALA A 1 1093 ? -79.514 -14.009 116.325 1.00 80.50 1093 ALA A CA 1
ATOM 8063 C C . ALA A 1 1093 ? -79.498 -13.163 115.044 1.00 80.50 1093 ALA A C 1
ATOM 8065 O O . ALA A 1 1093 ? -80.451 -13.207 114.265 1.00 80.50 1093 ALA A O 1
ATOM 8066 N N . ASP A 1 1094 ? -78.404 -12.440 114.827 1.00 82.56 1094 ASP A N 1
ATOM 8067 C CA . ASP A 1 1094 ? -78.161 -11.589 113.662 1.00 82.56 1094 ASP A CA 1
ATOM 8068 C C . ASP A 1 1094 ? -76.757 -11.889 113.113 1.00 82.56 1094 ASP A C 1
ATOM 8070 O O . ASP A 1 1094 ? -75.827 -12.089 113.903 1.00 82.56 1094 ASP A O 1
ATOM 8074 N N . ILE A 1 1095 ? -76.632 -12.022 111.790 1.00 78.62 1095 ILE A N 1
ATOM 8075 C CA . ILE A 1 1095 ? -75.389 -12.441 111.122 1.00 78.62 1095 ILE A CA 1
ATOM 8076 C C . ILE A 1 1095 ? -74.334 -11.328 111.166 1.00 78.62 1095 ILE A C 1
ATOM 8078 O O . ILE A 1 1095 ? -73.155 -11.638 111.348 1.00 78.62 1095 ILE A O 1
ATOM 8082 N N . ASP A 1 1096 ? -74.752 -10.060 111.157 1.00 76.06 1096 ASP A N 1
ATOM 8083 C CA . ASP A 1 1096 ? -73.867 -8.891 111.243 1.00 76.06 1096 ASP A CA 1
ATOM 8084 C C . ASP A 1 1096 ? -73.384 -8.615 112.676 1.00 76.06 1096 ASP A C 1
ATOM 8086 O O . ASP A 1 1096 ? -72.537 -7.752 112.924 1.00 76.06 1096 ASP A O 1
ATOM 8090 N N . GLY A 1 1097 ? -73.904 -9.359 113.658 1.00 73.00 1097 GLY A N 1
ATOM 8091 C CA . GLY A 1 1097 ? -73.591 -9.170 115.073 1.00 73.00 1097 GLY A CA 1
ATOM 8092 C C . GLY A 1 1097 ? -74.330 -7.994 115.717 1.00 73.00 1097 GLY A C 1
ATOM 8093 O O . GLY A 1 1097 ? -73.977 -7.592 116.834 1.00 73.00 1097 GLY A O 1
ATOM 8094 N N . ASP A 1 1098 ? -75.363 -7.467 115.057 1.00 80.00 1098 ASP A N 1
ATOM 8095 C CA . ASP A 1 1098 ? -76.227 -6.426 115.603 1.00 80.00 1098 ASP A CA 1
ATOM 8096 C C . ASP A 1 1098 ? -76.929 -6.889 116.889 1.00 80.00 1098 ASP A C 1
ATOM 8098 O O . ASP A 1 1098 ? -77.302 -8.048 117.063 1.00 80.00 1098 ASP A O 1
ATOM 8102 N N . THR A 1 1099 ? -77.124 -5.975 117.846 1.00 81.38 1099 THR A N 1
ATOM 8103 C CA . THR A 1 1099 ? -77.823 -6.284 119.108 1.00 81.38 1099 THR A CA 1
ATOM 8104 C C . THR A 1 1099 ? -79.341 -6.147 118.965 1.00 81.38 1099 THR A C 1
ATOM 8106 O O . THR A 1 1099 ? -79.809 -5.227 118.297 1.00 81.38 1099 THR A O 1
ATOM 8109 N N . LEU A 1 1100 ? -80.125 -6.970 119.679 1.00 80.19 1100 LEU A N 1
ATOM 8110 C CA . LEU A 1 1100 ? -81.595 -6.896 119.680 1.00 80.19 1100 LEU A CA 1
ATOM 8111 C C . LEU A 1 1100 ? -82.103 -5.484 120.041 1.00 80.19 1100 LEU A C 1
ATOM 8113 O O . LEU A 1 1100 ? -82.073 -5.079 121.204 1.00 80.19 1100 LEU A O 1
ATOM 8117 N N . ALA A 1 1101 ? -82.619 -4.756 119.048 1.00 83.25 1101 ALA A N 1
ATOM 8118 C CA . ALA A 1 1101 ? -83.036 -3.362 119.213 1.00 83.25 1101 ALA A CA 1
ATOM 8119 C C . ALA A 1 1101 ? -84.461 -3.201 119.774 1.00 83.25 1101 ALA A C 1
ATOM 8121 O O . ALA A 1 1101 ? -84.721 -2.327 120.601 1.00 83.25 1101 ALA A O 1
ATOM 8122 N N . SER A 1 1102 ? -85.413 -4.021 119.322 1.00 81.81 1102 SER A N 1
ATOM 8123 C CA . SER A 1 1102 ? -86.799 -4.002 119.805 1.00 81.81 1102 SER A CA 1
ATOM 8124 C C . SER A 1 1102 ? -87.490 -5.339 119.545 1.00 81.81 1102 SER A C 1
ATOM 8126 O O . SER A 1 1102 ? -87.088 -6.084 118.655 1.00 81.81 1102 SER A O 1
ATOM 8128 N N . VAL A 1 1103 ? -88.545 -5.632 120.307 1.00 77.50 1103 VAL A N 1
ATOM 8129 C CA . VAL A 1 1103 ? -89.390 -6.814 120.106 1.00 77.50 1103 VAL A CA 1
ATOM 8130 C C . VAL A 1 1103 ? -90.814 -6.362 119.822 1.00 77.50 1103 VAL A C 1
ATOM 8132 O O . VAL A 1 1103 ? -91.368 -5.536 120.550 1.00 77.50 1103 VAL A O 1
ATOM 8135 N N . LYS A 1 1104 ? -91.421 -6.922 118.774 1.00 78.69 1104 LYS A N 1
ATOM 8136 C CA . LYS A 1 1104 ? -92.845 -6.764 118.481 1.00 78.69 1104 LYS A CA 1
ATOM 8137 C C . LYS A 1 1104 ? -93.595 -7.979 119.033 1.00 78.69 1104 LYS A C 1
ATOM 8139 O O . LYS A 1 1104 ? -93.478 -9.060 118.465 1.00 78.69 1104 LYS A O 1
ATOM 8144 N N . VAL A 1 1105 ? -94.308 -7.784 120.144 1.00 70.38 1105 VAL A N 1
ATOM 8145 C CA . VAL A 1 1105 ? -95.149 -8.803 120.807 1.00 70.38 1105 VAL A CA 1
ATOM 8146 C C . VAL A 1 1105 ? -96.567 -8.773 120.257 1.00 70.38 1105 VAL A C 1
ATOM 8148 O O . VAL A 1 1105 ? -97.090 -7.649 120.060 1.00 70.38 1105 VAL A O 1
#